Protein 3T6A (pdb70)

GO terms:
  GO:0009410 response to xenobiotic stimulus (P, TAS)
  GO:0007165 signal transduction (P, TAS)
  GO:0005515 protein binding (F, IPI)
  GO:0001784 phosphotyrosine residue binding (F, IMP)
  GO:0043410 positive regulation of MAPK cascade (P, IMP)
  GO:0043547 positive regulation of GTPase activity (P, IMP)
  GO:0086100 endothelin receptor signaling pathway (P, IMP)
  GO:0007173 epidermal growth factor receptor signaling pathway (P, IMP)
  GO:0008284 positive regulation of cell population proliferation (P, IMP)
  GO:0008286 insulin receptor signaling pathway (P, IMP)
  GO:0019900 kinase binding (F, IPI)

CATH classification: 1.10.840.10

Sequence (1232 aa):
TVSSFRPNEFESKFLPPENKPLETALLKRAKELFTNNDPKVIAQHVLSMDCRVARILGVSEEMRRNMGVSSGLELITLPHGHQLRLDIIERHNTMAIGIAVDILGCTGTLEDRAATLSKIIQVAVELKDSMGDLYSFSALMKALEMPQITRLEKTWTALRHQYTQTAILYEKQLKPFSKLLHEGRESTCVPPNNVSVPLLMPLVTLMERQAVTFEGTDMWEKNDQSCEIMLNHLATARFMAEAADSYRMNAERILAGFQPDEEMNEICKTEEFQMRLLWGSKGAQVNQTERYEKFNQILTALSRKLEPPTVSSFRPNEFESKFLPPENKPLETALLKRAKELFFTNNDPKVIAQHVLSMDCRVARILGVSEEMRRNMGVSSGLELITLPHGHQLRLDIIERHNTMAIGIAVDILGCTGTLEDRAATLSKIIQVAVELKDSMGDLYSFSALMKALEMPQITRLEKTWTALRHQYTQQTAILYEKQLKPFSKLLHEGRESTCVPPNNVSVPLLMPLVTLMERQAVTFEGTDMWEKNDQSCEIMLNHLATARFMAEAADSYRMNAERILAGFQPDEEMNEICKTEEFQMRLLWGSKGAQVNQTERYEKFNQILTALSRKLEPPTVSSFRPNEFESKFLPPENKPLETALLKRAKELFTNNDPKVIAQHVLSMDCRVARILGVSEEMRRNMGVSSGLELITLPHGHQLRLDIIERHNTMAIGIAVDILGCTGTLEDRAATLSKIIQVAVELKDSMGDLYSFSALMKALEMPQITRLEKTWTALRHQYTQTAILYEKQLKPFSKLLHEGRESTCVPPNNVSVPLLMPLVTLMERQAVTFEGTDMWEKNDQSCEIMLNHLATARFMAEAADSYRMNAERILAGFQPDEEMNEICKTEEFQMRLLWGSKGAQVNQTERYEKFNQILTALSRKLEPPTVSSFRPNEFESKFLPPENKPLETALLKRAKELFTNNDPKVIAQHVLSMDCRVARILGVSEEMRRNMGVSSGLELITLPHGHQLRLDIIERHNTMAIGIAVDILGCTGTLEDDRAATLSKIIQVAVELKDSMGDLYSFSALMKALEMPQITRLEKTWTALRHQYTQTAILYEKQLKPFSKLLHEGRESTCVPPNNVSVPLLMPLVTLMERQAVTFEGTDMWEKNDQSCEIMLNHLATARFMAEAADSYRMNAERILAGFQPDEEMNEICKTEEFQMRLLWGSKGAQVNQTERYEKFNQILTALSRKLEPP

B-factor: mean 42.3, std 20.58, range [5.7, 197.72]

Organism: Homo sapiens (NCBI:txid9606)

Nearest PDB structures (foldseek):
  3t6a-assembly1_A  TM=1.003E+00  e=2.365E-41  Homo sapiens
  3t6g-assembly1_A  TM=9.689E-01  e=8.230E-22  Homo sapiens
  3t6g-assembly2_C  TM=9.691E-01  e=2.886E-19  Homo sapiens
  6axg-assembly4_G  TM=5.851E-01  e=3.387E-03  Homo sapiens
  3t6a-assembly1_A  TM=1.001E+00  e=2.789E-39  Homo sapiens

Radius of gyration: 35.84 Å; Cα contacts (8 Å, |Δi|>4): 1790; chains: 4; bounding box: 77×84×88 Å

Solvent-accessible surface area: 50990 Å² total; per-residue (Å²): 146,103,12,62,26,143,0,59,93,28,152,22,162,59,16,49,129,128,4,134,62,41,34,115,69,23,28,139,96,18,26,70,16,34,68,110,36,81,25,80,52,15,0,39,2,17,0,12,14,1,0,101,23,4,46,7,35,75,28,64,102,126,69,64,178,112,4,65,25,70,12,0,0,59,8,0,10,54,33,113,0,53,58,2,0,31,6,2,2,2,0,7,0,0,15,0,0,25,30,0,6,18,0,2,36,27,19,59,84,52,118,61,10,1,39,4,0,5,37,0,0,77,5,0,34,34,0,28,45,22,4,0,0,1,5,0,0,18,0,7,3,21,0,1,85,3,82,10,0,76,81,0,98,123,0,21,50,16,0,115,128,134,79,62,157,23,8,94,57,2,83,146,106,2,75,61,21,23,128,62,2,70,48,4,98,15,29,29,30,29,5,60,27,29,20,0,0,4,9,6,5,4,10,0,0,1,1,4,20,160,11,44,8,0,56,35,51,30,31,14,88,169,124,52,13,11,5,117,34,1,23,44,6,0,44,21,2,122,63,5,18,91,2,7,67,24,22,78,34,2,0,86,55,29,22,81,69,49,154,77,71,96,29,7,19,23,36,10,57,0,43,11,28,5,8,14,7,4,0,20,160,21,1,86,58,84,44,84,105,12,8,79,84,0,46,110,46,0,57,57,38,1,134,142,42,6,92,144,140,92,12,54,26,110,8,45,124,24,151,16,158,60,20,49,136,116,10,142,45,50,59,114,72,30,32,125,92,12,44,68,15,61,78,115,39,78,22,85,56,10,0,37,3,18,0,12,22,1,0,98,23,4,48,8,34,78,46,48,144,110,64,95,184,113,6,53,19,68,13,0,1,57,8,0,8,52,32,110,0,53,58,4,0,30,5,1,3,0,2,4,0,0,15,0,0,23,30,0,9,23,0,4,36,35,34,66,63,63,124,64,12,2,41,9,0,4,50,11,0,75,10,0,29,33,0,27,43,22,4,0,0,1,5,0,0,18,0,8,3,23,0,2,91,5,82,10,1,79,86,0,131,114,1,52,68,20,0,118,141,127,70,55,158,19,8,64,58,6,86,144,98,2,81,62,19,18,133,69,3,63,39,5,89,16,30,33,33,24,3,60,29,13,20,0,0,3,6,5,3,5,10,0,0,0,2,2,17,154,12,40,10,0,52,37,44,31,41,7,104,155,102,37,8,13,3,121,23,1,23,40,6,0,42,19,1,125,62,4,16,102,7,10,77,20,22,74,36,12,0,78,83,26,21,88,89,39,155,57,74,96,29,1,12,20,9,5,52,0,43,12,29,7,4,13,6,6,2,3,131,22,2,110,55,89,48,84,101,11,8,82,92,0,49,114,44,0,57,59,55,1,131,168,58,9,95,133,120,77,10,57,23,107,3,52,121,31,147,25,167,65,4,58,105,163,2,127,59,50,50,115,70,22,31,136,93,11,37,57,16,60,81,113,39,76,25,91,56,10,0,38,3,17,0,13,16,2,0,100,26,5,56,5,32,74,21,65,97,109,71,84,156,110,28,62,32,74,7,0,0,62,19,0,8,68,25,147,0,57,62,4,0,24,8,2,2,0,0,5,0,0,15,0,0,23,34,0,7,18,0,3,40,27,26,64,76,62,95,68,10,0,39,9,1,6,55,14,0,74,12,0,29,34,0,28,49,18,4,0,0,0,7,0,0,18,1,7,3,20,0,2,93,4,82,8,1,75,84,1,101,126,1,21,48,11,0,111,135,86,70,66,125,19,11,64,51,8,93,136,99,4,76,63,20,22,133,64,3,58,42,4,83,15,31,28,34,25,4,56,29,12,20,0,0,4,7,5,3,4,9,0,0,2,2,5,15,125,10,47,9,0,52,33,53,25,28,9,95,172,102,37,10,13,4,136,28,2,18,44,7,0,40,19,2,136,56,4,17,90,5,10,70,22,20,68,32,1,0,79,71,26,20,82,80,43,161,72,73,93,28,2,18,24,11,8,52,0,34,12,25,5,4,14,6,16,0,22,171,24,2,93,53,87,32,83,102,9,7,82,116,1,40,110,44,0,54,61,40,1,123,150,45,8,92,131,133,82,5,55,19,107,3,56,123,24,160,18,157,43,11,46,129,102,2,119,63,46,49,109,61,13,28,137,116,15,37,88,16,55,86,120,38,75,22,85,50,11,0,36,2,17,0,20,17,1,0,107,23,4,63,4,30,66,24,50,92,104,63,82,148,124,31,60,28,54,4,0,0,59,22,0,9,66,23,139,0,55,58,6,0,26,9,1,3,0,1,4,0,0,16,0,0,21,30,0,7,22,1,3,32,27,34,66,42,59,99,74,13,0,38,12,1,6,50,13,0,78,10,0,31,34,0,28,45,21,4,0,0,1,4,0,0,18,0,7,2,21,0,1,93,4,79,6,1,68,86,1,106,118,0,18,42,14,0,104,133,104,78,70,133,14,9,93,49,5,71,146,98,2,77,63,18,20,129,68,3,72,48,5,90,17,36,35,31,33,4,74,30,44,13,0,0,4,6,5,3,4,9,0,0,2,2,4,16,140,11,46,9,0,55,40,44,27,21,12,80,164,102,40,11,13,5,127,33,2,20,40,6,0,37,19,1,124,62,5,17,95,2,6,52,24,23,71,29,2,0,83,54,29,22,88,63,34,150,77,72,90,45,0,19,26,13,8,45,1,35,15,23,4,5,12,7,4,0,18,181,22,3,97,59,87,33,90,106,8,7,80,101,1,43,107,48,0,47,56,36,0,117,154,52,7,93,144

Secondary structure (DSSP, 8-state):
---S--GGG---TTS-SS--TT-HHHHHHHHHHHHHS-HHHHHHHHHHHHHHHTTSS---HHHHHHHSSS-HHHHTTSGGGHHHHHHHHHHHHHHHHHHHHHHHTS--SHHHHHHHHHHHHHHHHHIIIII-BHHHHHHHHHHHHSHHHHT-HHHHHHHHHHSHHHHHHIIIIIHHHHHHHHTT-GGGS--TT--SB---HHHHHHH-TT---GGG-S---GGG--HHHHHHHHHHHHHHHHTHHHHHHHHHHHTTT----HHHHHHT-HHHHHHHHHHHHHTTS-HHHHHHHHHHHHHHHHHHHS--/---S--TTT---TTS-SS--TT-HHHHHHHHHHHHHS-HHHHHHHHHHHHHHHTTSS---HHHHHHHSSS-HHHHTTSGGGHHHHHHHHHHHHHHHHHHHHHHHTS--SHHHHHHHHHHHHHHHHHIIIII-BHHHHHHHHHHHHSHHHHT-HHHHHHHHHHSHHHHHHIIIIIHHHHHHHHTT-TTSS--TT--SB---HHHHHHH-TT---GGGTT---GGG--HHHHHHHHHHHHHHHHTHHHHHHHHHHHTTT----HHHHHHTSHHHHHHHHH-TTTTTS-HHHHHHHHHHHHHHHHHHHS--/---S--TTT--BTTB-TT--TT-HHHHHHHHHHHHTS-HHHHHHHHHHHHHHHTTSS---HHHHHHHSSS-HHHHTTSGGGHHHHHHHHHHHHHHHHHHHHHHHTS--SHHHHHHHHHHHHHHHHHIIIII-BHHHHHHHHHHHT-HHHHT-HHHHHHHHHHSHHHHHHIIIIIHHHHHHHHTT-GGGS--TT--SB---HHHHHHH-TT---GGGTT---GGG--HHHHHHHHHHHHHHHHTHHHHHHHHHHHHTT----HHHHHHTSHHHHHHHHHHHHHTTS-HHHHHHHHHHHHHHHHHHHS--/---S--GGG---TTS-SS--TT-HHHHHHHHHHHHSS-HHHHHHHHHHHHHHHTTSS---HHHHHHHTSS-HHHHTTSGGGHHHHHHHHHHHHHHHHHHHHHHHTS--SHHHHHHHHHHHHHHHHHIIIII-BHHHHHHHHHHHHSHHHHT-HHHHHHHHHHSHHHHHHIIIIIHHHHHHHHTT-GGGS--TT--SB---HHHHHHH-TT---GGGTT---GGG--HHHHHHHHHHHHHHHHTHHHHHHHHHHHTTT----HHHHHHTSHHHHHHHHHHHHHTTS-HHHHHHHHHHHHHHHHHHHS--

Structure (mmCIF, N/CA/C/O backbone):
data_3T6A
#
_entry.id   3T6A
#
_cell.length_a   50.233
_cell.length_b   151.889
_cell.length_c   196.503
_cell.angle_alpha   90.00
_cell.angle_beta   90.00
_cell.angle_gamma   90.00
#
_symmetry.space_group_name_H-M   'P 21 21 21'
#
loop_
_entity.id
_entity.type
_entity.pdbx_description
1 polymer 'Breast cancer anti-estrogen resistance protein 3'
2 non-polymer (20S)-2,5,8,11,14,17-HEXAMETHYL-3,6,9,12,15,18-HEXAOXAHENICOSANE-1,20-DIOL
3 non-polymer 'UNKNOWN ATOM OR ION'
4 water water
#
loop_
_atom_site.group_PDB
_atom_site.id
_atom_site.type_symbol
_atom_site.label_atom_id
_atom_site.label_alt_id
_atom_site.label_comp_id
_atom_site.label_asym_id
_atom_site.label_entity_id
_atom_site.label_seq_id
_atom_site.pdbx_PDB_ins_code
_atom_site.Cartn_x
_atom_site.Cartn_y
_atom_site.Cartn_z
_atom_site.occupancy
_atom_site.B_iso_or_equiv
_atom_site.auth_seq_id
_atom_site.auth_comp_id
_atom_site.auth_asym_id
_atom_site.auth_atom_id
_atom_site.pdbx_PDB_model_num
ATOM 1 N N . THR A 1 11 ? 5.085 74.843 112.715 1.00 75.55 511 THR A N 1
ATOM 2 C CA . THR A 1 11 ? 4.212 74.039 113.565 1.00 88.98 511 THR A CA 1
ATOM 3 C C . THR A 1 11 ? 4.912 72.726 113.951 1.00 94.95 511 THR A C 1
ATOM 4 O O . THR A 1 11 ? 6.134 72.704 114.112 1.00 94.72 511 THR A O 1
ATOM 8 N N . VAL A 1 12 ? 4.146 71.646 114.105 1.00 97.38 512 VAL A N 1
ATOM 9 C CA . VAL A 1 12 ? 4.702 70.333 114.452 1.00 95.76 512 VAL A CA 1
ATOM 10 C C . VAL A 1 12 ? 4.399 69.333 113.329 1.00 91.14 512 VAL A C 1
ATOM 11 O O . VAL A 1 12 ? 3.982 69.737 112.247 1.00 89.98 512 VAL A O 1
ATOM 15 N N . SER A 1 13 ? 4.614 68.039 113.572 1.00 86.98 513 SER A N 1
ATOM 16 C CA . SER A 1 13 ? 4.180 67.010 112.621 1.00 81.36 513 SER A CA 1
ATOM 17 C C . SER A 1 13 ? 2.657 66.877 112.661 1.00 79.34 513 SER A C 1
ATOM 18 O O . SER A 1 13 ? 2.024 67.225 113.660 1.00 84.33 513 SER A O 1
ATOM 21 N N . SER A 1 14 ? 2.071 66.371 111.580 1.00 71.00 514 SER A N 1
ATOM 22 C CA . SER A 1 14 ? 0.651 66.043 111.581 1.00 64.49 514 SER A CA 1
ATOM 23 C C . SER A 1 14 ? 0.450 64.744 112.352 1.00 67.33 514 SER A C 1
ATOM 24 O O . SER A 1 14 ? -0.605 64.516 112.938 1.00 73.35 514 SER A O 1
ATOM 27 N N . PHE A 1 15 ? 1.482 63.902 112.359 1.00 67.32 515 PHE A N 1
ATOM 28 C CA . PHE A 1 15 ? 1.446 62.630 113.077 1.00 67.05 515 PHE A CA 1
ATOM 29 C C . PHE A 1 15 ? 1.092 62.828 114.540 1.00 73.02 515 PHE A C 1
ATOM 30 O O . PHE A 1 15 ? 1.871 63.396 115.298 1.00 79.08 515 PHE A O 1
ATOM 38 N N . ARG A 1 16 ? -0.077 62.352 114.943 1.00 75.16 516 ARG A N 1
ATOM 39 C CA . ARG A 1 16 ? -0.437 62.373 116.355 1.00 78.30 516 ARG A CA 1
ATOM 40 C C . ARG A 1 16 ? -0.630 60.944 116.862 1.00 75.50 516 ARG A C 1
ATOM 41 O O . ARG A 1 16 ? -1.721 60.378 116.778 1.00 74.69 516 ARG A O 1
ATOM 49 N N . PRO A 1 17 ? 0.462 60.349 117.359 1.00 70.09 517 PRO A N 1
ATOM 50 C CA . PRO A 1 17 ? 0.550 58.980 117.879 1.00 74.46 517 PRO A CA 1
ATOM 51 C C . PRO A 1 17 ? -0.327 58.693 119.103 1.00 81.68 517 PRO A C 1
ATOM 52 O O . PRO A 1 17 ? -0.932 57.622 119.171 1.00 83.51 517 PRO A O 1
ATOM 56 N N . ASN A 1 18 ? -0.393 59.619 120.053 1.00 84.52 518 ASN A N 1
ATOM 57 C CA . ASN A 1 18 ? -1.164 59.391 121.271 1.00 84.57 518 ASN A CA 1
ATOM 58 C C . ASN A 1 18 ? -2.640 59.136 120.986 1.00 77.14 518 ASN A C 1
ATOM 59 O O . ASN A 1 18 ? -3.380 58.694 121.862 1.00 79.82 518 ASN A O 1
ATOM 64 N N . GLU A 1 19 ? -3.062 59.412 119.758 1.00 74.75 519 GLU A N 1
ATOM 65 C CA . GLU A 1 19 ? -4.474 59.322 119.397 1.00 79.09 519 GLU A CA 1
ATOM 66 C C . GLU A 1 19 ? -4.706 58.341 118.255 1.00 79.92 519 GLU A C 1
ATOM 67 O O . GLU A 1 19 ? -5.836 58.153 117.806 1.00 81.30 519 GLU A O 1
ATOM 73 N N . PHE A 1 20 ? -3.626 57.725 117.785 1.00 79.39 520 PHE A N 1
ATOM 74 C CA . PHE A 1 20 ? -3.695 56.704 116.746 1.00 71.65 520 PHE A CA 1
ATOM 75 C C . PHE A 1 20 ? -4.257 55.403 117.314 1.00 71.66 520 PHE A C 1
ATOM 76 O O . PHE A 1 20 ? -3.813 54.941 118.364 1.00 68.22 520 PHE A O 1
ATOM 84 N N . GLU A 1 21 ? -5.239 54.824 116.627 1.00 70.80 521 GLU A N 1
ATOM 85 C CA . GLU A 1 21 ? -5.791 53.533 117.029 1.00 73.54 521 GLU A CA 1
ATOM 86 C C . GLU A 1 21 ? -5.404 52.463 116.022 1.00 74.56 521 GLU A C 1
ATOM 87 O O . GLU A 1 21 ? -5.106 52.765 114.865 1.00 79.32 521 GLU A O 1
ATOM 93 N N . SER A 1 22 ? -5.401 51.211 116.463 1.00 64.63 522 SER A N 1
ATOM 94 C CA . SER A 1 22 ? -5.115 50.103 115.567 1.00 61.55 522 SER A CA 1
ATOM 95 C C . SER A 1 22 ? -5.533 48.764 116.152 1.00 68.38 522 SER A C 1
ATOM 96 O O . SER A 1 22 ? -5.352 48.497 117.340 1.00 63.92 522 SER A O 1
ATOM 99 N N . LYS A 1 23 ? -6.103 47.931 115.292 1.00 73.59 523 LYS A N 1
ATOM 100 C CA . LYS A 1 23 ? -6.472 46.571 115.640 1.00 76.62 523 LYS A CA 1
ATOM 101 C C . LYS A 1 23 ? -5.254 45.762 116.096 1.00 75.11 523 LYS A C 1
ATOM 102 O O . LYS A 1 23 ? -5.393 44.672 116.648 1.00 79.83 523 LYS A O 1
ATOM 108 N N . PHE A 1 24 ? -4.059 46.309 115.889 1.00 72.26 524 PHE A N 1
ATOM 109 C CA . PHE A 1 24 ? -2.829 45.572 116.182 1.00 71.21 524 PHE A CA 1
ATOM 110 C C . PHE A 1 24 ? -1.985 46.192 117.294 1.00 71.02 524 PHE A C 1
ATOM 111 O O . PHE A 1 24 ? -0.808 45.862 117.452 1.00 67.64 524 PHE A O 1
ATOM 119 N N . LEU A 1 25 ? -2.596 47.078 118.072 1.00 71.06 525 LEU A N 1
ATOM 120 C CA . LEU A 1 25 ? -1.873 47.819 119.096 1.00 70.68 525 LEU A CA 1
ATOM 121 C C . LEU A 1 25 ? -2.730 47.989 120.342 1.00 76.68 525 LEU A C 1
ATOM 122 O O . LEU A 1 25 ? -3.874 48.439 120.255 1.00 81.22 525 LEU A O 1
ATOM 127 N N . PRO A 1 26 ? -2.181 47.632 121.512 1.00 72.69 526 PRO A N 1
ATOM 128 C CA . PRO A 1 26 ? -2.926 47.821 122.761 1.00 74.94 526 PRO A CA 1
ATOM 129 C C . PRO A 1 26 ? -3.195 49.302 122.995 1.00 79.60 526 PRO A C 1
ATOM 130 O O . PRO A 1 26 ? -2.351 50.131 122.663 1.00 89.76 526 PRO A O 1
ATOM 134 N N . PRO A 1 27 ? -4.368 49.634 123.552 1.00 78.89 527 PRO A N 1
ATOM 135 C CA . PRO A 1 27 ? -4.768 51.023 123.800 1.00 74.56 527 PRO A CA 1
ATOM 136 C C . PRO A 1 27 ? -3.720 51.778 124.607 1.00 72.07 527 PRO A C 1
ATOM 137 O O . PRO A 1 27 ? -3.454 52.950 124.351 1.00 54.83 527 PRO A O 1
ATOM 141 N N . GLU A 1 28 ? -3.136 51.092 125.581 1.00 91.26 528 GLU A N 1
ATOM 142 C CA . GLU A 1 28 ? -2.133 51.677 126.461 1.00 106.65 528 GLU A CA 1
ATOM 143 C C . GLU A 1 28 ? -0.873 50.821 126.442 1.00 102.00 528 GLU A C 1
ATOM 144 O O . GLU A 1 28 ? -0.731 49.880 127.224 1.00 106.52 528 GLU A O 1
ATOM 150 N N . ASN A 1 29 ? 0.036 51.143 125.534 1.00 91.87 529 ASN A N 1
ATOM 151 C CA . ASN A 1 29 ? 1.281 50.400 125.433 1.00 84.71 529 ASN A CA 1
ATOM 152 C C . ASN A 1 29 ? 2.461 51.191 125.984 1.00 78.92 529 ASN A C 1
ATOM 153 O O . ASN A 1 29 ? 2.512 52.417 125.872 1.00 72.96 529 ASN A O 1
ATOM 158 N N . LYS A 1 30 ? 3.399 50.478 126.597 1.00 77.37 530 LYS A N 1
ATOM 159 C CA . LYS A 1 30 ? 4.604 51.094 127.128 1.00 79.79 530 LYS A CA 1
ATOM 160 C C . LYS A 1 30 ? 5.692 51.123 126.055 1.00 73.61 530 LYS A C 1
ATOM 161 O O . LYS A 1 30 ? 5.575 50.458 125.023 1.00 64.71 530 LYS A O 1
ATOM 167 N N . PRO A 1 31 ? 6.743 51.923 126.274 1.00 74.18 531 PRO A N 1
ATOM 168 C CA . PRO A 1 31 ? 7.823 51.914 125.285 1.00 72.07 531 PRO A CA 1
ATOM 169 C C . PRO A 1 31 ? 8.504 50.553 125.107 1.00 67.60 531 PRO A C 1
ATOM 170 O O . PRO A 1 31 ? 8.692 49.781 126.051 1.00 64.23 531 PRO A O 1
ATOM 174 N N . LEU A 1 32 ? 8.862 50.274 123.861 1.00 61.00 532 LEU A N 1
ATOM 175 C CA . LEU A 1 32 ? 9.600 49.074 123.513 1.00 59.31 532 LEU A CA 1
ATOM 176 C C . LEU A 1 32 ? 9.040 47.831 124.199 1.00 59.33 532 LEU A C 1
ATOM 177 O O . LEU A 1 32 ? 9.788 46.928 124.581 1.00 59.94 532 LEU A O 1
ATOM 182 N N . GLU A 1 33 ? 7.720 47.784 124.341 1.00 56.52 533 GLU A N 1
ATOM 183 C CA . GLU A 1 33 ? 7.069 46.582 124.846 1.00 59.22 533 GLU A CA 1
ATOM 184 C C . GLU A 1 33 ? 7.657 45.358 124.164 1.00 60.26 533 GLU A C 1
ATOM 185 O O . GLU A 1 33 ? 7.724 45.271 122.936 1.00 53.42 533 GLU A O 1
ATOM 191 N N . THR A 1 34 ? 8.091 44.413 124.981 1.00 65.00 534 THR A N 1
ATOM 192 C CA . THR A 1 34 ? 8.832 43.267 124.493 1.00 64.86 534 THR A CA 1
ATOM 193 C C . THR A 1 34 ? 7.993 42.339 123.588 1.00 68.57 534 THR A C 1
ATOM 194 O O . THR A 1 34 ? 8.486 41.841 122.569 1.00 60.21 534 THR A O 1
ATOM 198 N N . ALA A 1 35 ? 6.729 42.126 123.947 1.00 67.54 535 ALA A N 1
ATOM 199 C CA . ALA A 1 35 ? 5.832 41.303 123.138 1.00 59.03 535 ALA A CA 1
ATOM 200 C C . ALA A 1 35 ? 5.571 41.946 121.785 1.00 58.34 535 ALA A C 1
ATOM 201 O O . ALA A 1 35 ? 5.477 41.259 120.774 1.00 57.81 535 ALA A O 1
ATOM 203 N N . LEU A 1 36 ? 5.434 43.270 121.777 1.00 61.47 536 LEU A N 1
ATOM 204 C CA . LEU A 1 36 ? 5.177 44.006 120.541 1.00 63.50 536 LEU A CA 1
ATOM 205 C C . LEU A 1 36 ? 6.389 44.097 119.617 1.00 58.19 536 LEU A C 1
ATOM 206 O O . LEU A 1 36 ? 6.234 44.042 118.402 1.00 56.18 536 LEU A O 1
ATOM 211 N N . LEU A 1 37 ? 7.587 44.242 120.181 1.00 61.60 537 LEU A N 1
ATOM 212 C CA . LEU A 1 37 ? 8.806 44.169 119.371 1.00 58.94 537 LEU A CA 1
ATOM 213 C C . LEU A 1 37 ? 8.956 42.758 118.823 1.00 54.38 537 LEU A C 1
ATOM 214 O O . LEU A 1 37 ? 9.477 42.555 117.729 1.00 46.59 537 LEU A O 1
ATOM 219 N N . LYS A 1 38 ? 8.504 41.785 119.606 1.00 57.09 538 LYS A N 1
ATOM 220 C CA . LYS A 1 38 ? 8.518 40.396 119.178 1.00 60.43 538 LYS A CA 1
ATOM 221 C C . LYS A 1 38 ? 7.669 40.255 117.915 1.00 56.84 538 LYS A C 1
ATOM 222 O O . LYS A 1 38 ? 8.154 39.795 116.883 1.00 52.00 538 LYS A O 1
ATOM 228 N N . ARG A 1 39 ? 6.408 40.673 117.995 1.00 50.83 539 ARG A N 1
ATOM 229 C CA . ARG A 1 39 ? 5.485 40.547 116.870 1.00 52.35 539 ARG A CA 1
ATOM 230 C C . ARG A 1 39 ? 6.008 41.271 115.624 1.00 56.12 539 ARG A C 1
ATOM 231 O O . ARG A 1 39 ? 5.928 40.739 114.515 1.00 62.27 539 ARG A O 1
ATOM 239 N N . ALA A 1 40 ? 6.549 42.474 115.801 1.00 48.70 540 ALA A N 1
ATOM 240 C CA . ALA A 1 40 ? 7.122 43.211 114.676 1.00 52.78 540 ALA A CA 1
ATOM 241 C C . ALA A 1 40 ? 8.220 42.408 113.983 1.00 55.62 540 ALA A C 1
ATOM 242 O O . ALA A 1 40 ? 8.120 42.113 112.793 1.00 58.75 540 ALA A O 1
ATOM 244 N N . LYS A 1 41 ? 9.269 42.065 114.726 1.00 51.39 541 LYS A N 1
ATOM 245 C CA . LYS A 1 41 ? 10.369 41.279 114.178 1.00 55.68 541 LYS A CA 1
ATOM 246 C C . LYS A 1 41 ? 9.834 40.114 113.350 1.00 58.15 541 LYS A C 1
ATOM 247 O O . LYS A 1 41 ? 10.204 39.956 112.185 1.00 59.15 541 LYS A O 1
ATOM 253 N N . GLU A 1 42 ? 8.958 39.312 113.960 1.00 58.87 542 GLU A N 1
ATOM 254 C CA . GLU A 1 42 ? 8.342 38.156 113.303 1.00 62.28 542 GLU A CA 1
ATOM 255 C C . GLU A 1 42 ? 7.774 38.484 111.924 1.00 63.00 542 GLU A C 1
ATOM 256 O O . GLU A 1 42 ? 7.934 37.708 110.981 1.00 58.74 542 GLU A O 1
ATOM 262 N N . LEU A 1 43 ? 7.092 39.622 111.818 1.00 62.79 543 LEU A N 1
ATOM 263 C CA . LEU A 1 43 ? 6.534 40.068 110.546 1.00 59.56 543 LEU A CA 1
ATOM 264 C C . LEU A 1 43 ? 7.611 40.256 109.478 1.00 52.77 543 LEU A C 1
ATOM 265 O O . LEU A 1 43 ? 7.537 39.666 108.397 1.00 51.51 543 LEU A O 1
ATOM 270 N N . PHE A 1 44 ? 8.599 41.090 109.779 1.00 40.59 544 PHE A N 1
ATOM 271 C CA . PHE A 1 44 ? 9.695 41.352 108.852 1.00 52.12 544 PHE A CA 1
ATOM 272 C C . PHE A 1 44 ? 10.543 40.081 108.598 1.00 51.75 544 PHE A C 1
ATOM 273 O O . PHE A 1 44 ? 11.006 39.812 107.480 1.00 48.01 544 PHE A O 1
ATOM 281 N N . THR A 1 45 ? 10.703 39.277 109.638 1.00 46.15 545 THR A N 1
ATOM 282 C CA . THR A 1 45 ? 11.400 38.004 109.529 1.00 46.31 545 THR A CA 1
ATOM 283 C C . THR A 1 45 ? 10.710 37.024 108.571 1.00 48.88 545 THR A C 1
ATOM 284 O O . THR A 1 45 ? 11.358 36.430 107.713 1.00 50.09 545 THR A O 1
ATOM 288 N N . ASN A 1 46 ? 9.395 36.873 108.707 1.00 42.90 546 ASN A N 1
ATOM 289 C CA . ASN A 1 46 ? 8.647 35.913 107.899 1.00 47.69 546 ASN A CA 1
ATOM 290 C C . ASN A 1 46 ? 8.170 36.419 106.550 1.00 50.21 546 ASN A C 1
ATOM 291 O O . ASN A 1 46 ? 7.476 35.696 105.836 1.00 59.01 546 ASN A O 1
ATOM 296 N N . ASN A 1 47 ? 8.499 37.655 106.198 1.00 38.18 547 ASN A N 1
ATOM 297 C CA . ASN A 1 47 ? 8.077 38.157 104.902 1.00 31.39 547 ASN A CA 1
ATOM 298 C C . ASN A 1 47 ? 9.235 38.338 103.931 1.00 29.64 547 ASN A C 1
ATOM 299 O O . ASN A 1 47 ? 10.357 38.661 104.331 1.00 32.08 547 ASN A O 1
ATOM 304 N N . ASP A 1 48 ? 8.945 38.084 102.658 1.00 22.06 548 ASP A N 1
ATOM 305 C CA . ASP A 1 48 ? 9.882 38.294 101.560 1.00 21.21 548 ASP A CA 1
ATOM 306 C C . ASP A 1 48 ? 10.255 39.790 101.433 1.00 34.55 548 ASP A C 1
ATOM 307 O O . ASP A 1 48 ? 9.379 40.667 101.555 1.00 24.30 548 ASP A O 1
ATOM 312 N N . PRO A 1 49 ? 11.549 40.083 101.178 1.00 27.80 549 PRO A N 1
ATOM 313 C CA . PRO A 1 49 ? 12.041 41.467 101.058 1.00 29.16 549 PRO A CA 1
ATOM 314 C C . PRO A 1 49 ? 11.312 42.291 99.992 1.00 24.20 549 PRO A C 1
ATOM 315 O O . PRO A 1 49 ? 11.169 43.487 100.189 1.00 23.10 549 PRO A O 1
ATOM 319 N N . LYS A 1 50 ? 10.855 41.683 98.899 1.00 17.52 550 LYS A N 1
ATOM 320 C CA . LYS A 1 50 ? 10.114 42.444 97.907 1.00 13.86 550 LYS A CA 1
ATOM 321 C C . LYS A 1 50 ? 8.763 42.857 98.473 1.00 22.96 550 LYS A C 1
ATOM 322 O O . LYS A 1 50 ? 8.325 43.992 98.263 1.00 26.03 550 LYS A O 1
ATOM 328 N N . VAL A 1 51 ? 8.123 41.943 99.206 1.00 20.84 551 VAL A N 1
ATOM 329 C CA . VAL A 1 51 ? 6.817 42.216 99.815 1.00 32.27 551 VAL A CA 1
ATOM 330 C C . VAL A 1 51 ? 6.918 43.334 100.851 1.00 30.35 551 VAL A C 1
ATOM 331 O O . VAL A 1 51 ? 6.066 44.219 100.926 1.00 35.76 551 VAL A O 1
ATOM 335 N N . ILE A 1 52 ? 7.968 43.275 101.654 1.00 26.51 552 ILE A N 1
ATOM 336 C CA . ILE A 1 52 ? 8.271 44.344 102.590 1.00 32.51 552 ILE A CA 1
ATOM 337 C C . ILE A 1 52 ? 8.444 45.682 101.846 1.00 27.79 552 ILE A C 1
ATOM 338 O O . ILE A 1 52 ? 7.850 46.686 102.224 1.00 27.85 552 ILE A O 1
ATOM 343 N N . ALA A 1 53 ? 9.223 45.674 100.766 1.00 23.00 553 ALA A N 1
ATOM 344 C CA . ALA A 1 53 ? 9.530 46.890 100.020 1.00 14.29 553 ALA A CA 1
ATOM 345 C C . ALA A 1 53 ? 8.304 47.479 99.320 1.00 21.32 553 ALA A C 1
ATOM 346 O O . ALA A 1 53 ? 8.211 48.688 99.165 1.00 24.37 553 ALA A O 1
ATOM 348 N N . GLN A 1 54 ? 7.379 46.625 98.891 1.00 29.08 554 GLN A N 1
ATOM 349 C CA . GLN A 1 54 ? 6.119 47.083 98.301 1.00 22.12 554 GLN A CA 1
ATOM 350 C C . GLN A 1 54 ? 5.250 47.819 99.322 1.00 25.32 554 GLN A C 1
ATOM 351 O O . GLN A 1 54 ? 4.600 48.812 98.984 1.00 27.92 554 GLN A O 1
ATOM 357 N N . HIS A 1 55 ? 5.231 47.334 100.564 1.00 18.30 555 HIS A N 1
ATOM 358 C CA . HIS A 1 55 ? 4.491 48.023 101.626 1.00 19.59 555 HIS A CA 1
ATOM 359 C C . HIS A 1 55 ? 5.142 49.382 101.972 1.00 25.97 555 HIS A C 1
ATOM 360 O O . HIS A 1 55 ? 4.460 50.378 102.162 1.00 27.79 555 HIS A O 1
ATOM 367 N N . VAL A 1 56 ? 6.465 49.420 102.031 1.00 29.49 556 VAL A N 1
ATOM 368 C CA . VAL A 1 56 ? 7.153 50.661 102.349 1.00 32.29 556 VAL A CA 1
ATOM 369 C C . VAL A 1 56 ? 6.903 51.702 101.255 1.00 30.20 556 VAL A C 1
ATOM 370 O O . VAL A 1 56 ? 6.454 52.819 101.526 1.00 31.30 556 VAL A O 1
ATOM 374 N N . LEU A 1 57 ? 7.165 51.321 100.013 1.00 27.44 557 LEU A N 1
ATOM 375 C CA . LEU A 1 57 ? 6.898 52.202 98.878 1.00 22.11 557 LEU A CA 1
ATOM 376 C C . LEU A 1 57 ? 5.445 52.712 98.848 1.00 20.92 557 LEU A C 1
ATOM 377 O O . LEU A 1 57 ? 5.189 53.896 98.640 1.00 27.17 557 LEU A O 1
ATOM 382 N N . SER A 1 58 ? 4.501 51.800 99.032 1.00 16.52 558 SER A N 1
ATOM 383 C CA . SER A 1 58 ? 3.077 52.133 99.016 1.00 20.53 558 SER A CA 1
ATOM 384 C C . SER A 1 58 ? 2.743 53.152 100.111 1.00 21.88 558 SER A C 1
ATOM 385 O O . SER A 1 58 ? 1.956 54.065 99.901 1.00 25.71 558 SER A O 1
ATOM 388 N N . MET A 1 59 ? 3.360 52.984 101.274 1.00 26.06 559 MET A N 1
ATOM 389 C CA . MET A 1 59 ? 3.137 53.878 102.400 1.00 31.39 559 MET A CA 1
ATOM 390 C C . MET A 1 59 ? 3.842 55.222 102.181 1.00 33.73 559 MET A C 1
ATOM 391 O O . MET A 1 59 ? 3.283 56.281 102.453 1.00 32.82 559 MET A O 1
ATOM 396 N N . ASP A 1 60 ? 5.071 55.170 101.681 1.00 28.23 560 ASP A N 1
ATOM 397 C CA . ASP A 1 60 ? 5.789 56.387 101.350 1.00 24.96 560 ASP A CA 1
ATOM 398 C C . ASP A 1 60 ? 5.000 57.203 100.327 1.00 28.68 560 ASP A C 1
ATOM 399 O O . ASP A 1 60 ? 4.991 58.435 100.383 1.00 22.70 560 ASP A O 1
ATOM 404 N N . CYS A 1 61 ? 4.333 56.531 99.392 1.00 24.64 561 CYS A N 1
ATOM 405 C CA . CYS A 1 61 ? 3.580 57.273 98.388 1.00 25.23 561 CYS A CA 1
ATOM 406 C C . CYS A 1 61 ? 2.361 57.969 98.977 1.00 36.67 561 CYS A C 1
ATOM 407 O O . CYS A 1 61 ? 1.938 59.029 98.498 1.00 33.94 561 CYS A O 1
ATOM 410 N N . ARG A 1 62 ? 1.794 57.383 100.021 1.00 33.44 562 ARG A N 1
ATOM 411 C CA . ARG A 1 62 ? 0.695 58.053 100.686 1.00 39.93 562 ARG A CA 1
ATOM 412 C C . ARG A 1 62 ? 1.216 59.263 101.460 1.00 35.01 562 ARG A C 1
ATOM 413 O O . ARG A 1 62 ? 0.650 60.359 101.354 1.00 31.96 562 ARG A O 1
ATOM 421 N N . VAL A 1 63 ? 2.306 59.078 102.207 1.00 32.60 563 VAL A N 1
ATOM 422 C CA . VAL A 1 63 ? 2.787 60.131 103.106 1.00 31.17 563 VAL A CA 1
ATOM 423 C C . VAL A 1 63 ? 3.300 61.338 102.324 1.00 34.52 563 VAL A C 1
ATOM 424 O O . VAL A 1 63 ? 3.050 62.475 102.700 1.00 41.11 563 VAL A O 1
ATOM 428 N N . ALA A 1 64 ? 3.998 61.079 101.224 1.00 26.80 564 ALA A N 1
ATOM 429 C CA . ALA A 1 64 ? 4.520 62.142 100.377 1.00 29.86 564 ALA A CA 1
ATOM 430 C C . ALA A 1 64 ? 3.463 62.653 99.398 1.00 28.54 564 ALA A C 1
ATOM 431 O O . ALA A 1 64 ? 3.724 63.572 98.631 1.00 30.61 564 ALA A O 1
ATOM 433 N N . ARG A 1 65 ? 2.268 62.065 99.449 1.00 26.02 565 ARG A N 1
ATOM 434 C CA . ARG A 1 65 ? 1.151 62.444 98.585 1.00 27.36 565 ARG A CA 1
ATOM 435 C C . ARG A 1 65 ? 1.456 62.327 97.094 1.00 31.59 565 ARG A C 1
ATOM 436 O O . ARG A 1 65 ? 1.140 63.227 96.310 1.00 32.90 565 ARG A O 1
ATOM 444 N N . ILE A 1 66 ? 2.063 61.205 96.713 1.00 34.02 566 ILE A N 1
ATOM 445 C CA . ILE A 1 66 ? 2.251 60.860 95.313 1.00 28.58 566 ILE A CA 1
ATOM 446 C C . ILE A 1 66 ? 1.064 60.029 94.840 1.00 30.28 566 ILE A C 1
ATOM 447 O O . ILE A 1 66 ? 0.610 60.169 93.713 1.00 30.53 566 ILE A O 1
ATOM 452 N N . LEU A 1 67 ? 0.555 59.170 95.716 1.00 36.34 567 LEU A N 1
ATOM 453 C CA . LEU A 1 67 ? -0.635 58.367 95.419 1.00 30.33 567 LEU A CA 1
ATOM 454 C C . LEU A 1 67 ? -1.745 58.616 96.438 1.00 35.09 567 LEU A C 1
ATOM 455 O O . LEU A 1 67 ? -1.477 59.024 97.568 1.00 36.92 567 LEU A O 1
ATOM 460 N N . GLY A 1 68 ? -2.991 58.381 96.032 1.00 43.55 568 GLY A N 1
ATOM 461 C CA . GLY A 1 68 ? -4.118 58.369 96.961 1.00 45.88 568 GLY A CA 1
ATOM 462 C C . GLY A 1 68 ? -4.643 59.730 97.374 1.00 58.13 568 GLY A C 1
ATOM 463 O O . GLY A 1 68 ? -5.357 59.859 98.371 1.00 62.37 568 GLY A O 1
ATOM 464 N N . VAL A 1 69 ? -4.289 60.750 96.599 1.00 59.07 569 VAL A N 1
ATOM 465 C CA . VAL A 1 69 ? -4.675 62.113 96.912 1.00 55.92 569 VAL A CA 1
ATOM 466 C C . VAL A 1 69 ? -6.143 62.328 96.558 1.00 56.30 569 VAL A C 1
ATOM 467 O O . VAL A 1 69 ? -6.506 62.359 95.386 1.00 56.89 569 VAL A O 1
ATOM 471 N N . SER A 1 70 ? -6.988 62.447 97.578 1.00 59.32 570 SER A N 1
ATOM 472 C CA . SER A 1 70 ? -8.404 62.745 97.366 1.00 62.06 570 SER A CA 1
ATOM 473 C C . SER A 1 70 ? -8.537 64.103 96.702 1.00 61.56 570 SER A C 1
ATOM 474 O O . SER A 1 70 ? -7.582 64.876 96.667 1.00 58.20 570 SER A O 1
ATOM 477 N N . GLU A 1 71 ? -9.720 64.406 96.180 1.00 69.19 571 GLU A N 1
ATOM 478 C CA . GLU A 1 71 ? -9.936 65.717 95.566 1.00 74.82 571 GLU A CA 1
ATOM 479 C C . GLU A 1 71 ? -9.929 66.846 96.611 1.00 64.34 571 GLU A C 1
ATOM 480 O O . GLU A 1 71 ? -9.491 67.959 96.335 1.00 44.96 571 GLU A O 1
ATOM 486 N N . GLU A 1 72 ? -10.420 66.541 97.809 1.00 70.49 572 GLU A N 1
ATOM 487 C CA . GLU A 1 72 ? -10.356 67.453 98.947 1.00 63.20 572 GLU A CA 1
ATOM 488 C C . GLU A 1 72 ? -8.896 67.797 99.250 1.00 58.47 572 GLU A C 1
ATOM 489 O O . GLU A 1 72 ? -8.545 68.958 99.417 1.00 47.83 572 GLU A O 1
ATOM 495 N N . MET A 1 73 ? -8.039 66.780 99.292 1.00 66.48 573 MET A N 1
ATOM 496 C CA . MET A 1 73 ? -6.612 66.989 99.544 1.00 65.82 573 MET A CA 1
ATOM 497 C C . MET A 1 73 ? -5.933 67.865 98.480 1.00 52.66 573 MET A C 1
ATOM 498 O O . MET A 1 73 ? -5.108 68.709 98.811 1.00 44.29 573 MET A O 1
ATOM 503 N N . ARG A 1 74 ? -6.285 67.660 97.213 1.00 50.62 574 ARG A N 1
ATOM 504 C CA . ARG A 1 74 ? -5.715 68.428 96.102 1.00 45.78 574 ARG A CA 1
ATOM 505 C C . ARG A 1 74 ? -6.148 69.891 96.084 1.00 44.10 574 ARG A C 1
ATOM 506 O O . ARG A 1 74 ? -5.327 70.786 95.875 1.00 43.35 574 ARG A O 1
ATOM 514 N N . ARG A 1 75 ? -7.440 70.136 96.273 1.00 52.72 575 ARG A N 1
ATOM 515 C CA . ARG A 1 75 ? -7.928 71.509 96.360 1.00 66.78 575 ARG A CA 1
ATOM 516 C C . ARG A 1 75 ? -7.278 72.169 97.565 1.00 65.92 575 ARG A C 1
ATOM 517 O O . ARG A 1 75 ? -7.112 73.391 97.621 1.00 65.04 575 ARG A O 1
ATOM 525 N N . ASN A 1 76 ? -6.903 71.321 98.516 1.00 64.71 576 ASN A N 1
ATOM 526 C CA . ASN A 1 76 ? -6.327 71.724 99.788 1.00 59.32 576 ASN A CA 1
ATOM 527 C C . ASN A 1 76 ? -4.852 72.068 99.635 1.00 51.58 576 ASN A C 1
ATOM 528 O O . ASN A 1 76 ? -4.336 72.931 100.341 1.00 46.74 576 ASN A O 1
ATOM 533 N N . MET A 1 77 ? -4.172 71.387 98.714 1.00 46.84 577 MET A N 1
ATOM 534 C CA . MET A 1 77 ? -2.751 71.625 98.494 1.00 39.59 577 MET A CA 1
ATOM 535 C C . MET A 1 77 ? -2.532 72.774 97.508 1.00 47.63 577 MET A C 1
ATOM 536 O O . MET A 1 77 ? -1.608 73.569 97.673 1.00 46.07 577 MET A O 1
ATOM 541 N N . GLY A 1 78 ? -3.381 72.855 96.485 1.00 50.32 578 GLY A N 1
ATOM 542 C CA . GLY A 1 78 ? -3.222 73.841 95.424 1.00 46.44 578 GLY A CA 1
ATOM 543 C C . GLY A 1 78 ? -2.464 73.240 94.249 1.00 49.89 578 GLY A C 1
ATOM 544 O O . GLY A 1 78 ? -2.296 73.869 93.194 1.00 46.39 578 GLY A O 1
ATOM 545 N N . VAL A 1 79 ? -2.011 72.002 94.445 1.00 41.65 579 VAL A N 1
ATOM 546 C CA . VAL A 1 79 ? -1.209 71.292 93.464 1.00 38.40 579 VAL A CA 1
ATOM 547 C C . VAL A 1 79 ? -1.612 69.836 93.481 1.00 44.69 579 VAL A C 1
ATOM 548 O O . VAL A 1 79 ? -2.308 69.388 94.388 1.00 55.60 579 VAL A O 1
ATOM 552 N N . SER A 1 80 ? -1.168 69.081 92.492 1.00 36.34 580 SER A N 1
ATOM 553 C CA . SER A 1 80 ? -1.594 67.696 92.412 1.00 41.66 580 SER A CA 1
ATOM 554 C C . SER A 1 80 ? -0.778 66.751 93.298 1.00 44.03 580 SER A C 1
ATOM 555 O O . SER A 1 80 ? -1.304 65.770 93.810 1.00 44.46 580 SER A O 1
ATOM 558 N N . SER A 1 81 ? 0.497 67.062 93.495 1.00 41.75 581 SER A N 1
ATOM 559 C CA . SER A 1 81 ? 1.399 66.160 94.194 1.00 34.44 581 SER A CA 1
ATOM 560 C C . SER A 1 81 ? 2.157 66.812 95.337 1.00 30.66 581 SER A C 1
ATOM 561 O O . SER A 1 81 ? 2.612 67.956 95.231 1.00 21.67 581 SER A O 1
ATOM 564 N N . GLY A 1 82 ? 2.324 66.062 96.418 1.00 20.19 582 GLY A N 1
ATOM 565 C CA . GLY A 1 82 ? 3.135 66.512 97.528 1.00 21.02 582 GLY A CA 1
ATOM 566 C C . GLY A 1 82 ? 4.565 66.877 97.149 1.00 26.51 582 GLY A C 1
ATOM 567 O O . GLY A 1 82 ? 5.197 67.668 97.845 1.00 31.78 582 GLY A O 1
ATOM 568 N N . LEU A 1 83 ? 5.072 66.302 96.057 1.00 20.11 583 LEU A N 1
ATOM 569 C CA . LEU A 1 83 ? 6.439 66.557 95.591 1.00 30.34 583 LEU A CA 1
ATOM 570 C C . LEU A 1 83 ? 6.578 67.980 95.034 1.00 39.95 583 LEU A C 1
ATOM 571 O O . LEU A 1 83 ? 7.672 68.545 94.989 1.00 36.72 583 LEU A O 1
ATOM 576 N N . GLU A 1 84 ? 5.459 68.539 94.590 1.00 44.69 584 GLU A N 1
ATOM 577 C CA . GLU A 1 84 ? 5.411 69.937 94.202 1.00 43.17 584 GLU A CA 1
ATOM 578 C C . GLU A 1 84 ? 5.290 70.774 95.467 1.00 35.23 584 GLU A C 1
ATOM 579 O O . GLU A 1 84 ? 5.996 71.772 95.643 1.00 32.15 584 GLU A O 1
ATOM 585 N N . LEU A 1 85 ? 4.432 70.319 96.374 1.00 36.27 585 LEU A N 1
ATOM 586 C CA . LEU A 1 85 ? 4.098 71.084 97.568 1.00 38.27 585 LEU A CA 1
ATOM 587 C C . LEU A 1 85 ? 5.292 71.336 98.465 1.00 35.96 585 LEU A C 1
ATOM 588 O O . LEU A 1 85 ? 5.342 72.371 99.133 1.00 28.60 585 LEU A O 1
ATOM 593 N N . ILE A 1 86 ? 6.244 70.401 98.498 1.00 27.28 586 ILE A N 1
ATOM 594 C CA . ILE A 1 86 ? 7.376 70.553 99.421 1.00 32.65 586 ILE A CA 1
ATOM 595 C C . ILE A 1 86 ? 8.414 71.598 98.986 1.00 37.55 586 ILE A C 1
ATOM 596 O O . ILE A 1 86 ? 9.290 71.971 99.771 1.00 37.72 586 ILE A O 1
ATOM 601 N N . THR A 1 87 ? 8.308 72.077 97.752 1.00 30.50 587 THR A N 1
ATOM 602 C CA . THR A 1 87 ? 9.208 73.114 97.281 1.00 27.55 587 THR A CA 1
ATOM 603 C C . THR A 1 87 ? 8.601 74.482 97.542 1.00 31.57 587 THR A C 1
ATOM 604 O O . THR A 1 87 ? 9.227 75.516 97.265 1.00 30.62 587 THR A O 1
ATOM 608 N N . LEU A 1 88 ? 7.377 74.475 98.069 1.00 27.12 588 LEU A N 1
ATOM 609 C CA . LEU A 1 88 ? 6.625 75.699 98.333 1.00 26.18 588 LEU A CA 1
ATOM 610 C C . LEU A 1 88 ? 6.502 76.005 99.832 1.00 33.18 588 LEU A C 1
ATOM 611 O O . LEU A 1 88 ? 6.538 75.111 100.664 1.00 27.83 588 LEU A O 1
ATOM 616 N N . PRO A 1 89 ? 6.351 77.289 100.176 1.00 51.34 589 PRO A N 1
ATOM 617 C CA . PRO A 1 89 ? 6.186 77.692 101.578 1.00 47.78 589 PRO A CA 1
ATOM 618 C C . PRO A 1 89 ? 5.160 76.851 102.348 1.00 36.87 589 PRO A C 1
ATOM 619 O O . PRO A 1 89 ? 5.490 76.347 103.418 1.00 35.96 589 PRO A O 1
ATOM 623 N N . HIS A 1 90 ? 3.948 76.692 101.825 1.00 28.87 590 HIS A N 1
ATOM 624 C CA . HIS A 1 90 ? 2.931 75.951 102.569 1.00 34.84 590 HIS A CA 1
ATOM 625 C C . HIS A 1 90 ? 3.123 74.430 102.595 1.00 40.97 590 HIS A C 1
ATOM 626 O O . HIS A 1 90 ? 2.198 73.690 102.954 1.00 37.77 590 HIS A O 1
ATOM 633 N N . GLY A 1 91 ? 4.312 73.967 102.219 1.00 36.65 591 GLY A N 1
ATOM 634 C CA . GLY A 1 91 ? 4.631 72.559 102.334 1.00 39.44 591 GLY A CA 1
ATOM 635 C C . GLY A 1 91 ? 5.392 72.301 103.620 1.00 38.19 591 GLY A C 1
ATOM 636 O O . GLY A 1 91 ? 5.958 71.227 103.811 1.00 37.04 591 GLY A O 1
ATOM 637 N N . HIS A 1 92 ? 5.408 73.300 104.497 1.00 30.91 592 HIS A N 1
ATOM 638 C CA . HIS A 1 92 ? 6.165 73.231 105.744 1.00 31.92 592 HIS A CA 1
ATOM 639 C C . HIS A 1 92 ? 5.768 72.016 106.578 1.00 37.21 592 HIS A C 1
ATOM 640 O O . HIS A 1 92 ? 6.623 71.283 107.053 1.00 37.70 592 HIS A O 1
ATOM 647 N N . GLN A 1 93 ? 4.468 71.809 106.759 1.00 38.77 593 GLN A N 1
ATOM 648 C CA . GLN A 1 93 ? 3.977 70.668 107.521 1.00 38.46 593 GLN A CA 1
ATOM 649 C C . GLN A 1 93 ? 4.459 69.350 106.915 1.00 39.03 593 GLN A C 1
ATOM 650 O O . GLN A 1 93 ? 4.980 68.482 107.614 1.00 34.33 593 GLN A O 1
ATOM 656 N N . LEU A 1 94 ? 4.270 69.215 105.605 1.00 38.30 594 LEU A N 1
ATOM 657 C CA . LEU A 1 94 ? 4.678 68.028 104.866 1.00 29.27 594 LEU A CA 1
ATOM 658 C C . LEU A 1 94 ? 6.155 67.757 105.101 1.00 30.09 594 LEU A C 1
ATOM 659 O O . LEU A 1 94 ? 6.540 66.658 105.502 1.00 25.83 594 LEU A O 1
ATOM 664 N N . ARG A 1 95 ? 6.975 68.776 104.860 1.00 28.69 595 ARG A N 1
ATOM 665 C CA . ARG A 1 95 ? 8.402 68.689 105.135 1.00 25.26 595 ARG A CA 1
ATOM 666 C C . ARG A 1 95 ? 8.691 68.148 106.544 1.00 32.46 595 ARG A C 1
ATOM 667 O O . ARG A 1 95 ? 9.556 67.286 106.705 1.00 27.27 595 ARG A O 1
ATOM 675 N N . LEU A 1 96 ? 7.978 68.644 107.556 1.00 26.07 596 LEU A N 1
ATOM 676 C CA . LEU A 1 96 ? 8.193 68.166 108.918 1.00 28.99 596 LEU A CA 1
ATOM 677 C C . LEU A 1 96 ? 7.777 66.717 109.048 1.00 35.79 596 LEU A C 1
ATOM 678 O O . LEU A 1 96 ? 8.442 65.950 109.736 1.00 41.53 596 LEU A O 1
ATOM 683 N N . ASP A 1 97 ? 6.667 66.348 108.407 1.00 35.05 597 ASP A N 1
ATOM 684 C CA . ASP A 1 97 ? 6.206 64.959 108.420 1.00 27.03 597 ASP A CA 1
ATOM 685 C C . ASP A 1 97 ? 7.270 64.072 107.765 1.00 31.05 597 ASP A C 1
ATOM 686 O O . ASP A 1 97 ? 7.649 63.033 108.303 1.00 31.12 597 ASP A O 1
ATOM 691 N N . ILE A 1 98 ? 7.760 64.505 106.608 1.00 26.71 598 ILE A N 1
ATOM 692 C CA . ILE A 1 98 ? 8.789 63.768 105.885 1.00 21.05 598 ILE A CA 1
ATOM 693 C C . ILE A 1 98 ? 10.013 63.507 106.752 1.00 23.00 598 ILE A C 1
ATOM 694 O O . ILE A 1 98 ? 10.546 62.395 106.761 1.00 22.21 598 ILE A O 1
ATOM 699 N N . ILE A 1 99 ? 10.420 64.518 107.513 1.00 29.61 599 ILE A N 1
ATOM 700 C CA . ILE A 1 99 ? 11.545 64.397 108.431 1.00 34.53 599 ILE A CA 1
ATOM 701 C C . ILE A 1 99 ? 11.277 63.404 109.573 1.00 31.49 599 ILE A C 1
ATOM 702 O O . ILE A 1 99 ? 12.134 62.582 109.884 1.00 28.67 599 ILE A O 1
ATOM 707 N N . GLU A 1 100 ? 10.092 63.470 110.178 1.00 20.58 600 GLU A N 1
ATOM 708 C CA . GLU A 1 100 ? 9.756 62.574 111.295 1.00 32.08 600 GLU A CA 1
ATOM 709 C C . GLU A 1 100 ? 9.715 61.081 110.898 1.00 32.30 600 GLU A C 1
ATOM 710 O O . GLU A 1 100 ? 10.223 60.221 111.612 1.00 31.83 600 GLU A O 1
ATOM 716 N N . ARG A 1 101 ? 9.117 60.784 109.754 1.00 29.98 601 ARG A N 1
ATOM 717 C CA . ARG A 1 101 ? 8.966 59.411 109.321 1.00 30.07 601 ARG A CA 1
ATOM 718 C C . ARG A 1 101 ? 10.331 58.783 109.042 1.00 31.42 601 ARG A C 1
ATOM 719 O O . ARG A 1 101 ? 10.569 57.620 109.366 1.00 25.37 601 ARG A O 1
ATOM 727 N N . HIS A 1 102 ? 11.226 59.577 108.465 1.00 24.57 602 HIS A N 1
ATOM 728 C CA . HIS A 1 102 ? 12.551 59.116 108.104 1.00 22.09 602 HIS A CA 1
ATOM 729 C C . HIS A 1 102 ? 13.354 58.765 109.363 1.00 28.02 602 HIS A C 1
ATOM 730 O O . HIS A 1 102 ? 13.886 57.656 109.481 1.00 35.00 602 HIS A O 1
ATOM 737 N N . ASN A 1 103 ? 13.427 59.702 110.304 1.00 25.32 603 ASN A N 1
ATOM 738 C CA . ASN A 1 103 ? 14.110 59.482 111.579 1.00 28.07 603 ASN A CA 1
ATOM 739 C C . ASN A 1 103 ? 13.555 58.294 112.337 1.00 27.64 603 ASN A C 1
ATOM 740 O O . ASN A 1 103 ? 14.304 57.484 112.877 1.00 24.14 603 ASN A O 1
ATOM 745 N N . THR A 1 104 ? 12.230 58.225 112.415 1.00 23.71 604 THR A N 1
ATOM 746 C CA . THR A 1 104 ? 11.578 57.156 113.155 1.00 28.96 604 THR A CA 1
ATOM 747 C C . THR A 1 104 ? 11.870 55.792 112.502 1.00 33.96 604 THR A C 1
ATOM 748 O O . THR A 1 104 ? 12.131 54.799 113.188 1.00 23.95 604 THR A O 1
ATOM 752 N N . MET A 1 105 ? 11.847 55.767 111.172 1.00 30.50 605 MET A N 1
ATOM 753 C CA . MET A 1 105 ? 12.135 54.561 110.422 1.00 25.24 605 MET A CA 1
ATOM 754 C C . MET A 1 105 ? 13.594 54.122 110.616 1.00 33.10 605 MET A C 1
ATOM 755 O O . MET A 1 105 ? 13.862 52.955 110.911 1.00 31.20 605 MET A O 1
ATOM 760 N N . ALA A 1 106 ? 14.537 55.048 110.479 1.00 28.07 606 ALA A N 1
ATOM 761 C CA . ALA A 1 106 ? 15.930 54.685 110.705 1.00 15.75 606 ALA A CA 1
ATOM 762 C C . ALA A 1 106 ? 16.128 54.151 112.120 1.00 31.56 606 ALA A C 1
ATOM 763 O O . ALA A 1 106 ? 16.819 53.146 112.331 1.00 32.56 606 ALA A O 1
ATOM 765 N N . ILE A 1 107 ? 15.521 54.816 113.097 1.00 30.07 607 ILE A N 1
ATOM 766 C CA . ILE A 1 107 ? 15.627 54.340 114.466 1.00 29.23 607 ILE A CA 1
ATOM 767 C C . ILE A 1 107 ? 15.080 52.907 114.619 1.00 35.00 607 ILE A C 1
ATOM 768 O O . ILE A 1 107 ? 15.705 52.078 115.272 1.00 34.75 607 ILE A O 1
ATOM 773 N N . GLY A 1 108 ? 13.937 52.613 114.002 1.00 26.15 608 GLY A N 1
ATOM 774 C CA . GLY A 1 108 ? 13.338 51.292 114.109 1.00 24.06 608 GLY A CA 1
ATOM 775 C C . GLY A 1 108 ? 14.202 50.177 113.530 1.00 27.72 608 GLY A C 1
ATOM 776 O O . GLY A 1 108 ? 14.317 49.095 114.107 1.00 26.94 608 GLY A O 1
ATOM 777 N N . ILE A 1 109 ? 14.815 50.447 112.385 1.00 27.05 609 ILE A N 1
ATOM 778 C CA . ILE A 1 109 ? 15.743 49.508 111.783 1.00 28.70 609 ILE A CA 1
ATOM 779 C C . ILE A 1 109 ? 16.845 49.147 112.779 1.00 25.89 609 ILE A C 1
ATOM 780 O O . ILE A 1 109 ? 17.042 47.984 113.089 1.00 34.29 609 ILE A O 1
ATOM 785 N N . ALA A 1 110 ? 17.554 50.153 113.274 1.00 25.18 610 ALA A N 1
ATOM 786 C CA . ALA A 1 110 ? 18.566 49.958 114.304 1.00 32.38 610 ALA A CA 1
ATOM 787 C C . ALA A 1 110 ? 18.051 49.129 115.489 1.00 40.49 610 ALA A C 1
ATOM 788 O O . ALA A 1 110 ? 18.751 48.256 116.006 1.00 44.10 610 ALA A O 1
ATOM 790 N N . VAL A 1 111 ? 16.834 49.409 115.933 1.00 31.48 611 VAL A N 1
ATOM 791 C CA . VAL A 1 111 ? 16.313 48.727 117.097 1.00 38.14 611 VAL A CA 1
ATOM 792 C C . VAL A 1 111 ? 16.027 47.285 116.717 1.00 44.74 611 VAL A C 1
ATOM 793 O O . VAL A 1 111 ? 15.960 46.395 117.563 1.00 33.65 611 VAL A O 1
ATOM 797 N N . ASP A 1 112 ? 15.872 47.063 115.421 1.00 46.80 612 ASP A N 1
ATOM 798 C CA . ASP A 1 112 ? 15.542 45.747 114.930 1.00 37.44 612 ASP A CA 1
ATOM 799 C C . ASP A 1 112 ? 16.778 44.853 114.927 1.00 39.82 612 ASP A C 1
ATOM 800 O O . ASP A 1 112 ? 16.691 43.640 115.136 1.00 40.43 612 ASP A O 1
ATOM 805 N N . ILE A 1 113 ? 17.932 45.455 114.690 1.00 34.52 613 ILE A N 1
ATOM 806 C CA . ILE A 1 113 ? 19.180 44.719 114.777 1.00 32.44 613 ILE A CA 1
ATOM 807 C C . ILE A 1 113 ? 19.617 44.563 116.217 1.00 33.79 613 ILE A C 1
ATOM 808 O O . ILE A 1 113 ? 20.033 43.501 116.615 1.00 37.20 613 ILE A O 1
ATOM 813 N N . LEU A 1 114 ? 19.518 45.634 116.996 1.00 40.84 614 LEU A N 1
ATOM 814 C CA . LEU A 1 114 ? 20.124 45.685 118.324 1.00 33.85 614 LEU A CA 1
ATOM 815 C C . LEU A 1 114 ? 19.223 45.189 119.451 1.00 39.42 614 LEU A C 1
ATOM 816 O O . LEU A 1 114 ? 19.686 44.966 120.562 1.00 45.44 614 LEU A O 1
ATOM 821 N N . GLY A 1 115 ? 17.936 45.033 119.182 1.00 46.38 615 GLY A N 1
ATOM 822 C CA . GLY A 1 115 ? 17.008 44.687 120.241 1.00 54.63 615 GLY A CA 1
ATOM 823 C C . GLY A 1 115 ? 16.191 43.443 119.958 1.00 68.78 615 GLY A C 1
ATOM 824 O O . GLY A 1 115 ? 15.923 42.639 120.853 1.00 67.94 615 GLY A O 1
ATOM 825 N N . CYS A 1 116 ? 15.796 43.286 118.701 1.00 81.30 616 CYS A N 1
ATOM 826 C CA . CYS A 1 116 ? 14.895 42.211 118.308 1.00 91.30 616 CYS A CA 1
ATOM 827 C C . CYS A 1 116 ? 15.657 40.939 117.949 1.00 92.39 616 CYS A C 1
ATOM 828 O O . CYS A 1 116 ? 15.129 40.056 117.266 1.00 91.68 616 CYS A O 1
ATOM 831 N N . THR A 1 117 ? 16.897 40.848 118.415 1.00 91.30 617 THR A N 1
ATOM 832 C CA . THR A 1 117 ? 17.708 39.672 118.142 1.00 88.52 617 THR A CA 1
ATOM 833 C C . THR A 1 117 ? 18.320 39.040 119.396 1.00 94.15 617 THR A C 1
ATOM 834 O O . THR A 1 117 ? 18.544 39.710 120.413 1.00 87.08 617 THR A O 1
ATOM 838 N N . GLY A 1 118 ? 18.574 37.736 119.296 1.00 96.19 618 GLY A N 1
ATOM 839 C CA . GLY A 1 118 ? 19.198 36.966 120.353 1.00 91.71 618 GLY A CA 1
ATOM 840 C C . GLY A 1 118 ? 20.661 36.696 120.058 1.00 84.96 618 GLY A C 1
ATOM 841 O O . GLY A 1 118 ? 21.537 37.369 120.602 1.00 97.45 618 GLY A O 1
ATOM 842 N N . THR A 1 119 ? 20.933 35.727 119.187 1.00 63.58 619 THR A N 1
ATOM 843 C CA . THR A 1 119 ? 22.314 35.324 118.908 1.00 57.43 619 THR A CA 1
ATOM 844 C C . THR A 1 119 ? 23.030 36.186 117.856 1.00 59.56 619 THR A C 1
ATOM 845 O O . THR A 1 119 ? 22.408 36.994 117.164 1.00 63.98 619 THR A O 1
ATOM 849 N N . LEU A 1 120 ? 24.345 36.003 117.759 1.00 48.46 620 LEU A N 1
ATOM 850 C CA . LEU A 1 120 ? 25.161 36.648 116.743 1.00 43.10 620 LEU A CA 1
ATOM 851 C C . LEU A 1 120 ? 24.666 36.289 115.344 1.00 43.38 620 LEU A C 1
ATOM 852 O O . LEU A 1 120 ? 24.528 37.162 114.475 1.00 38.20 620 LEU A O 1
ATOM 857 N N . GLU A 1 121 ? 24.415 35.000 115.125 1.00 33.35 621 GLU A N 1
ATOM 858 C CA . GLU A 1 121 ? 23.921 34.523 113.835 1.00 37.82 621 GLU A CA 1
ATOM 859 C C . GLU A 1 121 ? 22.561 35.140 113.473 1.00 43.44 621 GLU A C 1
ATOM 860 O O . GLU A 1 121 ? 22.305 35.467 112.312 1.00 45.08 621 GLU A O 1
ATOM 866 N N . ASP A 1 122 ? 21.700 35.308 114.474 1.00 38.58 622 ASP A N 1
ATOM 867 C CA . ASP A 1 122 ? 20.408 35.953 114.285 1.00 46.21 622 ASP A CA 1
ATOM 868 C C . ASP A 1 122 ? 20.604 37.436 113.906 1.00 41.99 622 ASP A C 1
ATOM 869 O O . ASP A 1 122 ? 19.898 37.986 113.065 1.00 36.33 622 ASP A O 1
ATOM 874 N N . ARG A 1 123 ? 21.576 38.082 114.530 1.00 38.62 623 ARG A N 1
ATOM 875 C CA . ARG A 1 123 ? 21.843 39.474 114.241 1.00 34.73 623 ARG A CA 1
ATOM 876 C C . ARG A 1 123 ? 22.321 39.626 112.794 1.00 39.67 623 ARG A C 1
ATOM 877 O O . ARG A 1 123 ? 21.796 40.445 112.025 1.00 38.06 623 ARG A O 1
ATOM 885 N N . ALA A 1 124 ? 23.305 38.815 112.425 1.00 35.76 624 ALA A N 1
ATOM 886 C CA . ALA A 1 124 ? 23.849 38.829 111.072 1.00 32.80 624 ALA A CA 1
ATOM 887 C C . ALA A 1 124 ? 22.797 38.523 109.989 1.00 35.76 624 ALA A C 1
ATOM 888 O O . ALA A 1 124 ? 22.776 39.178 108.941 1.00 36.48 624 ALA A O 1
ATOM 890 N N . ALA A 1 125 ? 21.945 37.523 110.233 1.00 19.86 625 ALA A N 1
ATOM 891 C CA . ALA A 1 125 ? 20.840 37.212 109.318 1.00 24.89 625 ALA A CA 1
ATOM 892 C C . ALA A 1 125 ? 19.909 38.409 109.137 1.00 32.80 625 ALA A C 1
ATOM 893 O O . ALA A 1 125 ? 19.376 38.648 108.047 1.00 35.22 625 ALA A O 1
ATOM 895 N N . THR A 1 126 ? 19.697 39.129 110.232 1.00 26.29 626 THR A N 1
ATOM 896 C CA . THR A 1 126 ? 18.839 40.299 110.246 1.00 34.21 626 THR A CA 1
ATOM 897 C C . THR A 1 126 ? 19.462 41.381 109.385 1.00 33.69 626 THR A C 1
ATOM 898 O O . THR A 1 126 ? 18.783 42.055 108.615 1.00 31.80 626 THR A O 1
ATOM 902 N N . LEU A 1 127 ? 20.771 41.520 109.525 1.00 26.81 627 LEU A N 1
ATOM 903 C CA . LEU A 1 127 ? 21.533 42.525 108.811 1.00 28.04 627 LEU A CA 1
ATOM 904 C C . LEU A 1 127 ? 21.463 42.251 107.309 1.00 33.71 627 LEU A C 1
ATOM 905 O O . LEU A 1 127 ? 21.320 43.168 106.501 1.00 38.92 627 LEU A O 1
ATOM 910 N N . SER A 1 128 ? 21.547 40.981 106.938 1.00 29.12 628 SER A N 1
ATOM 911 C CA . SER A 1 128 ? 21.453 40.604 105.538 1.00 24.65 628 SER A CA 1
ATOM 912 C C . SER A 1 128 ? 20.054 40.905 105.004 1.00 28.57 628 SER A C 1
ATOM 913 O O . SER A 1 128 ? 19.902 41.459 103.920 1.00 26.82 628 SER A O 1
ATOM 916 N N . LYS A 1 129 ? 19.031 40.524 105.761 1.00 29.22 629 LYS A N 1
ATOM 917 C CA . LYS A 1 129 ? 17.652 40.768 105.358 1.00 23.51 629 LYS A CA 1
ATOM 918 C C . LYS A 1 129 ? 17.420 42.274 105.120 1.00 29.01 629 LYS A C 1
ATOM 919 O O . LYS A 1 129 ? 16.749 42.678 104.156 1.00 21.50 629 LYS A O 1
ATOM 925 N N . ILE A 1 130 ? 17.988 43.097 106.000 1.00 19.63 630 ILE A N 1
ATOM 926 C CA . ILE A 1 130 ? 17.909 44.555 105.872 1.00 17.39 630 ILE A CA 1
ATOM 927 C C . ILE A 1 130 ? 18.560 45.042 104.567 1.00 17.90 630 ILE A C 1
ATOM 928 O O . ILE A 1 130 ? 17.965 45.815 103.837 1.00 22.44 630 ILE A O 1
ATOM 933 N N . ILE A 1 131 ? 19.756 44.557 104.254 1.00 21.18 631 ILE A N 1
ATOM 934 C CA . ILE A 1 131 ? 20.378 44.891 102.974 1.00 23.67 631 ILE A CA 1
ATOM 935 C C . ILE A 1 131 ? 19.579 44.416 101.746 1.00 21.15 631 ILE A C 1
ATOM 936 O O . ILE A 1 131 ? 19.561 45.068 100.704 1.00 28.21 631 ILE A O 1
ATOM 941 N N . GLN A 1 132 ? 18.918 43.276 101.862 1.00 22.50 632 GLN A N 1
ATOM 942 C CA . GLN A 1 132 ? 18.125 42.782 100.751 1.00 24.43 632 GLN A CA 1
ATOM 943 C C . GLN A 1 132 ? 16.924 43.686 100.557 1.00 22.32 632 GLN A C 1
ATOM 944 O O . GLN A 1 132 ? 16.545 44.002 99.428 1.00 26.55 632 GLN A O 1
ATOM 950 N N . VAL A 1 133 ? 16.328 44.106 101.668 1.00 16.01 633 VAL A N 1
ATOM 951 C CA . VAL A 1 133 ? 15.230 45.042 101.599 1.00 14.07 633 VAL A CA 1
ATOM 952 C C . VAL A 1 133 ? 15.688 46.358 100.952 1.00 23.04 633 VAL A C 1
ATOM 953 O O . VAL A 1 133 ? 14.973 46.941 100.144 1.00 21.81 633 VAL A O 1
ATOM 957 N N . ALA A 1 134 ? 16.902 46.796 101.276 1.00 20.03 634 ALA A N 1
ATOM 958 C CA . ALA A 1 134 ? 17.410 48.053 100.747 1.00 16.71 634 ALA A CA 1
ATOM 959 C C . ALA A 1 134 ? 17.621 47.928 99.253 1.00 19.93 634 ALA A C 1
ATOM 960 O O . ALA A 1 134 ? 17.333 48.854 98.504 1.00 20.22 634 ALA A O 1
ATOM 962 N N . VAL A 1 135 ? 18.138 46.777 98.831 1.00 22.88 635 VAL A N 1
ATOM 963 C CA . VAL A 1 135 ? 18.310 46.484 97.416 1.00 6.15 635 VAL A CA 1
ATOM 964 C C . VAL A 1 135 ? 16.951 46.526 96.690 1.00 25.45 635 VAL A C 1
ATOM 965 O O . VAL A 1 135 ? 16.858 47.057 95.577 1.00 23.47 635 VAL A O 1
ATOM 969 N N . GLU A 1 136 ? 15.900 45.982 97.317 1.00 25.43 636 GLU A N 1
ATOM 970 C CA . GLU A 1 136 ? 14.572 45.991 96.696 1.00 25.22 636 GLU A CA 1
ATOM 971 C C . GLU A 1 136 ? 14.037 47.427 96.571 1.00 22.23 636 GLU A C 1
ATOM 972 O O . GLU A 1 136 ? 13.521 47.830 95.518 1.00 20.40 636 GLU A O 1
ATOM 978 N N . LEU A 1 137 ? 14.187 48.200 97.637 1.00 17.36 637 LEU A N 1
ATOM 979 C CA . LEU A 1 137 ? 13.798 49.605 97.617 1.00 19.65 637 LEU A CA 1
ATOM 980 C C . LEU A 1 137 ? 14.484 50.364 96.477 1.00 20.17 637 LEU A C 1
ATOM 981 O O . LEU A 1 137 ? 13.834 51.122 95.740 1.00 18.74 637 LEU A O 1
ATOM 986 N N . LYS A 1 138 ? 15.788 50.154 96.320 1.00 21.45 638 LYS A N 1
ATOM 987 C CA . LYS A 1 138 ? 16.555 50.843 95.278 1.00 18.16 638 LYS A CA 1
ATOM 988 C C . LYS A 1 138 ? 16.187 50.360 93.859 1.00 25.52 638 LYS A C 1
ATOM 989 O O . LYS A 1 138 ? 15.622 51.118 93.059 1.00 17.73 638 LYS A O 1
ATOM 995 N N . ASP A 1 139 ? 16.464 49.090 93.565 1.00 25.57 639 ASP A N 1
ATOM 996 C CA . ASP A 1 139 ? 16.337 48.562 92.199 1.00 16.72 639 ASP A CA 1
ATOM 997 C C . ASP A 1 139 ? 14.930 48.128 91.754 1.00 22.24 639 ASP A C 1
ATOM 998 O O . ASP A 1 139 ? 14.681 47.950 90.554 1.00 23.53 639 ASP A O 1
ATOM 1003 N N . SER A 1 140 ? 13.999 47.961 92.690 1.00 15.67 640 SER A N 1
ATOM 1004 C CA . SER A 1 140 ? 12.677 47.493 92.273 1.00 24.25 640 SER A CA 1
ATOM 1005 C C . SER A 1 140 ? 11.559 48.498 92.493 1.00 15.99 640 SER A C 1
ATOM 1006 O O . SER A 1 140 ? 10.698 48.673 91.632 1.00 16.07 640 SER A O 1
ATOM 1009 N N . MET A 1 141 ? 11.567 49.118 93.668 1.00 13.86 641 MET A N 1
ATOM 1010 C CA . MET A 1 141 ? 10.597 50.141 94.042 1.00 22.03 641 MET A CA 1
ATOM 1011 C C . MET A 1 141 ? 11.028 51.540 93.581 1.00 20.83 641 MET A C 1
ATOM 1012 O O . MET A 1 141 ? 10.185 52.410 93.389 1.00 19.29 641 MET A O 1
ATOM 1017 N N . GLY A 1 142 ? 12.336 51.754 93.412 1.00 19.48 642 GLY A N 1
ATOM 1018 C CA . GLY A 1 142 ? 12.853 53.089 93.172 1.00 19.21 642 GLY A CA 1
ATOM 1019 C C . GLY A 1 142 ? 12.394 54.044 94.261 1.00 20.50 642 GLY A C 1
ATOM 1020 O O . GLY A 1 142 ? 12.025 55.173 93.976 1.00 29.49 642 GLY A O 1
ATOM 1021 N N . ASP A 1 143 ? 12.383 53.568 95.504 1.00 20.22 643 ASP A N 1
ATOM 1022 C CA . ASP A 1 143 ? 12.098 54.410 96.668 1.00 21.77 643 ASP A CA 1
ATOM 1023 C C . ASP A 1 143 ? 13.424 54.850 97.259 1.00 20.32 643 ASP A C 1
ATOM 1024 O O . ASP A 1 143 ? 13.962 54.182 98.151 1.00 28.42 643 ASP A O 1
ATOM 1029 N N . LEU A 1 144 ? 13.973 55.950 96.752 1.00 20.62 644 LEU A N 1
ATOM 1030 C CA . LEU A 1 144 ? 15.257 56.447 97.264 1.00 22.72 644 LEU A CA 1
ATOM 1031 C C . LEU A 1 144 ? 15.120 56.937 98.719 1.00 25.44 644 LEU A C 1
ATOM 1032 O O . LEU A 1 144 ? 16.049 56.816 99.520 1.00 24.76 644 LEU A O 1
ATOM 1037 N N . TYR A 1 145 ? 13.943 57.445 99.072 1.00 21.53 645 TYR A N 1
ATOM 1038 C CA . TYR A 1 145 ? 13.701 57.941 100.430 1.00 21.42 645 TYR A CA 1
ATOM 1039 C C . TYR A 1 145 ? 13.889 56.876 101.537 1.00 24.34 645 TYR A C 1
ATOM 1040 O O . TYR A 1 145 ? 14.753 57.031 102.410 1.00 24.10 645 TYR A O 1
ATOM 1049 N N . SER A 1 146 ? 13.113 55.792 101.501 1.00 19.42 646 SER A N 1
ATOM 1050 C CA . SER A 1 146 ? 13.278 54.755 102.525 1.00 24.49 646 SER A CA 1
ATOM 1051 C C . SER A 1 146 ? 14.551 53.918 102.328 1.00 23.57 646 SER A C 1
ATOM 1052 O O . SER A 1 146 ? 15.150 53.455 103.302 1.00 18.60 646 SER A O 1
ATOM 1055 N N . PHE A 1 147 ? 14.972 53.736 101.083 1.00 17.22 647 PHE A N 1
ATOM 1056 C CA . PHE A 1 147 ? 16.316 53.219 100.850 1.00 25.91 647 PHE A CA 1
ATOM 1057 C C . PHE A 1 147 ? 17.343 53.957 101.719 1.00 26.27 647 PHE A C 1
ATOM 1058 O O . PHE A 1 147 ? 18.165 53.329 102.379 1.00 25.99 647 PHE A O 1
ATOM 1066 N N . SER A 1 148 ? 17.287 55.287 101.731 1.00 21.05 648 SER A N 1
ATOM 1067 C CA . SER A 1 148 ? 18.241 56.067 102.522 1.00 27.22 648 SER A CA 1
ATOM 1068 C C . SER A 1 148 ? 18.077 55.884 104.050 1.00 29.05 648 SER A C 1
ATOM 1069 O O . SER A 1 148 ? 19.064 55.907 104.789 1.00 25.49 648 SER A O 1
ATOM 1072 N N . ALA A 1 149 ? 16.847 55.712 104.524 1.00 26.18 649 ALA A N 1
ATOM 1073 C CA . ALA A 1 149 ? 16.630 55.502 105.957 1.00 30.49 649 ALA A CA 1
ATOM 1074 C C . ALA A 1 149 ? 17.287 54.203 106.437 1.00 34.50 649 ALA A C 1
ATOM 1075 O O . ALA A 1 149 ? 17.896 54.174 107.516 1.00 32.12 649 ALA A O 1
ATOM 1077 N N . LEU A 1 150 ? 17.171 53.137 105.639 1.00 19.67 650 LEU A N 1
ATOM 1078 C CA . LEU A 1 150 ? 17.884 51.883 105.942 1.00 22.77 650 LEU A CA 1
ATOM 1079 C C . LEU A 1 150 ? 19.397 52.064 105.901 1.00 26.85 650 LEU A C 1
ATOM 1080 O O . LEU A 1 150 ? 20.093 51.582 106.778 1.00 24.22 650 LEU A O 1
ATOM 1085 N N . MET A 1 151 ? 19.904 52.751 104.879 1.00 25.35 651 MET A N 1
ATOM 1086 C CA . MET A 1 151 ? 21.340 52.999 104.791 1.00 27.64 651 MET A CA 1
ATOM 1087 C C . MET A 1 151 ? 21.839 53.805 105.988 1.00 29.66 651 MET A C 1
ATOM 1088 O O . MET A 1 151 ? 22.920 53.552 106.496 1.00 34.44 651 MET A O 1
ATOM 1093 N N . LYS A 1 152 ? 21.049 54.765 106.450 1.00 31.24 652 LYS A N 1
ATOM 1094 C CA . LYS A 1 152 ? 21.429 55.532 107.633 1.00 21.52 652 LYS A CA 1
ATOM 1095 C C . LYS A 1 152 ? 21.522 54.658 108.895 1.00 27.02 652 LYS A C 1
ATOM 1096 O O . LYS A 1 152 ? 22.441 54.816 109.700 1.00 19.50 652 LYS A O 1
ATOM 1102 N N . ALA A 1 153 ? 20.564 53.750 109.075 1.00 23.13 653 ALA A N 1
ATOM 1103 C CA . ALA A 1 153 ? 20.646 52.790 110.173 1.00 29.20 653 ALA A CA 1
ATOM 1104 C C . ALA A 1 153 ? 21.967 51.991 110.121 1.00 31.85 653 ALA A C 1
ATOM 1105 O O . ALA A 1 153 ? 22.669 51.840 111.132 1.00 30.25 653 ALA A O 1
ATOM 1107 N N . LEU A 1 154 ? 22.309 51.499 108.935 1.00 22.15 654 LEU A N 1
ATOM 1108 C CA . LEU A 1 154 ? 23.467 50.629 108.781 1.00 31.68 654 LEU A CA 1
ATOM 1109 C C . LEU A 1 154 ? 24.788 51.369 109.063 1.00 32.58 654 LEU A C 1
ATOM 1110 O O . LEU A 1 154 ? 25.785 50.747 109.432 1.00 39.84 654 LEU A O 1
ATOM 1115 N N . GLU A 1 155 ? 24.780 52.692 108.914 1.00 28.53 655 GLU A N 1
ATOM 1116 C CA . GLU A 1 155 ? 25.961 53.518 109.165 1.00 31.22 655 GLU A CA 1
ATOM 1117 C C . GLU A 1 155 ? 26.004 54.120 110.574 1.00 31.91 655 GLU A C 1
ATOM 1118 O O . GLU A 1 155 ? 26.976 54.782 110.929 1.00 36.07 655 GLU A O 1
ATOM 1124 N N . MET A 1 156 ? 24.954 53.933 111.367 1.00 28.19 656 MET A N 1
ATOM 1125 C CA . MET A 1 156 ? 24.989 54.425 112.739 1.00 27.99 656 MET A CA 1
ATOM 1126 C C . MET A 1 156 ? 26.200 53.850 113.475 1.00 29.10 656 MET A C 1
ATOM 1127 O O . MET A 1 156 ? 26.494 52.660 113.369 1.00 24.66 656 MET A O 1
ATOM 1132 N N . PRO A 1 157 ? 26.901 54.700 114.233 1.00 33.30 657 PRO A N 1
ATOM 1133 C CA . PRO A 1 157 ? 28.059 54.280 115.028 1.00 40.89 657 PRO A CA 1
ATOM 1134 C C . PRO A 1 157 ? 27.778 53.072 115.923 1.00 34.74 657 PRO A C 1
ATOM 1135 O O . PRO A 1 157 ? 28.702 52.296 116.170 1.00 33.14 657 PRO A O 1
ATOM 1139 N N . GLN A 1 158 ? 26.538 52.915 116.386 1.00 26.60 658 GLN A N 1
ATOM 1140 C CA . GLN A 1 158 ? 26.169 51.779 117.237 1.00 30.94 658 GLN A CA 1
ATOM 1141 C C . GLN A 1 158 ? 25.983 50.455 116.473 1.00 42.43 658 GLN A C 1
ATOM 1142 O O . GLN A 1 158 ? 25.879 49.394 117.091 1.00 35.69 658 GLN A O 1
ATOM 1148 N N . ILE A 1 159 ? 25.894 50.527 115.145 1.00 42.80 659 ILE A N 1
ATOM 1149 C CA . ILE A 1 159 ? 25.729 49.338 114.310 1.00 40.19 659 ILE A CA 1
ATOM 1150 C C . ILE A 1 159 ? 27.076 49.043 113.678 1.00 36.50 659 ILE A C 1
ATOM 1151 O O . ILE A 1 159 ? 27.534 47.896 113.630 1.00 36.48 659 ILE A O 1
ATOM 1156 N N . THR A 1 160 ? 27.714 50.114 113.226 1.00 31.43 660 THR A N 1
ATOM 1157 C CA . THR A 1 160 ? 29.021 50.059 112.598 1.00 35.87 660 THR A CA 1
ATOM 1158 C C . THR A 1 160 ? 30.095 49.343 113.440 1.00 41.17 660 THR A C 1
ATOM 1159 O O . THR A 1 160 ? 30.975 48.657 112.901 1.00 33.06 660 THR A O 1
ATOM 1163 N N . ARG A 1 161 ? 30.022 49.495 114.760 1.00 38.04 661 ARG A N 1
ATOM 1164 C CA . ARG A 1 161 ? 31.039 48.921 115.627 1.00 40.90 661 ARG A CA 1
ATOM 1165 C C . ARG A 1 161 ? 30.711 47.505 116.082 1.00 43.62 661 ARG A C 1
ATOM 1166 O O . ARG A 1 161 ? 31.370 46.979 116.973 1.00 46.70 661 ARG A O 1
ATOM 1174 N N . LEU A 1 162 ? 29.685 46.890 115.507 1.00 45.08 662 LEU A N 1
ATOM 1175 C CA . LEU A 1 162 ? 29.392 45.500 115.836 1.00 36.39 662 LEU A CA 1
ATOM 1176 C C . LEU A 1 162 ? 30.297 44.597 115.005 1.00 42.45 662 LEU A C 1
ATOM 1177 O O . LEU A 1 162 ? 29.852 43.959 114.041 1.00 45.10 662 LEU A O 1
ATOM 1182 N N . GLU A 1 163 ? 31.568 44.539 115.394 1.00 39.68 663 GLU A N 1
ATOM 1183 C CA . GLU A 1 163 ? 32.589 43.899 114.579 1.00 42.40 663 GLU A CA 1
ATOM 1184 C C . GLU A 1 163 ? 32.311 42.421 114.333 1.00 33.92 663 GLU A C 1
ATOM 1185 O O . GLU A 1 163 ? 32.484 41.934 113.219 1.00 41.05 663 GLU A O 1
ATOM 1191 N N . LYS A 1 164 ? 31.870 41.712 115.363 1.00 32.32 664 LYS A N 1
ATOM 1192 C CA . LYS A 1 164 ? 31.650 40.278 115.226 1.00 43.06 664 LYS A CA 1
ATOM 1193 C C . LYS A 1 164 ? 30.516 40.012 114.250 1.00 38.85 664 LYS A C 1
ATOM 1194 O O . LYS A 1 164 ? 30.511 39.005 113.531 1.00 42.29 664 LYS A O 1
ATOM 1200 N N . THR A 1 165 ? 29.569 40.941 114.212 1.00 34.86 665 THR A N 1
ATOM 1201 C CA . THR A 1 165 ? 28.367 40.774 113.403 1.00 34.15 665 THR A CA 1
ATOM 1202 C C . THR A 1 165 ? 28.648 41.044 111.927 1.00 28.15 665 THR A C 1
ATOM 1203 O O . THR A 1 165 ? 28.071 40.416 111.056 1.00 32.67 665 THR A O 1
ATOM 1207 N N . TRP A 1 166 ? 29.534 41.987 111.645 1.00 23.16 666 TRP A N 1
ATOM 1208 C CA . TRP A 1 166 ? 29.817 42.323 110.263 1.00 28.14 666 TRP A CA 1
ATOM 1209 C C . TRP A 1 166 ? 30.706 41.234 109.712 1.00 35.31 666 TRP A C 1
ATOM 1210 O O . TRP A 1 166 ? 30.624 40.866 108.534 1.00 33.95 666 TRP A O 1
ATOM 1221 N N . THR A 1 167 ? 31.546 40.699 110.587 1.00 33.06 667 THR A N 1
ATOM 1222 C CA . THR A 1 167 ? 32.393 39.583 110.226 1.00 29.48 667 THR A CA 1
ATOM 1223 C C . THR A 1 167 ? 31.549 38.345 109.849 1.00 23.24 667 THR A C 1
ATOM 1224 O O . THR A 1 167 ? 31.803 37.711 108.835 1.00 19.65 667 THR A O 1
ATOM 1228 N N . ALA A 1 168 ? 30.527 38.034 110.638 1.00 19.73 668 ALA A N 1
ATOM 1229 C CA . ALA A 1 168 ? 29.612 36.948 110.276 1.00 28.29 668 ALA A CA 1
ATOM 1230 C C . ALA A 1 168 ? 28.898 37.242 108.944 1.00 34.55 668 ALA A C 1
ATOM 1231 O O . ALA A 1 168 ? 28.719 36.351 108.105 1.00 22.06 668 ALA A O 1
ATOM 1233 N N . LEU A 1 169 ? 28.499 38.492 108.734 1.00 32.16 669 LEU A N 1
ATOM 1234 C CA . LEU A 1 169 ? 27.938 38.840 107.433 1.00 33.78 669 LEU A CA 1
ATOM 1235 C C . LEU A 1 169 ? 28.943 38.588 106.293 1.00 32.50 669 LEU A C 1
ATOM 1236 O O . LEU A 1 169 ? 28.573 38.021 105.270 1.00 29.63 669 LEU A O 1
ATOM 1241 N N . ARG A 1 170 ? 30.201 39.006 106.465 1.00 28.57 670 ARG A N 1
ATOM 1242 C CA . ARG A 1 170 ? 31.230 38.773 105.440 1.00 27.92 670 ARG A CA 1
ATOM 1243 C C . ARG A 1 170 ? 31.450 37.292 105.135 1.00 34.16 670 ARG A C 1
ATOM 1244 O O . ARG A 1 170 ? 31.718 36.917 103.989 1.00 28.99 670 ARG A O 1
ATOM 1252 N N . HIS A 1 171 ? 31.340 36.455 106.165 1.00 32.36 671 HIS A N 1
ATOM 1253 C CA . HIS A 1 171 ? 31.628 35.027 106.020 1.00 34.25 671 HIS A CA 1
ATOM 1254 C C . HIS A 1 171 ? 30.458 34.166 105.538 1.00 26.27 671 HIS A C 1
ATOM 1255 O O . HIS A 1 171 ? 30.663 33.214 104.788 1.00 25.07 671 HIS A O 1
ATOM 1262 N N . GLN A 1 172 ? 29.243 34.496 105.966 1.00 16.54 672 GLN A N 1
ATOM 1263 C CA . GLN A 1 172 ? 28.060 33.710 105.587 1.00 28.31 672 GLN A CA 1
ATOM 1264 C C . GLN A 1 172 ? 27.251 34.341 104.441 1.00 29.02 672 GLN A C 1
ATOM 1265 O O . GLN A 1 172 ? 26.817 33.656 103.519 1.00 33.66 672 GLN A O 1
ATOM 1271 N N . TYR A 1 173 ? 27.056 35.651 104.501 1.00 21.08 673 TYR A N 1
ATOM 1272 C CA . TYR A 1 173 ? 26.304 36.348 103.467 1.00 24.85 673 TYR A CA 1
ATOM 1273 C C . TYR A 1 173 ? 27.191 37.212 102.578 1.00 24.32 673 TYR A C 1
ATOM 1274 O O . TYR A 1 173 ? 26.856 38.354 102.263 1.00 20.74 673 TYR A O 1
ATOM 1283 N N . THR A 1 174 ? 28.304 36.628 102.154 1.00 22.86 674 THR A N 1
ATOM 1284 C CA . THR A 1 174 ? 29.341 37.310 101.387 1.00 24.02 674 THR A CA 1
ATOM 1285 C C . THR A 1 174 ? 28.890 38.182 100.203 1.00 26.02 674 THR A C 1
ATOM 1286 O O . THR A 1 174 ? 29.360 39.303 100.040 1.00 30.61 674 THR A O 1
ATOM 1290 N N . GLN A 1 175 ? 28.007 37.659 99.365 1.00 18.88 675 GLN A N 1
ATOM 1291 C CA . GLN A 1 175 ? 27.596 38.383 98.181 1.00 22.80 675 GLN A CA 1
ATOM 1292 C C . GLN A 1 175 ? 26.803 39.639 98.562 1.00 26.32 675 GLN A C 1
ATOM 1293 O O . GLN A 1 175 ? 27.061 40.737 98.058 1.00 21.14 675 GLN A O 1
ATOM 1299 N N . THR A 1 176 ? 25.840 39.461 99.455 1.00 13.12 676 THR A N 1
ATOM 1300 C CA . THR A 1 176 ? 25.135 40.566 100.041 1.00 17.78 676 THR A CA 1
ATOM 1301 C C . THR A 1 176 ? 26.096 41.586 100.696 1.00 27.50 676 THR A C 1
ATOM 1302 O O . THR A 1 176 ? 25.940 42.797 100.519 1.00 28.64 676 THR A O 1
ATOM 1306 N N . ALA A 1 177 ? 27.104 41.104 101.418 1.00 22.74 677 ALA A N 1
ATOM 1307 C CA . ALA A 1 177 ? 28.028 42.007 102.116 1.00 25.18 677 ALA A CA 1
ATOM 1308 C C . ALA A 1 177 ? 28.855 42.848 101.139 1.00 28.18 677 ALA A C 1
ATOM 1309 O O . ALA A 1 177 ? 29.091 44.036 101.365 1.00 22.58 677 ALA A O 1
ATOM 1311 N N . ILE A 1 178 ? 29.272 42.231 100.040 1.00 27.56 678 ILE A N 1
ATOM 1312 C CA . ILE A 1 178 ? 30.020 42.946 99.016 1.00 25.98 678 ILE A CA 1
ATOM 1313 C C . ILE A 1 178 ? 29.138 43.907 98.208 1.00 17.74 678 ILE A C 1
ATOM 1314 O O . ILE A 1 178 ? 29.553 45.023 97.874 1.00 20.76 678 ILE A O 1
ATOM 1319 N N . LEU A 1 179 ? 27.921 43.473 97.908 1.00 23.10 679 LEU A N 1
ATOM 1320 C CA . LEU A 1 179 ? 26.925 44.338 97.281 1.00 27.57 679 LEU A CA 1
ATOM 1321 C C . LEU A 1 179 ? 26.719 45.631 98.100 1.00 26.26 679 LEU A C 1
ATOM 1322 O O . LEU A 1 179 ? 26.677 46.725 97.539 1.00 29.71 679 LEU A O 1
ATOM 1327 N N . TYR A 1 180 ? 26.624 45.503 99.423 1.00 24.59 680 TYR A N 1
ATOM 1328 C CA . TYR A 1 180 ? 26.462 46.663 100.303 1.00 19.53 680 TYR A CA 1
ATOM 1329 C C . TYR A 1 180 ? 27.651 47.617 100.269 1.00 29.68 680 TYR A C 1
ATOM 1330 O O . TYR A 1 180 ? 27.473 48.816 100.105 1.00 28.61 680 TYR A O 1
ATOM 1339 N N . GLU A 1 181 ? 28.857 47.081 100.439 1.00 35.63 681 GLU A N 1
ATOM 1340 C CA . GLU A 1 181 ? 30.058 47.906 100.481 1.00 39.17 681 GLU A CA 1
ATOM 1341 C C . GLU A 1 181 ? 30.413 48.510 99.122 1.00 40.75 681 GLU A C 1
ATOM 1342 O O . GLU A 1 181 ? 30.804 49.678 99.034 1.00 40.41 681 GLU A O 1
ATOM 1348 N N . LYS A 1 182 ? 30.263 47.719 98.066 1.00 29.33 682 LYS A N 1
ATOM 1349 C CA . LYS A 1 182 ? 30.813 48.090 96.774 1.00 24.27 682 LYS A CA 1
ATOM 1350 C C . LYS A 1 182 ? 29.828 48.792 95.868 1.00 30.85 682 LYS A C 1
ATOM 1351 O O . LYS A 1 182 ? 30.234 49.486 94.949 1.00 33.37 682 LYS A O 1
ATOM 1357 N N . GLN A 1 183 ? 28.536 48.613 96.116 1.00 29.82 683 GLN A N 1
ATOM 1358 C CA . GLN A 1 183 ? 27.527 49.172 95.230 1.00 30.56 683 GLN A CA 1
ATOM 1359 C C . GLN A 1 183 ? 26.625 50.170 95.944 1.00 31.08 683 GLN A C 1
ATOM 1360 O O . GLN A 1 183 ? 26.475 51.313 95.514 1.00 35.15 683 GLN A O 1
ATOM 1366 N N . LEU A 1 184 ? 26.044 49.728 97.050 1.00 25.17 684 LEU A N 1
ATOM 1367 C CA . LEU A 1 184 ? 25.110 50.532 97.826 1.00 23.11 684 LEU A CA 1
ATOM 1368 C C . LEU A 1 184 ? 25.759 51.745 98.484 1.00 26.18 684 LEU A C 1
ATOM 1369 O O . LEU A 1 184 ? 25.210 52.838 98.437 1.00 23.71 684 LEU A O 1
ATOM 1374 N N . LYS A 1 185 ? 26.910 51.562 99.121 1.00 19.06 685 LYS A N 1
ATOM 1375 C CA . LYS A 1 185 ? 27.551 52.694 99.773 1.00 29.69 685 LYS A CA 1
ATOM 1376 C C . LYS A 1 185 ? 27.904 53.804 98.773 1.00 26.09 685 LYS A C 1
ATOM 1377 O O . LYS A 1 185 ? 27.542 54.951 98.976 1.00 21.59 685 LYS A O 1
ATOM 1383 N N . PRO A 1 186 ? 28.571 53.447 97.671 1.00 22.74 686 PRO A N 1
ATOM 1384 C CA . PRO A 1 186 ? 28.929 54.443 96.654 1.00 28.35 686 PRO A CA 1
ATOM 1385 C C . PRO A 1 186 ? 27.702 55.140 96.051 1.00 25.39 686 PRO A C 1
ATOM 1386 O O . PRO A 1 186 ? 27.712 56.360 95.862 1.00 31.51 686 PRO A O 1
ATOM 1390 N N . PHE A 1 187 ? 26.657 54.379 95.755 1.00 21.78 687 PHE A N 1
ATOM 1391 C CA . PHE A 1 187 ? 25.406 54.960 95.258 1.00 31.98 687 PHE A CA 1
ATOM 1392 C C . PHE A 1 187 ? 24.779 55.936 96.272 1.00 30.23 687 PHE A C 1
ATOM 1393 O O . PHE A 1 187 ? 24.335 57.039 95.924 1.00 34.12 687 PHE A O 1
ATOM 1401 N N . SER A 1 188 ? 24.761 55.511 97.527 1.00 18.67 688 SER A N 1
ATOM 1402 C CA . SER A 1 188 ? 24.290 56.319 98.639 1.00 13.35 688 SER A CA 1
ATOM 1403 C C . SER A 1 188 ? 25.009 57.684 98.656 1.00 31.13 688 SER A C 1
ATOM 1404 O O . SER A 1 188 ? 24.409 58.727 98.932 1.00 28.67 688 SER A O 1
ATOM 1407 N N . LYS A 1 189 ? 26.295 57.660 98.330 1.00 24.82 689 LYS A N 1
ATOM 1408 C CA . LYS A 1 189 ? 27.143 58.831 98.390 1.00 27.02 689 LYS A CA 1
ATOM 1409 C C . LYS A 1 189 ? 26.770 59.775 97.255 1.00 33.72 689 LYS A C 1
ATOM 1410 O O . LYS A 1 189 ? 26.610 60.997 97.450 1.00 27.99 689 LYS A O 1
ATOM 1416 N N . LEU A 1 190 ? 26.623 59.201 96.068 1.00 24.03 690 LEU A N 1
ATOM 1417 C CA . LEU A 1 190 ? 26.113 59.956 94.947 1.00 14.50 690 LEU A CA 1
ATOM 1418 C C . LEU A 1 190 ? 24.818 60.678 95.318 1.00 21.96 690 LEU A C 1
ATOM 1419 O O . LEU A 1 190 ? 24.678 61.871 95.058 1.00 27.85 690 LEU A O 1
ATOM 1424 N N . LEU A 1 191 ? 23.863 59.961 95.911 1.00 25.24 691 LEU A N 1
ATOM 1425 C CA . LEU A 1 191 ? 22.588 60.588 96.255 1.00 19.40 691 LEU A CA 1
ATOM 1426 C C . LEU A 1 191 ? 22.826 61.803 97.140 1.00 26.93 691 LEU A C 1
ATOM 1427 O O . LEU A 1 191 ? 22.216 62.862 96.942 1.00 24.63 691 LEU A O 1
ATOM 1432 N N . HIS A 1 192 ? 23.729 61.641 98.103 1.00 23.72 692 HIS A N 1
ATOM 1433 C CA . HIS A 1 192 ? 23.999 62.674 99.088 1.00 25.60 692 HIS A CA 1
ATOM 1434 C C . HIS A 1 192 ? 24.657 63.909 98.456 1.00 29.17 692 HIS A C 1
ATOM 1435 O O . HIS A 1 192 ? 24.458 65.024 98.919 1.00 19.09 692 HIS A O 1
ATOM 1442 N N . GLU A 1 193 ? 25.425 63.710 97.393 1.00 27.78 693 GLU A N 1
ATOM 1443 C CA . GLU A 1 193 ? 26.024 64.840 96.702 1.00 29.68 693 GLU A CA 1
ATOM 1444 C C . GLU A 1 193 ? 25.028 65.463 95.731 1.00 27.32 693 GLU A C 1
ATOM 1445 O O . GLU A 1 193 ? 25.374 66.374 94.981 1.00 20.20 693 GLU A O 1
ATOM 1451 N N . GLY A 1 194 ? 23.797 64.956 95.741 1.00 26.17 694 GLY A N 1
ATOM 1452 C CA . GLY A 1 194 ? 22.727 65.536 94.945 1.00 26.24 694 GLY A CA 1
ATOM 1453 C C . GLY A 1 194 ? 22.720 65.160 93.469 1.00 34.05 694 GLY A C 1
ATOM 1454 O O . GLY A 1 194 ? 22.243 65.946 92.623 1.00 20.60 694 GLY A O 1
ATOM 1455 N N . ARG A 1 195 ? 23.206 63.953 93.162 1.00 27.52 695 ARG A N 1
ATOM 1456 C CA . ARG A 1 195 ? 23.290 63.479 91.779 1.00 26.19 695 ARG A CA 1
ATOM 1457 C C . ARG A 1 195 ? 22.214 62.449 91.418 1.00 26.83 695 ARG A C 1
ATOM 1458 O O . ARG A 1 195 ? 22.390 61.680 90.472 1.00 22.03 695 ARG A O 1
ATOM 1466 N N . GLU A 1 196 ? 21.105 62.415 92.145 1.00 22.83 696 GLU A N 1
ATOM 1467 C CA . GLU A 1 196 ? 20.136 61.339 91.915 1.00 30.65 696 GLU A CA 1
ATOM 1468 C C . GLU A 1 196 ? 19.506 61.344 90.512 1.00 33.20 696 GLU A C 1
ATOM 1469 O O . GLU A 1 196 ? 19.073 60.299 90.016 1.00 38.51 696 GLU A O 1
ATOM 1475 N N . SER A 1 197 ? 19.448 62.508 89.874 1.00 30.40 697 SER A N 1
ATOM 1476 C CA . SER A 1 197 ? 18.689 62.638 88.632 1.00 26.50 697 SER A CA 1
ATOM 1477 C C . SER A 1 197 ? 19.433 62.003 87.468 1.00 30.04 697 SER A C 1
ATOM 1478 O O . SER A 1 197 ? 18.827 61.646 86.454 1.00 26.70 697 SER A O 1
ATOM 1481 N N . THR A 1 198 ? 20.745 61.848 87.622 1.00 20.79 698 THR A N 1
ATOM 1482 C CA . THR A 1 198 ? 21.557 61.264 86.564 1.00 33.28 698 THR A CA 1
ATOM 1483 C C . THR A 1 198 ? 22.095 59.861 86.863 1.00 33.85 698 THR A C 1
ATOM 1484 O O . THR A 1 198 ? 22.844 59.298 86.066 1.00 33.86 698 THR A O 1
ATOM 1488 N N . CYS A 1 199 ? 21.742 59.292 88.003 1.00 32.15 699 CYS A N 1
ATOM 1489 C CA . CYS A 1 199 ? 22.156 57.915 88.252 1.00 39.54 699 CYS A CA 1
ATOM 1490 C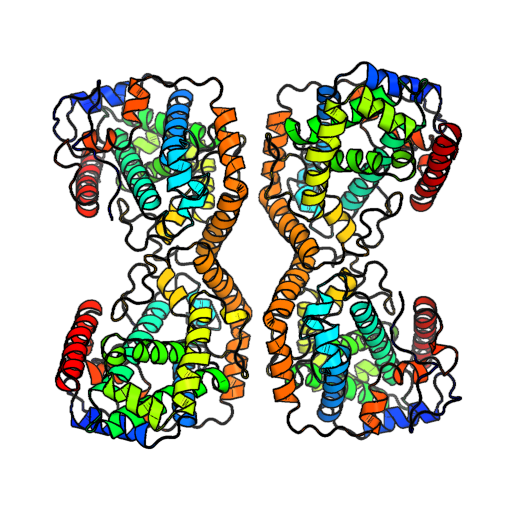 C . CYS A 1 199 ? 20.986 57.048 88.714 1.00 29.39 699 CYS A C 1
ATOM 1491 O O . CYS A 1 199 ? 20.989 56.542 89.832 1.00 41.95 699 CYS A O 1
ATOM 1494 N N . VAL A 1 200 ? 19.981 56.884 87.857 1.00 21.33 700 VAL A N 1
ATOM 1495 C CA . VAL A 1 200 ? 18.753 56.209 88.287 1.00 27.40 700 VAL A CA 1
ATOM 1496 C C . VAL A 1 200 ? 18.942 54.704 88.258 1.00 27.86 700 VAL A C 1
ATOM 1497 O O . VAL A 1 200 ? 19.662 54.182 87.405 1.00 22.06 700 VAL A O 1
ATOM 1501 N N . PRO A 1 201 ? 18.307 54.011 89.212 1.00 25.04 701 PRO A N 1
ATOM 1502 C CA . PRO A 1 201 ? 18.390 52.552 89.332 1.00 28.72 701 PRO A CA 1
ATOM 1503 C C . PRO A 1 201 ? 17.590 51.928 88.199 1.00 26.54 701 PRO A C 1
ATOM 1504 O O . PRO A 1 201 ? 16.866 52.650 87.514 1.00 19.88 701 PRO A O 1
ATOM 1508 N N . PRO A 1 202 ? 17.704 50.607 88.009 1.00 25.02 702 PRO A N 1
ATOM 1509 C CA . PRO A 1 202 ? 17.116 49.951 86.827 1.00 25.97 702 PRO A CA 1
ATOM 1510 C C . PRO A 1 202 ? 15.592 50.070 86.699 1.00 26.72 702 PRO A C 1
ATOM 1511 O O . PRO A 1 202 ? 15.071 49.863 85.600 1.00 30.86 702 PRO A O 1
ATOM 1515 N N . ASN A 1 203 ? 14.889 50.403 87.780 1.00 18.49 703 ASN A N 1
ATOM 1516 C CA . ASN A 1 203 ? 13.438 50.559 87.685 1.00 19.97 703 ASN A CA 1
ATOM 1517 C C . ASN A 1 203 ? 12.944 52.009 87.813 1.00 21.60 703 ASN A C 1
ATOM 1518 O O . ASN A 1 203 ? 11.768 52.253 88.096 1.00 21.34 703 ASN A O 1
ATOM 1523 N N . ASN A 1 204 ? 13.854 52.954 87.581 1.00 25.83 704 ASN A N 1
ATOM 1524 C CA . ASN A 1 204 ? 13.589 54.385 87.743 1.00 26.46 704 ASN A CA 1
ATOM 1525 C C . ASN A 1 204 ? 13.295 54.782 89.192 1.00 31.45 704 ASN A C 1
ATOM 1526 O O . ASN A 1 204 ? 13.474 53.983 90.117 1.00 24.17 704 ASN A O 1
ATOM 1531 N N . VAL A 1 205 ? 12.844 56.020 89.375 1.00 28.05 705 VAL A N 1
ATOM 1532 C CA . VAL A 1 205 ? 12.591 56.570 90.703 1.00 23.14 705 VAL A CA 1
ATOM 1533 C C . VAL A 1 205 ? 11.100 56.754 90.948 1.00 23.48 705 VAL A C 1
ATOM 1534 O O . VAL A 1 205 ? 10.390 57.280 90.090 1.00 27.24 705 VAL A O 1
ATOM 1538 N N . SER A 1 206 ? 10.627 56.315 92.113 1.00 16.34 706 SER A N 1
ATOM 1539 C CA . SER A 1 206 ? 9.218 56.477 92.490 1.00 19.95 706 SER A CA 1
ATOM 1540 C C . SER A 1 206 ? 9.091 57.488 93.614 1.00 27.50 706 SER A C 1
ATOM 1541 O O . SER A 1 206 ? 8.150 58.268 93.651 1.00 26.63 706 SER A O 1
ATOM 1544 N N . VAL A 1 207 ? 10.029 57.444 94.550 1.00 22.33 707 VAL A N 1
ATOM 1545 C CA . VAL A 1 207 ? 10.099 58.452 95.580 1.00 20.29 707 VAL A CA 1
ATOM 1546 C C . VAL A 1 207 ? 11.524 58.950 95.638 1.00 23.87 707 VAL A C 1
ATOM 1547 O O . VAL A 1 207 ? 12.424 58.165 95.857 1.00 22.68 707 VAL A O 1
ATOM 1551 N N . PRO A 1 208 ? 11.728 60.263 95.443 1.00 25.47 708 PRO A N 1
ATOM 1552 C CA . PRO A 1 208 ? 13.086 60.812 95.510 1.00 19.79 708 PRO A CA 1
ATOM 1553 C C . PRO A 1 208 ? 13.678 60.718 96.909 1.00 24.67 708 PRO A C 1
ATOM 1554 O O . PRO A 1 208 ? 12.963 60.378 97.847 1.00 22.63 708 PRO A O 1
ATOM 1558 N N . LEU A 1 209 ? 14.969 61.026 97.030 1.00 22.37 709 LEU A N 1
ATOM 1559 C CA . LEU A 1 209 ? 15.687 61.000 98.297 1.00 23.56 709 LEU A CA 1
ATOM 1560 C C . LEU A 1 209 ? 15.050 61.937 99.336 1.00 26.20 709 LEU A C 1
ATOM 1561 O O . LEU A 1 209 ? 14.894 61.576 100.497 1.00 22.53 709 LEU A O 1
ATOM 1566 N N . LEU A 1 210 ? 14.726 63.153 98.901 1.00 21.25 710 LEU A N 1
ATOM 1567 C CA . LEU A 1 210 ? 13.981 64.141 99.694 1.00 22.64 710 LEU A CA 1
ATOM 1568 C C . LEU A 1 210 ? 14.725 64.736 100.876 1.00 21.82 710 LEU A C 1
ATOM 1569 O O . LEU A 1 210 ? 14.716 65.948 101.081 1.00 28.86 710 LEU A O 1
ATOM 1574 N N . MET A 1 211 ? 15.369 63.881 101.648 1.00 19.42 711 MET A N 1
ATOM 1575 C CA . MET A 1 211 ? 15.822 64.251 102.982 1.00 21.31 711 MET A CA 1
ATOM 1576 C C . MET A 1 211 ? 16.791 65.459 103.049 1.00 36.46 711 MET A C 1
ATOM 1577 O O . MET A 1 211 ? 16.574 66.392 103.827 1.00 41.61 711 MET A O 1
ATOM 1582 N N . PRO A 1 212 ? 17.855 65.457 102.234 1.00 27.52 712 PRO A N 1
ATOM 1583 C CA . PRO A 1 212 ? 18.786 66.597 102.285 1.00 26.08 712 PRO A CA 1
ATOM 1584 C C . PRO A 1 212 ? 18.194 67.925 101.767 1.00 31.09 712 PRO A C 1
ATOM 1585 O O . PRO A 1 212 ? 18.629 68.980 102.224 1.00 26.95 712 PRO A O 1
ATOM 1589 N N . LEU A 1 213 ? 17.238 67.867 100.839 1.00 23.02 713 LEU A N 1
ATOM 1590 C CA . LEU A 1 213 ? 16.533 69.052 100.370 1.00 19.08 713 LEU A CA 1
ATOM 1591 C C . LEU A 1 213 ? 15.567 69.597 101.436 1.00 30.61 713 LEU A C 1
ATOM 1592 O O . LEU A 1 213 ? 15.538 70.781 101.724 1.00 33.03 713 LEU A O 1
ATOM 1597 N N . VAL A 1 214 ? 14.758 68.710 101.996 1.00 34.78 714 VAL A N 1
ATOM 1598 C CA . VAL A 1 214 ? 13.788 69.064 103.018 1.00 24.50 714 VAL A CA 1
ATOM 1599 C C . VAL A 1 214 ? 14.464 69.660 104.264 1.00 28.16 714 VAL A C 1
ATOM 1600 O O . VAL A 1 214 ? 13.872 70.474 104.985 1.00 30.11 714 VAL A O 1
ATOM 1604 N N . THR A 1 215 ? 15.716 69.266 104.485 1.00 30.93 715 THR A N 1
ATOM 1605 C CA . THR A 1 215 ? 16.481 69.638 105.670 1.00 30.11 715 THR A CA 1
ATOM 1606 C C . THR A 1 215 ? 17.159 70.992 105.493 1.00 32.14 715 THR A C 1
ATOM 1607 O O . THR A 1 215 ? 17.223 71.804 106.419 1.00 38.04 715 THR A O 1
ATOM 1611 N N . LEU A 1 216 ? 17.661 71.223 104.287 1.00 33.05 716 LEU A N 1
ATOM 1612 C CA . LEU A 1 216 ? 18.212 72.512 103.889 1.00 27.98 716 LEU A CA 1
ATOM 1613 C C . LEU A 1 216 ? 17.160 73.620 104.018 1.00 28.69 716 LEU A C 1
ATOM 1614 O O . LEU A 1 216 ? 17.459 74.735 104.456 1.00 34.38 716 LEU A O 1
ATOM 1619 N N . MET A 1 217 ? 15.932 73.296 103.621 1.00 20.82 717 MET A N 1
ATOM 1620 C CA . MET A 1 217 ? 14.782 74.186 103.744 1.00 26.35 717 MET A CA 1
ATOM 1621 C C . MET A 1 217 ? 14.322 74.411 105.194 1.00 30.09 717 MET A C 1
ATOM 1622 O O . MET A 1 217 ? 13.807 75.482 105.548 1.00 31.52 717 MET A O 1
ATOM 1627 N N . GLU A 1 218 ? 14.505 73.402 106.033 1.00 27.88 718 GLU A N 1
ATOM 1628 C CA . GLU A 1 218 ? 14.032 73.480 107.407 1.00 31.01 718 GLU A CA 1
ATOM 1629 C C . GLU A 1 218 ? 15.205 73.650 108.369 1.00 34.14 718 GLU A C 1
ATOM 1630 O O . GLU A 1 218 ? 15.717 72.676 108.923 1.00 36.89 718 GLU A O 1
ATOM 1636 N N . ARG A 1 219 ? 15.618 74.897 108.565 1.00 31.41 719 ARG A N 1
ATOM 1637 C CA . ARG A 1 219 ? 16.804 75.206 109.358 1.00 45.36 719 ARG A CA 1
ATOM 1638 C C . ARG A 1 219 ? 16.634 74.793 110.826 1.00 46.37 719 ARG A C 1
ATOM 1639 O O . ARG A 1 219 ? 17.616 74.654 111.557 1.00 40.83 719 ARG A O 1
ATOM 1647 N N . GLN A 1 220 ? 15.386 74.570 111.233 1.00 45.67 720 GLN A N 1
ATOM 1648 C CA . GLN A 1 220 ? 15.067 74.164 112.603 1.00 49.54 720 GLN A CA 1
ATOM 1649 C C . GLN A 1 220 ? 14.765 72.672 112.711 1.00 46.52 720 GLN A C 1
ATOM 1650 O O . GLN A 1 220 ? 14.229 72.214 113.720 1.00 48.50 720 GLN A O 1
ATOM 1656 N N . ALA A 1 221 ? 15.092 71.920 111.664 1.00 44.36 721 ALA A N 1
ATOM 1657 C CA . ALA A 1 221 ? 14.846 70.475 111.646 1.00 38.18 721 ALA A CA 1
ATOM 1658 C C . ALA A 1 221 ? 15.759 69.730 112.601 1.00 38.68 721 ALA A C 1
ATOM 1659 O O . ALA A 1 221 ? 16.967 69.979 112.651 1.00 37.57 721 ALA A O 1
ATOM 1661 N N . VAL A 1 222 ? 15.173 68.806 113.353 1.00 36.81 722 VAL A N 1
ATOM 1662 C CA . VAL A 1 222 ? 15.949 67.883 114.164 1.00 46.98 722 VAL A CA 1
ATOM 1663 C C . VAL A 1 222 ? 16.043 66.563 113.408 1.00 51.17 722 VAL A C 1
ATOM 1664 O O . VAL A 1 222 ? 15.055 66.115 112.819 1.00 57.48 722 VAL A O 1
ATOM 1668 N N . THR A 1 223 ? 17.229 65.957 113.397 1.00 45.12 723 THR A N 1
ATOM 1669 C CA . THR A 1 223 ? 17.384 64.595 112.876 1.00 47.95 723 THR A CA 1
ATOM 1670 C C . THR A 1 223 ? 18.027 63.696 113.927 1.00 43.51 723 THR A C 1
ATOM 1671 O O . THR A 1 223 ? 18.721 64.181 114.824 1.00 33.79 723 THR A O 1
ATOM 1675 N N . PHE A 1 224 ? 17.803 62.389 113.821 1.00 45.28 724 PHE A N 1
ATOM 1676 C CA . PHE A 1 224 ? 18.406 61.466 114.776 1.00 45.00 724 PHE A CA 1
ATOM 1677 C C . PHE A 1 224 ? 19.925 61.380 114.594 1.00 43.99 724 PHE A C 1
ATOM 1678 O O . PHE A 1 224 ? 20.412 61.150 113.489 1.00 44.77 724 PHE A O 1
ATOM 1686 N N . GLU A 1 225 ? 20.666 61.559 115.684 1.00 47.35 725 GLU A N 1
ATOM 1687 C CA . GLU A 1 225 ? 22.128 61.626 115.627 1.00 55.49 725 GLU A CA 1
ATOM 1688 C C . GLU A 1 225 ? 22.645 62.743 114.707 1.00 54.65 725 GLU A C 1
ATOM 1689 O O . GLU A 1 225 ? 23.800 62.728 114.273 1.00 53.14 725 GLU A O 1
ATOM 1695 N N . GLY A 1 226 ? 21.777 63.704 114.405 1.00 55.04 726 GLY A N 1
ATOM 1696 C CA . GLY A 1 226 ? 22.164 64.885 113.652 1.00 56.74 726 GLY A CA 1
ATOM 1697 C C . GLY A 1 226 ? 22.823 64.665 112.301 1.00 53.98 726 GLY A C 1
ATOM 1698 O O . GLY A 1 226 ? 23.823 65.310 111.998 1.00 58.67 726 GLY A O 1
ATOM 1699 N N . THR A 1 227 ? 22.266 63.772 111.485 1.00 44.35 727 THR A N 1
ATOM 1700 C CA . THR A 1 227 ? 22.715 63.610 110.102 1.00 41.21 727 THR A CA 1
ATOM 1701 C C . THR A 1 227 ? 22.055 64.660 109.206 1.00 49.59 727 THR A C 1
ATOM 1702 O O . THR A 1 227 ? 21.084 65.301 109.608 1.00 54.26 727 THR A O 1
ATOM 1706 N N . ASP A 1 228 ? 22.576 64.833 107.993 1.00 54.65 728 ASP A N 1
ATOM 1707 C CA . ASP A 1 228 ? 22.063 65.846 107.066 1.00 59.27 728 ASP A CA 1
ATOM 1708 C C . ASP A 1 228 ? 21.898 67.209 107.752 1.00 59.01 728 ASP A C 1
ATOM 1709 O O . ASP A 1 228 ? 20.923 67.930 107.519 1.00 49.21 728 ASP A O 1
ATOM 1714 N N . MET A 1 229 ? 22.859 67.551 108.605 1.00 58.95 729 MET A N 1
ATOM 1715 C CA . MET A 1 229 ? 22.835 68.827 109.311 1.00 56.89 729 MET A CA 1
ATOM 1716 C C . MET A 1 229 ? 23.713 69.867 108.598 1.00 55.06 729 MET A C 1
ATOM 1717 O O . MET A 1 229 ? 23.951 70.970 109.112 1.00 41.32 729 MET A O 1
ATOM 1722 N N . TRP A 1 230 ? 24.199 69.503 107.414 1.00 52.98 730 TRP A N 1
ATOM 1723 C CA . TRP A 1 230 ? 24.906 70.444 106.552 1.00 48.86 730 TRP A CA 1
ATOM 1724 C C . TRP A 1 230 ? 26.035 71.203 107.273 1.00 55.95 730 TRP A C 1
ATOM 1725 O O . TRP A 1 230 ? 26.084 72.434 107.255 1.00 61.06 730 TRP A O 1
ATOM 1736 N N . GLU A 1 231 ? 26.938 70.464 107.908 1.00 61.09 731 GLU A N 1
ATOM 1737 C CA . GLU A 1 231 ? 28.080 71.067 108.584 1.00 69.28 731 GLU A CA 1
ATOM 1738 C C . GLU A 1 231 ? 29.349 70.731 107.827 1.00 74.13 731 GLU A C 1
ATOM 1739 O O . GLU A 1 231 ? 29.299 70.150 106.746 1.00 74.24 731 GLU A O 1
ATOM 1745 N N . LYS A 1 232 ? 30.487 71.073 108.420 1.00 77.06 732 LYS A N 1
ATOM 1746 C CA . LYS A 1 232 ? 31.792 70.759 107.844 1.00 74.52 732 LYS A CA 1
ATOM 1747 C C . LYS A 1 232 ? 31.766 70.708 106.315 1.00 67.24 732 LYS A C 1
ATOM 1748 O O . LYS A 1 232 ? 31.361 71.673 105.662 1.00 66.67 732 LYS A O 1
ATOM 1754 N N . ASN A 1 233 ? 32.190 69.578 105.752 1.00 57.75 733 ASN A N 1
ATOM 1755 C CA . ASN A 1 233 ? 32.395 69.471 104.311 1.00 59.02 733 ASN A CA 1
ATOM 1756 C C . ASN A 1 233 ? 31.124 69.487 103.475 1.00 59.59 733 ASN A C 1
ATOM 1757 O O . ASN A 1 233 ? 31.178 69.452 102.246 1.00 60.71 733 ASN A O 1
ATOM 1762 N N . ASP A 1 234 ? 29.979 69.542 104.140 1.00 59.09 734 ASP A N 1
ATOM 1763 C CA . ASP A 1 234 ? 28.707 69.593 103.438 1.00 56.09 734 ASP A CA 1
ATOM 1764 C C . ASP A 1 234 ? 28.346 71.027 103.026 1.00 50.23 734 ASP A C 1
ATOM 1765 O O . ASP A 1 234 ? 27.647 71.227 102.040 1.00 51.28 734 ASP A O 1
ATOM 1770 N N . GLN A 1 235 ? 28.832 72.015 103.779 1.00 50.87 735 GLN A N 1
ATOM 1771 C CA . GLN A 1 235 ? 28.584 73.434 103.476 1.00 42.38 735 GLN A CA 1
ATOM 1772 C C . GLN A 1 235 ? 29.277 73.833 102.175 1.00 32.04 735 GLN A C 1
ATOM 1773 O O . GLN A 1 235 ? 30.279 74.556 102.188 1.00 31.16 735 GLN A O 1
ATOM 1779 N N . SER A 1 236 ? 28.742 73.324 101.068 1.00 29.53 736 SER A N 1
ATOM 1780 C CA . SER A 1 236 ? 29.273 73.539 99.732 1.00 37.77 736 SER A CA 1
ATOM 1781 C C . SER A 1 236 ? 28.155 74.052 98.842 1.00 42.80 736 SER A C 1
ATOM 1782 O O . SER A 1 236 ? 27.136 73.370 98.671 1.00 39.19 736 SER A O 1
ATOM 1785 N N . CYS A 1 237 ? 28.333 75.244 98.272 1.00 37.30 737 CYS A N 1
ATOM 1786 C CA . CYS A 1 237 ? 27.334 75.762 97.347 1.00 33.21 737 CYS A CA 1
ATOM 1787 C C . CYS A 1 237 ? 27.070 74.786 96.232 1.00 28.44 737 CYS A C 1
ATOM 1788 O O . CYS A 1 237 ? 25.931 74.639 95.793 1.00 29.97 737 CYS A O 1
ATOM 1791 N N . GLU A 1 238 ? 28.117 74.111 95.771 1.00 24.66 738 GLU A N 1
ATOM 1792 C CA . GLU A 1 238 ? 27.936 73.155 94.693 1.00 23.01 738 GLU A CA 1
ATOM 1793 C C . GLU A 1 238 ? 26.907 72.082 95.063 1.00 26.55 738 GLU A C 1
ATOM 1794 O O . GLU A 1 238 ? 25.921 71.885 94.342 1.00 28.38 738 GLU A O 1
ATOM 1800 N N . ILE A 1 239 ? 27.114 71.405 96.194 1.00 28.13 739 ILE A N 1
ATOM 1801 C CA . ILE A 1 239 ? 26.185 70.349 96.575 1.00 27.60 739 ILE A CA 1
ATOM 1802 C C . ILE A 1 239 ? 24.782 70.912 96.809 1.00 28.98 739 ILE A C 1
ATOM 1803 O O . ILE A 1 239 ? 23.796 70.289 96.394 1.00 30.06 739 ILE A O 1
ATOM 1808 N N . MET A 1 240 ? 24.684 72.088 97.433 1.00 23.14 740 MET A N 1
ATOM 1809 C CA . MET A 1 240 ? 23.365 72.640 97.731 1.00 27.25 740 MET A CA 1
ATOM 1810 C C . MET A 1 240 ? 22.656 72.994 96.428 1.00 27.75 740 MET A C 1
ATOM 1811 O O . MET A 1 240 ? 21.444 72.814 96.301 1.00 31.54 740 MET A O 1
ATOM 1816 N N . LEU A 1 241 ? 23.422 73.453 95.447 1.00 13.13 741 LEU A N 1
ATOM 1817 C CA . LEU A 1 241 ? 22.870 73.738 94.137 1.00 14.06 741 LEU A CA 1
ATOM 1818 C C . LEU A 1 241 ? 22.310 72.464 93.489 1.00 20.22 741 LEU A C 1
ATOM 1819 O O . LEU A 1 241 ? 21.213 72.478 92.919 1.00 27.78 741 LEU A O 1
ATOM 1824 N N . ASN A 1 242 ? 23.054 71.365 93.557 1.00 20.03 742 ASN A N 1
ATOM 1825 C CA . ASN A 1 242 ? 22.567 70.121 92.951 1.00 16.73 742 ASN A CA 1
ATOM 1826 C C . ASN A 1 242 ? 21.178 69.728 93.474 1.00 14.93 742 ASN A C 1
ATOM 1827 O O . ASN A 1 242 ? 20.278 69.464 92.693 1.00 15.56 742 ASN A O 1
ATOM 1832 N N . HIS A 1 243 ? 21.001 69.701 94.792 1.00 13.34 743 HIS A N 1
ATOM 1833 C CA . HIS A 1 243 ? 19.705 69.357 95.347 1.00 18.03 743 HIS A CA 1
ATOM 1834 C C . HIS A 1 243 ? 18.632 70.377 94.926 1.00 26.48 743 HIS A C 1
ATOM 1835 O O . HIS A 1 243 ? 17.521 69.990 94.562 1.00 23.83 743 HIS A O 1
ATOM 1842 N N . LEU A 1 244 ? 18.942 71.674 94.977 1.00 25.23 744 LEU A N 1
ATOM 1843 C CA . LEU A 1 244 ? 17.909 72.668 94.673 1.00 22.37 744 LEU A CA 1
ATOM 1844 C C . LEU A 1 244 ? 17.557 72.699 93.187 1.00 27.55 744 LEU A C 1
ATOM 1845 O O . LEU A 1 244 ? 16.402 72.901 92.826 1.00 33.74 744 LEU A O 1
ATOM 1850 N N . ALA A 1 245 ? 18.547 72.509 92.323 1.00 19.00 745 ALA A N 1
ATOM 1851 C CA . ALA A 1 245 ? 18.252 72.367 90.904 1.00 35.14 745 ALA A CA 1
ATOM 1852 C C . ALA A 1 245 ? 17.376 71.125 90.702 1.00 29.25 745 ALA A C 1
ATOM 1853 O O . ALA A 1 245 ? 16.471 71.096 89.860 1.00 27.96 745 ALA A O 1
ATOM 1855 N N . THR A 1 246 ? 17.642 70.109 91.508 1.00 16.53 746 THR A N 1
ATOM 1856 C CA . THR A 1 246 ? 16.939 68.845 91.378 1.00 23.92 746 THR A CA 1
ATOM 1857 C C . THR A 1 246 ? 15.523 68.965 91.901 1.00 25.38 746 THR A C 1
ATOM 1858 O O . THR A 1 246 ? 14.598 68.438 91.299 1.00 25.27 746 THR A O 1
ATOM 1862 N N . ALA A 1 247 ? 15.367 69.671 93.017 1.00 25.11 747 ALA A N 1
ATOM 1863 C CA . ALA A 1 247 ? 14.059 69.970 93.588 1.00 23.87 747 ALA A CA 1
ATOM 1864 C C . ALA A 1 247 ? 13.139 70.611 92.550 1.00 28.38 747 ALA A C 1
ATOM 1865 O O . ALA A 1 247 ? 11.985 70.214 92.402 1.00 37.87 747 ALA A O 1
ATOM 1867 N N . ARG A 1 248 ? 13.657 71.590 91.816 1.00 24.09 748 ARG A N 1
ATOM 1868 C CA . ARG A 1 248 ? 12.847 72.306 90.840 1.00 33.79 748 ARG A CA 1
ATOM 1869 C C . ARG A 1 248 ? 12.404 71.396 89.698 1.00 36.46 748 ARG A C 1
ATOM 1870 O O . ARG A 1 248 ? 11.263 71.465 89.226 1.00 38.62 748 ARG A O 1
ATOM 1878 N N . PHE A 1 249 ? 13.325 70.561 89.240 1.00 28.15 749 PHE A N 1
ATOM 1879 C CA . PHE A 1 249 ? 12.997 69.513 88.288 1.00 25.26 749 PHE A CA 1
ATOM 1880 C C . PHE A 1 249 ? 11.927 68.539 88.857 1.00 25.53 749 PHE A C 1
ATOM 1881 O O . PHE A 1 249 ? 10.969 68.179 88.183 1.00 23.49 749 PHE A O 1
ATOM 1889 N N . MET A 1 250 ? 12.075 68.155 90.115 1.00 25.85 750 MET A N 1
ATOM 1890 C CA . MET A 1 250 ? 11.119 67.272 90.768 1.00 26.35 750 MET A CA 1
ATOM 1891 C C . MET A 1 250 ? 9.706 67.831 90.654 1.00 36.67 750 MET A C 1
ATOM 1892 O O . MET A 1 250 ? 8.760 67.109 90.314 1.00 32.23 750 MET A O 1
ATOM 1897 N N . ALA A 1 251 ? 9.566 69.123 90.934 1.00 31.14 751 ALA A N 1
ATOM 1898 C CA . ALA A 1 251 ? 8.242 69.723 91.032 1.00 31.13 751 ALA A CA 1
ATOM 1899 C C . ALA A 1 251 ? 7.596 69.799 89.664 1.00 29.15 751 ALA A C 1
ATOM 1900 O O . ALA A 1 251 ? 6.417 69.480 89.497 1.00 36.33 751 ALA A O 1
ATOM 1902 N N . GLU A 1 252 ? 8.368 70.214 88.674 1.00 24.57 752 GLU A N 1
ATOM 1903 C CA . GLU A 1 252 ? 7.841 70.251 87.321 1.00 37.43 752 GLU A CA 1
ATOM 1904 C C . GLU A 1 252 ? 7.499 68.860 86.795 1.00 48.95 752 GLU A C 1
ATOM 1905 O O . GLU A 1 252 ? 6.555 68.699 86.019 1.00 50.66 752 GLU A O 1
ATOM 1911 N N . ALA A 1 253 ? 8.264 67.855 87.217 1.00 44.63 753 ALA A N 1
ATOM 1912 C CA . ALA A 1 253 ? 8.051 66.495 86.738 1.00 34.24 753 ALA A CA 1
ATOM 1913 C C . ALA A 1 253 ? 7.349 65.598 87.750 1.00 33.16 753 ALA A C 1
ATOM 1914 O O . ALA A 1 253 ? 7.353 64.384 87.591 1.00 35.57 753 ALA A O 1
ATOM 1916 N N . ALA A 1 254 ? 6.744 66.192 88.777 1.00 34.61 754 ALA A N 1
ATOM 1917 C CA . ALA A 1 254 ? 6.073 65.432 89.845 1.00 30.97 754 ALA A CA 1
ATOM 1918 C C . ALA A 1 254 ? 5.247 64.239 89.332 1.00 34.64 754 ALA A C 1
ATOM 1919 O O . ALA A 1 254 ? 5.193 63.176 89.958 1.00 29.57 754 ALA A O 1
ATOM 1921 N N . ASP A 1 255 ? 4.604 64.415 88.186 1.00 35.02 755 ASP A N 1
ATOM 1922 C CA . ASP A 1 255 ? 3.724 63.385 87.682 1.00 31.07 755 ASP A CA 1
ATOM 1923 C C . ASP A 1 255 ? 4.454 62.092 87.319 1.00 35.25 755 ASP A C 1
ATOM 1924 O O . ASP A 1 255 ? 3.942 61.000 87.557 1.00 30.49 755 ASP A O 1
ATOM 1929 N N . SER A 1 256 ? 5.650 62.219 86.751 1.00 33.14 756 SER A N 1
ATOM 1930 C CA . SER A 1 256 ? 6.424 61.054 86.335 1.00 30.75 756 SER A CA 1
ATOM 1931 C C . SER A 1 256 ? 6.658 60.073 87.497 1.00 27.95 756 SER A C 1
ATOM 1932 O O . SER A 1 256 ? 6.680 58.854 87.293 1.00 29.37 756 SER A O 1
ATOM 1935 N N . TYR A 1 257 ? 6.825 60.607 88.706 1.00 19.21 757 TYR A N 1
ATOM 1936 C CA . TYR A 1 257 ? 6.958 59.776 89.898 1.00 18.96 757 TYR A CA 1
ATOM 1937 C C . TYR A 1 257 ? 5.704 58.926 90.158 1.00 25.91 757 TYR A C 1
ATOM 1938 O O . TYR A 1 257 ? 5.796 57.717 90.403 1.00 19.27 757 TYR A O 1
ATOM 1947 N N . ARG A 1 258 ? 4.542 59.577 90.118 1.00 22.12 758 ARG A N 1
ATOM 1948 C CA . ARG A 1 258 ? 3.258 58.910 90.293 1.00 25.90 758 ARG A CA 1
ATOM 1949 C C . ARG A 1 258 ? 3.175 57.777 89.293 1.00 25.71 758 ARG A C 1
ATOM 1950 O O . ARG A 1 258 ? 2.711 56.683 89.603 1.00 35.31 758 ARG A O 1
ATOM 1958 N N . MET A 1 259 ? 3.617 58.091 88.080 1.00 25.50 759 MET A N 1
ATOM 1959 C CA . MET A 1 259 ? 3.594 57.215 86.929 1.00 33.69 759 MET A CA 1
ATOM 1960 C C . MET A 1 259 ? 4.357 55.936 87.258 1.00 35.83 759 MET A C 1
ATOM 1961 O O . MET A 1 259 ? 3.878 54.828 87.022 1.00 32.96 759 MET A O 1
ATOM 1966 N N . ASN A 1 260 ? 5.547 56.116 87.821 1.00 24.20 760 ASN A N 1
ATOM 1967 C CA . ASN A 1 260 ? 6.435 55.023 88.156 1.00 27.34 760 ASN A CA 1
ATOM 1968 C C . ASN A 1 260 ? 5.838 54.183 89.277 1.00 31.03 760 ASN A C 1
ATOM 1969 O O . ASN A 1 260 ? 5.822 52.943 89.201 1.00 27.98 760 ASN A O 1
ATOM 1974 N N . ALA A 1 261 ? 5.323 54.864 90.299 1.00 13.26 761 ALA A N 1
ATOM 1975 C CA . ALA A 1 261 ? 4.805 54.179 91.466 1.00 21.29 761 ALA A CA 1
ATOM 1976 C C . ALA A 1 261 ? 3.572 53.352 91.098 1.00 31.04 761 ALA A C 1
ATOM 1977 O O . ALA A 1 261 ? 3.402 52.232 91.587 1.00 27.08 761 ALA A O 1
ATOM 1979 N N . GLU A 1 262 ? 2.735 53.896 90.216 1.00 28.25 762 GLU A N 1
ATOM 1980 C CA . GLU A 1 262 ? 1.554 53.181 89.733 1.00 23.40 762 GLU A CA 1
ATOM 1981 C C . GLU A 1 262 ? 1.905 51.932 88.912 1.00 27.33 762 GLU A C 1
ATOM 1982 O O . GLU A 1 262 ? 1.241 50.908 89.023 1.00 30.91 762 GLU A O 1
ATOM 1988 N N . ARG A 1 263 ? 2.955 52.030 88.100 1.00 28.94 763 ARG A N 1
ATOM 1989 C CA . ARG A 1 263 ? 3.415 50.920 87.275 1.00 28.86 763 ARG A CA 1
ATOM 1990 C C . ARG A 1 263 ? 3.943 49.790 88.148 1.00 26.10 763 ARG A C 1
ATOM 1991 O O . ARG A 1 263 ? 3.567 48.622 87.976 1.00 26.73 763 ARG A O 1
ATOM 1999 N N . ILE A 1 264 ? 4.805 50.157 89.090 1.00 19.06 764 ILE A N 1
ATOM 2000 C CA . ILE A 1 264 ? 5.434 49.206 90.000 1.00 27.91 764 ILE A CA 1
ATOM 2001 C C . ILE A 1 264 ? 4.413 48.500 90.888 1.00 29.38 764 ILE A C 1
ATOM 2002 O O . ILE A 1 264 ? 4.517 47.293 91.144 1.00 26.96 764 ILE A O 1
ATOM 2007 N N . LEU A 1 265 ? 3.402 49.242 91.312 1.00 28.71 765 LEU A N 1
ATOM 2008 C CA . LEU A 1 265 ? 2.429 48.730 92.268 1.00 21.84 765 LEU A CA 1
ATOM 2009 C C . LEU A 1 265 ? 1.130 48.237 91.640 1.00 19.14 765 LEU A C 1
ATOM 2010 O O . LEU A 1 265 ? 0.172 47.920 92.355 1.00 17.39 765 LEU A O 1
ATOM 2015 N N . ALA A 1 266 ? 1.069 48.196 90.316 1.00 17.36 766 ALA A N 1
ATOM 2016 C CA . ALA A 1 266 ? -0.142 47.696 89.669 1.00 15.29 766 ALA A CA 1
ATOM 2017 C C . ALA A 1 266 ? -0.449 46.307 90.214 1.00 27.96 766 ALA A C 1
ATOM 2018 O O . ALA A 1 266 ? 0.428 45.433 90.245 1.00 25.00 766 ALA A O 1
ATOM 2020 N N . GLY A 1 267 ? -1.686 46.105 90.657 1.00 35.07 767 GLY A N 1
ATOM 2021 C CA . GLY A 1 267 ? -2.112 44.814 91.170 1.00 30.52 767 GLY A CA 1
ATOM 2022 C C . GLY A 1 267 ? -1.696 44.532 92.604 1.00 34.88 767 GLY A C 1
ATOM 2023 O O . GLY A 1 267 ? -2.023 43.476 93.133 1.00 37.74 767 GLY A O 1
ATOM 2024 N N . PHE A 1 268 ? -0.968 45.455 93.235 1.00 30.16 768 PHE A N 1
ATOM 2025 C CA . PHE A 1 268 ? -0.493 45.231 94.598 1.00 25.85 768 PHE A CA 1
ATOM 2026 C C . PHE A 1 268 ? -1.661 45.124 95.549 1.00 30.05 768 PHE A C 1
ATOM 2027 O O . PHE A 1 268 ? -2.584 45.932 95.500 1.00 44.61 768 PHE A O 1
ATOM 2035 N N . GLN A 1 269 ? -1.627 44.119 96.411 1.00 35.05 769 GLN A N 1
ATOM 2036 C CA . GLN A 1 269 ? -2.646 43.968 97.442 1.00 47.23 769 GLN A CA 1
ATOM 2037 C C . GLN A 1 269 ? -2.000 43.881 98.825 1.00 41.86 769 GLN A C 1
ATOM 2038 O O . GLN A 1 269 ? -1.390 42.865 99.181 1.00 38.29 769 GLN A O 1
ATOM 2044 N N . PRO A 1 270 ? -2.130 44.959 99.606 1.00 39.64 770 PRO A N 1
ATOM 2045 C CA . PRO A 1 270 ? -1.512 45.117 100.929 1.00 37.42 770 PRO A CA 1
ATOM 2046 C C . PRO A 1 270 ? -2.005 44.100 101.949 1.00 39.50 770 PRO A C 1
ATOM 2047 O O . PRO A 1 270 ? -3.171 43.694 101.935 1.00 37.07 770 PRO A O 1
ATOM 2051 N N . ASP A 1 271 ? -1.098 43.706 102.831 1.00 35.22 771 ASP A N 1
ATOM 2052 C CA . ASP A 1 271 ? -1.425 42.865 103.969 1.00 36.82 771 ASP A CA 1
ATOM 2053 C C . ASP A 1 271 ? -1.687 43.799 105.133 1.00 39.75 771 ASP A C 1
ATOM 2054 O O . ASP A 1 271 ? -0.855 44.659 105.446 1.00 31.62 771 ASP A O 1
ATOM 2059 N N . GLU A 1 272 ? -2.842 43.638 105.766 1.00 46.13 772 GLU A N 1
ATOM 2060 C CA . GLU A 1 272 ? -3.305 44.588 106.778 1.00 47.36 772 GLU A CA 1
ATOM 2061 C C . GLU A 1 272 ? -2.283 44.922 107.859 1.00 45.37 772 GLU A C 1
ATOM 2062 O O . GLU A 1 272 ? -1.923 46.079 108.062 1.00 45.73 772 GLU A O 1
ATOM 2068 N N . GLU A 1 273 ? -1.835 43.901 108.568 1.00 46.30 773 GLU A N 1
ATOM 2069 C CA . GLU A 1 273 ? -0.886 44.096 109.649 1.00 49.64 773 GLU A CA 1
ATOM 2070 C C . GLU A 1 273 ? 0.402 44.738 109.141 1.00 37.73 773 GLU A C 1
ATOM 2071 O O . GLU A 1 273 ? 0.935 45.658 109.753 1.00 45.71 773 GLU A O 1
ATOM 2077 N N . MET A 1 274 ? 0.904 44.227 108.027 1.00 22.70 774 MET A N 1
ATOM 2078 C CA . MET A 1 274 ? 2.122 44.735 107.416 1.00 31.80 774 MET A CA 1
ATOM 2079 C C . MET A 1 274 ? 1.965 46.216 107.129 1.00 36.86 774 MET A C 1
ATOM 2080 O O . MET A 1 274 ? 2.872 47.014 107.367 1.00 33.67 774 MET A O 1
ATOM 2085 N N . ASN A 1 275 ? 0.804 46.562 106.588 1.00 36.55 775 ASN A N 1
ATOM 2086 C CA . ASN A 1 275 ? 0.480 47.937 106.290 1.00 37.04 775 ASN A CA 1
ATOM 2087 C C . ASN A 1 275 ? 0.515 48.777 107.555 1.00 44.07 775 ASN A C 1
ATOM 2088 O O . ASN A 1 275 ? 1.076 49.872 107.557 1.00 45.95 775 ASN A O 1
ATOM 2093 N N . GLU A 1 276 ? -0.071 48.262 108.633 1.00 41.98 776 GLU A N 1
ATOM 2094 C CA . GLU A 1 276 ? -0.125 49.014 109.887 1.00 46.03 776 GLU A CA 1
ATOM 2095 C C . GLU A 1 276 ? 1.273 49.312 110.409 1.00 45.55 776 GLU A C 1
ATOM 2096 O O . GLU A 1 276 ? 1.555 50.437 110.828 1.00 44.77 776 GLU A O 1
ATOM 2102 N N . ILE A 1 277 ? 2.158 48.316 110.380 1.00 32.51 777 ILE A N 1
ATOM 2103 C CA . ILE A 1 277 ? 3.470 48.518 110.982 1.00 39.53 777 ILE A CA 1
ATOM 2104 C C . ILE A 1 277 ? 4.342 49.466 110.166 1.00 40.82 777 ILE A C 1
ATOM 2105 O O . ILE A 1 277 ? 5.358 49.943 110.659 1.00 43.90 777 ILE A O 1
ATOM 2110 N N . CYS A 1 278 ? 3.934 49.740 108.929 1.00 39.79 778 CYS A N 1
ATOM 2111 C CA . CYS A 1 278 ? 4.627 50.711 108.081 1.00 35.93 778 CYS A CA 1
ATOM 2112 C C . CYS A 1 278 ? 4.224 52.142 108.409 1.00 37.12 778 CYS A C 1
ATOM 2113 O O . CYS A 1 278 ? 4.858 53.089 107.949 1.00 37.94 778 CYS A O 1
ATOM 2116 N N . LYS A 1 279 ? 3.156 52.292 109.189 1.00 33.83 779 LYS A N 1
ATOM 2117 C CA . LYS A 1 279 ? 2.684 53.612 109.583 1.00 36.33 779 LYS A CA 1
ATOM 2118 C C . LYS A 1 279 ? 3.635 54.226 110.600 1.00 41.28 779 LYS A C 1
ATOM 2119 O O . LYS A 1 279 ? 4.013 53.570 111.574 1.00 36.21 779 LYS A O 1
ATOM 2125 N N . THR A 1 280 ? 4.027 55.479 110.361 1.00 39.23 780 THR A N 1
ATOM 2126 C CA . THR A 1 280 ? 4.936 56.173 111.263 1.00 36.98 780 THR A CA 1
ATOM 2127 C C . THR A 1 280 ? 4.308 56.278 112.662 1.00 37.85 780 THR A C 1
ATOM 2128 O O . THR A 1 280 ? 4.960 56.031 113.680 1.00 35.51 780 THR A O 1
ATOM 2132 N N . GLU A 1 281 ? 3.029 56.624 112.700 1.00 34.73 781 GLU A N 1
ATOM 2133 C CA A GLU A 1 281 ? 2.324 56.740 113.969 0.47 40.49 781 GLU A CA 1
ATOM 2134 C CA B GLU A 1 281 ? 2.279 56.719 113.945 0.53 40.53 781 GLU A CA 1
ATOM 2135 C C . GLU A 1 281 ? 2.493 55.454 114.784 1.00 47.35 781 GLU A C 1
ATOM 2136 O O . GLU A 1 281 ? 2.908 55.501 115.948 1.00 45.37 781 GLU A O 1
ATOM 2159 N N . PHE A 1 282 ? 2.202 54.313 114.170 1.00 47.20 782 PHE A N 1
ATOM 2160 C CA . PHE A 1 282 ? 2.341 53.021 114.818 1.00 31.85 782 PHE A CA 1
ATOM 2161 C C . PHE A 1 282 ? 3.764 52.818 115.320 1.00 36.58 782 PHE A C 1
ATOM 2162 O O . PHE A 1 282 ? 3.976 52.478 116.481 1.00 35.47 782 PHE A O 1
ATOM 2170 N N . GLN A 1 283 ? 4.738 53.021 114.436 1.00 41.20 783 GLN A N 1
ATOM 2171 C CA . GLN A 1 283 ? 6.146 52.935 114.803 1.00 29.25 783 GLN A CA 1
ATOM 2172 C C . GLN A 1 283 ? 6.494 53.839 115.998 1.00 36.85 783 GLN A C 1
ATOM 2173 O O . GLN A 1 283 ? 7.233 53.431 116.900 1.00 38.74 783 GLN A O 1
ATOM 2179 N N . MET A 1 284 ? 5.969 55.063 116.008 1.00 41.54 784 MET A N 1
ATOM 2180 C CA . MET A 1 284 ? 6.238 55.984 117.112 1.00 40.93 784 MET A CA 1
ATOM 2181 C C . MET A 1 284 ? 5.727 55.420 118.441 1.00 47.71 784 MET A C 1
ATOM 2182 O O . MET A 1 284 ? 6.385 55.539 119.471 1.00 47.38 784 MET A O 1
ATOM 2187 N N . ARG A 1 285 ? 4.547 54.810 118.410 1.00 48.01 785 ARG A N 1
ATOM 2188 C CA . ARG A 1 285 ? 3.969 54.192 119.598 1.00 51.30 785 ARG A CA 1
ATOM 2189 C C . ARG A 1 285 ? 4.840 53.050 120.109 1.00 52.43 785 ARG A C 1
ATOM 2190 O O . ARG A 1 285 ? 5.069 52.918 121.314 1.00 51.38 785 ARG A O 1
ATOM 2198 N N . LEU A 1 286 ? 5.322 52.228 119.181 1.00 51.08 786 LEU A N 1
ATOM 2199 C CA . LEU A 1 286 ? 6.211 51.118 119.505 1.00 43.14 786 LEU A CA 1
ATOM 2200 C C . LEU A 1 286 ? 7.429 51.624 120.240 1.00 43.84 786 LEU A C 1
ATOM 2201 O O . LEU A 1 286 ? 7.781 51.107 121.294 1.00 45.18 786 LEU A O 1
ATOM 2206 N N . LEU A 1 287 ? 8.066 52.647 119.678 1.00 42.46 787 LEU A N 1
ATOM 2207 C CA . LEU A 1 287 ? 9.343 53.131 120.192 1.00 49.01 787 LEU A CA 1
ATOM 2208 C C . LEU A 1 287 ? 9.265 53.896 121.527 1.00 50.43 787 LEU A C 1
ATOM 2209 O O . LEU A 1 287 ? 10.022 53.597 122.449 1.00 47.59 787 LEU A O 1
ATOM 2214 N N . TRP A 1 288 ? 8.361 54.873 121.630 1.00 49.50 788 TRP A N 1
ATOM 2215 C CA . TRP A 1 288 ? 8.312 55.762 122.797 1.00 52.51 788 TRP A CA 1
ATOM 2216 C C . TRP A 1 288 ? 7.089 55.548 123.696 1.00 60.11 788 TRP A C 1
ATOM 2217 O O . TRP A 1 288 ? 6.956 56.194 124.737 1.00 61.94 788 TRP A O 1
ATOM 2228 N N . GLY A 1 289 ? 6.201 54.648 123.288 1.00 61.74 789 GLY A N 1
ATOM 2229 C CA . GLY A 1 289 ? 5.015 54.345 124.064 1.00 60.66 789 GLY A CA 1
ATOM 2230 C C . GLY A 1 289 ? 3.859 55.291 123.799 1.00 62.78 789 GLY A C 1
ATOM 2231 O O . GLY A 1 289 ? 3.961 56.215 122.994 1.00 53.11 789 GLY A O 1
ATOM 2232 N N . SER A 1 290 ? 2.755 55.058 124.497 1.00 70.02 790 SER A N 1
ATOM 2233 C CA . SER A 1 290 ? 1.542 55.837 124.302 1.00 76.61 790 SER A CA 1
ATOM 2234 C C . SER A 1 290 ? 1.591 57.197 124.995 1.00 82.18 790 SER A C 1
ATOM 2235 O O . SER A 1 290 ? 0.738 58.048 124.760 1.00 88.90 790 SER A O 1
ATOM 2238 N N . LYS A 1 291 ? 2.584 57.406 125.852 1.00 80.46 791 LYS A N 1
ATOM 2239 C CA . LYS A 1 291 ? 2.731 58.698 126.518 1.00 77.44 791 LYS A CA 1
ATOM 2240 C C . LYS A 1 291 ? 3.923 59.481 125.981 1.00 71.63 791 LYS A C 1
ATOM 2241 O O . LYS A 1 291 ? 3.807 60.663 125.659 1.00 78.81 791 LYS A O 1
ATOM 2247 N N . GLY A 1 292 ? 5.066 58.809 125.885 1.00 63.01 792 GLY A N 1
ATOM 2248 C CA . GLY A 1 292 ? 6.303 59.442 125.473 1.00 63.60 792 GLY A CA 1
ATOM 2249 C C . GLY A 1 292 ? 6.364 59.756 123.991 1.00 60.96 792 GLY A C 1
ATOM 2250 O O . GLY A 1 292 ? 7.194 60.548 123.561 1.00 62.86 792 GLY A O 1
ATOM 2251 N N . ALA A 1 293 ? 5.477 59.142 123.214 1.00 59.08 793 ALA A N 1
ATOM 2252 C CA . ALA A 1 293 ? 5.475 59.307 121.764 1.00 54.74 793 ALA A CA 1
ATOM 2253 C C . ALA A 1 293 ? 5.260 60.755 121.350 1.00 58.45 793 ALA A C 1
ATOM 2254 O O . ALA A 1 293 ? 5.507 61.120 120.199 1.00 51.49 793 ALA A O 1
ATOM 2256 N N . GLN A 1 294 ? 4.793 61.581 122.282 1.00 73.06 794 GLN A N 1
ATOM 2257 C CA . GLN A 1 294 ? 4.553 62.986 121.962 1.00 79.57 794 GLN A CA 1
ATOM 2258 C C . GLN A 1 294 ? 5.458 63.976 122.706 1.00 73.25 794 GLN A C 1
ATOM 2259 O O . GLN A 1 294 ? 5.174 65.166 122.749 1.00 77.09 794 GLN A O 1
ATOM 2265 N N . VAL A 1 295 ? 6.559 63.474 123.262 1.00 68.22 795 VAL A N 1
ATOM 2266 C CA . VAL A 1 295 ? 7.639 64.318 123.777 1.00 63.58 795 VAL A CA 1
ATOM 2267 C C . VAL A 1 295 ? 8.368 64.986 122.611 1.00 66.51 795 VAL A C 1
ATOM 2268 O O . VAL A 1 295 ? 8.245 64.540 121.468 1.00 71.11 795 VAL A O 1
ATOM 2272 N N . ASN A 1 296 ? 9.136 66.041 122.882 1.00 62.03 796 ASN A N 1
ATOM 2273 C CA . ASN A 1 296 ? 9.829 66.741 121.796 1.00 61.88 796 ASN A CA 1
ATOM 2274 C C . ASN A 1 296 ? 10.859 65.879 121.055 1.00 56.98 796 ASN A C 1
ATOM 2275 O O . ASN A 1 296 ? 11.495 64.994 121.636 1.00 50.21 796 ASN A O 1
ATOM 2280 N N . GLN A 1 297 ? 11.008 66.151 119.762 1.00 48.55 797 GLN A N 1
ATOM 2281 C CA . GLN A 1 297 ? 11.935 65.415 118.918 1.00 44.87 797 GLN A CA 1
ATOM 2282 C C . GLN A 1 297 ? 13.305 65.236 119.549 1.00 49.33 797 GLN A C 1
ATOM 2283 O O . GLN A 1 297 ? 13.808 64.115 119.647 1.00 53.87 797 GLN A O 1
ATOM 2289 N N . THR A 1 298 ? 13.917 66.347 119.946 1.00 50.68 798 THR A N 1
ATOM 2290 C CA . THR A 1 298 ? 15.270 66.325 120.487 1.00 52.28 798 THR A CA 1
ATOM 2291 C C . THR A 1 298 ? 15.396 65.345 121.645 1.00 61.09 798 THR A C 1
ATOM 2292 O O . THR A 1 298 ? 16.348 64.557 121.717 1.00 62.87 798 THR A O 1
ATOM 2296 N N . GLU A 1 299 ? 14.421 65.386 122.540 1.00 59.67 799 GLU A N 1
ATOM 2297 C CA . GLU A 1 299 ? 14.439 64.540 123.718 1.00 60.63 799 GLU A CA 1
ATOM 2298 C C . GLU A 1 299 ? 14.196 63.080 123.324 1.00 61.42 799 GLU A C 1
ATOM 2299 O O . GLU A 1 299 ? 14.833 62.165 123.842 1.00 54.22 799 GLU A O 1
ATOM 2305 N N . ARG A 1 300 ? 13.273 62.865 122.396 1.00 60.83 800 ARG A N 1
ATOM 2306 C CA . ARG A 1 300 ? 12.974 61.515 121.950 1.00 52.10 800 ARG A CA 1
ATOM 2307 C C . ARG A 1 300 ? 14.170 60.899 121.232 1.00 53.20 800 ARG A C 1
ATOM 2308 O O . ARG A 1 300 ? 14.462 59.710 121.408 1.00 55.24 800 ARG A O 1
ATOM 2316 N N . TYR A 1 301 ? 14.864 61.702 120.427 1.00 48.11 801 TYR A N 1
ATOM 2317 C CA . TYR A 1 301 ? 16.002 61.183 119.677 1.00 52.07 801 TYR A CA 1
ATOM 2318 C C . TYR A 1 301 ? 17.196 60.942 120.592 1.00 55.44 801 TYR A C 1
ATOM 2319 O O . TYR A 1 301 ? 17.833 59.891 120.514 1.00 58.22 801 TYR A O 1
ATOM 2328 N N . GLU A 1 302 ? 17.476 61.893 121.478 1.00 53.35 802 GLU A N 1
ATOM 2329 C CA . GLU A 1 302 ? 18.546 61.716 122.452 1.00 55.44 802 GLU A CA 1
ATOM 2330 C C . GLU A 1 302 ? 18.327 60.464 123.292 1.00 56.54 802 GLU A C 1
ATOM 2331 O O . GLU A 1 302 ? 19.277 59.768 123.653 1.00 55.34 802 GLU A O 1
ATOM 2337 N N . LYS A 1 303 ? 17.070 60.171 123.596 1.00 55.15 803 LYS A N 1
ATOM 2338 C CA . LYS A 1 303 ? 16.762 58.981 124.370 1.00 52.92 803 LYS A CA 1
ATOM 2339 C C . LYS A 1 303 ? 17.288 57.728 123.674 1.00 58.48 803 LYS A C 1
ATOM 2340 O O . LYS A 1 303 ? 17.973 56.916 124.299 1.00 64.21 803 LYS A O 1
ATOM 2346 N N . PHE A 1 304 ? 16.973 57.563 122.389 1.00 45.96 804 PHE A N 1
ATOM 2347 C CA . PHE A 1 304 ? 17.396 56.352 121.691 1.00 39.26 804 PHE A CA 1
ATOM 2348 C C . PHE A 1 304 ? 18.878 56.319 121.395 1.00 32.39 804 PHE A C 1
ATOM 2349 O O . PHE A 1 304 ? 19.467 55.250 121.341 1.00 37.91 804 PHE A O 1
ATOM 2357 N N . ASN A 1 305 ? 19.491 57.482 121.226 1.00 31.29 805 ASN A N 1
ATOM 2358 C CA . ASN A 1 305 ? 20.939 57.504 121.119 1.00 35.11 805 ASN A CA 1
ATOM 2359 C C . ASN A 1 305 ? 21.562 56.819 122.343 1.00 48.74 805 ASN A C 1
ATOM 2360 O O . ASN A 1 305 ? 22.483 56.011 122.208 1.00 55.25 805 ASN A O 1
ATOM 2365 N N . GLN A 1 306 ? 21.035 57.114 123.531 1.00 53.87 806 GLN A N 1
ATOM 2366 C CA . GLN A 1 306 ? 21.489 56.452 124.759 1.00 59.03 806 GLN A CA 1
ATOM 2367 C C . GLN A 1 306 ? 21.139 54.951 124.805 1.00 55.13 806 GLN A C 1
ATOM 2368 O O . GLN A 1 306 ? 21.993 54.114 125.133 1.00 51.57 806 GLN A O 1
ATOM 2374 N N . ILE A 1 307 ? 19.889 54.623 124.472 1.00 46.04 807 ILE A N 1
ATOM 2375 C CA . ILE A 1 307 ? 19.425 53.233 124.459 1.00 45.02 807 ILE A CA 1
ATOM 2376 C C . ILE A 1 307 ? 20.194 52.362 123.470 1.00 47.28 807 ILE A C 1
ATOM 2377 O O . ILE A 1 307 ? 20.535 51.220 123.779 1.00 50.98 807 ILE A O 1
ATOM 2382 N N . LEU A 1 308 ? 20.451 52.891 122.276 1.00 47.21 808 LEU A N 1
ATOM 2383 C CA . LEU A 1 308 ? 21.161 52.127 121.251 1.00 46.06 808 LEU A CA 1
ATOM 2384 C C . LEU A 1 308 ? 22.636 51.941 121.603 1.00 48.69 808 LEU A C 1
ATOM 2385 O O . LEU A 1 308 ? 23.219 50.909 121.299 1.00 42.70 808 LEU A O 1
ATOM 2390 N N . THR A 1 309 ? 23.241 52.943 122.234 1.00 50.24 809 THR A N 1
ATOM 2391 C CA . THR A 1 309 ? 24.637 52.830 122.633 1.00 46.81 809 THR A CA 1
ATOM 2392 C C . THR A 1 309 ? 24.781 51.775 123.723 1.00 50.77 809 THR A C 1
ATOM 2393 O O . THR A 1 309 ? 25.816 51.117 123.835 1.00 48.67 809 THR A O 1
ATOM 2397 N N . ALA A 1 310 ? 23.730 51.614 124.519 1.00 50.04 810 ALA A N 1
ATOM 2398 C CA . ALA A 1 310 ? 23.753 50.683 125.634 1.00 44.59 810 ALA A CA 1
ATOM 2399 C C . ALA A 1 310 ? 23.505 49.244 125.167 1.00 51.46 810 ALA A C 1
ATOM 2400 O O . ALA A 1 310 ? 24.145 48.300 125.644 1.00 48.37 810 ALA A O 1
ATOM 2402 N N . LEU A 1 311 ? 22.575 49.079 124.233 1.00 45.79 811 LEU A N 1
ATOM 2403 C CA . LEU A 1 311 ? 22.311 47.764 123.677 1.00 39.19 811 LEU A CA 1
ATOM 2404 C C . LEU A 1 311 ? 23.500 47.299 122.861 1.00 44.43 811 LEU A C 1
ATOM 2405 O O . LEU A 1 311 ? 23.828 46.113 122.847 1.00 47.48 811 LEU A O 1
ATOM 2410 N N . SER A 1 312 ? 24.143 48.233 122.168 1.00 44.45 812 SER A N 1
ATOM 2411 C CA . SER A 1 312 ? 25.314 47.888 121.368 1.00 43.45 812 SER A CA 1
ATOM 2412 C C . SER A 1 312 ? 26.463 47.422 122.272 1.00 46.24 812 SER A C 1
ATOM 2413 O O . SER A 1 312 ? 27.211 46.501 121.916 1.00 41.54 812 SER A O 1
ATOM 2416 N N . ARG A 1 313 ? 26.580 48.063 123.438 1.00 46.45 813 ARG A N 1
ATOM 2417 C CA . ARG A 1 313 ? 27.618 47.755 124.419 1.00 47.47 813 ARG A CA 1
ATOM 2418 C C . ARG A 1 313 ? 27.336 46.429 125.112 1.00 45.97 813 ARG A C 1
ATOM 2419 O O . ARG A 1 313 ? 28.226 45.602 125.274 1.00 42.92 813 ARG A O 1
ATOM 2427 N N . LYS A 1 314 ? 26.087 46.232 125.514 1.00 49.86 814 LYS A N 1
ATOM 2428 C CA . LYS A 1 314 ? 25.654 44.960 126.067 1.00 48.16 814 LYS A CA 1
ATOM 2429 C C . LYS A 1 314 ? 25.928 43.815 125.086 1.00 50.02 814 LYS A C 1
ATOM 2430 O O . LYS A 1 314 ? 26.431 42.770 125.480 1.00 54.68 814 LYS A O 1
ATOM 2436 N N . LEU A 1 315 ? 25.621 44.022 123.807 1.00 54.56 815 LEU A N 1
ATOM 2437 C CA . LEU A 1 315 ? 25.799 42.980 122.781 1.00 53.03 815 LEU A CA 1
ATOM 2438 C C . LEU A 1 315 ? 27.251 42.690 122.387 1.00 43.11 815 LEU A C 1
ATOM 2439 O O . LEU A 1 315 ? 27.636 41.537 122.269 1.00 39.80 815 LEU A O 1
ATOM 2444 N N . GLU A 1 316 ? 28.051 43.727 122.161 1.00 49.63 816 GLU A N 1
ATOM 2445 C CA . GLU A 1 316 ? 29.466 43.523 121.844 1.00 47.38 816 GLU A CA 1
ATOM 2446 C C . GLU A 1 316 ? 30.361 44.511 122.583 1.00 57.96 816 GLU A C 1
ATOM 2447 O O . GLU A 1 316 ? 30.734 45.536 122.026 1.00 66.36 816 GLU A O 1
ATOM 2453 N N . PRO A 1 317 ? 30.708 44.203 123.846 1.00 56.93 817 PRO A N 1
ATOM 2454 C CA . PRO A 1 317 ? 31.548 45.087 124.665 1.00 53.85 817 PRO A CA 1
ATOM 2455 C C . PRO A 1 317 ? 32.955 45.194 124.091 1.00 55.47 817 PRO A C 1
ATOM 2456 O O . PRO A 1 317 ? 33.363 44.336 123.321 1.00 46.35 817 PRO A O 1
ATOM 2460 N N . PRO A 1 318 ? 33.685 46.256 124.441 1.00 62.97 818 PRO A N 1
ATOM 2461 C CA . PRO A 1 318 ? 35.078 46.386 123.991 1.00 65.09 818 PRO A CA 1
ATOM 2462 C C . PRO A 1 318 ? 36.064 45.738 124.957 1.00 62.51 818 PRO A C 1
ATOM 2463 O O . PRO A 1 318 ? 37.271 45.905 124.779 1.00 65.46 818 PRO A O 1
ATOM 2467 N N . THR B 1 11 ? 32.839 77.255 114.819 1.00 77.16 511 THR B N 1
ATOM 2468 C CA . THR B 1 11 ? 33.651 78.159 115.634 1.00 82.68 511 THR B CA 1
ATOM 2469 C C . THR B 1 11 ? 32.868 79.451 115.950 1.00 83.62 511 THR B C 1
ATOM 2470 O O . THR B 1 11 ? 31.641 79.413 116.038 1.00 82.34 511 THR B O 1
ATOM 2474 N N . VAL B 1 12 ? 33.549 80.579 116.142 1.00 87.80 512 VAL B N 1
ATOM 2475 C CA . VAL B 1 12 ? 32.848 81.863 116.326 1.00 91.23 512 VAL B CA 1
ATOM 2476 C C . VAL B 1 12 ? 33.330 82.877 115.292 1.00 83.02 512 VAL B C 1
ATOM 2477 O O . VAL B 1 12 ? 34.103 82.525 114.411 1.00 82.05 512 VAL B O 1
ATOM 2481 N N . SER B 1 13 ? 32.883 84.127 115.391 1.00 75.52 513 SER B N 1
ATOM 2482 C CA . SER B 1 13 ? 33.447 85.185 114.554 1.00 73.94 513 SER B CA 1
ATOM 2483 C C . SER B 1 13 ? 34.944 85.276 114.846 1.00 68.74 513 SER B C 1
ATOM 2484 O O . SER B 1 13 ? 35.413 84.784 115.873 1.00 64.96 513 SER B O 1
ATOM 2487 N N . SER B 1 14 ? 35.691 85.916 113.954 1.00 64.67 514 SER B N 1
ATOM 2488 C CA . SER B 1 14 ? 37.111 86.138 114.191 1.00 60.32 514 SER B CA 1
ATOM 2489 C C . SER B 1 14 ? 37.349 87.487 114.868 1.00 59.32 514 SER B C 1
ATOM 2490 O O . SER B 1 14 ? 38.480 87.826 115.207 1.00 64.49 514 SER B O 1
ATOM 2493 N N . PHE B 1 15 ? 36.279 88.254 115.063 1.00 55.62 515 PHE B N 1
ATOM 2494 C CA . PHE B 1 15 ? 36.384 89.573 115.679 1.00 49.51 515 PHE B CA 1
ATOM 2495 C C . PHE B 1 15 ? 36.735 89.459 117.149 1.00 60.15 515 PHE B C 1
ATOM 2496 O O . PHE B 1 15 ? 36.224 88.584 117.848 1.00 62.03 515 PHE B O 1
ATOM 2504 N N . ARG B 1 16 ? 37.599 90.354 117.620 1.00 57.23 516 ARG B N 1
ATOM 2505 C CA . ARG B 1 16 ? 38.025 90.332 119.015 1.00 53.77 516 ARG B CA 1
ATOM 2506 C C . ARG B 1 16 ? 37.867 91.714 119.635 1.00 59.64 516 ARG B C 1
ATOM 2507 O O . ARG B 1 16 ? 38.851 92.400 119.917 1.00 67.48 516 ARG B O 1
ATOM 2515 N N . PRO B 1 17 ? 36.613 92.124 119.850 1.00 52.84 517 PRO B N 1
ATOM 2516 C CA . PRO B 1 17 ? 36.267 93.474 120.309 1.00 51.62 517 PRO B CA 1
ATOM 2517 C C . PRO B 1 17 ? 36.825 93.797 121.694 1.00 69.47 517 PRO B C 1
ATOM 2518 O O . PRO B 1 17 ? 37.028 94.973 122.012 1.00 73.79 517 PRO B O 1
ATOM 2522 N N . ASN B 1 18 ? 37.068 92.771 122.506 1.00 76.02 518 ASN B N 1
ATOM 2523 C CA . ASN B 1 18 ? 37.630 92.968 123.840 1.00 80.21 518 ASN B CA 1
ATOM 2524 C C . ASN B 1 18 ? 39.120 93.281 123.798 1.00 85.72 518 ASN B C 1
ATOM 2525 O O . ASN B 1 18 ? 39.631 94.027 124.638 1.00 86.89 518 ASN B O 1
ATOM 2530 N N . GLU B 1 19 ? 39.806 92.706 122.813 1.00 88.66 519 GLU B N 1
ATOM 2531 C CA . GLU B 1 19 ? 41.242 92.908 122.637 1.00 86.76 519 GLU B CA 1
ATOM 2532 C C . GLU B 1 19 ? 41.506 94.073 121.690 1.00 74.53 519 GLU B C 1
ATOM 2533 O O . GLU B 1 19 ? 42.653 94.465 121.491 1.00 72.09 519 GLU B O 1
ATOM 2539 N N . PHE B 1 20 ? 40.436 94.610 121.107 1.00 68.69 520 PHE B N 1
ATOM 2540 C CA . PHE B 1 20 ? 40.527 95.700 120.130 1.00 62.61 520 PHE B CA 1
ATOM 2541 C C . PHE B 1 20 ? 40.908 97.027 120.776 1.00 62.15 520 PHE B C 1
ATOM 2542 O O . PHE B 1 20 ? 40.302 97.456 121.757 1.00 60.04 520 PHE B O 1
ATOM 2550 N N . GLU B 1 21 ? 41.922 97.674 120.221 1.00 69.02 521 GLU B N 1
ATOM 2551 C CA . GLU B 1 21 ? 42.306 99.001 120.674 1.00 78.57 521 GLU B CA 1
ATOM 2552 C C . GLU B 1 21 ? 42.221 99.965 119.502 1.00 73.39 521 GLU B C 1
ATOM 2553 O O . GLU B 1 21 ? 42.350 99.562 118.348 1.00 73.39 521 GLU B O 1
ATOM 2559 N N . SER B 1 22 ? 41.981 101.235 119.804 1.00 65.76 522 SER B N 1
ATOM 2560 C CA . SER B 1 22 ? 41.867 102.258 118.782 1.00 59.43 522 SER B CA 1
ATOM 2561 C C . SER B 1 22 ? 42.240 103.605 119.361 1.00 56.89 522 SER B C 1
ATOM 2562 O O . SER B 1 22 ? 41.904 103.911 120.503 1.00 49.92 522 SER B O 1
ATOM 2565 N N . LYS B 1 23 ? 42.930 104.414 118.567 1.00 63.82 523 LYS B N 1
ATOM 2566 C CA . LYS B 1 23 ? 43.349 105.730 119.029 1.00 72.48 523 LYS B CA 1
ATOM 2567 C C . LYS B 1 23 ? 42.141 106.611 119.366 1.00 74.38 523 LYS B C 1
ATOM 2568 O O . LYS B 1 23 ? 42.258 107.583 120.117 1.00 81.04 523 LYS B O 1
ATOM 2574 N N . PHE B 1 24 ? 40.977 106.257 118.826 1.00 67.43 524 PHE B N 1
ATOM 2575 C CA . PHE B 1 24 ? 39.746 106.980 119.131 1.00 58.70 524 PHE B CA 1
ATOM 2576 C C . PHE B 1 24 ? 38.856 106.209 120.100 1.00 60.65 524 PHE B C 1
ATOM 2577 O O . PHE B 1 24 ? 37.634 106.302 120.027 1.00 61.91 524 PHE B O 1
ATOM 2585 N N . LEU B 1 25 ? 39.469 105.458 121.008 1.00 65.22 525 LEU B N 1
ATOM 2586 C CA . LEU B 1 25 ? 38.722 104.615 121.938 1.00 70.74 525 LEU B CA 1
ATOM 2587 C C . LEU B 1 25 ? 39.435 104.502 123.291 1.00 77.22 525 LEU B C 1
ATOM 2588 O O . LEU B 1 25 ? 40.636 104.226 123.347 1.00 84.39 525 LEU B O 1
ATOM 2593 N N . PRO B 1 26 ? 38.696 104.717 124.390 1.00 72.44 526 PRO B N 1
ATOM 2594 C CA . PRO B 1 26 ? 39.301 104.619 125.724 1.00 74.22 526 PRO B CA 1
ATOM 2595 C C . PRO B 1 26 ? 39.613 103.171 126.093 1.00 79.34 526 PRO B C 1
ATOM 2596 O O . PRO B 1 26 ? 38.857 102.274 125.719 1.00 76.96 526 PRO B O 1
ATOM 2600 N N . PRO B 1 27 ? 40.719 102.951 126.821 1.00 81.85 527 PRO B N 1
ATOM 2601 C CA . PRO B 1 27 ? 41.127 101.629 127.295 1.00 82.25 527 PRO B CA 1
ATOM 2602 C C . PRO B 1 27 ? 39.941 100.694 127.535 1.00 86.89 527 PRO B C 1
ATOM 2603 O O . PRO B 1 27 ? 39.985 99.548 127.080 1.00 87.29 527 PRO B O 1
ATOM 2607 N N . GLU B 1 28 ? 38.909 101.172 128.231 1.00 86.80 528 GLU B N 1
ATOM 2608 C CA . GLU B 1 28 ? 37.726 100.357 128.512 1.00 89.48 528 GLU B CA 1
ATOM 2609 C C . GLU B 1 28 ? 36.490 101.224 128.685 1.00 86.78 528 GLU B C 1
ATOM 2610 O O . GLU B 1 28 ? 36.494 102.170 129.471 1.00 97.71 528 GLU B O 1
ATOM 2616 N N . ASN B 1 29 ? 35.433 100.897 127.951 1.00 74.59 529 ASN B N 1
ATOM 2617 C CA . ASN B 1 29 ? 34.223 101.703 127.970 1.00 63.35 529 ASN B CA 1
ATOM 2618 C C . ASN B 1 29 ? 32.998 100.875 128.325 1.00 52.28 529 ASN B C 1
ATOM 2619 O O . ASN B 1 29 ? 33.006 99.650 128.202 1.00 50.11 529 ASN B O 1
ATOM 2624 N N . LYS B 1 30 ? 31.950 101.547 128.782 1.00 52.80 530 LYS B N 1
ATOM 2625 C CA . LYS B 1 30 ? 30.688 100.888 129.080 1.00 53.65 530 LYS B CA 1
ATOM 2626 C C . LYS B 1 30 ? 29.872 100.808 127.799 1.00 47.12 530 LYS B C 1
ATOM 2627 O O . LYS B 1 30 ? 30.232 101.418 126.795 1.00 46.08 530 LYS B O 1
ATOM 2633 N N . PRO B 1 31 ? 28.759 100.065 127.828 1.00 45.82 531 PRO B N 1
ATOM 2634 C CA . PRO B 1 31 ? 27.932 100.008 126.623 1.00 43.54 531 PRO B CA 1
ATOM 2635 C C . PRO B 1 31 ? 27.256 101.350 126.389 1.00 48.13 531 PRO B C 1
ATOM 2636 O O . PRO B 1 31 ? 26.781 101.974 127.334 1.00 47.54 531 PRO B O 1
ATOM 2640 N N . LEU B 1 32 ? 27.219 101.790 125.138 1.00 55.63 532 LEU B N 1
ATOM 2641 C CA . LEU B 1 32 ? 26.448 102.969 124.769 1.00 51.71 532 LEU B CA 1
ATOM 2642 C C . LEU B 1 32 ? 26.861 104.220 125.535 1.00 51.33 532 LEU B C 1
ATOM 2643 O O . LEU B 1 32 ? 26.008 105.045 125.868 1.00 46.06 532 LEU B O 1
ATOM 2648 N N . GLU B 1 33 ? 28.154 104.362 125.824 1.00 54.01 533 GLU B N 1
ATOM 2649 C CA . GLU B 1 33 ? 28.630 105.553 126.525 1.00 55.41 533 GLU B CA 1
ATOM 2650 C C . GLU B 1 33 ? 28.191 106.802 125.770 1.00 57.86 533 GLU B C 1
ATOM 2651 O O . GLU B 1 33 ? 28.438 106.944 124.572 1.00 54.79 533 GLU B O 1
ATOM 2657 N N . THR B 1 34 ? 27.529 107.705 126.477 1.00 61.14 534 THR B N 1
ATOM 2658 C CA . THR B 1 34 ? 26.830 108.806 125.821 1.00 60.18 534 THR B CA 1
ATOM 2659 C C . THR B 1 34 ? 27.735 109.715 124.986 1.00 51.24 534 THR B C 1
ATOM 2660 O O . THR B 1 34 ? 27.335 110.192 123.918 1.00 47.11 534 THR B O 1
ATOM 2664 N N . ALA B 1 35 ? 28.953 109.946 125.460 1.00 47.81 535 ALA B N 1
ATOM 2665 C CA . ALA B 1 35 ? 29.884 110.814 124.741 1.00 46.03 535 ALA B CA 1
ATOM 2666 C C . ALA B 1 35 ? 30.466 110.107 123.517 1.00 53.91 535 ALA B C 1
ATOM 2667 O O . ALA B 1 35 ? 30.732 110.735 122.490 1.00 51.98 535 ALA B O 1
ATOM 2669 N N . LEU B 1 36 ? 30.666 108.796 123.633 1.00 58.10 536 LEU B N 1
ATOM 2670 C CA . LEU B 1 36 ? 31.109 107.993 122.501 1.00 51.52 536 LEU B CA 1
ATOM 2671 C C . LEU B 1 36 ? 30.072 108.008 121.386 1.00 51.99 536 LEU B C 1
ATOM 2672 O O . LEU B 1 36 ? 30.379 108.343 120.239 1.00 48.73 536 LEU B O 1
ATOM 2677 N N . LEU B 1 37 ? 28.842 107.634 121.729 1.00 50.26 537 LEU B N 1
ATOM 2678 C CA . LEU B 1 37 ? 27.752 107.663 120.768 1.00 46.72 537 LEU B CA 1
ATOM 2679 C C . LEU B 1 37 ? 27.630 109.049 120.163 1.00 49.26 537 LEU B C 1
ATOM 2680 O O . LEU B 1 37 ? 27.405 109.184 118.965 1.00 43.43 537 LEU B O 1
ATOM 2685 N N . LYS B 1 38 ? 27.786 110.078 120.991 1.00 53.65 538 LYS B N 1
ATOM 2686 C CA . LYS B 1 38 ? 27.660 111.446 120.511 1.00 52.11 538 LYS B CA 1
ATOM 2687 C C . LYS B 1 38 ? 28.731 111.748 119.479 1.00 45.36 538 LYS B C 1
ATOM 2688 O O . LYS B 1 38 ? 28.445 112.281 118.404 1.00 37.54 538 LYS B O 1
ATOM 2694 N N . ARG B 1 39 ? 29.968 111.405 119.814 1.00 39.83 539 ARG B N 1
ATOM 2695 C CA . ARG B 1 39 ? 31.091 111.638 118.921 1.00 44.66 539 ARG B CA 1
ATOM 2696 C C . ARG B 1 39 ? 30.923 110.962 117.543 1.00 46.18 539 ARG B C 1
ATOM 2697 O O . ARG B 1 39 ? 31.159 111.576 116.492 1.00 42.93 539 ARG B O 1
ATOM 2705 N N . ALA B 1 40 ? 30.518 109.696 117.549 1.00 41.56 540 ALA B N 1
ATOM 2706 C CA . ALA B 1 40 ? 30.292 108.969 116.302 1.00 43.66 540 ALA B CA 1
ATOM 2707 C C . ALA B 1 40 ? 29.189 109.617 115.457 1.00 48.61 540 ALA B C 1
ATOM 2708 O O . ALA B 1 40 ? 29.327 109.772 114.233 1.00 46.61 540 ALA B O 1
ATOM 2710 N N . LYS B 1 41 ? 28.097 109.981 116.125 1.00 47.63 541 LYS B N 1
ATOM 2711 C CA . LYS B 1 41 ? 26.980 110.687 115.503 1.00 51.00 541 LYS B CA 1
ATOM 2712 C C . LYS B 1 41 ? 27.467 111.939 114.779 1.00 45.94 541 LYS B C 1
ATOM 2713 O O . LYS B 1 41 ? 27.069 112.205 113.642 1.00 46.28 541 LYS B O 1
ATOM 2719 N N . GLU B 1 42 ? 28.336 112.699 115.443 1.00 46.27 542 GLU B N 1
ATOM 2720 C CA . GLU B 1 42 ? 28.921 113.896 114.850 1.00 48.39 542 GLU B CA 1
ATOM 2721 C C . GLU B 1 42 ? 29.631 113.559 113.537 1.00 49.06 542 GLU B C 1
ATOM 2722 O O . GLU B 1 42 ? 29.552 114.334 112.579 1.00 43.70 542 GLU B O 1
ATOM 2728 N N . LEU B 1 43 ? 30.326 112.414 113.501 1.00 44.71 543 LEU B N 1
ATOM 2729 C CA . LEU B 1 43 ? 31.050 111.989 112.301 1.00 47.11 543 LEU B CA 1
ATOM 2730 C C . LEU B 1 43 ? 30.102 111.767 111.129 1.00 48.12 543 LEU B C 1
ATOM 2731 O O . LEU B 1 43 ? 30.335 112.247 110.017 1.00 48.66 543 LEU B O 1
ATOM 2736 N N . PHE B 1 44 ? 29.039 111.021 111.389 1.00 50.15 544 PHE B N 1
ATOM 2737 C CA A PHE B 1 44 ? 28.066 110.760 110.343 0.52 48.79 544 PHE B CA 1
ATOM 2738 C CA B PHE B 1 44 ? 27.969 110.740 110.432 0.48 48.00 544 PHE B CA 1
ATOM 2739 C C . PHE B 1 44 ? 27.346 112.051 109.951 1.00 54.14 544 PHE B C 1
ATOM 2740 O O . PHE B 1 44 ? 27.001 112.234 108.781 1.00 55.67 544 PHE B O 1
ATOM 2755 N N . THR B 1 45 ? 27.184 112.965 110.895 1.00 54.84 545 THR B N 1
ATOM 2756 C CA . THR B 1 45 ? 26.560 114.245 110.615 1.00 53.90 545 THR B CA 1
ATOM 2757 C C . THR B 1 45 ? 27.456 115.155 109.761 1.00 49.14 545 THR B C 1
ATOM 2758 O O . THR B 1 45 ? 26.986 115.792 108.820 1.00 47.63 545 THR B O 1
ATOM 2762 N N . ASN B 1 46 ? 28.746 115.201 110.082 1.00 46.86 546 ASN B N 1
ATOM 2763 C CA . ASN B 1 46 ? 29.657 116.151 109.445 1.00 48.09 546 ASN B CA 1
ATOM 2764 C C . ASN B 1 46 ? 30.174 115.753 108.071 1.00 45.49 546 ASN B C 1
ATOM 2765 O O . ASN B 1 46 ? 30.927 116.510 107.456 1.00 52.30 546 ASN B O 1
ATOM 2770 N N . ASN B 1 47 ? 29.799 114.569 107.598 1.00 32.43 547 ASN B N 1
ATOM 2771 C CA . ASN B 1 47 ? 30.350 114.064 106.349 1.00 29.60 547 ASN B CA 1
ATOM 2772 C C . ASN B 1 47 ? 29.301 113.821 105.286 1.00 26.08 547 ASN B C 1
ATOM 2773 O O . ASN B 1 47 ? 28.165 113.479 105.598 1.00 33.23 547 ASN B O 1
ATOM 2778 N N . ASP B 1 48 ? 29.705 113.995 104.031 1.00 22.59 548 ASP B N 1
ATOM 2779 C CA . ASP B 1 48 ? 28.860 113.750 102.857 1.00 27.12 548 ASP B CA 1
ATOM 2780 C C . ASP B 1 48 ? 28.458 112.265 102.690 1.00 30.82 548 ASP B C 1
ATOM 2781 O O . ASP B 1 48 ? 29.275 111.365 102.918 1.00 29.81 548 ASP B O 1
ATOM 2786 N N . PRO B 1 49 ? 27.195 112.003 102.296 1.00 26.93 549 PRO B N 1
ATOM 2787 C CA . PRO B 1 49 ? 26.748 110.610 102.191 1.00 25.35 549 PRO B CA 1
ATOM 2788 C C . PRO B 1 49 ? 27.653 109.771 101.292 1.00 28.46 549 PRO B C 1
ATOM 2789 O O . PRO B 1 49 ? 27.940 108.620 101.623 1.00 29.19 549 PRO B O 1
ATOM 2793 N N . LYS B 1 50 ? 28.111 110.348 100.185 1.00 22.45 550 LYS B N 1
ATOM 2794 C CA . LYS B 1 50 ? 29.044 109.668 99.280 1.00 19.93 550 LYS B CA 1
ATOM 2795 C C . LYS B 1 50 ? 30.412 109.340 99.935 1.00 32.74 550 LYS B C 1
ATOM 2796 O O . LYS B 1 50 ? 30.995 108.282 99.675 1.00 21.37 550 LYS B O 1
ATOM 2802 N N . VAL B 1 51 ? 30.921 110.232 100.783 1.00 20.64 551 VAL B N 1
ATOM 2803 C CA . VAL B 1 51 ? 32.179 109.966 101.475 1.00 19.54 551 VAL B CA 1
ATOM 2804 C C . VAL B 1 51 ? 31.981 108.864 102.531 1.00 26.46 551 VAL B C 1
ATOM 2805 O O . VAL B 1 51 ? 32.828 107.977 102.677 1.00 28.89 551 VAL B O 1
ATOM 2809 N N . ILE B 1 52 ? 30.869 108.924 103.266 1.00 23.85 552 ILE B N 1
ATOM 2810 C CA . ILE B 1 52 ? 30.513 107.866 104.214 1.00 25.95 552 ILE B CA 1
ATOM 2811 C C . ILE B 1 52 ? 30.455 106.500 103.501 1.00 27.99 552 ILE B C 1
ATOM 2812 O O . ILE B 1 52 ? 30.960 105.502 104.005 1.00 25.10 552 ILE B O 1
ATOM 2817 N N . ALA B 1 53 ? 29.849 106.467 102.317 1.00 22.63 553 ALA B N 1
ATOM 2818 C CA . ALA B 1 53 ? 29.623 105.210 101.614 1.00 24.25 553 ALA B CA 1
ATOM 2819 C C . ALA B 1 53 ? 30.921 104.615 101.042 1.00 23.26 553 ALA B C 1
ATOM 2820 O O . ALA B 1 53 ? 31.097 103.402 101.025 1.00 18.12 553 ALA B O 1
ATOM 2822 N N . GLN B 1 54 ? 31.832 105.467 100.590 1.00 19.50 554 GLN B N 1
ATOM 2823 C CA . GLN B 1 54 ? 33.119 104.980 100.107 1.00 23.73 554 GLN B CA 1
ATOM 2824 C C . GLN B 1 54 ? 33.896 104.297 101.247 1.00 27.94 554 GLN B C 1
ATOM 2825 O O . GLN B 1 54 ? 34.534 103.258 101.042 1.00 29.33 554 GLN B O 1
ATOM 2831 N N . HIS B 1 55 ? 33.808 104.858 102.449 1.00 22.23 555 HIS B N 1
ATOM 2832 C CA . HIS B 1 55 ? 34.431 104.234 103.609 1.00 25.37 555 HIS B CA 1
ATOM 2833 C C . HIS B 1 55 ? 33.787 102.882 103.893 1.00 30.23 555 HIS B C 1
ATOM 2834 O O . HIS B 1 55 ? 34.484 101.907 104.149 1.00 34.22 555 HIS B O 1
ATOM 2841 N N . VAL B 1 56 ? 32.459 102.823 103.848 1.00 24.12 556 VAL B N 1
ATOM 2842 C CA . VAL B 1 56 ? 31.779 101.559 104.054 1.00 23.62 556 VAL B CA 1
ATOM 2843 C C . VAL B 1 56 ? 32.218 100.549 102.987 1.00 23.98 556 VAL B C 1
ATOM 2844 O O . VAL B 1 56 ? 32.469 99.385 103.311 1.00 28.38 556 VAL B O 1
ATOM 2848 N N . LEU B 1 57 ? 32.333 101.001 101.735 1.00 14.50 557 LEU B N 1
ATOM 2849 C CA . LEU B 1 57 ? 32.707 100.120 100.626 1.00 20.14 557 LEU B CA 1
ATOM 2850 C C . LEU B 1 57 ? 34.121 99.584 100.834 1.00 28.10 557 LEU B C 1
ATOM 2851 O O . LEU B 1 57 ? 34.401 98.394 100.661 1.00 26.13 557 LEU B O 1
ATOM 2856 N N . SER B 1 58 ? 35.004 100.494 101.225 1.00 23.66 558 SER B N 1
ATOM 2857 C CA . SER B 1 58 ? 36.399 100.180 101.454 1.00 21.82 558 SER B CA 1
ATOM 2858 C C . SER B 1 58 ? 36.545 99.116 102.542 1.00 21.52 558 SER B C 1
ATOM 2859 O O . SER B 1 58 ? 37.279 98.157 102.377 1.00 22.75 558 SER B O 1
ATOM 2862 N N . MET B 1 59 ? 35.834 99.301 103.650 1.00 26.55 559 MET B N 1
ATOM 2863 C CA . MET B 1 59 ? 35.866 98.366 104.765 1.00 24.16 559 MET B CA 1
ATOM 2864 C C . MET B 1 59 ? 35.238 97.030 104.380 1.00 23.39 559 MET B C 1
ATOM 2865 O O . MET B 1 59 ? 35.739 95.955 104.751 1.00 22.73 559 MET B O 1
ATOM 2870 N N . ASP B 1 60 ? 34.140 97.101 103.638 1.00 16.70 560 ASP B N 1
ATOM 2871 C CA . ASP B 1 60 ? 33.433 95.893 103.234 1.00 19.87 560 ASP B CA 1
ATOM 2872 C C . ASP B 1 60 ? 34.301 95.037 102.336 1.00 29.49 560 ASP B C 1
ATOM 2873 O O . ASP B 1 60 ? 34.241 93.807 102.391 1.00 26.82 560 ASP B O 1
ATOM 2878 N N . CYS B 1 61 ? 35.111 95.696 101.512 1.00 24.42 561 CYS B N 1
ATOM 2879 C CA . CYS B 1 61 ? 35.975 94.986 100.585 1.00 28.99 561 CYS B CA 1
ATOM 2880 C C . CYS B 1 61 ? 37.142 94.307 101.285 1.00 31.73 561 CYS B C 1
ATOM 2881 O O . CYS B 1 61 ? 37.620 93.278 100.843 1.00 34.32 561 CYS B O 1
ATOM 2884 N N . ARG B 1 62 ? 37.606 94.894 102.373 1.00 36.87 562 ARG B N 1
ATOM 2885 C CA . ARG B 1 62 ? 38.670 94.272 103.137 1.00 37.22 562 ARG B CA 1
ATOM 2886 C C . ARG B 1 62 ? 38.145 93.066 103.915 1.00 33.68 562 ARG B C 1
ATOM 2887 O O . ARG B 1 62 ? 38.715 91.977 103.835 1.00 33.67 562 ARG B O 1
ATOM 2895 N N . VAL B 1 63 ? 37.048 93.259 104.639 1.00 26.31 563 VAL B N 1
ATOM 2896 C CA . VAL B 1 63 ? 36.426 92.183 105.419 1.00 29.19 563 VAL B CA 1
ATOM 2897 C C . VAL B 1 63 ? 35.987 90.973 104.577 1.00 28.79 563 VAL B C 1
ATOM 2898 O O . VAL B 1 63 ? 36.214 89.827 104.968 1.00 29.91 563 VAL B O 1
ATOM 2902 N N . ALA B 1 64 ? 35.357 91.223 103.431 1.00 24.31 564 ALA B N 1
ATOM 2903 C CA . ALA B 1 64 ? 34.948 90.136 102.545 1.00 24.12 564 ALA B CA 1
ATOM 2904 C C . ALA B 1 64 ? 36.126 89.582 101.746 1.00 27.94 564 ALA B C 1
ATOM 2905 O O . ALA B 1 64 ? 35.969 88.648 100.967 1.00 23.93 564 ALA B O 1
ATOM 2907 N N . ARG B 1 65 ? 37.296 90.180 101.935 1.00 25.94 565 ARG B N 1
ATOM 2908 C CA . ARG B 1 65 ? 38.516 89.730 101.287 1.00 29.34 565 ARG B CA 1
ATOM 2909 C C . ARG B 1 65 ? 38.471 89.850 99.756 1.00 32.28 565 ARG B C 1
ATOM 2910 O O . ARG B 1 65 ? 38.951 88.971 99.029 1.00 27.37 565 ARG B O 1
ATOM 2918 N N . ILE B 1 66 ? 37.902 90.965 99.296 1.00 35.46 566 ILE B N 1
ATOM 2919 C CA . ILE B 1 66 ? 37.837 91.335 97.888 1.00 27.42 566 ILE B CA 1
ATOM 2920 C C . ILE B 1 66 ? 39.060 92.175 97.525 1.00 32.36 566 ILE B C 1
ATOM 2921 O O . ILE B 1 66 ? 39.587 92.071 96.418 1.00 36.59 566 ILE B O 1
ATOM 2926 N N . LEU B 1 67 ? 39.493 93.019 98.460 1.00 30.21 567 LEU B N 1
ATOM 2927 C CA . LEU B 1 67 ? 40.671 93.867 98.270 1.00 33.22 567 LEU B CA 1
ATOM 2928 C C . LEU B 1 67 ? 41.614 93.758 99.462 1.00 43.15 567 LEU B C 1
ATOM 2929 O O . LEU B 1 67 ? 41.185 93.461 100.581 1.00 37.84 567 LEU B O 1
ATOM 2934 N N . GLY B 1 68 ? 42.900 94.005 99.225 1.00 43.51 568 GLY B N 1
ATOM 2935 C CA . GLY B 1 68 ? 43.873 93.987 100.303 1.00 40.62 568 GLY B CA 1
ATOM 2936 C C . GLY B 1 68 ? 44.310 92.596 100.725 1.00 52.21 568 GLY B C 1
ATOM 2937 O O . GLY B 1 68 ? 44.778 92.398 101.845 1.00 56.58 568 GLY B O 1
ATOM 2938 N N . VAL B 1 69 ? 44.166 91.623 99.832 1.00 53.29 569 VAL B N 1
ATOM 2939 C CA . VAL B 1 69 ? 44.553 90.258 100.157 1.00 53.87 569 VAL B CA 1
ATOM 2940 C C . VAL B 1 69 ? 46.063 90.064 100.064 1.00 46.86 569 VAL B C 1
ATOM 2941 O O . VAL B 1 69 ? 46.658 90.185 98.987 1.00 37.61 569 VAL B O 1
ATOM 2945 N N . SER B 1 70 ? 46.680 89.763 101.202 1.00 50.29 570 SER B N 1
ATOM 2946 C CA . SER B 1 70 ? 48.114 89.478 101.235 1.00 55.47 570 SER B CA 1
ATOM 2947 C C . SER B 1 70 ? 48.434 88.198 100.463 1.00 53.83 570 SER B C 1
ATOM 2948 O O . SER B 1 70 ? 47.542 87.396 100.167 1.00 40.24 570 SER B O 1
ATOM 2951 N N . GLU B 1 71 ? 49.707 87.998 100.136 1.00 62.31 571 GLU B N 1
ATOM 2952 C CA . GLU B 1 71 ? 50.089 86.770 99.460 1.00 66.51 571 GLU B CA 1
ATOM 2953 C C . GLU B 1 71 ? 49.915 85.579 100.406 1.00 55.88 571 GLU B C 1
ATOM 2954 O O . GLU B 1 71 ? 49.507 84.488 99.983 1.00 52.48 571 GLU B O 1
ATOM 2960 N N . GLU B 1 72 ? 50.189 85.795 101.691 1.00 50.40 572 GLU B N 1
ATOM 2961 C CA . GLU B 1 72 ? 49.970 84.744 102.680 1.00 61.54 572 GLU B CA 1
ATOM 2962 C C . GLU B 1 72 ? 48.485 84.418 102.785 1.00 67.72 572 GLU B C 1
ATOM 2963 O O . GLU B 1 72 ? 48.093 83.256 102.704 1.00 68.24 572 GLU B O 1
ATOM 2969 N N . MET B 1 73 ? 47.658 85.448 102.939 1.00 66.99 573 MET B N 1
ATOM 2970 C CA . MET B 1 73 ? 46.212 85.261 102.981 1.00 59.14 573 MET B CA 1
ATOM 2971 C C . MET B 1 73 ? 45.685 84.466 101.782 1.00 45.66 573 MET B C 1
ATOM 2972 O O . MET B 1 73 ? 44.834 83.600 101.940 1.00 37.68 573 MET B O 1
ATOM 2977 N N . ARG B 1 74 ? 46.177 84.769 100.585 1.00 45.54 574 ARG B N 1
ATOM 2978 C CA . ARG B 1 74 ? 45.754 84.044 99.388 1.00 49.32 574 ARG B CA 1
ATOM 2979 C C . ARG B 1 74 ? 46.191 82.574 99.480 1.00 54.85 574 ARG B C 1
ATOM 2980 O O . ARG B 1 74 ? 45.522 81.671 98.963 1.00 45.07 574 ARG B O 1
ATOM 2988 N N . ARG B 1 75 ? 47.308 82.341 100.164 1.00 62.91 575 ARG B N 1
ATOM 2989 C CA . ARG B 1 75 ? 47.781 80.983 100.413 1.00 58.55 575 ARG B CA 1
ATOM 2990 C C . ARG B 1 75 ? 46.894 80.278 101.439 1.00 63.63 575 ARG B C 1
ATOM 2991 O O . ARG B 1 75 ? 46.451 79.154 101.224 1.00 66.56 575 ARG B O 1
ATOM 2999 N N . ASN B 1 76 ? 46.635 80.939 102.557 1.00 65.95 576 ASN B N 1
ATOM 3000 C CA . ASN B 1 76 ? 45.761 80.372 103.572 1.00 70.84 576 ASN B CA 1
ATOM 3001 C C . ASN B 1 76 ? 44.385 79.992 103.014 1.00 62.82 576 ASN B C 1
ATOM 3002 O O . ASN B 1 76 ? 43.840 78.951 103.369 1.00 56.95 576 ASN B O 1
ATOM 3007 N N . MET B 1 77 ? 43.833 80.836 102.143 1.00 57.50 577 MET B N 1
ATOM 3008 C CA . MET B 1 77 ? 42.476 80.650 101.618 1.00 49.21 577 MET B CA 1
ATOM 3009 C C . MET B 1 77 ? 42.368 79.527 100.594 1.00 44.46 577 MET B C 1
ATOM 3010 O O . MET B 1 77 ? 41.362 78.822 100.536 1.00 48.02 577 MET B O 1
ATOM 3015 N N . GLY B 1 78 ? 43.391 79.383 99.764 1.00 39.71 578 GLY B N 1
ATOM 3016 C CA . GLY B 1 78 ? 43.343 78.416 98.689 1.00 36.10 578 GLY B CA 1
ATOM 3017 C C . GLY B 1 78 ? 42.654 78.986 97.472 1.00 36.82 578 GLY B C 1
ATOM 3018 O O . GLY B 1 78 ? 42.536 78.314 96.452 1.00 36.74 578 GLY B O 1
ATOM 3019 N N . VAL B 1 79 ? 42.199 80.232 97.584 1.00 35.97 579 VAL B N 1
ATOM 3020 C CA . VAL B 1 79 ? 41.586 80.955 96.464 1.00 30.73 579 VAL B CA 1
ATOM 3021 C C . VAL B 1 79 ? 41.943 82.439 96.553 1.00 38.77 579 VAL B C 1
ATOM 3022 O O . VAL B 1 79 ? 42.346 82.924 97.618 1.00 38.18 579 VAL B O 1
ATOM 3026 N N . SER B 1 80 ? 41.791 83.162 95.445 1.00 40.74 580 SER B N 1
ATOM 3027 C CA . SER B 1 80 ? 42.157 84.575 95.411 1.00 45.11 580 SER B CA 1
ATOM 3028 C C . SER B 1 80 ? 41.145 85.465 96.125 1.00 41.79 580 SER B C 1
ATOM 3029 O O . SER B 1 80 ? 41.496 86.471 96.730 1.00 42.46 580 SER B O 1
ATOM 3032 N N . SER B 1 81 ? 39.880 85.092 96.051 1.00 37.63 581 SER B N 1
ATOM 3033 C CA . SER B 1 81 ? 38.846 85.976 96.531 1.00 25.99 581 SER B CA 1
ATOM 3034 C C . SER B 1 81 ? 38.063 85.426 97.715 1.00 32.83 581 SER B C 1
ATOM 3035 O O . SER B 1 81 ? 37.742 84.244 97.761 1.00 40.69 581 SER B O 1
ATOM 3038 N N . GLY B 1 82 ? 37.753 86.298 98.669 1.00 28.28 582 GLY B N 1
ATOM 3039 C CA . GLY B 1 82 ? 36.839 85.956 99.737 1.00 20.84 582 GLY B CA 1
ATOM 3040 C C . GLY B 1 82 ? 35.487 85.534 99.162 1.00 30.99 582 GLY B C 1
ATOM 3041 O O . GLY B 1 82 ? 34.775 84.723 99.761 1.00 30.61 582 GLY B O 1
ATOM 3042 N N . LEU B 1 83 ? 35.135 86.071 97.994 1.00 28.15 583 LEU B N 1
ATOM 3043 C CA . LEU B 1 83 ? 33.831 85.796 97.403 1.00 29.78 583 LEU B CA 1
ATOM 3044 C C . LEU B 1 83 ? 33.759 84.370 96.896 1.00 37.07 583 LEU B C 1
ATOM 3045 O O . LEU B 1 83 ? 32.677 83.774 96.846 1.00 47.80 583 LEU B O 1
ATOM 3050 N N . GLU B 1 84 ? 34.909 83.823 96.516 1.00 32.63 584 GLU B N 1
ATOM 3051 C CA . GLU B 1 84 ? 34.981 82.406 96.178 1.00 36.01 584 GLU B CA 1
ATOM 3052 C C . GLU B 1 84 ? 35.032 81.540 97.445 1.00 32.75 584 GLU B C 1
ATOM 3053 O O . GLU B 1 84 ? 34.383 80.491 97.532 1.00 38.13 584 GLU B O 1
ATOM 3059 N N . LEU B 1 85 ? 35.788 82.003 98.433 1.00 29.73 585 LEU B N 1
ATOM 3060 C CA . LEU B 1 85 ? 35.961 81.269 99.679 1.00 27.96 585 LEU B CA 1
ATOM 3061 C C . LEU B 1 85 ? 34.650 80.936 100.383 1.00 30.34 585 LEU B C 1
ATOM 3062 O O . LEU B 1 85 ? 34.468 79.817 100.858 1.00 30.26 585 LEU B O 1
ATOM 3067 N N . ILE B 1 86 ? 33.736 81.897 100.462 1.00 27.22 586 ILE B N 1
ATOM 3068 C CA . ILE B 1 86 ? 32.496 81.667 101.207 1.00 33.23 586 ILE B CA 1
ATOM 3069 C C . ILE B 1 86 ? 31.534 80.653 100.588 1.00 30.34 586 ILE B C 1
ATOM 3070 O O . ILE B 1 86 ? 30.588 80.228 101.245 1.00 35.02 586 ILE B O 1
ATOM 3075 N N . THR B 1 87 ? 31.757 80.270 99.336 1.00 28.08 587 THR B N 1
ATOM 3076 C CA . THR B 1 87 ? 30.953 79.204 98.737 1.00 32.48 587 THR B CA 1
ATOM 3077 C C . THR B 1 87 ? 31.542 77.826 99.082 1.00 37.32 587 THR B C 1
ATOM 3078 O O . THR B 1 87 ? 30.949 76.785 98.798 1.00 31.67 587 THR B O 1
ATOM 3082 N N . LEU B 1 88 ? 32.713 77.840 99.711 1.00 37.45 588 LEU B N 1
ATOM 3083 C CA . LEU B 1 88 ? 33.408 76.613 100.053 1.00 41.13 588 LEU B CA 1
ATOM 3084 C C . LEU B 1 88 ? 33.232 76.270 101.525 1.00 39.30 588 LEU B C 1
ATOM 3085 O O . LEU B 1 88 ? 32.940 77.135 102.345 1.00 38.35 588 LEU B O 1
ATOM 3090 N N . PRO B 1 89 ? 33.406 74.991 101.860 1.00 38.52 589 PRO B N 1
ATOM 3091 C CA . PRO B 1 89 ? 33.310 74.552 103.253 1.00 35.13 589 PRO B CA 1
ATOM 3092 C C . PRO B 1 89 ? 34.207 75.332 104.208 1.00 33.64 589 PRO B C 1
ATOM 3093 O O . PRO B 1 89 ? 33.752 75.673 105.295 1.00 34.37 589 PRO B O 1
ATOM 3097 N N . HIS B 1 90 ? 35.454 75.599 103.838 1.00 31.40 590 HIS B N 1
ATOM 3098 C CA . HIS B 1 90 ? 36.337 76.344 104.744 1.00 32.24 590 HIS B CA 1
ATOM 3099 C C . HIS B 1 90 ? 36.122 77.870 104.779 1.00 28.22 590 HIS B C 1
ATOM 3100 O O . HIS B 1 90 ? 36.864 78.589 105.465 1.00 24.20 590 HIS B O 1
ATOM 3107 N N . GLY B 1 91 ? 35.113 78.353 104.054 1.00 19.77 591 GLY B N 1
ATOM 3108 C CA . GLY B 1 91 ? 34.663 79.725 104.193 1.00 30.22 591 GLY B CA 1
ATOM 3109 C C . GLY B 1 91 ? 33.770 79.916 105.417 1.00 34.56 591 GLY B C 1
ATOM 3110 O O . GLY B 1 91 ? 33.191 80.987 105.628 1.00 35.13 591 GLY B O 1
ATOM 3111 N N . HIS B 1 92 ? 33.673 78.874 106.237 1.00 25.38 592 HIS B N 1
ATOM 3112 C CA . HIS B 1 92 ? 32.783 78.871 107.397 1.00 26.59 592 HIS B CA 1
ATOM 3113 C C . HIS B 1 92 ? 32.995 80.100 108.305 1.00 35.58 592 HIS B C 1
ATOM 3114 O O . HIS B 1 92 ? 32.044 80.803 108.651 1.00 47.31 592 HIS B O 1
ATOM 3121 N N . GLN B 1 93 ? 34.247 80.360 108.662 1.00 32.53 593 GLN B N 1
ATOM 3122 C CA . GLN B 1 93 ? 34.616 81.486 109.521 1.00 33.88 593 GLN B CA 1
ATOM 3123 C C . GLN B 1 93 ? 34.290 82.852 108.879 1.00 27.74 593 GLN B C 1
ATOM 3124 O O . GLN B 1 93 ? 33.738 83.731 109.536 1.00 18.12 593 GLN B O 1
ATOM 3130 N N . LEU B 1 94 ? 34.640 83.020 107.604 1.00 24.57 594 LEU B N 1
ATOM 3131 C CA . LEU B 1 94 ? 34.333 84.240 106.869 1.00 28.01 594 LEU B CA 1
ATOM 3132 C C . LEU B 1 94 ? 32.820 84.466 106.858 1.00 33.01 594 LEU B C 1
ATOM 3133 O O . LEU B 1 94 ? 32.358 85.575 107.097 1.00 32.49 594 LEU B O 1
ATOM 3138 N N . ARG B 1 95 ? 32.050 83.408 106.597 1.00 31.07 595 ARG B N 1
ATOM 3139 C CA . ARG B 1 95 ? 30.591 83.502 106.645 1.00 23.25 595 ARG B CA 1
ATOM 3140 C C . ARG B 1 95 ? 30.086 84.066 107.978 1.00 29.63 595 ARG B C 1
ATOM 3141 O O . ARG B 1 95 ? 29.250 84.974 108.004 1.00 29.26 595 ARG B O 1
ATOM 3149 N N . LEU B 1 96 ? 30.595 83.536 109.085 1.00 26.84 596 LEU B N 1
ATOM 3150 C CA . LEU B 1 96 ? 30.193 84.039 110.393 1.00 23.82 596 LEU B CA 1
ATOM 3151 C C . LEU B 1 96 ? 30.554 85.513 110.544 1.00 33.88 596 LEU B C 1
ATOM 3152 O O . LEU B 1 96 ? 29.769 86.292 111.079 1.00 43.56 596 LEU B O 1
ATOM 3157 N N . ASP B 1 97 ? 31.740 85.897 110.066 1.00 32.41 597 ASP B N 1
ATOM 3158 C CA . ASP B 1 97 ? 32.198 87.273 110.201 1.00 30.75 597 ASP B CA 1
ATOM 3159 C C . ASP B 1 97 ? 31.239 88.154 109.449 1.00 31.75 597 ASP B C 1
ATOM 3160 O O . ASP B 1 97 ? 30.762 89.151 109.971 1.00 32.78 597 ASP B O 1
ATOM 3165 N N . ILE B 1 98 ? 30.928 87.750 108.226 1.00 29.03 598 ILE B N 1
ATOM 3166 C CA . ILE B 1 98 ? 29.987 88.485 107.405 1.00 25.68 598 ILE B CA 1
ATOM 3167 C C . ILE B 1 98 ? 28.622 88.624 108.075 1.00 20.05 598 ILE B C 1
ATOM 3168 O O . ILE B 1 98 ? 27.956 89.638 107.934 1.00 28.21 598 ILE B O 1
ATOM 3173 N N . ILE B 1 99 ? 28.210 87.619 108.825 1.00 24.64 599 ILE B N 1
ATOM 3174 C CA . ILE B 1 99 ? 26.910 87.679 109.469 1.00 30.23 599 ILE B CA 1
ATOM 3175 C C . ILE B 1 99 ? 26.950 88.644 110.656 1.00 25.12 599 ILE B C 1
ATOM 3176 O O . ILE B 1 99 ? 26.058 89.475 110.836 1.00 21.51 599 ILE B O 1
ATOM 3181 N N . GLU B 1 100 ? 27.999 88.540 111.460 1.00 25.92 600 GLU B N 1
ATOM 3182 C CA . GLU B 1 100 ? 28.125 89.399 112.625 1.00 24.83 600 GLU B CA 1
ATOM 3183 C C . GLU B 1 100 ? 28.081 90.869 112.202 1.00 23.17 600 GLU B C 1
ATOM 3184 O O . GLU B 1 100 ? 27.349 91.675 112.788 1.00 21.44 600 GLU B O 1
ATOM 3190 N N . ARG B 1 101 ? 28.852 91.190 111.165 1.00 19.83 601 ARG B N 1
ATOM 3191 C CA . ARG B 1 101 ? 29.052 92.561 110.712 1.00 27.34 601 ARG B CA 1
ATOM 3192 C C . ARG B 1 101 ? 27.762 93.165 110.181 1.00 28.20 601 ARG B C 1
ATOM 3193 O O . ARG B 1 101 ? 27.449 94.325 110.447 1.00 30.06 601 ARG B O 1
ATOM 3201 N N . HIS B 1 102 ? 27.012 92.368 109.436 1.00 19.70 602 HIS B N 1
ATOM 3202 C CA . HIS B 1 102 ? 25.711 92.799 108.944 1.00 26.55 602 HIS B CA 1
ATOM 3203 C C . HIS B 1 102 ? 24.759 93.076 110.115 1.00 28.25 602 HIS B C 1
ATOM 3204 O O . HIS B 1 102 ? 24.140 94.142 110.176 1.00 25.70 602 HIS B O 1
ATOM 3211 N N . ASN B 1 103 ? 24.651 92.120 111.040 1.00 20.44 603 ASN B N 1
ATOM 3212 C CA . ASN B 1 103 ? 23.823 92.302 112.232 1.00 25.21 603 ASN B CA 1
ATOM 3213 C C . ASN B 1 103 ? 24.197 93.586 112.960 1.00 24.19 603 ASN B C 1
ATOM 3214 O O . ASN B 1 103 ? 23.355 94.440 113.194 1.00 34.64 603 ASN B O 1
ATOM 3219 N N . THR B 1 104 ? 25.468 93.694 113.332 1.00 29.54 604 THR B N 1
ATOM 3220 C CA . THR B 1 104 ? 25.972 94.811 114.133 1.00 27.40 604 THR B CA 1
ATOM 3221 C C . THR B 1 104 ? 25.743 96.148 113.445 1.00 26.31 604 THR B C 1
ATOM 3222 O O . THR B 1 104 ? 25.330 97.106 114.073 1.00 24.49 604 THR B O 1
ATOM 3226 N N . MET B 1 105 ? 25.985 96.195 112.144 1.00 31.14 605 MET B N 1
ATOM 3227 C CA . MET B 1 105 ? 25.691 97.388 111.368 1.00 25.35 605 MET B CA 1
ATOM 3228 C C . MET B 1 105 ? 24.204 97.784 111.429 1.00 29.66 605 MET B C 1
ATOM 3229 O O . MET B 1 105 ? 23.876 98.938 111.725 1.00 26.00 605 MET B O 1
ATOM 3234 N N . ALA B 1 106 ? 23.305 96.841 111.151 1.00 24.15 606 ALA B N 1
ATOM 3235 C CA . ALA B 1 106 ? 21.877 97.165 111.147 1.00 25.87 606 ALA B CA 1
ATOM 3236 C C . ALA B 1 106 ? 21.400 97.628 112.525 1.00 29.01 606 ALA B C 1
ATOM 3237 O O . ALA B 1 106 ? 20.588 98.555 112.632 1.00 34.39 606 ALA B O 1
ATOM 3239 N N . ILE B 1 107 ? 21.914 96.994 113.576 1.00 18.36 607 ILE B N 1
ATOM 3240 C CA . ILE B 1 107 ? 21.623 97.432 114.942 1.00 23.13 607 ILE B CA 1
ATOM 3241 C C . ILE B 1 107 ? 22.101 98.886 115.180 1.00 35.25 607 ILE B C 1
ATOM 3242 O O . ILE B 1 107 ? 21.374 99.708 115.750 1.00 31.82 607 ILE B O 1
ATOM 3247 N N . GLY B 1 108 ? 23.313 99.201 114.722 1.00 33.29 608 GLY B N 1
ATOM 3248 C CA . GLY B 1 108 ? 23.889 100.520 114.918 1.00 24.56 608 GLY B CA 1
ATOM 3249 C C . GLY B 1 108 ? 23.096 101.612 114.214 1.00 32.23 608 GLY B C 1
ATOM 3250 O O . GLY B 1 108 ? 22.830 102.669 114.804 1.00 23.89 608 GLY B O 1
ATOM 3251 N N . ILE B 1 109 ? 22.727 101.359 112.954 1.00 25.40 609 ILE B N 1
ATOM 3252 C CA . ILE B 1 109 ? 21.818 102.237 112.244 1.00 25.13 609 ILE B CA 1
ATOM 3253 C C . ILE B 1 109 ? 20.540 102.436 113.083 1.00 33.98 609 ILE B C 1
ATOM 3254 O O . ILE B 1 109 ? 20.125 103.562 113.328 1.00 37.51 609 ILE B O 1
ATOM 3259 N N . ALA B 1 110 ? 19.919 101.351 113.535 1.00 38.46 610 ALA B N 1
ATOM 3260 C CA . ALA B 1 110 ? 18.706 101.479 114.354 1.00 37.26 610 ALA B CA 1
ATOM 3261 C C . ALA B 1 110 ? 18.920 102.376 115.582 1.00 39.44 610 ALA B C 1
ATOM 3262 O O . ALA B 1 110 ? 18.092 103.237 115.896 1.00 38.67 610 ALA B O 1
ATOM 3264 N N . VAL B 1 111 ? 20.037 102.164 116.273 1.00 40.01 611 VAL B N 1
ATOM 3265 C CA . VAL B 1 111 ? 20.372 102.933 117.461 1.00 40.45 611 VAL B CA 1
ATOM 3266 C C . VAL B 1 111 ? 20.608 104.397 117.121 1.00 46.67 611 VAL B C 1
ATOM 3267 O O . VAL B 1 111 ? 20.340 105.291 117.929 1.00 47.52 611 VAL B O 1
ATOM 3271 N N . ASP B 1 112 ? 21.122 104.639 115.923 1.00 49.02 612 ASP B N 1
ATOM 3272 C CA . ASP B 1 112 ? 21.423 105.999 115.501 1.00 49.34 612 ASP B CA 1
ATOM 3273 C C . ASP B 1 112 ? 20.130 106.808 115.419 1.00 46.30 612 ASP B C 1
ATOM 3274 O O . ASP B 1 112 ? 20.129 108.020 115.605 1.00 47.89 612 ASP B O 1
ATOM 3279 N N . ILE B 1 113 ? 19.026 106.113 115.175 1.00 38.47 613 ILE B N 1
ATOM 3280 C CA . ILE B 1 113 ? 17.741 106.758 114.978 1.00 37.34 613 ILE B CA 1
ATOM 3281 C C . ILE B 1 113 ? 16.911 106.913 116.252 1.00 41.56 613 ILE B C 1
ATOM 3282 O O . ILE B 1 113 ? 16.316 107.961 116.485 1.00 36.42 613 ILE B O 1
ATOM 3287 N N . LEU B 1 114 ? 16.851 105.861 117.062 1.00 48.69 614 LEU B N 1
ATOM 3288 C CA . LEU B 1 114 ? 16.021 105.865 118.263 1.00 39.97 614 LEU B CA 1
ATOM 3289 C C . LEU B 1 114 ? 16.799 106.298 119.501 1.00 48.96 614 LEU B C 1
ATOM 3290 O O . LEU B 1 114 ? 16.213 106.612 120.531 1.00 56.51 614 LEU B O 1
ATOM 3295 N N . GLY B 1 115 ? 18.122 106.299 119.408 1.00 54.76 615 GLY B N 1
ATOM 3296 C CA . GLY B 1 115 ? 18.945 106.651 120.545 1.00 68.40 615 GLY B CA 1
ATOM 3297 C C . GLY B 1 115 ? 19.508 108.053 120.445 1.00 89.48 615 GLY B C 1
ATOM 3298 O O . GLY B 1 115 ? 19.097 108.949 121.182 1.00 92.76 615 GLY B O 1
ATOM 3299 N N . CYS B 1 116 ? 20.440 108.241 119.513 1.00 101.53 616 CYS B N 1
ATOM 3300 C CA . CYS B 1 116 ? 21.206 109.479 119.415 1.00 108.22 616 CYS B CA 1
ATOM 3301 C C . CYS B 1 116 ? 20.491 110.605 118.645 1.00 111.34 616 CYS B C 1
ATOM 3302 O O . CYS B 1 116 ? 21.085 111.250 117.780 1.00 116.58 616 CYS B O 1
ATOM 3305 N N . THR B 1 117 ? 19.220 110.836 118.964 1.00 104.96 617 THR B N 1
ATOM 3306 C CA . THR B 1 117 ? 18.484 111.970 118.408 1.00 93.64 617 THR B CA 1
ATOM 3307 C C . THR B 1 117 ? 17.975 112.877 119.530 1.00 83.87 617 THR B C 1
ATOM 3308 O O . THR B 1 117 ? 18.101 112.554 120.716 1.00 79.08 617 THR B O 1
ATOM 3312 N N . GLY B 1 118 ? 17.410 114.016 119.142 1.00 76.68 618 GLY B N 1
ATOM 3313 C CA . GLY B 1 118 ? 16.828 114.950 120.084 1.00 63.86 618 GLY B CA 1
ATOM 3314 C C . GLY B 1 118 ? 15.343 115.160 119.848 1.00 67.15 618 GLY B C 1
ATOM 3315 O O . GLY B 1 118 ? 14.522 114.732 120.655 1.00 78.45 618 GLY B O 1
ATOM 3316 N N . THR B 1 119 ? 15.000 115.818 118.740 1.00 61.43 619 THR B N 1
ATOM 3317 C CA . THR B 1 119 ? 13.608 116.142 118.407 1.00 53.97 619 THR B CA 1
ATOM 3318 C C . THR B 1 119 ? 13.067 115.282 117.261 1.00 50.78 619 THR B C 1
ATOM 3319 O O . THR B 1 119 ? 13.820 114.551 116.619 1.00 58.55 619 THR B O 1
ATOM 3323 N N . LEU B 1 120 ? 11.761 115.365 117.017 1.00 42.07 620 LEU B N 1
ATOM 3324 C CA . LEU B 1 120 ? 11.151 114.723 115.856 1.00 40.65 620 LEU B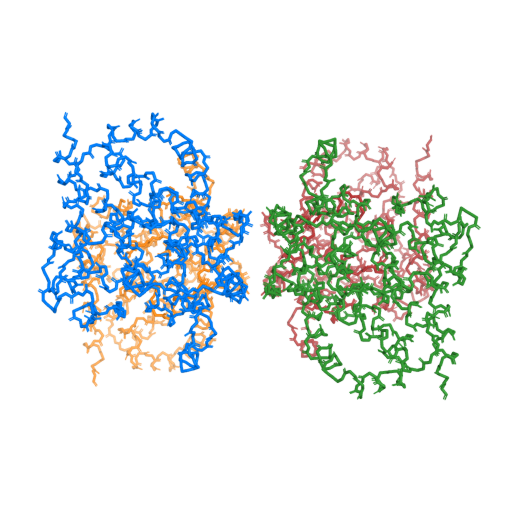 CA 1
ATOM 3325 C C . LEU B 1 120 ? 11.870 115.169 114.598 1.00 46.58 620 LEU B C 1
ATOM 3326 O O . LEU B 1 120 ? 12.031 114.401 113.650 1.00 51.63 620 LEU B O 1
ATOM 3331 N N . GLU B 1 121 ? 12.311 116.419 114.608 1.00 48.69 621 GLU B N 1
ATOM 3332 C CA . GLU B 1 121 ? 12.906 117.037 113.438 1.00 46.69 621 GLU B CA 1
ATOM 3333 C C . GLU B 1 121 ? 14.307 116.494 113.150 1.00 43.23 621 GLU B C 1
ATOM 3334 O O . GLU B 1 121 ? 14.702 116.409 111.988 1.00 39.00 621 GLU B O 1
ATOM 3340 N N . ASP B 1 122 ? 15.050 116.131 114.198 1.00 48.61 622 ASP B N 1
ATOM 3341 C CA . ASP B 1 122 ? 16.388 115.535 114.050 1.00 51.36 622 ASP B CA 1
ATOM 3342 C C . ASP B 1 122 ? 16.288 114.074 113.630 1.00 44.59 622 ASP B C 1
ATOM 3343 O O . ASP B 1 122 ? 17.144 113.539 112.921 1.00 42.29 622 ASP B O 1
ATOM 3348 N N . ARG B 1 123 ? 15.250 113.419 114.116 1.00 39.92 623 ARG B N 1
ATOM 3349 C CA . ARG B 1 123 ? 15.041 112.018 113.825 1.00 39.34 623 ARG B CA 1
ATOM 3350 C C . ARG B 1 123 ? 14.798 111.898 112.323 1.00 34.50 623 ARG B C 1
ATOM 3351 O O . ARG B 1 123 ? 15.360 111.019 111.657 1.00 21.87 623 ARG B O 1
ATOM 3359 N N . ALA B 1 124 ? 13.979 112.811 111.798 1.00 30.09 624 ALA B N 1
ATOM 3360 C CA . ALA B 1 124 ? 13.659 112.842 110.380 1.00 32.01 624 ALA B CA 1
ATOM 3361 C C . ALA B 1 124 ? 14.907 113.145 109.572 1.00 34.92 624 ALA B C 1
ATOM 3362 O O . ALA B 1 124 ? 15.155 112.508 108.549 1.00 36.29 624 ALA B O 1
ATOM 3364 N N . ALA B 1 125 ? 15.703 114.105 110.043 1.00 28.50 625 ALA B N 1
ATOM 3365 C CA . ALA B 1 125 ? 16.940 114.480 109.354 1.00 28.18 625 ALA B CA 1
ATOM 3366 C C . ALA B 1 125 ? 17.944 113.321 109.284 1.00 25.59 625 ALA B C 1
ATOM 3367 O O . ALA B 1 125 ? 18.611 113.123 108.265 1.00 28.97 625 ALA B O 1
ATOM 3369 N N . THR B 1 126 ? 18.032 112.565 110.373 1.00 32.22 626 THR B N 1
ATOM 3370 C CA . THR B 1 126 ? 18.843 111.348 110.444 1.00 30.99 626 THR B CA 1
ATOM 3371 C C . THR B 1 126 ? 18.337 110.300 109.475 1.00 27.68 626 THR B C 1
ATOM 3372 O O . THR B 1 126 ? 19.091 109.774 108.670 1.00 29.83 626 THR B O 1
ATOM 3376 N N . LEU B 1 127 ? 17.045 110.005 109.561 1.00 28.65 627 LEU B N 1
ATOM 3377 C CA . LEU B 1 127 ? 16.400 109.086 108.635 1.00 23.24 627 LEU B CA 1
ATOM 3378 C C . LEU B 1 127 ? 16.690 109.457 107.174 1.00 20.80 627 LEU B C 1
ATOM 3379 O O . LEU B 1 127 ? 16.955 108.588 106.337 1.00 18.26 627 LEU B O 1
ATOM 3384 N N . SER B 1 128 ? 16.641 110.748 106.870 1.00 22.11 628 SER B N 1
ATOM 3385 C CA . SER B 1 128 ? 16.936 111.219 105.525 1.00 23.39 628 SER B CA 1
ATOM 3386 C C . SER B 1 128 ? 18.387 110.937 105.160 1.00 28.09 628 SER B C 1
ATOM 3387 O O . SER B 1 128 ? 18.667 110.519 104.038 1.00 20.55 628 SER B O 1
ATOM 3390 N N . LYS B 1 129 ? 19.315 111.168 106.088 1.00 26.56 629 LYS B N 1
ATOM 3391 C CA . LYS B 1 129 ? 20.719 110.945 105.759 1.00 26.92 629 LYS B CA 1
ATOM 3392 C C . LYS B 1 129 ? 21.002 109.460 105.546 1.00 27.00 629 LYS B C 1
ATOM 3393 O O . LYS B 1 129 ? 21.737 109.076 104.634 1.00 24.75 629 LYS B O 1
ATOM 3399 N N . ILE B 1 130 ? 20.413 108.629 106.394 1.00 26.10 630 ILE B N 1
ATOM 3400 C CA . ILE B 1 130 ? 20.505 107.186 106.227 1.00 22.50 630 ILE B CA 1
ATOM 3401 C C . ILE B 1 130 ? 20.078 106.773 104.805 1.00 22.49 630 ILE B C 1
ATOM 3402 O O . ILE B 1 130 ? 20.808 106.068 104.121 1.00 27.47 630 ILE B O 1
ATOM 3407 N N . ILE B 1 131 ? 18.915 107.230 104.349 1.00 27.76 631 ILE B N 1
ATOM 3408 C CA . ILE B 1 131 ? 18.430 106.886 103.007 1.00 22.98 631 ILE B CA 1
ATOM 3409 C C . ILE B 1 131 ? 19.407 107.353 101.908 1.00 22.95 631 ILE B C 1
ATOM 3410 O O . ILE B 1 131 ? 19.661 106.634 100.932 1.00 20.68 631 ILE B O 1
ATOM 3415 N N . GLN B 1 132 ? 19.984 108.540 102.084 1.00 23.15 632 GLN B N 1
ATOM 3416 C CA . GLN B 1 132 ? 20.916 109.083 101.090 1.00 25.35 632 GLN B CA 1
ATOM 3417 C C . GLN B 1 132 ? 22.155 108.212 100.985 1.00 23.27 632 GLN B C 1
ATOM 3418 O O . GLN B 1 132 ? 22.662 107.975 99.887 1.00 18.83 632 GLN B O 1
ATOM 3424 N N . VAL B 1 133 ? 22.630 107.729 102.125 1.00 7.46 633 VAL B N 1
ATOM 3425 C CA . VAL B 1 133 ? 23.782 106.833 102.135 1.00 24.23 633 VAL B CA 1
ATOM 3426 C C . VAL B 1 133 ? 23.450 105.511 101.427 1.00 26.45 633 VAL B C 1
ATOM 3427 O O . VAL B 1 133 ? 24.202 105.035 100.581 1.00 24.31 633 VAL B O 1
ATOM 3431 N N . ALA B 1 134 ? 22.295 104.944 101.745 1.00 22.84 634 ALA B N 1
ATOM 3432 C CA . ALA B 1 134 ? 21.837 103.760 101.053 1.00 18.24 634 ALA B CA 1
ATOM 3433 C C . ALA B 1 134 ? 21.820 103.973 99.522 1.00 21.01 634 ALA B C 1
ATOM 3434 O O . ALA B 1 134 ? 22.318 103.140 98.760 1.00 17.99 634 ALA B O 1
ATOM 3436 N N . VAL B 1 135 ? 21.231 105.078 99.075 1.00 22.95 635 VAL B N 1
ATOM 3437 C CA . VAL B 1 135 ? 21.254 105.415 97.654 1.00 20.67 635 VAL B CA 1
ATOM 3438 C C . VAL B 1 135 ? 22.688 105.423 97.113 1.00 22.82 635 VAL B C 1
ATOM 3439 O O . VAL B 1 135 ? 22.945 104.963 96.005 1.00 23.10 635 VAL B O 1
ATOM 3443 N N . GLU B 1 136 ? 23.624 105.928 97.905 1.00 16.84 636 GLU B N 1
ATOM 3444 C CA . GLU B 1 136 ? 25.008 106.000 97.470 1.00 20.42 636 GLU B CA 1
ATOM 3445 C C . GLU B 1 136 ? 25.631 104.598 97.442 1.00 22.03 636 GLU B C 1
ATOM 3446 O O . GLU B 1 136 ? 26.389 104.261 96.525 1.00 18.74 636 GLU B O 1
ATOM 3452 N N . LEU B 1 137 ? 25.308 103.794 98.453 1.00 18.11 637 LEU B N 1
ATOM 3453 C CA . LEU B 1 137 ? 25.790 102.416 98.530 1.00 17.39 637 LEU B CA 1
ATOM 3454 C C . LEU B 1 137 ? 25.315 101.633 97.330 1.00 15.37 637 LEU B C 1
ATOM 3455 O O . LEU B 1 137 ? 26.074 100.862 96.751 1.00 20.19 637 LEU B O 1
ATOM 3460 N N . LYS B 1 138 ? 24.063 101.849 96.947 1.00 20.32 638 LYS B N 1
ATOM 3461 C CA . LYS B 1 138 ? 23.493 101.154 95.795 1.00 23.36 638 LYS B CA 1
ATOM 3462 C C . LYS B 1 138 ? 24.063 101.672 94.476 1.00 19.21 638 LYS B C 1
ATOM 3463 O O . LYS B 1 138 ? 24.733 100.946 93.745 1.00 17.29 638 LYS B O 1
ATOM 3469 N N . ASP B 1 139 ? 23.821 102.947 94.194 1.00 14.35 639 ASP B N 1
ATOM 3470 C CA . ASP B 1 139 ? 24.047 103.478 92.858 1.00 15.86 639 ASP B CA 1
ATOM 3471 C C . ASP B 1 139 ? 25.478 103.894 92.569 1.00 16.72 639 ASP B C 1
ATOM 3472 O O . ASP B 1 139 ? 25.851 104.025 91.405 1.00 16.65 639 ASP B O 1
ATOM 3477 N N . SER B 1 140 ? 26.285 104.100 93.603 1.00 12.11 640 SER B N 1
ATOM 3478 C CA . SER B 1 140 ? 27.640 104.616 93.355 1.00 25.21 640 SER B CA 1
ATOM 3479 C C . SER B 1 140 ? 28.732 103.631 93.744 1.00 23.02 640 SER B C 1
ATOM 3480 O O . SER B 1 140 ? 29.721 103.480 93.038 1.00 26.14 640 SER B O 1
ATOM 3483 N N . MET B 1 141 ? 28.548 102.986 94.886 1.00 13.85 641 MET B N 1
ATOM 3484 C CA . MET B 1 141 ? 29.497 102.015 95.379 1.00 19.36 641 MET B CA 1
ATOM 3485 C C . MET B 1 141 ? 29.207 100.610 94.828 1.00 19.92 641 MET B C 1
ATOM 3486 O O . MET B 1 141 ? 30.117 99.799 94.676 1.00 21.74 641 MET B O 1
ATOM 3491 N N . GLY B 1 142 ? 27.944 100.332 94.513 1.00 19.47 642 GLY B N 1
ATOM 3492 C CA . GLY B 1 142 ? 27.539 98.976 94.169 1.00 24.27 642 GLY B CA 1
ATOM 3493 C C . GLY B 1 142 ? 27.886 98.013 95.296 1.00 26.25 642 GLY B C 1
ATOM 3494 O O . GLY B 1 142 ? 28.423 96.937 95.057 1.00 28.88 642 GLY B O 1
ATOM 3495 N N . ASP B 1 143 ? 27.610 98.436 96.530 1.00 24.22 643 ASP B N 1
ATOM 3496 C CA . ASP B 1 143 ? 27.809 97.627 97.736 1.00 18.42 643 ASP B CA 1
ATOM 3497 C C . ASP B 1 143 ? 26.451 97.107 98.211 1.00 24.33 643 ASP B C 1
ATOM 3498 O O . ASP B 1 143 ? 25.775 97.757 99.021 1.00 26.58 643 ASP B O 1
ATOM 3503 N N . LEU B 1 144 ? 26.020 95.962 97.688 1.00 21.03 644 LEU B N 1
ATOM 3504 C CA . LEU B 1 144 ? 24.667 95.495 97.984 1.00 15.63 644 LEU B CA 1
ATOM 3505 C C . LEU B 1 144 ? 24.619 95.000 99.425 1.00 12.90 644 LEU B C 1
ATOM 3506 O O . LEU B 1 144 ? 23.609 95.131 100.122 1.00 15.00 644 LEU B O 1
ATOM 3511 N N . TYR B 1 145 ? 25.741 94.477 99.887 1.00 17.80 645 TYR B N 1
ATOM 3512 C CA . TYR B 1 145 ? 25.864 94.038 101.278 1.00 21.86 645 TYR B CA 1
ATOM 3513 C C . TYR B 1 145 ? 25.462 95.130 102.290 1.00 23.36 645 TYR B C 1
ATOM 3514 O O . TYR B 1 145 ? 24.453 94.981 102.985 1.00 24.96 645 TYR B O 1
ATOM 3523 N N . SER B 1 146 ? 26.202 96.238 102.362 1.00 25.43 646 SER B N 1
ATOM 3524 C CA . SER B 1 146 ? 25.837 97.269 103.339 1.00 21.93 646 SER B CA 1
ATOM 3525 C C . SER B 1 146 ? 24.556 98.022 102.992 1.00 17.13 646 SER B C 1
ATOM 3526 O O . SER B 1 146 ? 23.873 98.535 103.858 1.00 23.49 646 SER B O 1
ATOM 3529 N N . PHE B 1 147 ? 24.200 98.054 101.726 1.00 10.00 647 PHE B N 1
ATOM 3530 C CA . PHE B 1 147 ? 22.935 98.656 101.365 1.00 9.81 647 PHE B CA 1
ATOM 3531 C C . PHE B 1 147 ? 21.810 97.885 102.033 1.00 20.42 647 PHE B C 1
ATOM 3532 O O . PHE B 1 147 ? 20.875 98.472 102.566 1.00 29.68 647 PHE B O 1
ATOM 3540 N N . SER B 1 148 ? 21.900 96.562 102.025 1.00 18.59 648 SER B N 1
ATOM 3541 C CA . SER B 1 148 ? 20.862 95.756 102.659 1.00 13.96 648 SER B CA 1
ATOM 3542 C C . SER B 1 148 ? 20.856 95.923 104.197 1.00 15.58 648 SER B C 1
ATOM 3543 O O . SER B 1 148 ? 19.807 95.824 104.821 1.00 25.65 648 SER B O 1
ATOM 3546 N N . ALA B 1 149 ? 22.012 96.185 104.807 1.00 17.29 649 ALA B N 1
ATOM 3547 C CA . ALA B 1 149 ? 22.055 96.361 106.259 1.00 23.50 649 ALA B CA 1
ATOM 3548 C C . ALA B 1 149 ? 21.251 97.598 106.661 1.00 29.33 649 ALA B C 1
ATOM 3549 O O . ALA B 1 149 ? 20.429 97.537 107.568 1.00 26.15 649 ALA B O 1
ATOM 3551 N N . LEU B 1 150 ? 21.483 98.716 105.978 1.00 23.67 650 LEU B N 1
ATOM 3552 C CA . LEU B 1 150 ? 20.702 99.930 106.230 1.00 19.38 650 LEU B CA 1
ATOM 3553 C C . LEU B 1 150 ? 19.213 99.714 105.997 1.00 24.46 650 LEU B C 1
ATOM 3554 O O . LEU B 1 150 ? 18.404 100.099 106.828 1.00 30.84 650 LEU B O 1
ATOM 3559 N N . MET B 1 151 ? 18.853 99.110 104.864 1.00 23.57 651 MET B N 1
ATOM 3560 C CA . MET B 1 151 ? 17.454 98.784 104.575 1.00 27.90 651 MET B CA 1
ATOM 3561 C C . MET B 1 151 ? 16.802 97.944 105.685 1.00 31.29 651 MET B C 1
ATOM 3562 O O . MET B 1 151 ? 15.640 98.171 106.053 1.00 35.36 651 MET B O 1
ATOM 3567 N N . LYS B 1 152 ? 17.548 96.984 106.223 1.00 21.94 652 LYS B N 1
ATOM 3568 C CA . LYS B 1 152 ? 17.034 96.141 107.298 1.00 28.09 652 LYS B CA 1
ATOM 3569 C C . LYS B 1 152 ? 16.588 96.975 108.508 1.00 30.93 652 LYS B C 1
ATOM 3570 O O . LYS B 1 152 ? 15.439 96.896 108.952 1.00 32.01 652 LYS B O 1
ATOM 3576 N N . ALA B 1 153 ? 17.517 97.755 109.044 1.00 29.21 653 ALA B N 1
ATOM 3577 C CA . ALA B 1 153 ? 17.214 98.753 110.063 1.00 33.46 653 ALA B CA 1
ATOM 3578 C C . ALA B 1 153 ? 15.912 99.542 109.794 1.00 35.96 653 ALA B C 1
ATOM 3579 O O . ALA B 1 153 ? 15.035 99.607 110.652 1.00 35.49 653 ALA B O 1
ATOM 3581 N N . LEU B 1 154 ? 15.783 100.129 108.605 1.00 31.20 654 LEU B N 1
ATOM 3582 C CA . LEU B 1 154 ? 14.605 100.936 108.270 1.00 31.43 654 LEU B CA 1
ATOM 3583 C C . LEU B 1 154 ? 13.283 100.141 108.216 1.00 34.03 654 LEU B C 1
ATOM 3584 O O . LEU B 1 154 ? 12.191 100.740 108.220 1.00 28.13 654 LEU B O 1
ATOM 3589 N N . GLU B 1 155 ? 13.386 98.809 108.163 1.00 21.23 655 GLU B N 1
ATOM 3590 C CA . GLU B 1 155 ? 12.212 97.927 108.110 1.00 30.35 655 GLU B CA 1
ATOM 3591 C C . GLU B 1 155 ? 11.943 97.260 109.457 1.00 32.68 655 GLU B C 1
ATOM 3592 O O . GLU B 1 155 ? 10.945 96.558 109.621 1.00 32.01 655 GLU B O 1
ATOM 3598 N N . MET B 1 156 ? 12.845 97.456 110.415 1.00 34.19 656 MET B N 1
ATOM 3599 C CA . MET B 1 156 ? 12.606 97.000 111.780 1.00 35.08 656 MET B CA 1
ATOM 3600 C C . MET B 1 156 ? 11.329 97.637 112.300 1.00 38.13 656 MET B C 1
ATOM 3601 O O . MET B 1 156 ? 11.162 98.862 112.218 1.00 36.44 656 MET B O 1
ATOM 3606 N N . PRO B 1 157 ? 10.438 96.810 112.861 1.00 34.73 657 PRO B N 1
ATOM 3607 C CA . PRO B 1 157 ? 9.181 97.240 113.488 1.00 37.56 657 PRO B CA 1
ATOM 3608 C C . PRO B 1 157 ? 9.338 98.440 114.451 1.00 42.69 657 PRO B C 1
ATOM 3609 O O . PRO B 1 157 ? 8.433 99.273 114.515 1.00 38.05 657 PRO B O 1
ATOM 3613 N N . GLN B 1 158 ? 10.457 98.524 115.175 1.00 40.16 658 GLN B N 1
ATOM 3614 C CA . GLN B 1 158 ? 10.717 99.651 116.070 1.00 39.02 658 GLN B CA 1
ATOM 3615 C C . GLN B 1 158 ? 10.871 100.963 115.301 1.00 38.07 658 GLN B C 1
ATOM 3616 O O . GLN B 1 158 ? 10.678 102.045 115.853 1.00 32.31 658 GLN B O 1
ATOM 3622 N N . ILE B 1 159 ? 11.242 100.858 114.033 1.00 36.96 659 ILE B N 1
ATOM 3623 C CA . ILE B 1 159 ? 11.461 102.035 113.215 1.00 43.03 659 ILE B CA 1
ATOM 3624 C C . ILE B 1 159 ? 10.214 102.300 112.378 1.00 39.61 659 ILE B C 1
ATOM 3625 O O . ILE B 1 159 ? 9.766 103.437 112.240 1.00 35.88 659 ILE B O 1
ATOM 3630 N N . THR B 1 160 ? 9.645 101.229 111.846 1.00 35.85 660 THR B N 1
ATOM 3631 C CA . THR B 1 160 ? 8.544 101.336 110.910 1.00 41.63 660 THR B CA 1
ATOM 3632 C C . THR B 1 160 ? 7.304 101.959 111.566 1.00 50.98 660 THR B C 1
ATOM 3633 O O . THR B 1 160 ? 6.531 102.679 110.920 1.00 50.17 660 THR B O 1
ATOM 3637 N N . ARG B 1 161 ? 7.129 101.708 112.859 1.00 46.61 661 ARG B N 1
ATOM 3638 C CA . ARG B 1 161 ? 5.949 102.212 113.542 1.00 43.03 661 ARG B CA 1
ATOM 3639 C C . ARG B 1 161 ? 6.070 103.670 113.976 1.00 40.28 661 ARG B C 1
ATOM 3640 O O . ARG B 1 161 ? 5.089 104.252 114.428 1.00 50.58 661 ARG B O 1
ATOM 3648 N N . LEU B 1 162 ? 7.260 104.253 113.848 1.00 31.20 662 LEU B N 1
ATOM 3649 C CA . LEU B 1 162 ? 7.470 105.658 114.196 1.00 34.22 662 LEU B CA 1
ATOM 3650 C C . LEU B 1 162 ? 6.742 106.550 113.197 1.00 41.61 662 LEU B C 1
ATOM 3651 O O . LEU B 1 162 ? 7.368 107.268 112.418 1.00 45.45 662 LEU B O 1
ATOM 3656 N N . GLU B 1 163 ? 5.415 106.524 113.233 1.00 46.92 663 GLU B N 1
ATOM 3657 C CA . GLU B 1 163 ? 4.639 107.078 112.129 1.00 57.18 663 GLU B CA 1
ATOM 3658 C C . GLU B 1 163 ? 4.737 108.596 111.957 1.00 46.28 663 GLU B C 1
ATOM 3659 O O . GLU B 1 163 ? 4.499 109.094 110.861 1.00 46.27 663 GLU B O 1
ATOM 3665 N N . LYS B 1 164 ? 5.084 109.321 113.023 1.00 40.56 664 LYS B N 1
ATOM 3666 C CA . LYS B 1 164 ? 5.303 110.771 112.927 1.00 43.87 664 LYS B CA 1
ATOM 3667 C C . LYS B 1 164 ? 6.621 111.050 112.235 1.00 44.26 664 LYS B C 1
ATOM 3668 O O . LYS B 1 164 ? 6.719 111.962 111.407 1.00 44.25 664 LYS B O 1
ATOM 3674 N N . THR B 1 165 ? 7.638 110.266 112.588 1.00 38.18 665 THR B N 1
ATOM 3675 C CA . THR B 1 165 ? 8.963 110.438 112.007 1.00 39.05 665 THR B CA 1
ATOM 3676 C C . THR B 1 165 ? 8.925 110.188 110.495 1.00 33.59 665 THR B C 1
ATOM 3677 O O . THR B 1 165 ? 9.578 110.882 109.720 1.00 36.12 665 THR B O 1
ATOM 3681 N N . TRP B 1 166 ? 8.144 109.199 110.077 1.00 31.28 666 TRP B N 1
ATOM 3682 C CA . TRP B 1 166 ? 7.970 108.942 108.657 1.00 32.99 666 TRP B CA 1
ATOM 3683 C C . TRP B 1 166 ? 7.165 110.047 107.954 1.00 37.53 666 TRP B C 1
ATOM 3684 O O . TRP B 1 166 ? 7.380 110.318 106.774 1.00 38.68 666 TRP B O 1
ATOM 3695 N N . THR B 1 167 ? 6.237 110.673 108.675 1.00 31.84 667 THR B N 1
ATOM 3696 C CA . THR B 1 167 ? 5.418 111.732 108.096 1.00 32.86 667 THR B CA 1
ATOM 3697 C C . THR B 1 167 ? 6.251 112.982 107.968 1.00 30.72 667 THR B C 1
ATOM 3698 O O . THR B 1 167 ? 6.226 113.647 106.935 1.00 29.36 667 THR B O 1
ATOM 3702 N N . ALA B 1 168 ? 6.989 113.296 109.027 1.00 24.24 668 ALA B N 1
ATOM 3703 C CA . ALA B 1 168 ? 7.934 114.391 108.978 1.00 21.66 668 ALA B CA 1
ATOM 3704 C C . ALA B 1 168 ? 8.914 114.196 107.815 1.00 31.37 668 ALA B C 1
ATOM 3705 O O . ALA B 1 168 ? 9.275 115.164 107.152 1.00 36.12 668 ALA B O 1
ATOM 3707 N N . LEU B 1 169 ? 9.332 112.955 107.552 1.00 32.59 669 LEU B N 1
ATOM 3708 C CA . LEU B 1 169 ? 10.266 112.700 106.448 1.00 26.05 669 LEU B CA 1
ATOM 3709 C C . LEU B 1 169 ? 9.633 113.058 105.110 1.00 24.57 669 LEU B C 1
ATOM 3710 O O . LEU B 1 169 ? 10.239 113.760 104.305 1.00 23.34 669 LEU B O 1
ATOM 3715 N N . ARG B 1 170 ? 8.407 112.588 104.893 1.00 23.44 670 ARG B N 1
ATOM 3716 C CA . ARG B 1 170 ? 7.611 112.964 103.721 1.00 36.34 670 ARG B CA 1
ATOM 3717 C C . ARG B 1 170 ? 7.484 114.482 103.564 1.00 35.79 670 ARG B C 1
ATOM 3718 O O . ARG B 1 170 ? 7.549 115.020 102.451 1.00 38.13 670 ARG B O 1
ATOM 3726 N N . HIS B 1 171 ? 7.290 115.165 104.687 1.00 25.48 671 HIS B N 1
ATOM 3727 C CA . HIS B 1 171 ? 7.056 116.593 104.674 1.00 31.71 671 HIS B CA 1
ATOM 3728 C C . HIS B 1 171 ? 8.308 117.414 104.368 1.00 35.19 671 HIS B C 1
ATOM 3729 O O . HIS B 1 171 ? 8.232 118.399 103.640 1.00 31.86 671 HIS B O 1
ATOM 3736 N N . GLN B 1 172 ? 9.453 116.999 104.908 1.00 31.46 672 GLN B N 1
ATOM 3737 C CA . GLN B 1 172 ? 10.661 117.814 104.850 1.00 32.17 672 GLN B CA 1
ATOM 3738 C C . GLN B 1 172 ? 11.694 117.272 103.852 1.00 40.77 672 GLN B C 1
ATOM 3739 O O . GLN B 1 172 ? 12.504 118.023 103.303 1.00 35.39 672 GLN B O 1
ATOM 3745 N N . TYR B 1 173 ? 11.658 115.966 103.610 1.00 33.06 673 TYR B N 1
ATOM 3746 C CA . TYR B 1 173 ? 12.588 115.362 102.668 1.00 25.37 673 TYR B CA 1
ATOM 3747 C C . TYR B 1 173 ? 11.830 114.536 101.627 1.00 29.47 673 TYR B C 1
ATOM 3748 O O . TYR B 1 173 ? 12.083 113.338 101.427 1.00 30.77 673 TYR B O 1
ATOM 3757 N N . THR B 1 174 ? 10.908 115.211 100.952 1.00 23.65 674 THR B N 1
ATOM 3758 C CA . THR B 1 174 ? 9.933 114.560 100.095 1.00 25.18 674 THR B CA 1
ATOM 3759 C C . THR B 1 174 ? 10.545 113.701 98.982 1.00 24.74 674 THR B C 1
ATOM 3760 O O . THR B 1 174 ? 10.133 112.569 98.757 1.00 27.73 674 THR B O 1
ATOM 3764 N N . GLN B 1 175 ? 11.534 114.252 98.299 1.00 26.92 675 GLN B N 1
ATOM 3765 C CA A GLN B 1 175 ? 12.152 113.548 97.187 0.54 30.63 675 GLN B CA 1
ATOM 3766 C CA B GLN B 1 175 ? 12.226 113.589 97.201 0.46 29.96 675 GLN B CA 1
ATOM 3767 C C . GLN B 1 175 ? 12.808 112.265 97.696 1.00 30.51 675 GLN B C 1
ATOM 3768 O O . GLN B 1 175 ? 12.703 111.214 97.053 1.00 21.65 675 GLN B O 1
ATOM 3779 N N . THR B 1 176 ? 13.436 112.342 98.863 1.00 32.85 676 THR B N 1
ATOM 3780 C CA . THR B 1 176 ? 14.104 111.209 99.475 1.00 30.87 676 THR B CA 1
ATOM 3781 C C . THR B 1 176 ? 13.123 110.179 100.046 1.00 35.53 676 THR B C 1
ATOM 3782 O O . THR B 1 176 ? 13.344 108.979 99.904 1.00 32.36 676 THR B O 1
ATOM 3786 N N . ALA B 1 177 ? 12.043 110.637 100.679 1.00 28.03 677 ALA B N 1
ATOM 3787 C CA . ALA B 1 177 ? 11.035 109.710 101.173 1.00 26.61 677 ALA B CA 1
ATOM 3788 C C . ALA B 1 177 ? 10.403 108.907 100.019 1.00 26.40 677 ALA B C 1
ATOM 3789 O O . ALA B 1 177 ? 10.153 107.709 100.150 1.00 24.97 677 ALA B O 1
ATOM 3791 N N . ILE B 1 178 ? 10.155 109.568 98.893 1.00 24.13 678 ILE B N 1
ATOM 3792 C CA . ILE B 1 178 ? 9.514 108.917 97.750 1.00 24.82 678 ILE B CA 1
ATOM 3793 C C . ILE B 1 178 ? 10.455 107.917 97.080 1.00 28.42 678 ILE B C 1
ATOM 3794 O O . ILE B 1 178 ? 10.070 106.792 96.762 1.00 34.15 678 ILE B O 1
ATOM 3799 N N . LEU B 1 179 ? 11.689 108.344 96.868 1.00 23.63 679 LEU B N 1
ATOM 3800 C CA . LEU B 1 179 ? 12.725 107.485 96.337 1.00 25.80 679 LEU B CA 1
ATOM 3801 C C . LEU B 1 179 ? 12.858 106.215 97.189 1.00 29.31 679 LEU B C 1
ATOM 3802 O O . LEU B 1 179 ? 13.022 105.116 96.674 1.00 32.73 679 LEU B O 1
ATOM 3807 N N . TYR B 1 180 ? 12.763 106.362 98.500 1.00 32.31 680 TYR B N 1
ATOM 3808 C CA . TYR B 1 180 ? 12.856 105.208 99.381 1.00 27.58 680 TYR B CA 1
ATOM 3809 C C . TYR B 1 180 ? 11.688 104.234 99.174 1.00 31.74 680 TYR B C 1
ATOM 3810 O O . TYR B 1 180 ? 11.879 103.007 99.126 1.00 30.57 680 TYR B O 1
ATOM 3819 N N . GLU B 1 181 ? 10.481 104.782 99.055 1.00 31.42 681 GLU B N 1
ATOM 3820 C CA . GLU B 1 181 ? 9.279 103.972 98.914 1.00 33.50 681 GLU B CA 1
ATOM 3821 C C . GLU B 1 181 ? 9.102 103.395 97.502 1.00 33.99 681 GLU B C 1
ATOM 3822 O O . GLU B 1 181 ? 8.667 102.243 97.336 1.00 27.13 681 GLU B O 1
ATOM 3828 N N . LYS B 1 182 ? 9.444 104.188 96.491 1.00 29.19 682 LYS B N 1
ATOM 3829 C CA . LYS B 1 182 ? 9.188 103.790 95.109 1.00 33.82 682 LYS B CA 1
ATOM 3830 C C . LYS B 1 182 ? 10.334 103.050 94.434 1.00 30.44 682 LYS B C 1
ATOM 3831 O O . LYS B 1 182 ? 10.094 102.288 93.515 1.00 27.66 682 LYS B O 1
ATOM 3837 N N . GLN B 1 183 ? 11.571 103.273 94.877 1.00 29.14 683 GLN B N 1
ATOM 3838 C CA . GLN B 1 183 ? 12.722 102.642 94.224 1.00 40.08 683 GLN B CA 1
ATOM 3839 C C . GLN B 1 183 ? 13.439 101.615 95.119 1.00 37.77 683 GLN B C 1
ATOM 3840 O O . GLN B 1 183 ? 13.686 100.482 94.705 1.00 36.66 683 GLN B O 1
ATOM 3846 N N . LEU B 1 184 ? 13.769 102.029 96.337 1.00 27.71 684 LEU B N 1
ATOM 3847 C CA . LEU B 1 184 ? 14.588 101.234 97.237 1.00 19.05 684 LEU B CA 1
ATOM 3848 C C . LEU B 1 184 ? 13.863 100.009 97.794 1.00 27.60 684 LEU B C 1
ATOM 3849 O O . LEU B 1 184 ? 14.394 98.897 97.754 1.00 24.69 684 LEU B O 1
ATOM 3854 N N . LYS B 1 185 ? 12.660 100.204 98.317 1.00 27.63 685 LYS B N 1
ATOM 3855 C CA . LYS B 1 185 ? 11.928 99.072 98.849 1.00 24.63 685 LYS B CA 1
ATOM 3856 C C . LYS B 1 185 ? 11.719 97.997 97.779 1.00 28.35 685 LYS B C 1
ATOM 3857 O O . LYS B 1 185 ? 12.050 96.840 98.019 1.00 18.72 685 LYS B O 1
ATOM 3863 N N . PRO B 1 186 ? 11.218 98.382 96.582 1.00 28.25 686 PRO B N 1
ATOM 3864 C CA . PRO B 1 186 ? 11.000 97.358 95.541 1.00 24.10 686 PRO B CA 1
ATOM 3865 C C . PRO B 1 186 ? 12.304 96.679 95.110 1.00 31.73 686 PRO B C 1
ATOM 3866 O O . PRO B 1 186 ? 12.329 95.475 94.880 1.00 28.99 686 PRO B O 1
ATOM 3870 N N . PHE B 1 187 ? 13.376 97.453 95.001 1.00 28.53 687 PHE B N 1
ATOM 3871 C CA . PHE B 1 187 ? 14.674 96.902 94.654 1.00 21.28 687 PHE B CA 1
ATOM 3872 C C . PHE B 1 187 ? 15.146 95.963 95.768 1.00 29.26 687 PHE B C 1
ATOM 3873 O O . PHE B 1 187 ? 15.731 94.910 95.514 1.00 26.02 687 PHE B O 1
ATOM 3881 N N . SER B 1 188 ? 14.870 96.346 97.005 1.00 27.16 688 SER B N 1
ATOM 3882 C CA . SER B 1 188 ? 15.276 95.546 98.140 1.00 23.59 688 SER B CA 1
ATOM 3883 C C . SER B 1 188 ? 14.624 94.160 98.080 1.00 29.51 688 SER B C 1
ATOM 3884 O O . SER B 1 188 ? 15.253 93.146 98.395 1.00 29.08 688 SER B O 1
ATOM 3887 N N . LYS B 1 189 ? 13.362 94.142 97.665 1.00 25.52 689 LYS B N 1
ATOM 3888 C CA . LYS B 1 189 ? 12.585 92.928 97.499 1.00 27.87 689 LYS B CA 1
ATOM 3889 C C . LYS B 1 189 ? 13.159 92.039 96.399 1.00 30.33 689 LYS B C 1
ATOM 3890 O O . LYS B 1 189 ? 13.253 90.825 96.562 1.00 33.87 689 LYS B O 1
ATOM 3896 N N . LEU B 1 190 ? 13.534 92.636 95.274 1.00 18.38 690 LEU B N 1
ATOM 3897 C CA . LEU B 1 190 ? 14.207 91.872 94.238 1.00 25.11 690 LEU B CA 1
ATOM 3898 C C . LEU B 1 190 ? 15.489 91.219 94.759 1.00 23.11 690 LEU B C 1
ATOM 3899 O O . LEU B 1 190 ? 15.781 90.068 94.438 1.00 22.27 690 LEU B O 1
ATOM 3904 N N . LEU B 1 191 ? 16.265 91.955 95.547 1.00 17.60 691 LEU B N 1
ATOM 3905 C CA . LEU B 1 191 ? 17.503 91.412 96.086 1.00 15.62 691 LEU B CA 1
ATOM 3906 C C . LEU B 1 191 ? 17.209 90.175 96.916 1.00 22.72 691 LEU B C 1
ATOM 3907 O O . LEU B 1 191 ? 17.891 89.157 96.807 1.00 28.14 691 LEU B O 1
ATOM 3912 N N . HIS B 1 192 ? 16.172 90.273 97.738 1.00 18.60 692 HIS B N 1
ATOM 3913 C CA . HIS B 1 192 ? 15.838 89.230 98.692 1.00 19.25 692 HIS B CA 1
ATOM 3914 C C . HIS B 1 192 ? 15.365 87.950 97.976 1.00 20.99 692 HIS B C 1
ATOM 3915 O O . HIS B 1 192 ? 15.658 86.845 98.420 1.00 18.03 692 HIS B O 1
ATOM 3922 N N . GLU B 1 193 ? 14.657 88.122 96.864 1.00 16.74 693 GLU B N 1
ATOM 3923 C CA . GLU B 1 193 ? 14.231 87.027 96.007 1.00 20.28 693 GLU B CA 1
ATOM 3924 C C . GLU B 1 193 ? 15.381 86.447 95.181 1.00 26.95 693 GLU B C 1
ATOM 3925 O O . GLU B 1 193 ? 15.174 85.571 94.330 1.00 24.06 693 GLU B O 1
ATOM 3931 N N . GLY B 1 194 ? 16.589 86.946 95.423 1.00 21.43 694 GLY B N 1
ATOM 3932 C CA . GLY B 1 194 ? 17.775 86.437 94.755 1.00 19.58 694 GLY B CA 1
ATOM 3933 C C . GLY B 1 194 ? 17.899 86.803 93.284 1.00 25.30 694 GLY B C 1
ATOM 3934 O O . GLY B 1 194 ? 18.413 86.009 92.485 1.00 23.10 694 GLY B O 1
ATOM 3935 N N . ARG B 1 195 ? 17.470 88.015 92.928 1.00 23.73 695 ARG B N 1
ATOM 3936 C CA . ARG B 1 195 ? 17.536 88.488 91.541 1.00 18.28 695 ARG B CA 1
ATOM 3937 C C . ARG B 1 195 ? 18.590 89.575 91.327 1.00 30.53 695 ARG B C 1
ATOM 3938 O O . ARG B 1 195 ? 18.500 90.331 90.352 1.00 33.08 695 ARG B O 1
ATOM 3946 N N . GLU B 1 196 ? 19.573 89.664 92.225 1.00 27.64 696 GLU B N 1
ATOM 3947 C CA . GLU B 1 196 ? 20.574 90.738 92.168 1.00 26.51 696 GLU B CA 1
ATOM 3948 C C . GLU B 1 196 ? 21.412 90.717 90.890 1.00 30.19 696 GLU B C 1
ATOM 3949 O O . GLU B 1 196 ? 22.094 91.685 90.573 1.00 34.98 696 GLU B O 1
ATOM 3955 N N . SER B 1 197 ? 21.373 89.610 90.161 1.00 24.37 697 SER B N 1
ATOM 3956 C CA . SER B 1 197 ? 22.232 89.463 88.997 1.00 19.35 697 SER B CA 1
ATOM 3957 C C . SER B 1 197 ? 21.579 90.113 87.794 1.00 25.93 697 SER B C 1
ATOM 3958 O O . SER B 1 197 ? 22.257 90.388 86.802 1.00 31.39 697 SER B O 1
ATOM 3961 N N . THR B 1 198 ? 20.270 90.368 87.889 1.00 21.90 698 THR B N 1
ATOM 3962 C CA . THR B 1 198 ? 19.518 90.910 86.757 1.00 21.33 698 THR B CA 1
ATOM 3963 C C . THR B 1 198 ? 18.934 92.297 86.991 1.00 32.37 698 THR B C 1
ATOM 3964 O O . THR B 1 198 ? 18.083 92.756 86.223 1.00 39.68 698 THR B O 1
ATOM 3968 N N . CYS B 1 199 ? 19.382 92.972 88.042 1.00 33.60 699 CYS B N 1
ATOM 3969 C CA . CYS B 1 199 ? 18.983 94.363 88.237 1.00 34.88 699 CYS B CA 1
ATOM 3970 C C . CYS B 1 199 ? 20.149 95.177 88.791 1.00 34.04 699 CYS B C 1
ATOM 3971 O O . CYS B 1 199 ? 20.040 95.792 89.854 1.00 44.89 699 CYS B O 1
ATOM 3974 N N . VAL B 1 200 ? 21.270 95.185 88.077 1.00 14.51 700 VAL B N 1
ATOM 3975 C CA . VAL B 1 200 ? 22.443 95.841 88.624 1.00 28.03 700 VAL B CA 1
ATOM 3976 C C . VAL B 1 200 ? 22.346 97.366 88.515 1.00 24.12 700 VAL B C 1
ATOM 3977 O O . VAL B 1 200 ? 21.801 97.898 87.560 1.00 21.05 700 VAL B O 1
ATOM 3981 N N . PRO B 1 201 ? 22.852 98.065 89.530 1.00 17.04 701 PRO B N 1
ATOM 3982 C CA . PRO B 1 201 ? 22.827 99.528 89.600 1.00 26.34 701 PRO B CA 1
ATOM 3983 C C . PRO B 1 201 ? 23.747 100.159 88.565 1.00 25.07 701 PRO B C 1
ATOM 3984 O O . PRO B 1 201 ? 24.638 99.490 88.056 1.00 17.76 701 PRO B O 1
ATOM 3988 N N . PRO B 1 202 ? 23.525 101.443 88.259 1.00 24.71 702 PRO B N 1
ATOM 3989 C CA . PRO B 1 202 ? 24.263 102.194 87.233 1.00 28.17 702 PRO B CA 1
ATOM 3990 C C . PRO B 1 202 ? 25.783 102.137 87.364 1.00 25.16 702 PRO B C 1
ATOM 3991 O O . PRO B 1 202 ? 26.460 102.373 86.365 1.00 31.02 702 PRO B O 1
ATOM 3995 N N . ASN B 1 203 ? 26.317 101.827 88.539 1.00 14.17 703 ASN B N 1
ATOM 3996 C CA . ASN B 1 203 ? 27.772 101.695 88.652 1.00 21.24 703 ASN B CA 1
ATOM 3997 C C . ASN B 1 203 ? 28.278 100.252 88.788 1.00 26.74 703 ASN B C 1
ATOM 3998 O O . ASN B 1 203 ? 29.427 100.022 89.194 1.00 17.58 703 ASN B O 1
ATOM 4003 N N . ASN B 1 204 ? 27.429 99.293 88.414 1.00 19.74 704 ASN B N 1
ATOM 4004 C CA . ASN B 1 204 ? 27.714 97.868 88.623 1.00 18.66 704 ASN B CA 1
ATOM 4005 C C . ASN B 1 204 ? 27.836 97.499 90.110 1.00 22.87 704 ASN B C 1
ATOM 4006 O O . ASN B 1 204 ? 27.689 98.349 91.002 1.00 16.28 704 ASN B O 1
ATOM 4011 N N . VAL B 1 205 ? 28.129 96.224 90.355 1.00 16.56 705 VAL B N 1
ATOM 4012 C CA . VAL B 1 205 ? 28.198 95.660 91.696 1.00 22.08 705 VAL B CA 1
ATOM 4013 C C . VAL B 1 205 ? 29.632 95.454 92.159 1.00 25.41 705 VAL B C 1
ATOM 4014 O O . VAL B 1 205 ? 30.412 94.788 91.481 1.00 28.18 705 VAL B O 1
ATOM 4018 N N . SER B 1 206 ? 29.965 95.993 93.329 1.00 24.55 706 SER B N 1
ATOM 4019 C CA . SER B 1 206 ? 31.301 95.819 93.908 1.00 27.42 706 SER B CA 1
ATOM 4020 C C . SER B 1 206 ? 31.315 94.762 95.019 1.00 22.91 706 SER B C 1
ATOM 4021 O O . SER B 1 206 ? 32.334 94.134 95.279 1.00 21.44 706 SER B O 1
ATOM 4024 N N . VAL B 1 207 ? 30.184 94.595 95.688 1.00 15.62 707 VAL B N 1
ATOM 4025 C CA . VAL B 1 207 ? 30.055 93.641 96.781 1.00 17.76 707 VAL B CA 1
ATOM 4026 C C . VAL B 1 207 ? 28.634 93.099 96.696 1.00 21.71 707 VAL B C 1
ATOM 4027 O O . VAL B 1 207 ? 27.684 93.848 96.850 1.00 19.04 707 VAL B O 1
ATOM 4031 N N . PRO B 1 208 ? 28.484 91.799 96.421 1.00 22.60 708 PRO B N 1
ATOM 4032 C CA . PRO B 1 208 ? 27.122 91.278 96.295 1.00 19.25 708 PRO B CA 1
ATOM 4033 C C . PRO B 1 208 ? 26.366 91.344 97.612 1.00 19.82 708 PRO B C 1
ATOM 4034 O O . PRO B 1 208 ? 26.917 91.734 98.642 1.00 24.48 708 PRO B O 1
ATOM 4038 N N . LEU B 1 209 ? 25.103 90.943 97.565 1.00 21.24 709 LEU B N 1
ATOM 4039 C CA . LEU B 1 209 ? 24.238 90.920 98.739 1.00 22.48 709 LEU B CA 1
ATOM 4040 C C . LEU B 1 209 ? 24.794 90.074 99.913 1.00 23.69 709 LEU B C 1
ATOM 4041 O O . LEU B 1 209 ? 24.776 90.534 101.060 1.00 19.09 709 LEU B O 1
ATOM 4046 N N . LEU B 1 210 ? 25.257 88.851 99.609 1.00 21.01 710 LEU B N 1
ATOM 4047 C CA . LEU B 1 210 ? 25.893 87.912 100.561 1.00 25.48 710 LEU B CA 1
ATOM 4048 C C . LEU B 1 210 ? 25.009 87.338 101.672 1.00 35.04 710 LEU B C 1
ATOM 4049 O O . LEU B 1 210 ? 25.177 86.196 102.074 1.00 46.54 710 LEU B O 1
ATOM 4054 N N . MET B 1 211 ? 24.080 88.121 102.183 1.00 28.13 711 MET B N 1
ATOM 4055 C CA . MET B 1 211 ? 23.458 87.762 103.441 1.00 23.95 711 MET B CA 1
ATOM 4056 C C . MET B 1 211 ? 22.526 86.534 103.363 1.00 24.71 711 MET B C 1
ATOM 4057 O O . MET B 1 211 ? 22.643 85.600 104.154 1.00 28.61 711 MET B O 1
ATOM 4062 N N . PRO B 1 212 ? 21.580 86.542 102.423 1.00 24.10 712 PRO B N 1
ATOM 4063 C CA . PRO B 1 212 ? 20.649 85.408 102.329 1.00 26.74 712 PRO B CA 1
ATOM 4064 C C . PRO B 1 212 ? 21.356 84.099 101.980 1.00 29.29 712 PRO B C 1
ATOM 4065 O O . PRO B 1 212 ? 20.977 83.030 102.478 1.00 25.49 712 PRO B O 1
ATOM 4069 N N . LEU B 1 213 ? 22.371 84.196 101.128 1.00 28.90 713 LEU B N 1
ATOM 4070 C CA . LEU B 1 213 ? 23.211 83.059 100.767 1.00 30.68 713 LEU B CA 1
ATOM 4071 C C . LEU B 1 213 ? 23.978 82.516 101.966 1.00 30.30 713 LEU B C 1
ATOM 4072 O O . LEU B 1 213 ? 23.945 81.322 102.251 1.00 28.24 713 LEU B O 1
ATOM 4077 N N . VAL B 1 214 ? 24.685 83.406 102.651 1.00 27.82 714 VAL B N 1
ATOM 4078 C CA . VAL B 1 214 ? 25.526 83.044 103.793 1.00 22.80 714 VAL B CA 1
ATOM 4079 C C . VAL B 1 214 ? 24.688 82.478 104.940 1.00 30.09 714 VAL B C 1
ATOM 4080 O O . VAL B 1 214 ? 25.140 81.646 105.719 1.00 31.36 714 VAL B O 1
ATOM 4084 N N . THR B 1 215 ? 23.443 82.916 105.013 1.00 28.90 715 THR B N 1
ATOM 4085 C CA . THR B 1 215 ? 22.553 82.496 106.070 1.00 36.65 715 THR B CA 1
ATOM 4086 C C . THR B 1 215 ? 21.932 81.135 105.716 1.00 41.87 715 THR B C 1
ATOM 4087 O O . THR B 1 215 ? 21.672 80.302 106.594 1.00 41.17 715 THR B O 1
ATOM 4091 N N . LEU B 1 216 ? 21.721 80.911 104.420 1.00 39.05 716 LEU B N 1
ATOM 4092 C CA . LEU B 1 216 ? 21.190 79.644 103.914 1.00 35.27 716 LEU B CA 1
ATOM 4093 C C . LEU B 1 216 ? 22.162 78.495 104.189 1.00 32.48 716 LEU B C 1
ATOM 4094 O O . LEU B 1 216 ? 21.742 77.405 104.580 1.00 33.37 716 LEU B O 1
ATOM 4099 N N . MET B 1 217 ? 23.454 78.763 103.985 1.00 27.79 717 MET B N 1
ATOM 4100 C CA . MET B 1 217 ? 24.526 77.802 104.208 1.00 24.45 717 MET B CA 1
ATOM 4101 C C . MET B 1 217 ? 24.832 77.599 105.682 1.00 33.60 717 MET B C 1
ATOM 4102 O O . MET B 1 217 ? 25.355 76.558 106.064 1.00 36.66 717 MET B O 1
ATOM 4107 N N . GLU B 1 218 ? 24.541 78.596 106.509 1.00 29.39 718 GLU B N 1
ATOM 4108 C CA . GLU B 1 218 ? 24.806 78.470 107.945 1.00 30.27 718 GLU B CA 1
ATOM 4109 C C . GLU B 1 218 ? 23.513 78.238 108.719 1.00 40.71 718 GLU B C 1
ATOM 4110 O O . GLU B 1 218 ? 22.843 79.196 109.123 1.00 35.40 718 GLU B O 1
ATOM 4116 N N . ARG B 1 219 ? 23.159 76.972 108.924 1.00 40.32 719 ARG B N 1
ATOM 4117 C CA . ARG B 1 219 ? 21.894 76.640 109.563 1.00 42.05 719 ARG B CA 1
ATOM 4118 C C . ARG B 1 219 ? 21.918 76.994 111.049 1.00 44.52 719 ARG B C 1
ATOM 4119 O O . ARG B 1 219 ? 20.880 77.002 111.710 1.00 42.32 719 ARG B O 1
ATOM 4127 N N . GLN B 1 220 ? 23.102 77.321 111.558 1.00 40.87 720 GLN B N 1
ATOM 4128 C CA . GLN B 1 220 ? 23.256 77.682 112.964 1.00 53.52 720 GLN B CA 1
ATOM 4129 C C . GLN B 1 220 ? 23.327 79.205 113.163 1.00 55.96 720 GLN B C 1
ATOM 4130 O O . GLN B 1 220 ? 23.414 79.699 114.295 1.00 50.45 720 GLN B O 1
ATOM 4136 N N . ALA B 1 221 ? 23.286 79.941 112.056 1.00 49.70 721 ALA B N 1
ATOM 4137 C CA . ALA B 1 221 ? 23.378 81.401 112.083 1.00 42.83 721 ALA B CA 1
ATOM 4138 C C . ALA B 1 221 ? 22.398 82.059 113.049 1.00 43.34 721 ALA B C 1
ATOM 4139 O O . ALA B 1 221 ? 21.216 81.714 113.080 1.00 47.88 721 ALA B O 1
ATOM 4141 N N . VAL B 1 222 ? 22.903 83.017 113.824 1.00 41.95 722 VAL B N 1
ATOM 4142 C CA . VAL B 1 222 ? 22.065 83.897 114.634 1.00 44.32 722 VAL B CA 1
ATOM 4143 C C . VAL B 1 222 ? 21.990 85.280 113.980 1.00 41.54 722 VAL B C 1
ATOM 4144 O O . VAL B 1 222 ? 23.021 85.906 113.742 1.00 44.67 722 VAL B O 1
ATOM 4148 N N . THR B 1 223 ? 20.781 85.743 113.669 1.00 41.64 723 THR B N 1
ATOM 4149 C CA . THR B 1 223 ? 20.589 87.089 113.109 1.00 44.64 723 THR B CA 1
ATOM 4150 C C . THR B 1 223 ? 19.742 87.921 114.048 1.00 41.77 723 THR B C 1
ATOM 4151 O O . THR B 1 223 ? 18.919 87.388 114.787 1.00 45.01 723 THR B O 1
ATOM 4155 N N . PHE B 1 224 ? 19.928 89.233 114.006 1.00 52.98 724 PHE B N 1
ATOM 4156 C CA . PHE B 1 224 ? 19.175 90.129 114.877 1.00 55.78 724 PHE B CA 1
ATOM 4157 C C . PHE B 1 224 ? 17.696 90.219 114.479 1.00 70.65 724 PHE B C 1
ATOM 4158 O O . PHE B 1 224 ? 17.363 90.523 113.327 1.00 70.02 724 PHE B O 1
ATOM 4166 N N . GLU B 1 225 ? 16.818 89.945 115.444 1.00 77.23 725 GLU B N 1
ATOM 4167 C CA . GLU B 1 225 ? 15.375 89.929 115.215 1.00 83.69 725 GLU B CA 1
ATOM 4168 C C . GLU B 1 225 ? 14.954 88.911 114.164 1.00 90.66 725 GLU B C 1
ATOM 4169 O O . GLU B 1 225 ? 14.053 89.171 113.368 1.00 92.82 725 GLU B O 1
ATOM 4175 N N . GLY B 1 226 ? 15.615 87.758 114.163 1.00 93.97 726 GLY B N 1
ATOM 4176 C CA . GLY B 1 226 ? 15.249 86.655 113.292 1.00 95.03 726 GLY B CA 1
ATOM 4177 C C . GLY B 1 226 ? 14.977 86.989 111.832 1.00 91.49 726 GLY B C 1
ATOM 4178 O O . GLY B 1 226 ? 14.055 86.425 111.234 1.00 94.38 726 GLY B O 1
ATOM 4179 N N . THR B 1 227 ? 15.769 87.894 111.255 1.00 79.69 727 THR B N 1
ATOM 4180 C CA . THR B 1 227 ? 15.707 88.166 109.816 1.00 70.87 727 THR B CA 1
ATOM 4181 C C . THR B 1 227 ? 16.563 87.170 109.004 1.00 76.03 727 THR B C 1
ATOM 4182 O O . THR B 1 227 ? 17.491 86.558 109.538 1.00 76.68 727 THR B O 1
ATOM 4186 N N . ASP B 1 228 ? 16.250 87.010 107.717 1.00 77.96 728 ASP B N 1
ATOM 4187 C CA . ASP B 1 228 ? 16.974 86.072 106.847 1.00 75.80 728 ASP B CA 1
ATOM 4188 C C . ASP B 1 228 ? 16.988 84.650 107.432 1.00 71.51 728 ASP B C 1
ATOM 4189 O O . ASP B 1 228 ? 17.976 83.927 107.294 1.00 61.00 728 ASP B O 1
ATOM 4194 N N . MET B 1 229 ? 15.888 84.256 108.078 1.00 71.88 729 MET B N 1
ATOM 4195 C CA . MET B 1 229 ? 15.806 82.962 108.768 1.00 73.63 729 MET B CA 1
ATOM 4196 C C . MET B 1 229 ? 15.024 81.886 107.994 1.00 72.28 729 MET B C 1
ATOM 4197 O O . MET B 1 229 ? 14.699 80.832 108.543 1.00 71.90 729 MET B O 1
ATOM 4202 N N . TRP B 1 230 ? 14.716 82.159 106.730 1.00 71.00 730 TRP B N 1
ATOM 4203 C CA . TRP B 1 230 ? 14.097 81.164 105.853 1.00 73.79 730 TRP B CA 1
ATOM 4204 C C . TRP B 1 230 ? 12.934 80.403 106.502 1.00 79.00 730 TRP B C 1
ATOM 4205 O O . TRP B 1 230 ? 12.962 79.177 106.623 1.00 85.04 730 TRP B O 1
ATOM 4216 N N . GLU B 1 231 ? 11.908 81.142 106.905 1.00 73.17 731 GLU B N 1
ATOM 4217 C CA . GLU B 1 231 ? 10.725 80.554 107.507 1.00 77.10 731 GLU B CA 1
ATOM 4218 C C . GLU B 1 231 ? 9.526 80.920 106.652 1.00 86.97 731 GLU B C 1
ATOM 4219 O O . GLU B 1 231 ? 9.647 81.720 105.730 1.00 80.93 731 GLU B O 1
ATOM 4225 N N . LYS B 1 232 ? 8.373 80.328 106.944 1.00 105.20 732 LYS B N 1
ATOM 4226 C CA . LYS B 1 232 ? 7.115 80.736 106.309 1.00 122.24 732 LYS B CA 1
ATOM 4227 C C . LYS B 1 232 ? 7.202 80.916 104.783 1.00 127.47 732 LYS B C 1
ATOM 4228 O O . LYS B 1 232 ? 7.274 79.934 104.037 1.00 130.25 732 LYS B O 1
ATOM 4234 N N . ASN B 1 233 ? 7.193 82.173 104.335 1.00 123.56 733 ASN B N 1
ATOM 4235 C CA . ASN B 1 233 ? 7.078 82.507 102.910 1.00 116.96 733 ASN B CA 1
ATOM 4236 C C . ASN B 1 233 ? 8.383 82.533 102.114 1.00 107.14 733 ASN B C 1
ATOM 4237 O O . ASN B 1 233 ? 8.365 82.752 100.901 1.00 109.71 733 ASN B O 1
ATOM 4242 N N . ASP B 1 234 ? 9.510 82.329 102.789 1.00 94.39 734 ASP B N 1
ATOM 4243 C CA . ASP B 1 234 ? 10.802 82.321 102.109 1.00 80.24 734 ASP B CA 1
ATOM 4244 C C . ASP B 1 234 ? 11.291 80.906 101.876 1.00 73.38 734 ASP B C 1
ATOM 4245 O O . ASP B 1 234 ? 12.308 80.695 101.217 1.00 74.58 734 ASP B O 1
ATOM 4250 N N . GLN B 1 235 ? 10.573 79.938 102.439 1.00 70.58 735 GLN B N 1
ATOM 4251 C CA . GLN B 1 235 ? 10.836 78.532 102.155 1.00 57.18 735 GLN B CA 1
ATOM 4252 C C . GLN B 1 235 ? 10.269 78.204 100.777 1.00 47.76 735 GLN B C 1
ATOM 4253 O O . GLN B 1 235 ? 9.280 77.465 100.667 1.00 41.08 735 GLN B O 1
ATOM 4259 N N . SER B 1 236 ? 10.870 78.809 99.744 1.00 36.64 736 SER B N 1
ATOM 4260 C CA . SER B 1 236 ? 10.671 78.397 98.354 1.00 39.58 736 SER B CA 1
ATOM 4261 C C . SER B 1 236 ? 12.024 77.980 97.757 1.00 36.66 736 SER B C 1
ATOM 4262 O O . SER B 1 236 ? 13.027 78.697 97.895 1.00 32.36 736 SER B O 1
ATOM 4265 N N . CYS B 1 237 ? 12.051 76.804 97.130 1.00 33.34 737 CYS B N 1
ATOM 4266 C CA . CYS B 1 237 ? 13.245 76.316 96.432 1.00 28.95 737 CYS B CA 1
ATOM 4267 C C . CYS B 1 237 ? 13.621 77.262 95.315 1.00 25.00 737 CYS B C 1
ATOM 4268 O O . CYS B 1 237 ? 14.793 77.388 94.953 1.00 26.18 737 CYS B O 1
ATOM 4271 N N . GLU B 1 238 ? 12.612 77.903 94.742 1.00 25.20 738 GLU B N 1
ATOM 4272 C CA . GLU B 1 238 ? 12.844 78.879 93.694 1.00 31.52 738 GLU B CA 1
ATOM 4273 C C . GLU B 1 238 ? 13.805 79.965 94.181 1.00 31.75 738 GLU B C 1
ATOM 4274 O O . GLU B 1 238 ? 14.821 80.234 93.545 1.00 32.81 738 GLU B O 1
ATOM 4280 N N . ILE B 1 239 ? 13.492 80.580 95.318 1.00 28.49 739 ILE B N 1
ATOM 4281 C CA . ILE B 1 239 ? 14.328 81.663 95.825 1.00 24.40 739 ILE B CA 1
ATOM 4282 C C . ILE B 1 239 ? 15.677 81.090 96.247 1.00 23.54 739 ILE B C 1
ATOM 4283 O O . ILE B 1 239 ? 16.737 81.633 95.915 1.00 26.10 739 ILE B O 1
ATOM 4288 N N . MET B 1 240 ? 15.630 79.969 96.951 1.00 31.18 740 MET B N 1
ATOM 4289 C CA . MET B 1 240 ? 16.847 79.274 97.357 1.00 30.64 740 MET B CA 1
ATOM 4290 C C . MET B 1 240 ? 17.755 79.002 96.166 1.00 27.58 740 MET B C 1
ATOM 4291 O O . MET B 1 240 ? 18.957 79.285 96.238 1.00 23.18 740 MET B O 1
ATOM 4296 N N . LEU B 1 241 ? 17.179 78.478 95.078 1.00 20.32 741 LEU B N 1
ATOM 4297 C CA . LEU B 1 241 ? 17.914 78.247 93.820 1.00 20.29 741 LEU B CA 1
ATOM 4298 C C . LEU B 1 241 ? 18.528 79.539 93.236 1.00 27.28 741 LEU B C 1
ATOM 4299 O O . LEU B 1 241 ? 19.709 79.563 92.879 1.00 26.62 741 LEU B O 1
ATOM 4304 N N . ASN B 1 242 ? 17.723 80.597 93.123 1.00 11.10 742 ASN B N 1
ATOM 4305 C CA . ASN B 1 242 ? 18.235 81.912 92.699 1.00 25.17 742 ASN B CA 1
ATOM 4306 C C . ASN B 1 242 ? 19.536 82.321 93.392 1.00 19.03 742 ASN B C 1
ATOM 4307 O O . ASN B 1 242 ? 20.473 82.765 92.748 1.00 25.47 742 ASN B O 1
ATOM 4312 N N . HIS B 1 243 ? 19.590 82.157 94.709 1.00 22.33 743 HIS B N 1
ATOM 4313 C CA . HIS B 1 243 ? 20.764 82.542 95.476 1.00 20.38 743 HIS B CA 1
ATOM 4314 C C . HIS B 1 243 ? 21.946 81.606 95.215 1.00 29.23 743 HIS B C 1
ATOM 4315 O O . HIS B 1 243 ? 23.077 82.053 94.989 1.00 21.53 743 HIS B O 1
ATOM 4322 N N . LEU B 1 244 ? 21.680 80.305 95.229 1.00 28.74 744 LEU B N 1
ATOM 4323 C CA . LEU B 1 244 ? 22.743 79.338 95.012 1.00 24.04 744 LEU B CA 1
ATOM 4324 C C . LEU B 1 244 ? 23.286 79.427 93.593 1.00 27.11 744 LEU B C 1
ATOM 4325 O O . LEU B 1 244 ? 24.496 79.359 93.400 1.00 28.79 744 LEU B O 1
ATOM 4330 N N . ALA B 1 245 ? 22.410 79.588 92.601 1.00 24.73 745 ALA B N 1
ATOM 4331 C CA . ALA B 1 245 ? 22.877 79.783 91.222 1.00 27.75 745 ALA B CA 1
ATOM 4332 C C . ALA B 1 245 ? 23.733 81.054 91.111 1.00 28.54 745 ALA B C 1
ATOM 4333 O O . ALA B 1 245 ? 24.737 81.083 90.406 1.00 20.59 745 ALA B O 1
ATOM 4335 N N . THR B 1 246 ? 23.336 82.100 91.825 1.00 18.36 746 THR B N 1
ATOM 4336 C CA . THR B 1 246 ? 24.079 83.338 91.793 1.00 28.45 746 THR B CA 1
ATOM 4337 C C . THR B 1 246 ? 25.444 83.167 92.453 1.00 32.40 746 THR B C 1
ATOM 4338 O O . THR B 1 246 ? 26.426 83.783 92.031 1.00 26.65 746 THR B O 1
ATOM 4342 N N . ALA B 1 247 ? 25.501 82.330 93.485 1.00 24.24 747 ALA B N 1
ATOM 4343 C CA . ALA B 1 247 ? 26.751 82.096 94.194 1.00 29.63 747 ALA B CA 1
ATOM 4344 C C . ALA B 1 247 ? 27.757 81.383 93.294 1.00 30.82 747 ALA B C 1
ATOM 4345 O O . ALA B 1 247 ? 28.955 81.671 93.322 1.00 34.88 747 ALA B O 1
ATOM 4347 N N . ARG B 1 248 ? 27.282 80.456 92.479 1.00 30.98 748 ARG B N 1
ATOM 4348 C CA . ARG B 1 248 ? 28.203 79.766 91.578 1.00 33.23 748 ARG B CA 1
ATOM 4349 C C . ARG B 1 248 ? 28.758 80.760 90.547 1.00 33.77 748 ARG B C 1
ATOM 4350 O O . ARG B 1 248 ? 29.955 80.762 90.247 1.00 37.20 748 ARG B O 1
ATOM 4358 N N . PHE B 1 249 ? 27.885 81.619 90.032 1.00 33.91 749 PHE B N 1
ATOM 4359 C CA . PHE B 1 249 ? 28.301 82.703 89.149 1.00 36.89 749 PHE B CA 1
ATOM 4360 C C . PHE B 1 249 ? 29.277 83.643 89.854 1.00 33.46 749 PHE B C 1
ATOM 4361 O O . PHE B 1 249 ? 30.349 83.961 89.326 1.00 32.43 749 PHE B O 1
ATOM 4369 N N . MET B 1 250 ? 28.895 84.073 91.054 1.00 25.00 750 MET B N 1
ATOM 4370 C CA . MET B 1 250 ? 29.732 84.928 91.890 1.00 19.23 750 MET B CA 1
ATOM 4371 C C . MET B 1 250 ? 31.145 84.380 92.054 1.00 27.02 750 MET B C 1
ATOM 4372 O O . MET B 1 250 ? 32.110 85.131 91.984 1.00 33.56 750 MET B O 1
ATOM 4377 N N . ALA B 1 251 ? 31.268 83.075 92.275 1.00 29.66 751 ALA B N 1
ATOM 4378 C CA . ALA B 1 251 ? 32.576 82.479 92.543 1.00 39.60 751 ALA B CA 1
ATOM 4379 C C . ALA B 1 251 ? 33.458 82.420 91.293 1.00 44.24 751 ALA B C 1
ATOM 4380 O O . ALA B 1 251 ? 34.668 82.627 91.368 1.00 49.10 751 ALA B O 1
ATOM 4382 N N . GLU B 1 252 ? 32.860 82.140 90.141 1.00 45.66 752 GLU B N 1
ATOM 4383 C CA . GLU B 1 252 ? 33.631 82.128 88.899 1.00 47.53 752 GLU B CA 1
ATOM 4384 C C . GLU B 1 252 ? 34.053 83.534 88.477 1.00 44.57 752 GLU B C 1
ATOM 4385 O O . GLU B 1 252 ? 35.150 83.737 87.967 1.00 46.46 752 GLU B O 1
ATOM 4391 N N . ALA B 1 253 ? 33.179 84.508 88.697 1.00 42.50 753 ALA B N 1
ATOM 4392 C CA . ALA B 1 253 ? 33.471 85.875 88.286 1.00 41.16 753 ALA B CA 1
ATOM 4393 C C . ALA B 1 253 ? 33.908 86.764 89.454 1.00 33.20 753 ALA B C 1
ATOM 4394 O O . ALA B 1 253 ? 33.584 87.939 89.492 1.00 33.29 753 ALA B O 1
ATOM 4396 N N . ALA B 1 254 ? 34.646 86.206 90.400 1.00 32.05 754 ALA B N 1
ATOM 4397 C CA . ALA B 1 254 ? 35.030 86.957 91.586 1.00 34.74 754 ALA B CA 1
ATOM 4398 C C . ALA B 1 254 ? 35.857 88.208 91.250 1.00 40.44 754 ALA B C 1
ATOM 4399 O O . ALA B 1 254 ? 35.778 89.229 91.939 1.00 40.09 754 ALA B O 1
ATOM 4401 N N . ASP B 1 255 ? 36.654 88.129 90.193 1.00 32.84 755 ASP B N 1
ATOM 4402 C CA . ASP B 1 255 ? 37.572 89.210 89.881 1.00 31.38 755 ASP B CA 1
ATOM 4403 C C . ASP B 1 255 ? 36.859 90.454 89.339 1.00 29.62 755 ASP B C 1
ATOM 4404 O O . ASP B 1 255 ? 37.347 91.579 89.487 1.00 31.85 755 ASP B O 1
ATOM 4409 N N . SER B 1 256 ? 35.714 90.258 88.700 1.00 23.68 756 SER B N 1
ATOM 4410 C CA . SER B 1 256 ? 34.978 91.391 88.163 1.00 32.79 756 SER B CA 1
ATOM 4411 C C . SER B 1 256 ? 34.541 92.304 89.299 1.00 26.90 756 SER B C 1
ATOM 4412 O O . SER B 1 256 ? 34.588 93.527 89.150 1.00 19.95 756 SER B O 1
ATOM 4415 N N . TYR B 1 257 ? 34.145 91.718 90.435 1.00 20.02 757 TYR B N 1
ATOM 4416 C CA . TYR B 1 257 ? 33.804 92.528 91.612 1.00 21.58 757 TYR B CA 1
ATOM 4417 C C . TYR B 1 257 ? 35.008 93.322 92.090 1.00 24.68 757 TYR B C 1
ATOM 4418 O O . TYR B 1 257 ? 34.891 94.490 92.437 1.00 28.94 757 TYR B O 1
ATOM 4427 N N . ARG B 1 258 ? 36.162 92.663 92.116 1.00 27.86 758 ARG B N 1
ATOM 4428 C CA . ARG B 1 258 ? 37.412 93.263 92.571 1.00 30.97 758 ARG B CA 1
ATOM 4429 C C . ARG B 1 258 ? 37.770 94.487 91.732 1.00 29.18 758 ARG B C 1
ATOM 4430 O O . ARG B 1 258 ? 38.025 95.550 92.278 1.00 30.87 758 ARG B O 1
ATOM 4438 N N . MET B 1 259 ? 37.796 94.322 90.408 1.00 16.98 759 MET B N 1
ATOM 4439 C CA . MET B 1 259 ? 38.096 95.411 89.486 1.00 23.43 759 MET B CA 1
ATOM 4440 C C . MET B 1 259 ? 37.103 96.570 89.623 1.00 32.58 759 MET B C 1
ATOM 4441 O O . MET B 1 259 ? 37.490 97.742 89.571 1.00 27.11 759 MET B O 1
ATOM 4446 N N . ASN B 1 260 ? 35.826 96.231 89.778 1.00 23.64 760 ASN B N 1
ATOM 4447 C CA . ASN B 1 260 ? 34.793 97.235 89.923 1.00 22.81 760 ASN B CA 1
ATOM 4448 C C . ASN B 1 260 ? 35.037 98.095 91.155 1.00 25.80 760 ASN B C 1
ATOM 4449 O O . ASN B 1 260 ? 34.922 99.320 91.094 1.00 30.05 760 ASN B O 1
ATOM 4454 N N . ALA B 1 261 ? 35.395 97.461 92.266 1.00 23.80 761 ALA B N 1
ATOM 4455 C CA . ALA B 1 261 ? 35.670 98.201 93.498 1.00 23.76 761 ALA B CA 1
ATOM 4456 C C . ALA B 1 261 ? 36.943 99.056 93.382 1.00 33.67 761 ALA B C 1
ATOM 4457 O O . ALA B 1 261 ? 37.007 100.167 93.931 1.00 28.82 761 ALA B O 1
ATOM 4459 N N . GLU B 1 262 ? 37.951 98.535 92.679 1.00 23.79 762 GLU B N 1
ATOM 4460 C CA . GLU B 1 262 ? 39.197 99.262 92.497 1.00 24.96 762 GLU B CA 1
ATOM 4461 C C . GLU B 1 262 ? 38.981 100.520 91.689 1.00 33.69 762 GLU B C 1
ATOM 4462 O O . GLU B 1 262 ? 39.563 101.556 91.980 1.00 40.32 762 GLU B O 1
ATOM 4468 N N . ARG B 1 263 ? 38.153 100.412 90.660 1.00 28.75 763 ARG B N 1
ATOM 4469 C CA . ARG B 1 263 ? 37.853 101.536 89.795 1.00 24.19 763 ARG B CA 1
ATOM 4470 C C . ARG B 1 263 ? 37.133 102.640 90.567 1.00 27.41 763 ARG B C 1
ATOM 4471 O O . ARG B 1 263 ? 37.450 103.808 90.444 1.00 29.91 763 ARG B O 1
ATOM 4479 N N . ILE B 1 264 ? 36.154 102.245 91.366 1.00 29.01 764 ILE B N 1
ATOM 4480 C CA . ILE B 1 264 ? 35.341 103.180 92.124 1.00 25.70 764 ILE B CA 1
ATOM 4481 C C . ILE B 1 264 ? 36.153 103.874 93.216 1.00 26.84 764 ILE B C 1
ATOM 4482 O O . ILE B 1 264 ? 35.865 105.015 93.580 1.00 26.82 764 ILE B O 1
ATOM 4487 N N . LEU B 1 265 ? 37.182 103.201 93.720 1.00 20.30 765 LEU B N 1
ATOM 4488 C CA . LEU B 1 265 ? 37.916 103.706 94.878 1.00 26.04 765 LEU B CA 1
ATOM 4489 C C . LEU B 1 265 ? 39.261 104.323 94.536 1.00 30.75 765 LEU B C 1
ATOM 4490 O O . LEU B 1 265 ? 40.012 104.667 95.444 1.00 25.04 765 LEU B O 1
ATOM 4495 N N . ALA B 1 266 ? 39.555 104.474 93.244 1.00 28.88 766 ALA B N 1
ATOM 4496 C CA . ALA B 1 266 ? 40.898 104.860 92.806 1.00 38.56 766 ALA B CA 1
ATOM 4497 C C . ALA B 1 266 ? 41.404 106.195 93.386 1.00 42.55 766 ALA B C 1
ATOM 4498 O O . ALA B 1 266 ? 42.531 106.285 93.872 1.00 43.12 766 ALA B O 1
ATOM 4500 N N . GLY B 1 267 ? 40.582 107.229 93.366 1.00 31.18 767 GLY B N 1
ATOM 4501 C CA . GLY B 1 267 ? 41.032 108.474 93.955 1.00 38.64 767 GLY B CA 1
ATOM 4502 C C . GLY B 1 267 ? 40.598 108.648 95.399 1.00 43.06 767 GLY B C 1
ATOM 4503 O O . GLY B 1 267 ? 40.412 109.774 95.862 1.00 48.87 767 GLY B O 1
ATOM 4504 N N . PHE B 1 268 ? 40.420 107.543 96.115 1.00 33.20 768 PHE B N 1
ATOM 4505 C CA . PHE B 1 268 ? 39.891 107.612 97.477 1.00 21.84 768 PHE B CA 1
ATOM 4506 C C . PHE B 1 268 ? 40.945 107.376 98.541 1.00 29.01 768 PHE B C 1
ATOM 4507 O O . PHE B 1 268 ? 41.736 106.438 98.450 1.00 30.79 768 PHE B O 1
ATOM 4515 N N . GLN B 1 269 ? 40.946 108.240 99.551 1.00 37.76 769 GLN B N 1
ATOM 4516 C CA . GLN B 1 269 ? 41.831 108.082 100.694 1.00 44.85 769 GLN B CA 1
ATOM 4517 C C . GLN B 1 269 ? 41.009 108.122 101.971 1.00 40.00 769 GLN B C 1
ATOM 4518 O O . GLN B 1 269 ? 40.366 109.119 102.281 1.00 43.25 769 GLN B O 1
ATOM 4524 N N . PRO B 1 270 ? 41.028 107.032 102.730 1.00 35.06 770 PRO B N 1
ATOM 4525 C CA . PRO B 1 270 ? 40.183 106.973 103.921 1.00 39.40 770 PRO B CA 1
ATOM 4526 C C . PRO B 1 270 ? 40.609 108.002 104.953 1.00 52.05 770 PRO B C 1
ATOM 4527 O O . PRO B 1 270 ? 41.808 108.260 105.115 1.00 62.16 770 PRO B O 1
ATOM 4531 N N . ASP B 1 271 ? 39.640 108.591 105.640 1.00 45.66 771 ASP B N 1
ATOM 4532 C CA . ASP B 1 271 ? 39.959 109.423 106.782 1.00 47.44 771 ASP B CA 1
ATOM 4533 C C . ASP B 1 271 ? 40.081 108.490 107.962 1.00 43.02 771 ASP B C 1
ATOM 4534 O O . ASP B 1 271 ? 39.279 107.569 108.113 1.00 36.28 771 ASP B O 1
ATOM 4539 N N . GLU B 1 272 ? 41.071 108.725 108.806 1.00 43.58 772 GLU B N 1
ATOM 4540 C CA . GLU B 1 272 ? 41.431 107.722 109.799 1.00 48.27 772 GLU B CA 1
ATOM 4541 C C . GLU B 1 272 ? 40.300 107.394 110.782 1.00 46.26 772 GLU B C 1
ATOM 4542 O O . GLU B 1 272 ? 39.994 106.229 111.022 1.00 42.92 772 GLU B O 1
ATOM 4548 N N . GLU B 1 273 ? 39.670 108.416 111.345 1.00 46.70 773 GLU B N 1
ATOM 4549 C CA . GLU B 1 273 ? 38.676 108.181 112.379 1.00 44.61 773 GLU B CA 1
ATOM 4550 C C . GLU B 1 273 ? 37.405 107.538 111.813 1.00 41.02 773 GLU B C 1
ATOM 4551 O O . GLU B 1 273 ? 36.797 106.670 112.448 1.00 33.58 773 GLU B O 1
ATOM 4557 N N . MET B 1 274 ? 37.014 107.969 110.619 1.00 30.04 774 MET B N 1
ATOM 4558 C CA . MET B 1 274 ? 35.818 107.462 109.978 1.00 26.15 774 MET B CA 1
ATOM 4559 C C . MET B 1 274 ? 36.031 105.996 109.618 1.00 42.94 774 MET B C 1
ATOM 4560 O O . MET B 1 274 ? 35.133 105.157 109.745 1.00 41.25 774 MET B O 1
ATOM 4565 N N . ASN B 1 275 ? 37.235 105.683 109.165 1.00 42.70 775 ASN B N 1
ATOM 4566 C CA . ASN B 1 275 ? 37.572 104.303 108.888 1.00 30.09 775 ASN B CA 1
ATOM 4567 C C . ASN B 1 275 ? 37.484 103.487 110.167 1.00 32.65 775 ASN B C 1
ATOM 4568 O O . ASN B 1 275 ? 37.081 102.334 110.138 1.00 35.27 775 ASN B O 1
ATOM 4573 N N . GLU B 1 276 ? 37.859 104.084 111.294 1.00 32.87 776 GLU B N 1
ATOM 4574 C CA . GLU B 1 276 ? 37.842 103.362 112.561 1.00 37.95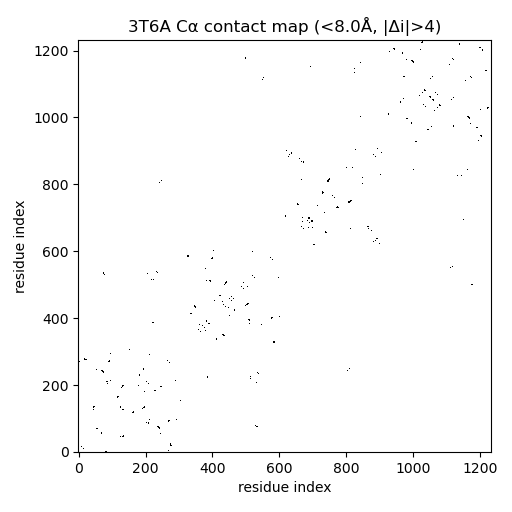 776 GLU B CA 1
ATOM 4575 C C . GLU B 1 276 ? 36.431 102.934 112.945 1.00 39.29 776 GLU B C 1
ATOM 4576 O O . GLU B 1 276 ? 36.200 101.781 113.332 1.00 44.11 776 GLU B O 1
ATOM 4582 N N . ILE B 1 277 ? 35.491 103.860 112.804 1.00 33.23 777 ILE B N 1
ATOM 4583 C CA . ILE B 1 277 ? 34.113 103.631 113.209 1.00 39.78 777 ILE B CA 1
ATOM 4584 C C . ILE B 1 277 ? 33.415 102.665 112.250 1.00 41.05 777 ILE B C 1
ATOM 4585 O O . ILE B 1 277 ? 32.385 102.081 112.582 1.00 45.22 777 ILE B O 1
ATOM 4590 N N . CYS B 1 278 ? 33.976 102.507 111.056 1.00 34.39 778 CYS B N 1
ATOM 4591 C CA . CYS B 1 278 ? 33.472 101.517 110.111 1.00 35.12 778 CYS B CA 1
ATOM 4592 C C . CYS B 1 278 ? 33.911 100.080 110.450 1.00 33.32 778 CYS B C 1
ATOM 4593 O O . CYS B 1 278 ? 33.431 99.135 109.834 1.00 29.56 778 CYS B O 1
ATOM 4596 N N . LYS B 1 279 ? 34.814 99.917 111.421 1.00 26.19 779 LYS B N 1
ATOM 4597 C CA . LYS B 1 279 ? 35.252 98.581 111.824 1.00 28.87 779 LYS B CA 1
ATOM 4598 C C . LYS B 1 279 ? 34.211 97.904 112.709 1.00 32.86 779 LYS B C 1
ATOM 4599 O O . LYS B 1 279 ? 33.689 98.513 113.645 1.00 34.80 779 LYS B O 1
ATOM 4605 N N . THR B 1 280 ? 33.917 96.640 112.412 1.00 28.36 780 THR B N 1
ATOM 4606 C CA . THR B 1 280 ? 32.901 95.901 113.153 1.00 28.04 780 THR B CA 1
ATOM 4607 C C . THR B 1 280 ? 33.232 95.797 114.648 1.00 32.48 780 THR B C 1
ATOM 4608 O O . THR B 1 280 ? 32.339 95.827 115.494 1.00 27.59 780 THR B O 1
ATOM 4612 N N . GLU B 1 281 ? 34.525 95.711 114.952 1.00 35.66 781 GLU B N 1
ATOM 4613 C CA A GLU B 1 281 ? 34.980 95.629 116.337 0.41 39.09 781 GLU B CA 1
ATOM 4614 C CA B GLU B 1 281 ? 35.025 95.652 116.326 0.59 39.18 781 GLU B CA 1
ATOM 4615 C C . GLU B 1 281 ? 34.659 96.927 117.089 1.00 41.00 781 GLU B C 1
ATOM 4616 O O . GLU B 1 281 ? 34.205 96.898 118.238 1.00 37.42 781 GLU B O 1
ATOM 4639 N N . PHE B 1 282 ? 34.870 98.060 116.437 1.00 37.96 782 PHE B N 1
ATOM 4640 C CA . PHE B 1 282 ? 34.542 99.353 117.011 1.00 39.53 782 PHE B CA 1
ATOM 4641 C C . PHE B 1 282 ? 33.043 99.409 117.371 1.00 36.05 782 PHE B C 1
ATOM 4642 O O . PHE B 1 282 ? 32.680 99.706 118.510 1.00 42.27 782 PHE B O 1
ATOM 4650 N N . GLN B 1 283 ? 32.183 99.100 116.403 1.00 27.62 783 GLN B N 1
ATOM 4651 C CA . GLN B 1 283 ? 30.732 99.079 116.621 1.00 32.02 783 GLN B CA 1
ATOM 4652 C C . GLN B 1 283 ? 30.261 98.122 117.723 1.00 40.56 783 GLN B C 1
ATOM 4653 O O . GLN B 1 283 ? 29.289 98.424 118.428 1.00 41.31 783 GLN B O 1
ATOM 4659 N N . MET B 1 284 ? 30.916 96.966 117.855 1.00 34.43 784 MET B N 1
ATOM 4660 C CA . MET B 1 284 ? 30.571 96.023 118.923 1.00 34.93 784 MET B CA 1
ATOM 4661 C C . MET B 1 284 ? 30.918 96.615 120.282 1.00 47.34 784 MET B C 1
ATOM 4662 O O . MET B 1 284 ? 30.213 96.388 121.256 1.00 56.04 784 MET B O 1
ATOM 4667 N N . ARG B 1 285 ? 32.003 97.377 120.355 1.00 53.75 785 ARG B N 1
ATOM 4668 C CA . ARG B 1 285 ? 32.400 97.955 121.635 1.00 57.34 785 ARG B CA 1
ATOM 4669 C C . ARG B 1 285 ? 31.461 99.077 122.027 1.00 54.41 785 ARG B C 1
ATOM 4670 O O . ARG B 1 285 ? 31.082 99.215 123.187 1.00 60.03 785 ARG B O 1
ATOM 4678 N N . LEU B 1 286 ? 31.074 99.860 121.031 1.00 51.64 786 LEU B N 1
ATOM 4679 C CA . LEU B 1 286 ? 30.164 100.981 121.206 1.00 43.76 786 LEU B CA 1
ATOM 4680 C C . LEU B 1 286 ? 28.807 100.508 121.707 1.00 44.35 786 LEU B C 1
ATOM 4681 O O . LEU B 1 286 ? 28.197 101.128 122.573 1.00 49.56 786 LEU B O 1
ATOM 4686 N N . LEU B 1 287 ? 28.343 99.396 121.155 1.00 35.18 787 LEU B N 1
ATOM 4687 C CA . LEU B 1 287 ? 27.002 98.912 121.429 1.00 40.65 787 LEU B CA 1
ATOM 4688 C C . LEU B 1 287 ? 26.909 98.119 122.735 1.00 49.01 787 LEU B C 1
ATOM 4689 O O . LEU B 1 287 ? 26.035 98.379 123.566 1.00 46.83 787 LEU B O 1
ATOM 4694 N N . TRP B 1 288 ? 27.815 97.159 122.907 1.00 47.67 788 TRP B N 1
ATOM 4695 C CA . TRP B 1 288 ? 27.730 96.195 124.002 1.00 50.19 788 TRP B CA 1
ATOM 4696 C C . TRP B 1 288 ? 28.745 96.423 125.131 1.00 57.40 788 TRP B C 1
ATOM 4697 O O . TRP B 1 288 ? 28.672 95.764 126.178 1.00 47.95 788 TRP B O 1
ATOM 4708 N N . GLY B 1 289 ? 29.671 97.361 124.922 1.00 63.72 789 GLY B N 1
ATOM 4709 C CA . GLY B 1 289 ? 30.710 97.650 125.899 1.00 70.10 789 GLY B CA 1
ATOM 4710 C C . GLY B 1 289 ? 31.940 96.781 125.693 1.00 77.41 789 GLY B C 1
ATOM 4711 O O . GLY B 1 289 ? 31.862 95.743 125.039 1.00 77.00 789 GLY B O 1
ATOM 4712 N N . SER B 1 290 ? 33.075 97.191 126.253 1.00 81.55 790 SER B N 1
ATOM 4713 C CA . SER B 1 290 ? 34.328 96.472 126.020 1.00 81.93 790 SER B CA 1
ATOM 4714 C C . SER B 1 290 ? 34.460 95.192 126.840 1.00 82.27 790 SER B C 1
ATOM 4715 O O . SER B 1 290 ? 35.516 94.568 126.838 1.00 83.34 790 SER B O 1
ATOM 4718 N N . LYS B 1 291 ? 33.397 94.807 127.540 1.00 83.72 791 LYS B N 1
ATOM 4719 C CA . LYS B 1 291 ? 33.381 93.533 128.260 1.00 89.56 791 LYS B CA 1
ATOM 4720 C C . LYS B 1 291 ? 32.162 92.702 127.871 1.00 84.60 791 LYS B C 1
ATOM 4721 O O . LYS B 1 291 ? 32.140 91.487 128.056 1.00 85.62 791 LYS B O 1
ATOM 4727 N N . GLY B 1 292 ? 31.146 93.366 127.333 1.00 77.27 792 GLY B N 1
ATOM 4728 C CA . GLY B 1 292 ? 29.917 92.692 126.967 1.00 70.09 792 GLY B CA 1
ATOM 4729 C C . GLY B 1 292 ? 29.823 92.395 125.485 1.00 61.34 792 GLY B C 1
ATOM 4730 O O . GLY B 1 292 ? 28.831 91.833 125.026 1.00 54.21 792 GLY B O 1
ATOM 4731 N N . ALA B 1 293 ? 30.853 92.781 124.738 1.00 59.88 793 ALA B N 1
ATOM 4732 C CA . ALA B 1 293 ? 30.874 92.556 123.298 1.00 62.24 793 ALA B CA 1
ATOM 4733 C C . ALA B 1 293 ? 31.284 91.119 123.007 1.00 71.38 793 ALA B C 1
ATOM 4734 O O . ALA B 1 293 ? 31.220 90.656 121.867 1.00 74.51 793 ALA B O 1
ATOM 4736 N N . GLN B 1 294 ? 31.698 90.415 124.053 1.00 72.66 794 GLN B N 1
ATOM 4737 C CA . GLN B 1 294 ? 32.161 89.040 123.922 1.00 74.28 794 GLN B CA 1
ATOM 4738 C C . GLN B 1 294 ? 31.066 88.023 124.275 1.00 63.23 794 GLN B C 1
ATOM 4739 O O . GLN B 1 294 ? 31.237 86.823 124.067 1.00 54.09 794 GLN B O 1
ATOM 4745 N N . VAL B 1 295 ? 29.946 88.512 124.806 1.00 59.43 795 VAL B N 1
ATOM 4746 C CA . VAL B 1 295 ? 28.799 87.668 125.130 1.00 53.02 795 VAL B CA 1
ATOM 4747 C C . VAL B 1 295 ? 28.228 87.006 123.878 1.00 56.12 795 VAL B C 1
ATOM 4748 O O . VAL B 1 295 ? 28.425 87.498 122.762 1.00 55.37 795 VAL B O 1
ATOM 4752 N N . ASN B 1 296 ? 27.515 85.896 124.059 1.00 52.49 796 ASN B N 1
ATOM 4753 C CA . ASN B 1 296 ? 26.963 85.167 122.916 1.00 50.58 796 ASN B CA 1
ATOM 4754 C C . ASN B 1 296 ? 25.965 85.996 122.094 1.00 48.22 796 ASN B C 1
ATOM 4755 O O . ASN B 1 296 ? 25.192 86.787 122.634 1.00 53.36 796 ASN B O 1
ATOM 4760 N N . GLN B 1 297 ? 25.997 85.804 120.782 1.00 45.07 797 GLN B N 1
ATOM 4761 C CA . GLN B 1 297 ? 25.131 86.525 119.863 1.00 43.85 797 GLN B CA 1
ATOM 4762 C C . GLN B 1 297 ? 23.686 86.631 120.315 1.00 48.56 797 GLN B C 1
ATOM 4763 O O . GLN B 1 297 ? 23.128 87.725 120.393 1.00 52.16 797 GLN B O 1
ATOM 4769 N N . THR B 1 298 ? 23.071 85.484 120.573 1.00 49.06 798 THR B N 1
ATOM 4770 C CA . THR B 1 298 ? 21.649 85.444 120.873 1.00 49.18 798 THR B CA 1
ATOM 4771 C C . THR B 1 298 ? 21.272 86.381 122.009 1.00 55.33 798 THR B C 1
ATOM 4772 O O . THR B 1 298 ? 20.264 87.087 121.950 1.00 49.73 798 THR B O 1
ATOM 4776 N N . GLU B 1 299 ? 22.092 86.375 123.048 1.00 56.68 799 GLU B N 1
ATOM 4777 C CA . GLU B 1 299 ? 21.868 87.241 124.180 1.00 59.06 799 GLU B CA 1
ATOM 4778 C C . GLU B 1 299 ? 22.109 88.722 123.810 1.00 56.38 799 GLU B C 1
ATOM 4779 O O . GLU B 1 299 ? 21.337 89.608 124.199 1.00 50.58 799 GLU B O 1
ATOM 4785 N N . ARG B 1 300 ? 23.169 88.991 123.057 1.00 46.79 800 ARG B N 1
ATOM 4786 C CA . ARG B 1 300 ? 23.456 90.359 122.662 1.00 41.27 800 ARG B CA 1
ATOM 4787 C C . ARG B 1 300 ? 22.318 90.920 121.828 1.00 51.45 800 ARG B C 1
ATOM 4788 O O . ARG B 1 300 ? 21.883 92.063 122.028 1.00 55.80 800 ARG B O 1
ATOM 4796 N N . TYR B 1 301 ? 21.819 90.115 120.901 1.00 46.83 801 TYR B N 1
ATOM 4797 C CA . TYR B 1 301 ? 20.765 90.599 120.027 1.00 43.86 801 TYR B CA 1
ATOM 4798 C C . TYR B 1 301 ? 19.444 90.781 120.791 1.00 46.56 801 TYR B C 1
ATOM 4799 O O . TYR B 1 301 ? 18.696 91.722 120.538 1.00 43.55 801 TYR B O 1
ATOM 4808 N N . GLU B 1 302 ? 19.171 89.913 121.755 1.00 46.74 802 GLU B N 1
ATOM 4809 C CA . GLU B 1 302 ? 17.941 90.054 122.520 1.00 53.61 802 GLU B CA 1
ATOM 4810 C C . GLU B 1 302 ? 17.976 91.330 123.352 1.00 54.17 802 GLU B C 1
ATOM 4811 O O . GLU B 1 302 ? 16.961 92.005 123.530 1.00 55.25 802 GLU B O 1
ATOM 4817 N N . LYS B 1 303 ? 19.159 91.656 123.853 1.00 52.88 803 LYS B N 1
ATOM 4818 C CA . LYS B 1 303 ? 19.355 92.852 124.654 1.00 54.54 803 LYS B CA 1
ATOM 4819 C C . LYS B 1 303 ? 18.912 94.108 123.889 1.00 56.90 803 LYS B C 1
ATOM 4820 O O . LYS B 1 303 ? 18.214 94.968 124.436 1.00 61.97 803 LYS B O 1
ATOM 4826 N N . PHE B 1 304 ? 19.304 94.215 122.625 1.00 45.93 804 PHE B N 1
ATOM 4827 C CA . PHE B 1 304 ? 18.895 95.371 121.830 1.00 47.42 804 PHE B CA 1
ATOM 4828 C C . PHE B 1 304 ? 17.463 95.305 121.321 1.00 52.17 804 PHE B C 1
ATOM 4829 O O . PHE B 1 304 ? 16.840 96.337 121.092 1.00 60.30 804 PHE B O 1
ATOM 4837 N N . ASN B 1 305 ? 16.940 94.101 121.134 1.00 48.88 805 ASN B N 1
ATOM 4838 C CA . ASN B 1 305 ? 15.526 93.977 120.848 1.00 49.29 805 ASN B CA 1
ATOM 4839 C C . ASN B 1 305 ? 14.769 94.781 121.902 1.00 48.62 805 ASN B C 1
ATOM 4840 O O . ASN B 1 305 ? 14.049 95.734 121.576 1.00 39.35 805 ASN B O 1
ATOM 4845 N N . GLN B 1 306 ? 14.969 94.410 123.166 1.00 47.47 806 GLN B N 1
ATOM 4846 C CA . GLN B 1 306 ? 14.327 95.090 124.289 1.00 50.47 806 GLN B CA 1
ATOM 4847 C C . GLN B 1 306 ? 14.645 96.587 124.321 1.00 44.02 806 GLN B C 1
ATOM 4848 O O . GLN B 1 306 ? 13.745 97.408 124.458 1.00 42.17 806 GLN B O 1
ATOM 4854 N N . ILE B 1 307 ? 15.921 96.934 124.189 1.00 41.06 807 ILE B N 1
ATOM 4855 C CA . ILE B 1 307 ? 16.335 98.330 124.202 1.00 39.10 807 ILE B CA 1
ATOM 4856 C C . ILE B 1 307 ? 15.608 99.140 123.138 1.00 46.43 807 ILE B C 1
ATOM 4857 O O . ILE B 1 307 ? 14.846 100.054 123.462 1.00 49.03 807 ILE B O 1
ATOM 4862 N N . LEU B 1 308 ? 15.850 98.799 121.873 1.00 43.94 808 LEU B N 1
ATOM 4863 C CA . LEU B 1 308 ? 15.220 99.487 120.741 1.00 42.47 808 LEU B CA 1
ATOM 4864 C C . LEU B 1 308 ? 13.701 99.600 120.880 1.00 45.32 808 LEU B C 1
ATOM 4865 O O . LEU B 1 308 ? 13.106 100.616 120.503 1.00 44.70 808 LEU B O 1
ATOM 4870 N N . THR B 1 309 ? 13.075 98.558 121.415 1.00 41.88 809 THR B N 1
ATOM 4871 C CA . THR B 1 309 ? 11.629 98.578 121.595 1.00 47.87 809 THR B CA 1
ATOM 4872 C C . THR B 1 309 ? 11.235 99.594 122.661 1.00 47.38 809 THR B C 1
ATOM 4873 O O . THR B 1 309 ? 10.243 100.313 122.509 1.00 43.95 809 THR B O 1
ATOM 4877 N N . ALA B 1 310 ? 12.036 99.676 123.718 1.00 45.28 810 ALA B N 1
ATOM 4878 C CA . ALA B 1 310 ? 11.791 100.643 124.781 1.00 46.32 810 ALA B CA 1
ATOM 4879 C C . ALA B 1 310 ? 11.977 102.064 124.270 1.00 43.72 810 ALA B C 1
ATOM 4880 O O . ALA B 1 310 ? 11.287 102.989 124.704 1.00 48.53 810 ALA B O 1
ATOM 4882 N N . LEU B 1 311 ? 12.914 102.247 123.350 1.00 39.06 811 LEU B N 1
ATOM 4883 C CA . LEU B 1 311 ? 13.137 103.583 122.823 1.00 40.71 811 LEU B CA 1
ATOM 4884 C C . LEU B 1 311 ? 11.953 103.993 121.948 1.00 44.57 811 LEU B C 1
ATOM 4885 O O . LEU B 1 311 ? 11.356 105.046 122.151 1.00 42.65 811 LEU B O 1
ATOM 4890 N N . SER B 1 312 ? 11.587 103.138 121.001 1.00 47.44 812 SER B N 1
ATOM 4891 C CA . SER B 1 312 ? 10.519 103.470 120.071 1.00 39.57 812 SER B CA 1
ATOM 4892 C C . SER B 1 312 ? 9.205 103.807 120.773 1.00 44.92 812 SER B C 1
ATOM 4893 O O . SER B 1 312 ? 8.398 104.583 120.252 1.00 40.71 812 SER B O 1
ATOM 4896 N N . ARG B 1 313 ? 8.989 103.231 121.953 1.00 48.34 813 ARG B N 1
ATOM 4897 C CA . ARG B 1 313 ? 7.734 103.457 122.671 1.00 51.55 813 ARG B CA 1
ATOM 4898 C C . ARG B 1 313 ? 7.767 104.738 123.501 1.00 52.70 813 ARG B C 1
ATOM 4899 O O . ARG B 1 313 ? 6.756 105.442 123.615 1.00 50.45 813 ARG B O 1
ATOM 4907 N N . LYS B 1 314 ? 8.937 105.038 124.060 1.00 53.92 814 LYS B N 1
ATOM 4908 C CA . LYS B 1 314 ? 9.178 106.329 124.692 1.00 51.24 814 LYS B CA 1
ATOM 4909 C C . LYS B 1 314 ? 8.915 107.415 123.668 1.00 53.82 814 LYS B C 1
ATOM 4910 O O . LYS B 1 314 ? 8.094 108.310 123.880 1.00 58.41 814 LYS B O 1
ATOM 4916 N N . LEU B 1 315 ? 9.620 107.313 122.545 1.00 50.66 815 LEU B N 1
ATOM 4917 C CA . LEU B 1 315 ? 9.640 108.358 121.530 1.00 49.56 815 LEU B CA 1
ATOM 4918 C C . LEU B 1 315 ? 8.276 108.646 120.926 1.00 45.43 815 LEU B C 1
ATOM 4919 O O . LEU B 1 315 ? 7.902 109.804 120.755 1.00 54.09 815 LEU B O 1
ATOM 4924 N N . GLU B 1 316 ? 7.552 107.586 120.588 1.00 31.83 816 GLU B N 1
ATOM 4925 C CA . GLU B 1 316 ? 6.229 107.704 119.996 1.00 35.46 816 GLU B CA 1
ATOM 4926 C C . GLU B 1 316 ? 5.325 106.608 120.555 1.00 45.14 816 GLU B C 1
ATOM 4927 O O . GLU B 1 316 ? 5.320 105.490 120.045 1.00 52.56 816 GLU B O 1
ATOM 4933 N N . PRO B 1 317 ? 4.564 106.920 121.620 1.00 51.80 817 PRO B N 1
ATOM 4934 C CA . PRO B 1 317 ? 3.722 105.931 122.309 1.00 51.83 817 PRO B CA 1
ATOM 4935 C C . PRO B 1 317 ? 2.516 105.500 121.484 1.00 48.68 817 PRO B C 1
ATOM 4936 O O . PRO B 1 317 ? 2.093 106.215 120.580 1.00 51.83 817 PRO B O 1
ATOM 4940 N N . PRO B 1 318 ? 1.964 104.324 121.793 1.00 51.34 818 PRO B N 1
ATOM 4941 C CA . PRO B 1 318 ? 0.748 103.820 121.138 1.00 61.86 818 PRO B CA 1
ATOM 4942 C C . PRO B 1 318 ? -0.492 104.664 121.481 1.00 70.60 818 PRO B C 1
ATOM 4943 O O . PRO B 1 318 ? -1.454 104.734 120.709 1.00 69.33 818 PRO B O 1
ATOM 4947 N N . THR C 1 11 ? 27.918 65.416 55.633 1.00 109.77 511 THR C N 1
ATOM 4948 C CA . THR C 1 11 ? 28.029 64.345 54.643 1.00 115.63 511 THR C CA 1
ATOM 4949 C C . THR C 1 11 ? 26.647 63.837 54.200 1.00 115.18 511 THR C C 1
ATOM 4950 O O . THR C 1 11 ? 25.704 64.621 54.052 1.00 119.25 511 THR C O 1
ATOM 4954 N N . VAL C 1 12 ? 26.538 62.531 53.967 1.00 103.92 512 VAL C N 1
ATOM 4955 C CA . VAL C 1 12 ? 25.244 61.900 53.722 1.00 85.25 512 VAL C CA 1
ATOM 4956 C C . VAL C 1 12 ? 25.074 60.793 54.767 1.00 71.61 512 VAL C C 1
ATOM 4957 O O . VAL C 1 12 ? 25.856 60.711 55.713 1.00 64.96 512 VAL C O 1
ATOM 4961 N N . SER C 1 13 ? 24.054 59.955 54.620 1.00 75.50 513 SER C N 1
ATOM 4962 C CA . SER C 1 13 ? 23.822 58.878 55.587 1.00 73.19 513 SER C CA 1
ATOM 4963 C C . SER C 1 13 ? 24.950 57.849 55.564 1.00 57.59 513 SER C C 1
ATOM 4964 O O . SER C 1 13 ? 25.841 57.904 54.717 1.00 48.58 513 SER C O 1
ATOM 4967 N N . SER C 1 14 ? 24.903 56.923 56.514 1.00 50.49 514 SER C N 1
ATOM 4968 C CA . SER C 1 14 ? 25.759 55.752 56.491 1.00 47.87 514 SER C CA 1
ATOM 4969 C C . SER C 1 14 ? 24.931 54.577 55.952 1.00 53.58 514 SER C C 1
ATOM 4970 O O . SER C 1 14 ? 25.433 53.465 55.777 1.00 56.79 514 SER C O 1
ATOM 4973 N N . PHE C 1 15 ? 23.653 54.838 55.685 1.00 52.77 515 PHE C N 1
ATOM 4974 C CA . PHE C 1 15 ? 22.789 53.845 55.058 1.00 45.85 515 PHE C CA 1
ATOM 4975 C C . PHE C 1 15 ? 23.254 53.635 53.626 1.00 49.78 515 PHE C C 1
ATOM 4976 O O . PHE C 1 15 ? 23.717 54.573 52.970 1.00 48.55 515 PHE C O 1
ATOM 4984 N N . ARG C 1 16 ? 23.138 52.400 53.149 1.00 44.92 516 ARG C N 1
ATOM 4985 C CA . ARG C 1 16 ? 23.644 52.046 51.833 1.00 45.68 516 ARG C CA 1
ATOM 4986 C C . ARG C 1 16 ? 22.597 51.263 51.063 1.00 32.28 516 ARG C C 1
ATOM 4987 O O . ARG C 1 16 ? 22.834 50.128 50.689 1.00 28.74 516 ARG C O 1
ATOM 4995 N N . PRO C 1 17 ? 21.438 51.885 50.811 1.00 35.99 517 PRO C N 1
ATOM 4996 C CA . PRO C 1 17 ? 20.244 51.255 50.233 1.00 35.02 517 PRO C CA 1
ATOM 4997 C C . PRO C 1 17 ? 20.442 50.572 48.878 1.00 45.14 517 PRO C C 1
ATOM 4998 O O . PRO C 1 17 ? 19.736 49.605 48.588 1.00 46.17 517 PRO C O 1
ATOM 5002 N N . ASN C 1 18 ? 21.369 51.052 48.056 1.00 56.53 518 ASN C N 1
ATOM 5003 C CA . ASN C 1 18 ? 21.654 50.370 46.797 1.00 60.01 518 ASN C CA 1
ATOM 5004 C C . ASN C 1 18 ? 22.370 49.035 47.040 1.00 61.58 518 ASN C C 1
ATOM 5005 O O . ASN C 1 18 ? 22.080 48.040 46.369 1.00 55.75 518 ASN C O 1
ATOM 5010 N N . GLU C 1 19 ? 23.284 49.021 48.014 1.00 62.21 519 GLU C N 1
ATOM 5011 C CA . GLU C 1 19 ? 24.060 47.822 48.369 1.00 55.09 519 GLU C CA 1
ATOM 5012 C C . GLU C 1 19 ? 23.286 46.868 49.271 1.00 54.85 519 GLU C C 1
ATOM 5013 O O . GLU C 1 19 ? 23.628 45.692 49.393 1.00 57.98 519 GLU C O 1
ATOM 5019 N N . PHE C 1 20 ? 22.248 47.383 49.915 1.00 49.07 520 PHE C N 1
ATOM 5020 C CA . PHE C 1 20 ? 21.457 46.588 50.836 1.00 45.32 520 PHE C CA 1
ATOM 5021 C C . PHE C 1 20 ? 20.803 45.369 50.170 1.00 50.44 520 PHE C C 1
ATOM 5022 O O . PHE C 1 20 ? 20.164 45.476 49.114 1.00 45.32 520 PHE C O 1
ATOM 5030 N N . GLU C 1 21 ? 20.966 44.208 50.798 1.00 49.59 521 GLU C N 1
ATOM 5031 C CA . GLU C 1 21 ? 20.323 42.985 50.323 1.00 51.23 521 GLU C CA 1
ATOM 5032 C C . GLU C 1 21 ? 19.427 42.408 51.412 1.00 45.67 521 GLU C C 1
ATOM 5033 O O . GLU C 1 21 ? 19.616 42.684 52.599 1.00 43.35 521 GLU C O 1
ATOM 5039 N N . SER C 1 22 ? 18.441 41.616 51.013 1.00 44.55 522 SER C N 1
ATOM 5040 C CA . SER C 1 22 ? 17.527 41.016 51.980 1.00 46.78 522 SER C CA 1
ATOM 5041 C C . SER C 1 22 ? 16.666 39.944 51.336 1.00 45.89 522 SER C C 1
ATOM 5042 O O . SER C 1 22 ? 16.203 40.093 50.201 1.00 39.79 522 SER C O 1
ATOM 5045 N N . LYS C 1 23 ? 16.461 38.871 52.096 1.00 49.88 523 LYS C N 1
ATOM 5046 C CA . LYS C 1 23 ? 15.642 37.723 51.722 1.00 41.09 523 LYS C CA 1
ATOM 5047 C C . LYS C 1 23 ? 14.240 38.138 51.262 1.00 43.51 523 LYS C C 1
ATOM 5048 O O . LYS C 1 23 ? 13.613 37.452 50.450 1.00 45.21 523 LYS C O 1
ATOM 5054 N N . PHE C 1 24 ? 13.766 39.276 51.773 1.00 36.30 524 PHE C N 1
ATOM 5055 C CA . PHE C 1 24 ? 12.410 39.758 51.505 1.00 45.56 524 PHE C CA 1
ATOM 5056 C C . PHE C 1 24 ? 12.349 40.931 50.518 1.00 44.94 524 PHE C C 1
ATOM 5057 O O . PHE C 1 24 ? 11.291 41.518 50.322 1.00 40.52 524 PHE C O 1
ATOM 5065 N N . LEU C 1 25 ? 13.475 41.266 49.897 1.00 45.24 525 LEU C N 1
ATOM 5066 C CA . LEU C 1 25 ? 13.529 42.404 48.977 1.00 45.69 525 LEU C CA 1
ATOM 5067 C C . LEU C 1 25 ? 14.179 42.062 47.631 1.00 46.30 525 LEU C C 1
ATOM 5068 O O . LEU C 1 25 ? 15.389 41.826 47.561 1.00 45.45 525 LEU C O 1
ATOM 5073 N N . PRO C 1 26 ? 13.383 42.058 46.554 1.00 45.84 526 PRO C N 1
ATOM 5074 C CA . PRO C 1 26 ? 13.923 41.759 45.221 1.00 48.53 526 PRO C CA 1
ATOM 5075 C C . PRO C 1 26 ? 15.068 42.711 44.873 1.00 49.53 526 PRO C C 1
ATOM 5076 O O . PRO C 1 26 ? 14.864 43.925 44.866 1.00 55.96 526 PRO C O 1
ATOM 5080 N N . PRO C 1 27 ? 16.264 42.170 44.605 1.00 49.81 527 PRO C N 1
ATOM 5081 C CA . PRO C 1 27 ? 17.452 42.973 44.288 1.00 54.30 527 PRO C CA 1
ATOM 5082 C C . PRO C 1 27 ? 17.248 43.990 43.157 1.00 57.25 527 PRO C C 1
ATOM 5083 O O . PRO C 1 27 ? 17.837 45.064 43.209 1.00 49.80 527 PRO C O 1
ATOM 5087 N N . GLU C 1 28 ? 16.442 43.670 42.150 1.00 64.93 528 GLU C N 1
ATOM 5088 C CA . GLU C 1 28 ? 16.264 44.600 41.040 1.00 75.59 528 GLU C CA 1
ATOM 5089 C C . GLU C 1 28 ? 15.061 45.504 41.216 1.00 72.26 528 GLU C C 1
ATOM 5090 O O . GLU C 1 28 ? 14.663 46.191 40.280 1.00 74.67 528 GLU C O 1
ATOM 5096 N N . ASN C 1 29 ? 14.485 45.493 42.413 1.00 63.82 529 ASN C N 1
ATOM 5097 C CA . ASN C 1 29 ? 13.252 46.225 42.680 1.00 54.62 529 ASN C CA 1
ATOM 5098 C C . ASN C 1 29 ? 13.312 47.668 42.200 1.00 53.68 529 ASN C C 1
ATOM 5099 O O . ASN C 1 29 ? 14.364 48.316 42.254 1.00 52.42 529 ASN C O 1
ATOM 5104 N N . LYS C 1 30 ? 12.182 48.169 41.720 1.00 57.15 530 LYS C N 1
ATOM 5105 C CA . LYS C 1 30 ? 12.099 49.569 41.346 1.00 69.29 530 LYS C CA 1
ATOM 5106 C C . LYS C 1 30 ? 11.168 50.307 42.298 1.00 61.85 530 LYS C C 1
ATOM 5107 O O . LYS C 1 30 ? 10.606 49.708 43.213 1.00 68.46 530 LYS C O 1
ATOM 5113 N N . PRO C 1 31 ? 11.013 51.616 42.096 1.00 48.04 531 PRO C N 1
ATOM 5114 C CA . PRO C 1 31 ? 10.268 52.406 43.083 1.00 48.00 531 PRO C CA 1
ATOM 5115 C C . PRO C 1 31 ? 8.802 51.995 43.240 1.00 47.28 531 PRO C C 1
ATOM 5116 O O . PRO C 1 31 ? 8.095 51.785 42.255 1.00 53.57 531 PRO C O 1
ATOM 5120 N N . LEU C 1 32 ? 8.364 51.878 44.490 1.00 45.23 532 LEU C N 1
ATOM 5121 C CA . LEU C 1 32 ? 6.956 51.653 44.817 1.00 44.24 532 LEU C CA 1
ATOM 5122 C C . LEU C 1 32 ? 6.347 50.442 44.114 1.00 52.20 532 LEU C C 1
ATOM 5123 O O . LEU C 1 32 ? 5.179 50.482 43.725 1.00 53.73 532 LEU C O 1
ATOM 5128 N N . GLU C 1 33 ? 7.129 49.373 43.955 1.00 51.38 533 GLU C N 1
ATOM 5129 C CA . GLU C 1 33 ? 6.614 48.145 43.350 1.00 56.18 533 GLU C CA 1
ATOM 5130 C C . GLU C 1 33 ? 5.333 47.693 44.036 1.00 55.57 533 GLU C C 1
ATOM 5131 O O . GLU C 1 33 ? 5.311 47.412 45.230 1.00 51.31 533 GLU C O 1
ATOM 5137 N N . THR C 1 34 ? 4.266 47.629 43.255 1.00 62.18 534 THR C N 1
ATOM 5138 C CA . THR C 1 34 ? 2.927 47.369 43.770 1.00 61.83 534 THR C CA 1
ATOM 5139 C C . THR C 1 34 ? 2.807 46.148 44.700 1.00 59.70 534 THR C C 1
ATOM 5140 O O . THR C 1 34 ? 2.174 46.228 45.752 1.00 52.50 534 THR C O 1
ATOM 5144 N N . ALA C 1 35 ? 3.411 45.026 44.314 1.00 63.50 535 ALA C N 1
ATOM 5145 C CA . ALA C 1 35 ? 3.355 43.802 45.118 1.00 57.98 535 ALA C CA 1
ATOM 5146 C C . ALA C 1 35 ? 4.106 43.963 46.436 1.00 51.15 535 ALA C C 1
ATOM 5147 O O . ALA C 1 35 ? 3.654 43.490 47.482 1.00 44.54 535 ALA C O 1
ATOM 5149 N N . LEU C 1 36 ? 5.256 44.629 46.374 1.00 48.31 536 LEU C N 1
ATOM 5150 C CA . LEU C 1 36 ? 6.030 44.956 47.569 1.00 50.61 536 LEU C CA 1
ATOM 5151 C C . LEU C 1 36 ? 5.251 45.811 48.560 1.00 47.15 536 LEU C C 1
ATOM 5152 O O . LEU C 1 36 ? 5.342 45.613 49.767 1.00 48.09 536 LEU C O 1
ATOM 5157 N N . LEU C 1 37 ? 4.483 46.766 48.058 1.00 42.09 537 LEU C N 1
ATOM 5158 C CA . LEU C 1 37 ? 3.661 47.564 48.948 1.00 46.61 537 LEU C CA 1
ATOM 5159 C C . LEU C 1 37 ? 2.507 46.727 49.493 1.00 54.48 537 LEU C C 1
ATOM 5160 O O . LEU C 1 37 ? 2.188 46.791 50.677 1.00 61.01 537 LEU C O 1
ATOM 5165 N N . LYS C 1 38 ? 1.887 45.935 48.628 1.00 52.65 538 LYS C N 1
ATOM 5166 C CA . LYS C 1 38 ? 0.802 45.064 49.060 1.00 62.97 538 LYS C CA 1
ATOM 5167 C C . LYS C 1 38 ? 1.248 44.208 50.240 1.00 61.10 538 LYS C C 1
ATOM 5168 O O . LYS C 1 38 ? 0.539 44.105 51.243 1.00 59.17 538 LYS C O 1
ATOM 5174 N N . ARG C 1 39 ? 2.426 43.601 50.117 1.00 54.89 539 ARG C N 1
ATOM 5175 C CA . ARG C 1 39 ? 2.964 42.763 51.179 1.00 51.76 539 ARG C CA 1
ATOM 5176 C C . ARG C 1 39 ? 3.196 43.547 52.462 1.00 57.62 539 ARG C C 1
ATOM 5177 O O . ARG C 1 39 ? 2.790 43.120 53.542 1.00 65.75 539 ARG C O 1
ATOM 5185 N N . ALA C 1 40 ? 3.865 44.688 52.345 1.00 48.77 540 ALA C N 1
ATOM 5186 C CA . ALA C 1 40 ? 4.175 45.505 53.508 1.00 46.28 540 ALA C CA 1
ATOM 5187 C C . ALA C 1 40 ? 2.915 45.824 54.310 1.00 58.76 540 ALA C C 1
ATOM 5188 O O . ALA C 1 40 ? 2.888 45.661 55.531 1.00 66.04 540 ALA C O 1
ATOM 5190 N N . LYS C 1 41 ? 1.873 46.273 53.616 1.00 59.02 541 LYS C N 1
ATOM 5191 C CA . LYS C 1 41 ? 0.590 46.553 54.246 1.00 56.71 541 LYS C CA 1
ATOM 5192 C C . LYS C 1 41 ? 0.013 45.286 54.884 1.00 51.11 541 LYS C C 1
ATOM 5193 O O . LYS C 1 41 ? -0.410 45.314 56.033 1.00 54.75 541 LYS C O 1
ATOM 5199 N N . GLU C 1 42 ? 0.002 44.177 54.150 1.00 52.91 542 GLU C N 1
ATOM 5200 C CA . GLU C 1 42 ? -0.349 42.873 54.735 1.00 64.07 542 GLU C CA 1
ATOM 5201 C C . GLU C 1 42 ? 0.252 42.651 56.136 1.00 61.34 542 GLU C C 1
ATOM 5202 O O . GLU C 1 42 ? -0.420 42.136 57.034 1.00 51.47 542 GLU C O 1
ATOM 5208 N N . LEU C 1 43 ? 1.518 43.028 56.312 1.00 64.39 543 LEU C N 1
ATOM 5209 C CA . LEU C 1 43 ? 2.196 42.896 57.604 1.00 63.54 543 LEU C CA 1
ATOM 5210 C C . LEU C 1 43 ? 1.615 43.821 58.666 1.00 57.69 543 LEU C C 1
ATOM 5211 O O . LEU C 1 43 ? 1.367 43.413 59.798 1.00 56.29 543 LEU C O 1
ATOM 5216 N N . PHE C 1 44 ? 1.405 45.074 58.296 1.00 55.86 544 PHE C N 1
ATOM 5217 C CA . PHE C 1 44 ? 0.851 46.036 59.230 1.00 61.90 544 PHE C CA 1
ATOM 5218 C C . PHE C 1 44 ? -0.606 45.692 59.540 1.00 60.49 544 PHE C C 1
ATOM 5219 O O . PHE C 1 44 ? -1.095 45.911 60.647 1.00 58.07 544 PHE C O 1
ATOM 5227 N N . THR C 1 45 ? -1.283 45.105 58.563 1.00 61.04 545 THR C N 1
ATOM 5228 C CA . THR C 1 45 ? -2.663 44.673 58.729 1.00 48.44 545 THR C CA 1
ATOM 5229 C C . THR C 1 45 ? -2.769 43.486 59.680 1.00 47.76 545 THR C C 1
ATOM 5230 O O . THR C 1 45 ? -3.641 43.452 60.542 1.00 46.89 545 THR C O 1
ATOM 5234 N N . ASN C 1 46 ? -1.874 42.516 59.513 1.00 47.45 546 ASN C N 1
ATOM 5235 C CA . ASN C 1 46 ? -1.943 41.254 60.249 1.00 53.61 546 ASN C CA 1
ATOM 5236 C C . ASN C 1 46 ? -1.340 41.262 61.641 1.00 52.34 546 ASN C C 1
ATOM 5237 O O . ASN C 1 46 ? -1.273 40.221 62.286 1.00 51.48 546 ASN C O 1
ATOM 5242 N N . ASN C 1 47 ? -0.879 42.420 62.095 1.00 50.64 547 ASN C N 1
ATOM 5243 C CA . ASN C 1 47 ? -0.294 42.516 63.426 1.00 43.58 547 ASN C CA 1
ATOM 5244 C C . ASN C 1 47 ? -0.971 43.589 64.260 1.00 43.67 547 ASN C C 1
ATOM 5245 O O . ASN C 1 47 ? -1.512 44.558 63.727 1.00 51.63 547 ASN C O 1
ATOM 5250 N N . ASP C 1 48 ? -0.973 43.393 65.571 1.00 38.38 548 ASP C N 1
ATOM 5251 C CA . ASP C 1 48 ? -1.609 44.343 66.461 1.00 38.62 548 ASP C CA 1
ATOM 5252 C C . ASP C 1 48 ? -0.658 45.533 66.718 1.00 36.56 548 ASP C C 1
ATOM 5253 O O . ASP C 1 48 ? 0.553 45.411 66.539 1.00 37.59 548 ASP C O 1
ATOM 5258 N N . PRO C 1 49 ? -1.208 46.691 67.107 1.00 28.27 549 PRO C N 1
ATOM 5259 C CA . PRO C 1 49 ? -0.406 47.916 67.312 1.00 28.73 549 PRO C CA 1
ATOM 5260 C C . PRO C 1 49 ? 0.816 47.761 68.228 1.00 37.15 549 PRO C C 1
ATOM 5261 O O . PRO C 1 49 ? 1.856 48.352 67.936 1.00 39.64 549 PRO C O 1
ATOM 5265 N N . LYS C 1 50 ? 0.708 46.991 69.308 1.00 36.86 550 LYS C N 1
ATOM 5266 C CA . LYS C 1 50 ? 1.843 46.844 70.210 1.00 33.61 550 LYS C CA 1
ATOM 5267 C C . LYS C 1 50 ? 2.999 46.019 69.613 1.00 30.29 550 LYS C C 1
ATOM 5268 O O . LYS C 1 50 ? 4.164 46.329 69.869 1.00 30.10 550 LYS C O 1
ATOM 5274 N N . VAL C 1 51 ? 2.691 44.985 68.823 1.00 17.98 551 VAL C N 1
ATOM 5275 C CA . VAL C 1 51 ? 3.761 44.165 68.220 1.00 24.20 551 VAL C CA 1
ATOM 5276 C C . VAL C 1 51 ? 4.519 44.993 67.204 1.00 28.94 551 VAL C C 1
ATOM 5277 O O . VAL C 1 51 ? 5.728 44.842 67.039 1.00 31.68 551 VAL C O 1
ATOM 5281 N N . ILE C 1 52 ? 3.788 45.857 66.507 1.00 30.54 552 ILE C N 1
ATOM 5282 C CA . ILE C 1 52 ? 4.396 46.766 65.553 1.00 28.36 552 ILE C CA 1
ATOM 5283 C C . ILE C 1 52 ? 5.322 47.735 66.292 1.00 31.75 552 ILE C C 1
ATOM 5284 O O . ILE C 1 52 ? 6.507 47.864 65.963 1.00 30.37 552 ILE C O 1
ATOM 5289 N N . ALA C 1 53 ? 4.774 48.392 67.307 1.00 30.07 553 ALA C N 1
ATOM 5290 C CA . ALA C 1 53 ? 5.521 49.362 68.095 1.00 30.41 553 ALA C CA 1
ATOM 5291 C C . ALA C 1 53 ? 6.807 48.763 68.686 1.00 24.98 553 ALA C C 1
ATOM 5292 O O . ALA C 1 53 ? 7.855 49.425 68.729 1.00 19.57 553 ALA C O 1
ATOM 5294 N N . GLN C 1 54 ? 6.724 47.512 69.129 1.00 24.04 554 GLN C N 1
ATOM 5295 C CA . GLN C 1 54 ? 7.881 46.820 69.685 1.00 22.40 554 GLN C CA 1
ATOM 5296 C C . GLN C 1 54 ? 8.996 46.682 68.659 1.00 28.24 554 GLN C C 1
ATOM 5297 O O . GLN C 1 54 ? 10.170 46.883 68.994 1.00 17.52 554 GLN C O 1
ATOM 5303 N N . HIS C 1 55 ? 8.642 46.342 67.416 1.00 24.02 555 HIS C N 1
ATOM 5304 C CA . HIS C 1 55 ? 9.673 46.204 66.387 1.00 29.51 555 HIS C CA 1
ATOM 5305 C C . HIS C 1 55 ? 10.284 47.565 66.082 1.00 28.29 555 HIS C C 1
ATOM 5306 O O . HIS C 1 55 ? 11.487 47.691 65.882 1.00 28.63 555 HIS C O 1
ATOM 5313 N N . VAL C 1 56 ? 9.448 48.590 66.062 1.00 28.10 556 VAL C N 1
ATOM 5314 C CA . VAL C 1 56 ? 9.945 49.932 65.850 1.00 25.34 556 VAL C CA 1
ATOM 5315 C C . VAL C 1 56 ? 10.875 50.378 66.978 1.00 27.13 556 VAL C C 1
ATOM 5316 O O . VAL C 1 56 ? 11.965 50.887 66.727 1.00 28.11 556 VAL C O 1
ATOM 5320 N N . LEU C 1 57 ? 10.455 50.162 68.216 1.00 26.42 557 LEU C N 1
ATOM 5321 C CA . LEU C 1 57 ? 11.303 50.470 69.357 1.00 24.52 557 LEU C CA 1
ATOM 5322 C C . LEU C 1 57 ? 12.633 49.723 69.259 1.00 27.47 557 LEU C C 1
ATOM 5323 O O . LEU C 1 57 ? 13.714 50.302 69.414 1.00 23.85 557 LEU C O 1
ATOM 5328 N N . SER C 1 58 ? 12.551 48.430 68.988 1.00 28.55 558 SER C N 1
ATOM 5329 C CA . SER C 1 58 ? 13.756 47.619 68.877 1.00 30.60 558 SER C CA 1
ATOM 5330 C C . SER C 1 58 ? 14.726 48.152 67.820 1.00 29.41 558 SER C C 1
ATOM 5331 O O . SER C 1 58 ? 15.934 48.222 68.058 1.00 31.74 558 SER C O 1
ATOM 5334 N N . MET C 1 59 ? 14.198 48.509 66.652 1.00 18.19 559 MET C N 1
ATOM 5335 C CA . MET C 1 59 ? 15.023 49.051 65.575 1.00 21.80 559 MET C CA 1
ATOM 5336 C C . MET C 1 59 ? 15.606 50.412 65.946 1.00 24.80 559 MET C C 1
ATOM 5337 O O . MET C 1 59 ? 16.807 50.646 65.791 1.00 27.60 559 MET C O 1
ATOM 5342 N N . ASP C 1 60 ? 14.763 51.302 66.456 1.00 19.38 560 ASP C N 1
ATOM 5343 C CA . ASP C 1 60 ? 15.243 52.606 66.875 1.00 19.67 560 ASP C CA 1
ATOM 5344 C C . ASP C 1 60 ? 16.375 52.482 67.906 1.00 27.64 560 ASP C C 1
ATOM 5345 O O . ASP C 1 60 ? 17.340 53.249 67.880 1.00 29.24 560 ASP C O 1
ATOM 5350 N N . CYS C 1 61 ? 16.271 51.515 68.809 1.00 16.30 561 CYS C N 1
ATOM 5351 C CA . CYS C 1 61 ? 17.317 51.348 69.805 1.00 24.11 561 CYS C CA 1
ATOM 5352 C C . CYS C 1 61 ? 18.644 50.923 69.172 1.00 29.35 561 CYS C C 1
ATOM 5353 O O . CYS C 1 61 ? 19.710 51.283 69.664 1.00 27.85 561 CYS C O 1
ATOM 5356 N N . ARG C 1 62 ? 18.574 50.182 68.071 1.00 26.58 562 ARG C N 1
ATOM 5357 C CA . ARG C 1 62 ? 19.787 49.739 67.397 1.00 26.64 562 ARG C CA 1
ATOM 5358 C C . ARG C 1 62 ? 20.392 50.870 66.578 1.00 23.40 562 ARG C C 1
ATOM 5359 O O . ARG C 1 62 ? 21.601 51.096 66.629 1.00 21.21 562 ARG C O 1
ATOM 5367 N N . VAL C 1 63 ? 19.563 51.599 65.844 1.00 18.98 563 VAL C N 1
ATOM 5368 C CA . VAL C 1 63 ? 20.079 52.747 65.092 1.00 29.39 563 VAL C CA 1
ATOM 5369 C C . VAL C 1 63 ? 20.695 53.823 66.005 1.00 28.99 563 VAL C C 1
ATOM 5370 O O . VAL C 1 63 ? 21.768 54.338 65.719 1.00 26.20 563 VAL C O 1
ATOM 5374 N N . ALA C 1 64 ? 20.019 54.130 67.108 1.00 22.04 564 ALA C N 1
ATOM 5375 C CA . ALA C 1 64 ? 20.501 55.112 68.073 1.00 18.27 564 ALA C CA 1
ATOM 5376 C C . ALA C 1 64 ? 21.651 54.611 68.946 1.00 21.46 564 ALA C C 1
ATOM 5377 O O . ALA C 1 64 ? 22.165 55.356 69.765 1.00 22.10 564 ALA C O 1
ATOM 5379 N N . ARG C 1 65 ? 22.037 53.350 68.791 1.00 27.25 565 ARG C N 1
ATOM 5380 C CA . ARG C 1 65 ? 23.038 52.756 69.672 1.00 27.19 565 ARG C CA 1
ATOM 5381 C C . ARG C 1 65 ? 22.682 52.916 71.152 1.00 26.10 565 ARG C C 1
ATOM 5382 O O . ARG C 1 65 ? 23.492 53.374 71.965 1.00 22.12 565 ARG C O 1
ATOM 5390 N N . ILE C 1 66 ? 21.461 52.519 71.481 1.00 17.29 566 ILE C N 1
ATOM 5391 C CA . ILE C 1 66 ? 21.011 52.425 72.859 1.00 21.43 566 ILE C CA 1
ATOM 5392 C C . ILE C 1 66 ? 21.100 50.973 73.335 1.00 25.01 566 ILE C C 1
ATOM 5393 O O . ILE C 1 66 ? 21.561 50.693 74.442 1.00 31.46 566 ILE C O 1
ATOM 5398 N N . LEU C 1 67 ? 20.656 50.057 72.481 1.00 31.74 567 LEU C N 1
ATOM 5399 C CA . LEU C 1 67 ? 20.729 48.625 72.740 1.00 31.38 567 LEU C CA 1
ATOM 5400 C C . LEU C 1 67 ? 21.519 47.931 71.631 1.00 27.85 567 LEU C C 1
ATOM 5401 O O . LEU C 1 67 ? 21.571 48.408 70.499 1.00 34.85 567 LEU C O 1
ATOM 5406 N N . GLY C 1 68 ? 22.116 46.789 71.943 1.00 32.78 568 GLY C N 1
ATOM 5407 C CA . GLY C 1 68 ? 22.772 45.982 70.923 1.00 28.60 568 GLY C CA 1
ATOM 5408 C C . GLY C 1 68 ? 24.081 46.556 70.415 1.00 33.99 568 GLY C C 1
ATOM 5409 O O . GLY C 1 68 ? 24.465 46.360 69.264 1.00 39.97 568 GLY C O 1
ATOM 5410 N N . VAL C 1 69 ? 24.777 47.278 71.278 1.00 32.00 569 VAL C N 1
ATOM 5411 C CA . VAL C 1 69 ? 26.063 47.828 70.905 1.00 36.60 569 VAL C CA 1
ATOM 5412 C C . VAL C 1 69 ? 27.138 46.772 71.133 1.00 38.47 569 VAL C C 1
ATOM 5413 O O . VAL C 1 69 ? 27.341 46.315 72.264 1.00 34.99 569 VAL C O 1
ATOM 5417 N N . SER C 1 70 ? 27.821 46.370 70.065 1.00 42.09 570 SER C N 1
ATOM 5418 C CA . SER C 1 70 ? 28.893 45.386 70.208 1.00 47.39 570 SER C CA 1
ATOM 5419 C C . SER C 1 70 ? 30.048 45.965 71.033 1.00 48.62 570 SER C C 1
ATOM 5420 O O . SER C 1 70 ? 30.140 47.186 71.230 1.00 41.63 570 SER C O 1
ATOM 5423 N N . GLU C 1 71 ? 30.909 45.086 71.537 1.00 54.53 571 GLU C N 1
ATOM 5424 C CA . GLU C 1 71 ? 32.036 45.518 72.351 1.00 64.92 571 GLU C CA 1
ATOM 5425 C C . GLU C 1 71 ? 32.988 46.369 71.515 1.00 59.79 571 GLU C C 1
ATOM 5426 O O . GLU C 1 71 ? 33.532 47.373 71.984 1.00 49.17 571 GLU C O 1
ATOM 5432 N N . GLU C 1 72 ? 33.180 45.960 70.268 1.00 58.09 572 GLU C N 1
ATOM 5433 C CA . GLU C 1 72 ? 33.998 46.718 69.350 1.00 50.75 572 GLU C CA 1
ATOM 5434 C C . GLU C 1 72 ? 33.416 48.120 69.269 1.00 48.19 572 GLU C C 1
ATOM 5435 O O . GLU C 1 72 ? 34.134 49.116 69.381 1.00 51.34 572 GLU C O 1
ATOM 5441 N N . MET C 1 73 ? 32.101 48.191 69.091 1.00 48.48 573 MET C N 1
ATOM 5442 C CA . MET C 1 73 ? 31.409 49.470 68.959 1.00 42.09 573 MET C CA 1
ATOM 5443 C C . MET C 1 73 ? 31.585 50.398 70.185 1.00 37.75 573 MET C C 1
ATOM 5444 O O . MET C 1 73 ? 31.764 51.603 70.010 1.00 43.82 573 MET C O 1
ATOM 5449 N N . ARG C 1 74 ? 31.571 49.864 71.410 1.00 35.49 574 ARG C N 1
ATOM 5450 C CA . ARG C 1 74 ? 31.804 50.717 72.599 1.00 42.75 574 ARG C CA 1
ATOM 5451 C C . ARG C 1 74 ? 33.237 51.221 72.718 1.00 43.56 574 ARG C C 1
ATOM 5452 O O . ARG C 1 74 ? 33.458 52.362 73.118 1.00 44.79 574 ARG C O 1
ATOM 5460 N N . ARG C 1 75 ? 34.200 50.356 72.396 1.00 47.24 575 ARG C N 1
ATOM 5461 C CA . ARG C 1 75 ? 35.616 50.728 72.368 1.00 48.37 575 ARG C CA 1
ATOM 5462 C C . ARG C 1 75 ? 35.850 51.767 71.285 1.00 40.98 575 ARG C C 1
ATOM 5463 O O . ARG C 1 75 ? 36.580 52.736 71.478 1.00 30.05 575 ARG C O 1
ATOM 5471 N N . ASN C 1 76 ? 35.227 51.547 70.136 1.00 35.73 576 ASN C N 1
ATOM 5472 C CA . ASN C 1 76 ? 35.408 52.441 69.012 1.00 38.86 576 ASN C CA 1
ATOM 5473 C C . ASN C 1 76 ? 34.757 53.790 69.268 1.00 37.51 576 ASN C C 1
ATOM 5474 O O . ASN C 1 76 ? 35.282 54.825 68.868 1.00 40.63 576 ASN C O 1
ATOM 5479 N N . MET C 1 77 ? 33.615 53.768 69.948 1.00 34.17 577 MET C N 1
ATOM 5480 C CA . MET C 1 77 ? 32.871 54.986 70.252 1.00 36.93 577 MET C CA 1
ATOM 5481 C C . MET C 1 77 ? 33.495 55.726 71.430 1.00 32.10 577 MET C C 1
ATOM 5482 O O . MET C 1 77 ? 33.511 56.945 71.460 1.00 30.03 577 MET C O 1
ATOM 5487 N N . GLY C 1 78 ? 33.995 54.983 72.408 1.00 38.41 578 GLY C N 1
ATOM 5488 C CA . GLY C 1 78 ? 34.568 55.605 73.585 1.00 38.69 578 GLY C CA 1
ATOM 5489 C C . GLY C 1 78 ? 33.507 56.054 74.569 1.00 38.00 578 GLY C C 1
ATOM 5490 O O . GLY C 1 78 ? 33.809 56.437 75.687 1.00 44.08 578 GLY C O 1
ATOM 5491 N N . VAL C 1 79 ? 32.252 56.019 74.157 1.00 37.73 579 VAL C N 1
ATOM 5492 C CA . VAL C 1 79 ? 31.167 56.190 75.112 1.00 34.46 579 VAL C CA 1
ATOM 5493 C C . VAL C 1 79 ? 30.244 54.994 74.987 1.00 38.62 579 VAL C C 1
ATOM 5494 O O . VAL C 1 79 ? 30.341 54.244 74.018 1.00 40.51 579 VAL C O 1
ATOM 5498 N N . SER C 1 80 ? 29.360 54.805 75.961 1.00 44.71 580 SER C N 1
ATOM 5499 C CA . SER C 1 80 ? 28.532 53.597 75.995 1.00 40.73 580 SER C CA 1
ATOM 5500 C C . SER C 1 80 ? 27.228 53.689 75.210 1.00 42.81 580 SER C C 1
ATOM 5501 O O . SER C 1 80 ? 26.549 52.675 75.001 1.00 47.83 580 SER C O 1
ATOM 5504 N N . SER C 1 81 ? 26.880 54.895 74.770 1.00 37.31 581 SER C N 1
ATOM 5505 C CA . SER C 1 81 ? 25.594 55.101 74.118 1.00 29.79 581 SER C CA 1
ATOM 5506 C C . SER C 1 81 ? 25.639 56.142 73.005 1.00 30.02 581 SER C C 1
ATOM 5507 O O . SER C 1 81 ? 26.246 57.199 73.150 1.00 32.84 581 SER C O 1
ATOM 5510 N N . GLY C 1 82 ? 24.988 55.837 71.892 1.00 17.83 582 GLY C N 1
ATOM 5511 C CA . GLY C 1 82 ? 24.779 56.825 70.859 1.00 16.56 582 GLY C CA 1
ATOM 5512 C C . GLY C 1 82 ? 24.185 58.132 71.391 1.00 26.39 582 GLY C C 1
ATOM 5513 O O . GLY C 1 82 ? 24.392 59.192 70.805 1.00 21.31 582 GLY C O 1
ATOM 5514 N N . LEU C 1 83 ? 23.446 58.074 72.496 1.00 28.78 583 LEU C N 1
ATOM 5515 C CA . LEU C 1 83 ? 22.804 59.283 73.001 1.00 21.25 583 LEU C CA 1
ATOM 5516 C C . LEU C 1 83 ? 23.863 60.221 73.574 1.00 23.96 583 LEU C C 1
ATOM 5517 O O . LEU C 1 83 ? 23.695 61.435 73.578 1.00 31.03 583 LEU C O 1
ATOM 5522 N N . GLU C 1 84 ? 24.963 59.667 74.060 1.00 28.18 584 GLU C N 1
ATOM 5523 C CA . GLU C 1 84 ? 26.045 60.543 74.478 1.00 34.45 584 GLU C CA 1
ATOM 5524 C C . GLU C 1 84 ? 26.809 61.002 73.236 1.00 32.46 584 GLU C C 1
ATOM 5525 O O . GLU C 1 84 ? 27.164 62.172 73.116 1.00 41.64 584 GLU C O 1
ATOM 5531 N N . LEU C 1 85 ? 27.001 60.097 72.283 1.00 25.96 585 LEU C N 1
ATOM 5532 C CA . LEU C 1 85 ? 27.676 60.440 71.029 1.00 26.16 585 LEU C CA 1
ATOM 5533 C C . LEU C 1 85 ? 27.041 61.606 70.245 1.00 28.27 585 LEU C C 1
ATOM 5534 O O . LEU C 1 85 ? 27.763 62.429 69.673 1.00 19.94 585 LEU C O 1
ATOM 5539 N N . ILE C 1 86 ? 25.709 61.683 70.188 1.00 25.68 586 ILE C N 1
ATOM 5540 C CA . ILE C 1 86 ? 25.097 62.722 69.357 1.00 22.58 586 ILE C CA 1
ATOM 5541 C C . ILE C 1 86 ? 25.280 64.155 69.886 1.00 21.21 586 ILE C C 1
ATOM 5542 O O . ILE C 1 86 ? 25.173 65.112 69.119 1.00 17.57 586 ILE C O 1
ATOM 5547 N N . THR C 1 87 ? 25.595 64.285 71.177 1.00 19.63 587 THR C N 1
ATOM 5548 C CA . THR C 1 87 ? 25.877 65.585 71.803 1.00 19.76 587 THR C CA 1
ATOM 5549 C C . THR C 1 87 ? 27.293 66.125 71.524 1.00 25.34 587 THR C C 1
ATOM 5550 O O . THR C 1 87 ? 27.605 67.260 71.870 1.00 23.00 587 THR C O 1
ATOM 5554 N N . LEU C 1 88 ? 28.137 65.310 70.897 1.00 23.21 588 LEU C N 1
ATOM 5555 C CA . LEU C 1 88 ? 29.508 65.699 70.568 1.00 30.08 588 LEU C CA 1
ATOM 5556 C C . LEU C 1 88 ? 29.682 65.953 69.065 1.00 23.59 588 LEU C C 1
ATOM 5557 O O . LEU C 1 88 ? 28.896 65.470 68.258 1.00 28.19 588 LEU C O 1
ATOM 5562 N N . PRO C 1 89 ? 30.707 66.728 68.689 1.00 20.14 589 PRO C N 1
ATOM 5563 C CA . PRO C 1 89 ? 30.992 66.964 67.264 1.00 24.15 589 PRO C CA 1
ATOM 5564 C C . PRO C 1 89 ? 31.071 65.659 66.475 1.00 29.10 589 PRO C C 1
ATOM 5565 O O . PRO C 1 89 ? 30.488 65.547 65.389 1.00 29.91 589 PRO C O 1
ATOM 5569 N N . HIS C 1 90 ? 31.787 64.677 67.018 1.00 22.35 590 HIS C N 1
ATOM 5570 C CA . HIS C 1 90 ? 31.971 63.413 66.316 1.00 28.42 590 HIS C CA 1
ATOM 5571 C C . HIS C 1 90 ? 30.690 62.593 66.102 1.00 26.71 590 HIS C C 1
ATOM 5572 O O . HIS C 1 90 ? 30.732 61.571 65.442 1.00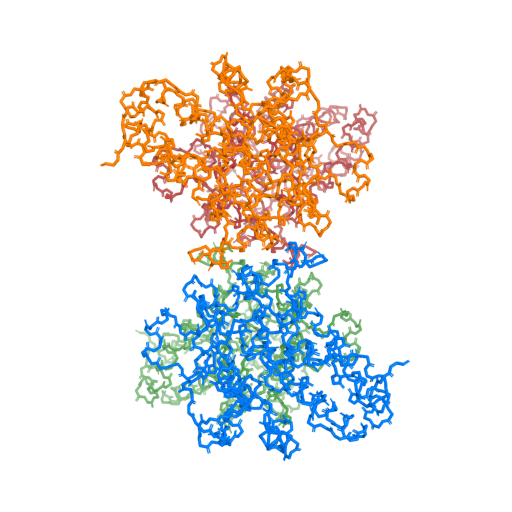 27.42 590 HIS C O 1
ATOM 5579 N N . GLY C 1 91 ? 29.558 63.056 66.632 1.00 16.86 591 GLY C N 1
ATOM 5580 C CA . GLY C 1 91 ? 28.293 62.389 66.422 1.00 18.06 591 GLY C CA 1
ATOM 5581 C C . GLY C 1 91 ? 27.609 62.866 65.161 1.00 23.01 591 GLY C C 1
ATOM 5582 O O . GLY C 1 91 ? 26.422 62.613 64.944 1.00 25.95 591 GLY C O 1
ATOM 5583 N N . HIS C 1 92 ? 28.363 63.575 64.333 1.00 27.69 592 HIS C N 1
ATOM 5584 C CA . HIS C 1 92 ? 27.840 64.138 63.090 1.00 26.73 592 HIS C CA 1
ATOM 5585 C C . HIS C 1 92 ? 27.147 63.066 62.215 1.00 28.59 592 HIS C C 1
ATOM 5586 O O . HIS C 1 92 ? 25.987 63.227 61.802 1.00 26.53 592 HIS C O 1
ATOM 5593 N N . GLN C 1 93 ? 27.858 61.968 61.963 1.00 18.97 593 GLN C N 1
ATOM 5594 C CA . GLN C 1 93 ? 27.357 60.888 61.121 1.00 30.48 593 GLN C CA 1
ATOM 5595 C C . GLN C 1 93 ? 26.025 60.342 61.674 1.00 25.92 593 GLN C C 1
ATOM 5596 O O . GLN C 1 93 ? 25.013 60.291 60.966 1.00 18.97 593 GLN C O 1
ATOM 5602 N N . LEU C 1 94 ? 26.047 59.952 62.948 1.00 18.01 594 LEU C N 1
ATOM 5603 C CA . LEU C 1 94 ? 24.872 59.461 63.652 1.00 20.40 594 LEU C CA 1
ATOM 5604 C C . LEU C 1 94 ? 23.685 60.441 63.559 1.00 20.20 594 LEU C C 1
ATOM 5605 O O . LEU C 1 94 ? 22.580 60.017 63.246 1.00 31.30 594 LEU C O 1
ATOM 5610 N N . ARG C 1 95 ? 23.909 61.732 63.820 1.00 18.30 595 ARG C N 1
ATOM 5611 C CA . ARG C 1 95 ? 22.848 62.744 63.657 1.00 18.25 595 ARG C CA 1
ATOM 5612 C C . ARG C 1 95 ? 22.231 62.718 62.238 1.00 27.14 595 ARG C C 1
ATOM 5613 O O . ARG C 1 95 ? 21.003 62.748 62.084 1.00 20.52 595 ARG C O 1
ATOM 5621 N N . LEU C 1 96 ? 23.070 62.656 61.203 1.00 21.06 596 LEU C N 1
ATOM 5622 C CA . LEU C 1 96 ? 22.532 62.568 59.850 1.00 24.50 596 LEU C CA 1
ATOM 5623 C C . LEU C 1 96 ? 21.745 61.269 59.636 1.00 28.88 596 LEU C C 1
ATOM 5624 O O . LEU C 1 96 ? 20.761 61.277 58.914 1.00 30.24 596 LEU C O 1
ATOM 5629 N N . ASP C 1 97 ? 22.161 60.163 60.260 1.00 27.68 597 ASP C N 1
ATOM 5630 C CA . ASP C 1 97 ? 21.431 58.887 60.117 1.00 23.50 597 ASP C CA 1
ATOM 5631 C C . ASP C 1 97 ? 20.055 58.984 60.754 1.00 30.21 597 ASP C C 1
ATOM 5632 O O . ASP C 1 97 ? 19.044 58.529 60.193 1.00 27.49 597 ASP C O 1
ATOM 5637 N N . ILE C 1 98 ? 20.031 59.587 61.938 1.00 25.52 598 ILE C N 1
ATOM 5638 C CA . ILE C 1 98 ? 18.804 59.794 62.680 1.00 21.32 598 ILE C CA 1
ATOM 5639 C C . ILE C 1 98 ? 17.820 60.665 61.905 1.00 22.74 598 ILE C C 1
ATOM 5640 O O . ILE C 1 98 ? 16.622 60.423 61.905 1.00 29.44 598 ILE C O 1
ATOM 5645 N N . ILE C 1 99 ? 18.348 61.669 61.231 1.00 21.63 599 ILE C N 1
ATOM 5646 C CA . ILE C 1 99 ? 17.549 62.518 60.382 1.00 23.44 599 ILE C CA 1
ATOM 5647 C C . ILE C 1 99 ? 17.001 61.737 59.169 1.00 23.75 599 ILE C C 1
ATOM 5648 O O . ILE C 1 99 ? 15.812 61.777 58.895 1.00 18.13 599 ILE C O 1
ATOM 5653 N N . GLU C 1 100 ? 17.855 61.009 58.456 1.00 18.25 600 GLU C N 1
ATOM 5654 C CA . GLU C 1 100 ? 17.397 60.239 57.294 1.00 21.13 600 GLU C CA 1
ATOM 5655 C C . GLU C 1 100 ? 16.252 59.280 57.655 1.00 27.81 600 GLU C C 1
ATOM 5656 O O . GLU C 1 100 ? 15.213 59.253 56.986 1.00 32.45 600 GLU C O 1
ATOM 5662 N N . ARG C 1 101 ? 16.462 58.498 58.714 1.00 21.43 601 ARG C N 1
ATOM 5663 C CA . ARG C 1 101 ? 15.488 57.532 59.197 1.00 23.87 601 ARG C CA 1
ATOM 5664 C C . ARG C 1 101 ? 14.149 58.158 59.547 1.00 30.41 601 ARG C C 1
ATOM 5665 O O . ARG C 1 101 ? 13.097 57.587 59.268 1.00 24.96 601 ARG C O 1
ATOM 5673 N N . HIS C 1 102 ? 14.197 59.325 60.176 1.00 30.95 602 HIS C N 1
ATOM 5674 C CA . HIS C 1 102 ? 12.980 60.012 60.584 1.00 34.37 602 HIS C CA 1
ATOM 5675 C C . HIS C 1 102 ? 12.187 60.494 59.368 1.00 31.29 602 HIS C C 1
ATOM 5676 O O . HIS C 1 102 ? 10.965 60.340 59.311 1.00 31.54 602 HIS C O 1
ATOM 5683 N N . ASN C 1 103 ? 12.883 61.066 58.392 1.00 26.76 603 ASN C N 1
ATOM 5684 C CA . ASN C 1 103 ? 12.232 61.479 57.147 1.00 22.45 603 ASN C CA 1
ATOM 5685 C C . ASN C 1 103 ? 11.661 60.290 56.400 1.00 30.46 603 ASN C C 1
ATOM 5686 O O . ASN C 1 103 ? 10.490 60.287 56.008 1.00 32.68 603 ASN C O 1
ATOM 5691 N N . THR C 1 104 ? 12.493 59.272 56.201 1.00 30.91 604 THR C N 1
ATOM 5692 C CA . THR C 1 104 ? 12.059 58.112 55.438 1.00 24.99 604 THR C CA 1
ATOM 5693 C C . THR C 1 104 ? 10.843 57.471 56.088 1.00 28.31 604 THR C C 1
ATOM 5694 O O . THR C 1 104 ? 9.888 57.128 55.401 1.00 36.09 604 THR C O 1
ATOM 5698 N N . MET C 1 105 ? 10.858 57.363 57.414 1.00 23.19 605 MET C N 1
ATOM 5699 C CA . MET C 1 105 ? 9.739 56.777 58.144 1.00 19.63 605 MET C CA 1
ATOM 5700 C C . MET C 1 105 ? 8.440 57.584 57.991 1.00 23.58 605 MET C C 1
ATOM 5701 O O . MET C 1 105 ? 7.376 57.019 57.733 1.00 23.11 605 MET C O 1
ATOM 5706 N N . ALA C 1 106 ? 8.522 58.902 58.134 1.00 26.54 606 ALA C N 1
ATOM 5707 C CA . ALA C 1 106 ? 7.342 59.738 57.933 1.00 25.95 606 ALA C CA 1
ATOM 5708 C C . ALA C 1 106 ? 6.775 59.602 56.512 1.00 27.06 606 ALA C C 1
ATOM 5709 O O . ALA C 1 106 ? 5.580 59.402 56.334 1.00 26.95 606 ALA C O 1
ATOM 5711 N N . ILE C 1 107 ? 7.632 59.677 55.503 1.00 27.69 607 ILE C N 1
ATOM 5712 C CA . ILE C 1 107 ? 7.162 59.500 54.141 1.00 22.97 607 ILE C CA 1
ATOM 5713 C C . ILE C 1 107 ? 6.456 58.164 53.998 1.00 25.88 607 ILE C C 1
ATOM 5714 O O . ILE C 1 107 ? 5.425 58.067 53.351 1.00 25.47 607 ILE C O 1
ATOM 5719 N N . GLY C 1 108 ? 7.008 57.137 54.632 1.00 39.47 608 GLY C N 1
ATOM 5720 C CA . GLY C 1 108 ? 6.469 55.789 54.539 1.00 36.43 608 GLY C CA 1
ATOM 5721 C C . GLY C 1 108 ? 5.047 55.678 55.051 1.00 36.57 608 GLY C C 1
ATOM 5722 O O . GLY C 1 108 ? 4.172 55.143 54.368 1.00 28.36 608 GLY C O 1
ATOM 5723 N N . ILE C 1 109 ? 4.826 56.180 56.263 1.00 39.42 609 ILE C N 1
ATOM 5724 C CA . ILE C 1 109 ? 3.488 56.251 56.840 1.00 32.71 609 ILE C CA 1
ATOM 5725 C C . ILE C 1 109 ? 2.515 56.960 55.882 1.00 29.97 609 ILE C C 1
ATOM 5726 O O . ILE C 1 109 ? 1.473 56.415 55.537 1.00 34.55 609 ILE C O 1
ATOM 5731 N N . ALA C 1 110 ? 2.858 58.166 55.438 1.00 28.13 610 ALA C N 1
ATOM 5732 C CA . ALA C 1 110 ? 1.987 58.917 54.532 1.00 30.22 610 ALA C CA 1
ATOM 5733 C C . ALA C 1 110 ? 1.660 58.110 53.277 1.00 42.83 610 ALA C C 1
ATOM 5734 O O . ALA C 1 110 ? 0.535 58.138 52.781 1.00 39.16 610 ALA C O 1
ATOM 5736 N N . VAL C 1 111 ? 2.659 57.400 52.757 1.00 47.85 611 VAL C N 1
ATOM 5737 C CA . VAL C 1 111 ? 2.462 56.550 51.590 1.00 39.53 611 VAL C CA 1
ATOM 5738 C C . VAL C 1 111 ? 1.510 55.406 51.907 1.00 41.95 611 VAL C C 1
ATOM 5739 O O . VAL C 1 111 ? 0.785 54.938 51.032 1.00 37.89 611 VAL C O 1
ATOM 5743 N N . ASP C 1 112 ? 1.503 54.960 53.160 1.00 41.31 612 ASP C N 1
ATOM 5744 C CA . ASP C 1 112 ? 0.595 53.895 53.551 1.00 45.01 612 ASP C CA 1
ATOM 5745 C C . ASP C 1 112 ? -0.865 54.355 53.544 1.00 44.76 612 ASP C C 1
ATOM 5746 O O . ASP C 1 112 ? -1.770 53.577 53.250 1.00 45.57 612 ASP C O 1
ATOM 5751 N N . ILE C 1 113 ? -1.095 55.618 53.875 1.00 33.68 613 ILE C N 1
ATOM 5752 C CA . ILE C 1 113 ? -2.442 56.159 53.825 1.00 35.20 613 ILE C CA 1
ATOM 5753 C C . ILE C 1 113 ? -2.830 56.518 52.392 1.00 39.36 613 ILE C C 1
ATOM 5754 O O . ILE C 1 113 ? -3.906 56.148 51.925 1.00 36.56 613 ILE C O 1
ATOM 5759 N N . LEU C 1 114 ? -1.938 57.222 51.696 1.00 41.08 614 LEU C N 1
ATOM 5760 C CA . LEU C 1 114 ? -2.215 57.743 50.356 1.00 41.99 614 LEU C CA 1
ATOM 5761 C C . LEU C 1 114 ? -2.034 56.737 49.208 1.00 49.78 614 LEU C C 1
ATOM 5762 O O . LEU C 1 114 ? -2.304 57.067 48.053 1.00 61.97 614 LEU C O 1
ATOM 5767 N N . GLY C 1 115 ? -1.575 55.527 49.515 1.00 48.45 615 GLY C N 1
ATOM 5768 C CA . GLY C 1 115 ? -1.233 54.567 48.480 1.00 45.98 615 GLY C CA 1
ATOM 5769 C C . GLY C 1 115 ? -1.768 53.164 48.692 1.00 63.40 615 GLY C C 1
ATOM 5770 O O . GLY C 1 115 ? -2.372 52.594 47.789 1.00 63.24 615 GLY C O 1
ATOM 5771 N N . CYS C 1 116 ? -1.546 52.608 49.883 1.00 90.77 616 CYS C N 1
ATOM 5772 C CA . CYS C 1 116 ? -1.889 51.207 50.186 1.00 108.64 616 CYS C CA 1
ATOM 5773 C C . CYS C 1 116 ? -3.360 50.995 50.536 1.00 112.29 616 CYS C C 1
ATOM 5774 O O . CYS C 1 116 ? -3.691 50.132 51.358 1.00 115.55 616 CYS C O 1
ATOM 5777 N N . THR C 1 117 ? -4.240 51.771 49.913 1.00 104.13 617 THR C N 1
ATOM 5778 C CA . THR C 1 117 ? -5.648 51.729 50.274 1.00 89.44 617 THR C CA 1
ATOM 5779 C C . THR C 1 117 ? -6.578 51.655 49.069 1.00 90.18 617 THR C C 1
ATOM 5780 O O . THR C 1 117 ? -6.317 52.245 48.015 1.00 86.66 617 THR C O 1
ATOM 5784 N N . GLY C 1 118 ? -7.660 50.903 49.245 1.00 87.89 618 GLY C N 1
ATOM 5785 C CA . GLY C 1 118 ? -8.687 50.770 48.237 1.00 84.14 618 GLY C CA 1
ATOM 5786 C C . GLY C 1 118 ? -9.863 51.680 48.536 1.00 80.38 618 GLY C C 1
ATOM 5787 O O . GLY C 1 118 ? -9.995 52.743 47.930 1.00 89.06 618 GLY C O 1
ATOM 5788 N N . THR C 1 119 ? -10.715 51.279 49.477 1.00 62.02 619 THR C N 1
ATOM 5789 C CA . THR C 1 119 ? -11.941 52.027 49.731 1.00 53.96 619 THR C CA 1
ATOM 5790 C C . THR C 1 119 ? -11.764 53.044 50.837 1.00 52.46 619 THR C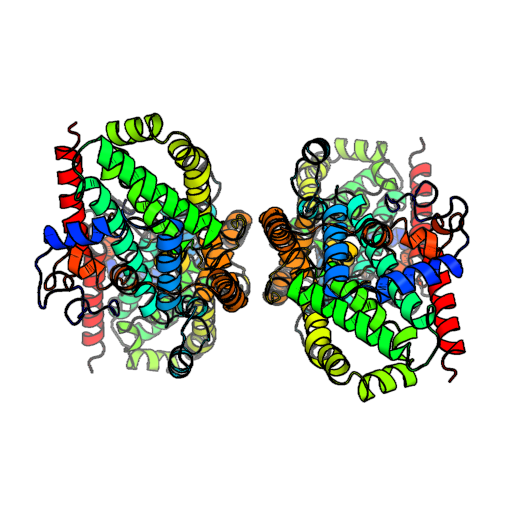 C 1
ATOM 5791 O O . THR C 1 119 ? -10.917 52.878 51.712 1.00 60.24 619 THR C O 1
ATOM 5795 N N . LEU C 1 120 ? -12.584 54.089 50.795 1.00 42.43 620 LEU C N 1
ATOM 5796 C CA . LEU C 1 120 ? -12.598 55.115 51.839 1.00 46.70 620 LEU C CA 1
ATOM 5797 C C . LEU C 1 120 ? -12.580 54.522 53.252 1.00 46.12 620 LEU C C 1
ATOM 5798 O O . LEU C 1 120 ? -11.791 54.945 54.091 1.00 47.50 620 LEU C O 1
ATOM 5803 N N . GLU C 1 121 ? -13.450 53.549 53.508 1.00 53.85 621 GLU C N 1
ATOM 5804 C CA . GLU C 1 121 ? -13.502 52.881 54.805 1.00 61.82 621 GLU C CA 1
ATOM 5805 C C . GLU C 1 121 ? -12.169 52.243 55.193 1.00 55.02 621 GLU C C 1
ATOM 5806 O O . GLU C 1 121 ? -11.722 52.389 56.329 1.00 50.27 621 GLU C O 1
ATOM 5812 N N . ASP C 1 122 ? -11.547 51.531 54.255 1.00 53.37 622 ASP C N 1
ATOM 5813 C CA . ASP C 1 122 ? -10.240 50.912 54.496 1.00 60.60 622 ASP C CA 1
ATOM 5814 C C . ASP C 1 122 ? -9.218 51.965 54.888 1.00 54.63 622 ASP C C 1
ATOM 5815 O O . ASP C 1 122 ? -8.376 51.751 55.759 1.00 54.84 622 ASP C O 1
ATOM 5820 N N . ARG C 1 123 ? -9.297 53.101 54.213 1.00 36.91 623 ARG C N 1
ATOM 5821 C CA . ARG C 1 123 ? -8.371 54.189 54.432 1.00 39.31 623 ARG C CA 1
ATOM 5822 C C . ARG C 1 123 ? -8.549 54.781 55.830 1.00 39.33 623 ARG C C 1
ATOM 5823 O O . ARG C 1 123 ? -7.571 55.077 56.518 1.00 46.15 623 ARG C O 1
ATOM 5831 N N . ALA C 1 124 ? -9.796 54.951 56.256 1.00 34.28 624 ALA C N 1
ATOM 5832 C CA . ALA C 1 124 ? -10.055 55.378 57.627 1.00 34.19 624 ALA C CA 1
ATOM 5833 C C . ALA C 1 124 ? -9.456 54.361 58.599 1.00 33.50 624 ALA C C 1
ATOM 5834 O O . ALA C 1 124 ? -8.857 54.727 59.604 1.00 38.77 624 ALA C O 1
ATOM 5836 N N . ALA C 1 125 ? -9.623 53.081 58.281 1.00 32.71 625 ALA C N 1
ATOM 5837 C CA . ALA C 1 125 ? -9.150 51.991 59.131 1.00 31.47 625 ALA C CA 1
ATOM 5838 C C . ALA C 1 125 ? -7.614 51.976 59.242 1.00 30.15 625 ALA C C 1
ATOM 5839 O O . ALA C 1 125 ? -7.069 51.690 60.308 1.00 32.72 625 ALA C O 1
ATOM 5841 N N . THR C 1 126 ? -6.931 52.276 58.137 1.00 19.71 626 THR C N 1
ATOM 5842 C CA . THR C 1 126 ? -5.482 52.416 58.123 1.00 25.72 626 THR C CA 1
ATOM 5843 C C . THR C 1 126 ? -5.055 53.603 59.002 1.00 41.51 626 THR C C 1
ATOM 5844 O O . THR C 1 126 ? -4.127 53.496 59.810 1.00 45.91 626 THR C O 1
ATOM 5848 N N . LEU C 1 127 ? -5.738 54.732 58.832 1.00 33.77 627 LEU C N 1
ATOM 5849 C CA . LEU C 1 127 ? -5.512 55.907 59.661 1.00 30.24 627 LEU C CA 1
ATOM 5850 C C . LEU C 1 127 ? -5.665 55.575 61.154 1.00 33.38 627 LEU C C 1
ATOM 5851 O O . LEU C 1 127 ? -4.838 55.956 61.994 1.00 33.47 627 LEU C O 1
ATOM 5856 N N . SER C 1 128 ? -6.716 54.838 61.484 1.00 22.17 628 SER C N 1
ATOM 5857 C CA . SER C 1 128 ? -6.923 54.417 62.863 1.00 35.24 628 SER C CA 1
ATOM 5858 C C . SER C 1 128 ? -5.760 53.543 63.379 1.00 32.59 628 SER C C 1
ATOM 5859 O O . SER C 1 128 ? -5.309 53.710 64.518 1.00 32.26 628 SER C O 1
ATOM 5862 N N . LYS C 1 129 ? -5.286 52.613 62.545 1.00 23.15 629 LYS C N 1
ATOM 5863 C CA . LYS C 1 129 ? -4.207 51.701 62.944 1.00 37.14 629 LYS C CA 1
ATOM 5864 C C . LYS C 1 129 ? -2.955 52.513 63.285 1.00 34.25 629 LYS C C 1
ATOM 5865 O O . LYS C 1 129 ? -2.310 52.305 64.318 1.00 31.97 629 LYS C O 1
ATOM 5871 N N . ILE C 1 130 ? -2.641 53.455 62.404 1.00 27.16 630 ILE C N 1
ATOM 5872 C CA . ILE C 1 130 ? -1.503 54.342 62.576 1.00 28.33 630 ILE C CA 1
ATOM 5873 C C . ILE C 1 130 ? -1.570 55.115 63.891 1.00 31.47 630 ILE C C 1
ATOM 5874 O O . ILE C 1 130 ? -0.577 55.204 64.618 1.00 25.51 630 ILE C O 1
ATOM 5879 N N . ILE C 1 131 ? -2.736 55.680 64.193 1.00 25.17 631 ILE C N 1
ATOM 5880 C CA . ILE C 1 131 ? -2.892 56.423 65.434 1.00 22.81 631 ILE C CA 1
ATOM 5881 C C . ILE C 1 131 ? -2.704 55.491 66.626 1.00 28.53 631 ILE C C 1
ATOM 5882 O O . ILE C 1 131 ? -2.055 55.843 67.619 1.00 26.39 631 ILE C O 1
ATOM 5887 N N . GLN C 1 132 ? -3.257 54.290 66.511 1.00 30.40 632 GLN C N 1
ATOM 5888 C CA . GLN C 1 132 ? -3.092 53.281 67.547 1.00 31.48 632 GLN C CA 1
ATOM 5889 C C . GLN C 1 132 ? -1.637 52.882 67.770 1.00 29.05 632 GLN C C 1
ATOM 5890 O O . GLN C 1 132 ? -1.223 52.621 68.901 1.00 28.70 632 GLN C O 1
ATOM 5896 N N . VAL C 1 133 ? -0.858 52.816 66.698 1.00 29.49 633 VAL C N 1
ATOM 5897 C CA . VAL C 1 133 ? 0.565 52.520 66.851 1.00 31.90 633 VAL C CA 1
ATOM 5898 C C . VAL C 1 133 ? 1.272 53.683 67.522 1.00 26.28 633 VAL C C 1
ATOM 5899 O O . VAL C 1 133 ? 2.171 53.481 68.328 1.00 28.65 633 VAL C O 1
ATOM 5903 N N . ALA C 1 134 ? 0.864 54.899 67.170 1.00 25.45 634 ALA C N 1
ATOM 5904 C CA . ALA C 1 134 ? 1.416 56.097 67.780 1.00 9.60 634 ALA C CA 1
ATOM 5905 C C . ALA C 1 134 ? 1.219 56.043 69.288 1.00 21.80 634 ALA C C 1
ATOM 5906 O O . ALA C 1 134 ? 2.163 56.264 70.051 1.00 21.39 634 ALA C O 1
ATOM 5908 N N . VAL C 1 135 ? 0.000 55.719 69.715 1.00 23.69 635 VAL C N 1
ATOM 5909 C CA . VAL C 1 135 ? -0.299 55.515 71.134 1.00 22.84 635 VAL C CA 1
ATOM 5910 C C . VAL C 1 135 ? 0.601 54.484 71.832 1.00 30.36 635 VAL C C 1
ATOM 5911 O O . VAL C 1 135 ? 1.065 54.719 72.950 1.00 29.10 635 VAL C O 1
ATOM 5915 N N . GLU C 1 136 ? 0.816 53.334 71.196 1.00 24.08 636 GLU C N 1
ATOM 5916 C CA . GLU C 1 136 ? 1.672 52.295 71.775 1.00 27.79 636 GLU C CA 1
ATOM 5917 C C . GLU C 1 136 ? 3.121 52.759 71.873 1.00 26.10 636 GLU C C 1
ATOM 5918 O O . GLU C 1 136 ? 3.804 52.518 72.873 1.00 27.75 636 GLU C O 1
ATOM 5924 N N . LEU C 1 137 ? 3.582 53.434 70.827 1.00 19.19 637 LEU C N 1
ATOM 5925 C CA . LEU C 1 137 ? 4.925 53.971 70.808 1.00 19.31 637 LEU C CA 1
ATOM 5926 C C . LEU C 1 137 ? 5.143 54.909 71.974 1.00 22.94 637 LEU C C 1
ATOM 5927 O O . LEU C 1 137 ? 6.224 54.926 72.574 1.00 23.84 637 LEU C O 1
ATOM 5932 N N . LYS C 1 138 ? 4.103 55.665 72.314 1.00 20.10 638 LYS C N 1
ATOM 5933 C CA . LYS C 1 138 ? 4.198 56.670 73.366 1.00 26.30 638 LYS C CA 1
ATOM 5934 C C . LYS C 1 138 ? 4.063 56.052 74.761 1.00 26.09 638 LYS C C 1
ATOM 5935 O O . LYS C 1 138 ? 4.962 56.173 75.611 1.00 14.74 638 LYS C O 1
ATOM 5941 N N . ASP C 1 139 ? 2.935 55.371 74.962 1.00 11.88 639 ASP C N 1
ATOM 5942 C CA . ASP C 1 139 ? 2.511 54.900 76.277 1.00 22.15 639 ASP C CA 1
ATOM 5943 C C . ASP C 1 139 ? 3.089 53.525 76.661 1.00 24.85 639 ASP C C 1
ATOM 5944 O O . ASP C 1 139 ? 3.154 53.201 77.846 1.00 27.75 639 ASP C O 1
ATOM 5949 N N . SER C 1 140 ? 3.516 52.723 75.680 1.00 20.73 640 SER C N 1
ATOM 5950 C CA . SER C 1 140 ? 4.062 51.390 75.997 1.00 22.82 640 SER C CA 1
ATOM 5951 C C . SER C 1 140 ? 5.559 51.276 75.737 1.00 23.07 640 SER C C 1
ATOM 5952 O O . SER C 1 140 ? 6.293 50.697 76.538 1.00 23.69 640 SER C O 1
ATOM 5955 N N . MET C 1 141 ? 6.003 51.801 74.601 1.00 21.59 641 MET C N 1
ATOM 5956 C CA . MET C 1 141 ? 7.421 51.750 74.262 1.00 24.93 641 MET C CA 1
ATOM 5957 C C . MET C 1 141 ? 8.184 52.964 74.799 1.00 24.02 641 MET C C 1
ATOM 5958 O O . MET C 1 141 ? 9.376 52.881 75.059 1.00 19.76 641 MET C O 1
ATOM 5963 N N . GLY C 1 142 ? 7.494 54.086 74.983 1.00 27.82 642 GLY C N 1
ATOM 5964 C CA . GLY C 1 142 ? 8.173 55.308 75.382 1.00 24.68 642 GLY C CA 1
ATOM 5965 C C . GLY C 1 142 ? 9.236 55.659 74.359 1.00 24.01 642 GLY C C 1
ATOM 5966 O O . GLY C 1 142 ? 10.329 56.050 74.721 1.00 25.31 642 GLY C O 1
ATOM 5967 N N . ASP C 1 143 ? 8.913 55.481 73.078 1.00 19.05 643 ASP C N 1
ATOM 5968 C CA . ASP C 1 143 ? 9.805 55.830 71.982 1.00 20.25 643 ASP C CA 1
ATOM 5969 C C . ASP C 1 143 ? 9.252 57.115 71.357 1.00 23.10 643 ASP C C 1
ATOM 5970 O O . ASP C 1 143 ? 8.357 57.064 70.527 1.00 19.14 643 ASP C O 1
ATOM 5975 N N . LEU C 1 144 ? 9.791 58.263 71.770 1.00 20.94 644 LEU C N 1
ATOM 5976 C CA . LEU C 1 144 ? 9.260 59.574 71.385 1.00 14.16 644 LEU C CA 1
ATOM 5977 C C . LEU C 1 144 ? 9.644 59.939 69.946 1.00 22.21 644 LEU C C 1
ATOM 5978 O O . LEU C 1 144 ? 8.862 60.538 69.189 1.00 16.29 644 LEU C O 1
ATOM 5983 N N . TYR C 1 145 ? 10.855 59.545 69.581 1.00 24.58 645 TYR C N 1
ATOM 5984 C CA . TYR C 1 145 ? 11.380 59.695 68.241 1.00 24.93 645 TYR C CA 1
ATOM 5985 C C . TYR C 1 145 ? 10.446 59.118 67.169 1.00 26.34 645 TYR C C 1
ATOM 5986 O O . TYR C 1 145 ? 9.933 59.854 66.330 1.00 29.38 645 TYR C O 1
ATOM 5995 N N . SER C 1 146 ? 10.198 57.814 67.185 1.00 23.03 646 SER C N 1
ATOM 5996 C CA . SER C 1 146 ? 9.340 57.260 66.135 1.00 25.26 646 SER C CA 1
ATOM 5997 C C . SER C 1 146 ? 7.889 57.704 66.308 1.00 22.49 646 SER C C 1
ATOM 5998 O O . SER C 1 146 ? 7.138 57.799 65.333 1.00 21.34 646 SER C O 1
ATOM 6001 N N . PHE C 1 147 ? 7.501 57.988 67.547 1.00 17.77 647 PHE C N 1
ATOM 6002 C CA . PHE C 1 147 ? 6.212 58.630 67.786 1.00 18.98 647 PHE C CA 1
ATOM 6003 C C . PHE C 1 147 ? 6.117 59.911 66.970 1.00 22.16 647 PHE C C 1
ATOM 6004 O O . PHE C 1 147 ? 5.132 60.128 66.273 1.00 24.21 647 PHE C O 1
ATOM 6012 N N . SER C 1 148 ? 7.147 60.752 67.039 1.00 20.28 648 SER C N 1
ATOM 6013 C CA . SER C 1 148 ? 7.078 62.039 66.365 1.00 20.76 648 SER C CA 1
ATOM 6014 C C . SER C 1 148 ? 6.993 61.831 64.857 1.00 25.16 648 SER C C 1
ATOM 6015 O O . SER C 1 148 ? 6.312 62.579 64.160 1.00 28.83 648 SER C O 1
ATOM 6018 N N . ALA C 1 149 ? 7.664 60.797 64.363 1.00 7.54 649 ALA C N 1
ATOM 6019 C CA . ALA C 1 149 ? 7.611 60.458 62.937 1.00 22.15 649 ALA C CA 1
ATOM 6020 C C . ALA C 1 149 ? 6.187 60.194 62.444 1.00 25.09 649 ALA C C 1
ATOM 6021 O O . ALA C 1 149 ? 5.821 60.640 61.351 1.00 26.88 649 ALA C O 1
ATOM 6023 N N . LEU C 1 150 ? 5.399 59.443 63.217 1.00 19.48 650 LEU C N 1
ATOM 6024 C CA . LEU C 1 150 ? 4.011 59.162 62.833 1.00 27.59 650 LEU C CA 1
ATOM 6025 C C . LEU C 1 150 ? 3.158 60.432 62.868 1.00 29.86 650 LEU C C 1
ATOM 6026 O O . LEU C 1 150 ? 2.394 60.703 61.936 1.00 22.06 650 LEU C O 1
ATOM 6031 N N . MET C 1 151 ? 3.294 61.202 63.945 1.00 20.61 651 MET C N 1
ATOM 6032 C CA . MET C 1 151 ? 2.586 62.469 64.062 1.00 23.82 651 MET C CA 1
ATOM 6033 C C . MET C 1 151 ? 2.896 63.382 62.880 1.00 26.32 651 MET C C 1
ATOM 6034 O O . MET C 1 151 ? 2.001 64.042 62.340 1.00 39.68 651 MET C O 1
ATOM 6039 N N . LYS C 1 152 ? 4.159 63.427 62.478 1.00 18.54 652 LYS C N 1
ATOM 6040 C CA . LYS C 1 152 ? 4.545 64.277 61.364 1.00 27.31 652 LYS C CA 1
ATOM 6041 C C . LYS C 1 152 ? 3.798 63.844 60.098 1.00 33.69 652 LYS C C 1
ATOM 6042 O O . LYS C 1 152 ? 3.273 64.679 59.363 1.00 37.30 652 LYS C O 1
ATOM 6048 N N . ALA C 1 153 ? 3.740 62.539 59.850 1.00 29.75 653 ALA C N 1
ATOM 6049 C CA . ALA C 1 153 ? 2.937 62.025 58.740 1.00 36.69 653 ALA C CA 1
ATOM 6050 C C . ALA C 1 153 ? 1.489 62.551 58.794 1.00 39.83 653 ALA C C 1
ATOM 6051 O O . ALA C 1 153 ? 0.981 63.120 57.820 1.00 38.97 653 ALA C O 1
ATOM 6053 N N . LEU C 1 154 ? 0.841 62.356 59.939 1.00 31.58 654 LEU C N 1
ATOM 6054 C CA . LEU C 1 154 ? -0.552 62.736 60.123 1.00 29.25 654 LEU C CA 1
ATOM 6055 C C . LEU C 1 154 ? -0.776 64.254 59.975 1.00 33.65 654 LEU C C 1
ATOM 6056 O O . LEU C 1 154 ? -1.908 64.700 59.824 1.00 34.60 654 LEU C O 1
ATOM 6061 N N . GLU C 1 155 ? 0.300 65.039 60.009 1.00 27.78 655 GLU C N 1
ATOM 6062 C CA . GLU C 1 155 ? 0.188 66.490 59.851 1.00 28.83 655 GLU C CA 1
ATOM 6063 C C . GLU C 1 155 ? 0.590 66.973 58.455 1.00 22.82 655 GLU C C 1
ATOM 6064 O O . GLU C 1 155 ? 0.557 68.163 58.194 1.00 26.78 655 GLU C O 1
ATOM 6070 N N . MET C 1 156 ? 1.006 66.076 57.569 1.00 28.38 656 MET C N 1
ATOM 6071 C CA . MET C 1 156 ? 1.346 66.494 56.211 1.00 32.59 656 MET C CA 1
ATOM 6072 C C . MET C 1 156 ? 0.112 67.059 55.527 1.00 33.66 656 MET C C 1
ATOM 6073 O O . MET C 1 156 ? -0.984 66.525 55.672 1.00 36.97 656 MET C O 1
ATOM 6078 N N . PRO C 1 157 ? 0.279 68.165 54.797 1.00 40.08 657 PRO C N 1
ATOM 6079 C CA . PRO C 1 157 ? -0.877 68.730 54.099 1.00 41.41 657 PRO C CA 1
ATOM 6080 C C . PRO C 1 157 ? -1.496 67.729 53.121 1.00 35.67 657 PRO C C 1
ATOM 6081 O O . PRO C 1 157 ? -2.699 67.773 52.894 1.00 38.04 657 PRO C O 1
ATOM 6085 N N . GLN C 1 158 ? -0.699 66.823 52.564 1.00 30.84 658 GLN C N 1
ATOM 6086 C CA . GLN C 1 158 ? -1.263 65.855 51.638 1.00 36.26 658 GLN C CA 1
ATOM 6087 C C . GLN C 1 158 ? -2.200 64.911 52.370 1.00 40.06 658 GLN C C 1
ATOM 6088 O O . GLN C 1 158 ? -3.059 64.285 51.763 1.00 42.12 658 GLN C O 1
ATOM 6094 N N . ILE C 1 159 ? -2.022 64.824 53.682 1.00 41.54 659 ILE C N 1
ATOM 6095 C CA . ILE C 1 159 ? -2.823 63.954 54.522 1.00 36.97 659 ILE C CA 1
ATOM 6096 C C . ILE C 1 159 ? -3.938 64.736 55.201 1.00 33.12 659 ILE C C 1
ATOM 6097 O O . ILE C 1 159 ? -5.085 64.296 55.282 1.00 35.86 659 ILE C O 1
ATOM 6102 N N . THR C 1 160 ? -3.582 65.908 55.691 1.00 31.62 660 THR C N 1
ATOM 6103 C CA . THR C 1 160 ? -4.477 66.690 56.517 1.00 38.08 660 THR C CA 1
ATOM 6104 C C . THR C 1 160 ? -5.697 67.142 55.713 1.00 40.13 660 THR C C 1
ATOM 6105 O O . THR C 1 160 ? -6.795 67.336 56.255 1.00 34.39 660 THR C O 1
ATOM 6109 N N . ARG C 1 161 ? -5.503 67.285 54.408 1.00 36.16 661 ARG C N 1
ATOM 6110 C CA . ARG C 1 161 ? -6.568 67.754 53.538 1.00 42.13 661 ARG C CA 1
ATOM 6111 C C . ARG C 1 161 ? -7.513 66.636 53.094 1.00 50.83 661 ARG C C 1
ATOM 6112 O O . ARG C 1 161 ? -8.465 66.892 52.362 1.00 44.70 661 ARG C O 1
ATOM 6120 N N . LEU C 1 162 ? -7.249 65.403 53.528 1.00 55.66 662 LEU C N 1
ATOM 6121 C CA . LEU C 1 162 ? -8.153 64.285 53.248 1.00 45.22 662 LEU C CA 1
ATOM 6122 C C . LEU C 1 162 ? -9.411 64.333 54.126 1.00 44.45 662 LEU C C 1
ATOM 6123 O O . LEU C 1 162 ? -9.663 63.418 54.915 1.00 34.24 662 LEU C O 1
ATOM 6128 N N . GLU C 1 163 ? -10.200 65.399 53.967 1.00 46.13 663 GLU C N 1
ATOM 6129 C CA . GLU C 1 163 ? -11.405 65.614 54.770 1.00 48.51 663 GLU C CA 1
ATOM 6130 C C . GLU C 1 163 ? -12.349 64.406 54.806 1.00 44.99 663 GLU C C 1
ATOM 6131 O O . GLU C 1 163 ? -12.793 63.998 55.871 1.00 49.61 663 GLU C O 1
ATOM 6137 N N . LYS C 1 164 ? -12.661 63.831 53.655 1.00 44.66 664 LYS C N 1
ATOM 6138 C CA . LYS C 1 164 ? -13.539 62.670 53.649 1.00 52.00 664 LYS C CA 1
ATOM 6139 C C . LYS C 1 164 ? -12.972 61.557 54.538 1.00 54.78 664 LYS C C 1
ATOM 6140 O O . LYS C 1 164 ? -13.704 60.906 55.290 1.00 49.52 664 LYS C O 1
ATOM 6146 N N . THR C 1 165 ? -11.664 61.340 54.459 1.00 51.75 665 THR C N 1
ATOM 6147 C CA . THR C 1 165 ? -11.044 60.287 55.260 1.00 46.14 665 THR C CA 1
ATOM 6148 C C . THR C 1 165 ? -11.139 60.567 56.763 1.00 40.16 665 THR C C 1
ATOM 6149 O O . THR C 1 165 ? -11.507 59.682 57.534 1.00 28.14 665 THR C O 1
ATOM 6153 N N . TRP C 1 166 ? -10.818 61.797 57.166 1.00 35.89 666 TRP C N 1
ATOM 6154 C CA . TRP C 1 166 ? -10.866 62.180 58.576 1.00 41.29 666 TRP C CA 1
ATOM 6155 C C . TRP C 1 166 ? -12.284 62.136 59.131 1.00 46.42 666 TRP C C 1
ATOM 6156 O O . TRP C 1 166 ? -12.509 61.719 60.265 1.00 51.05 666 TRP C O 1
ATOM 6167 N N . THR C 1 167 ? -13.239 62.576 58.326 1.00 46.21 667 THR C N 1
ATOM 6168 C CA . THR C 1 167 ? -14.637 62.518 58.711 1.00 46.10 667 THR C CA 1
ATOM 6169 C C . THR C 1 167 ? -15.079 61.064 58.898 1.00 43.36 667 THR C C 1
ATOM 6170 O O . THR C 1 167 ? -15.785 60.737 59.857 1.00 37.44 667 THR C O 1
ATOM 6174 N N . ALA C 1 168 ? -14.649 60.195 57.985 1.00 37.83 668 ALA C N 1
ATOM 6175 C CA . ALA C 1 168 ? -14.850 58.757 58.153 1.00 43.25 668 ALA C CA 1
ATOM 6176 C C . ALA C 1 168 ? -14.263 58.279 59.481 1.00 42.45 668 ALA C C 1
ATOM 6177 O O . ALA C 1 168 ? -14.897 57.509 60.202 1.00 42.25 668 ALA C O 1
ATOM 6179 N N . LEU C 1 169 ? -13.056 58.749 59.797 1.00 32.01 669 LEU C N 1
ATOM 6180 C CA . LEU C 1 169 ? -12.386 58.404 61.054 1.00 34.19 669 LEU C CA 1
ATOM 6181 C C . LEU C 1 169 ? -13.165 58.861 62.288 1.00 27.27 669 LEU C C 1
ATOM 6182 O O . LEU C 1 169 ? -13.320 58.103 63.238 1.00 26.16 669 LEU C O 1
ATOM 6187 N N . ARG C 1 170 ? -13.637 60.105 62.274 1.00 33.49 670 ARG C N 1
ATOM 6188 C CA . ARG C 1 170 ? -14.412 60.656 63.386 1.00 34.70 670 ARG C CA 1
ATOM 6189 C C . ARG C 1 170 ? -15.703 59.873 63.651 1.00 37.54 670 ARG C C 1
ATOM 6190 O O . ARG C 1 170 ? -16.198 59.841 64.773 1.00 39.60 670 ARG C O 1
ATOM 6198 N N . HIS C 1 171 ? -16.235 59.222 62.625 1.00 33.61 671 HIS C N 1
ATOM 6199 C CA . HIS C 1 171 ? -17.517 58.538 62.758 1.00 50.24 671 HIS C CA 1
ATOM 6200 C C . HIS C 1 171 ? -17.468 57.007 62.956 1.00 47.47 671 HIS C C 1
ATOM 6201 O O . HIS C 1 171 ? -18.410 56.432 63.503 1.00 47.07 671 HIS C O 1
ATOM 6208 N N . GLN C 1 172 ? -16.379 56.365 62.526 1.00 37.18 672 GLN C N 1
ATOM 6209 C CA . GLN C 1 172 ? -16.203 54.914 62.689 1.00 41.42 672 GLN C CA 1
ATOM 6210 C C . GLN C 1 172 ? -15.292 54.577 63.864 1.00 48.30 672 GLN C C 1
ATOM 6211 O O . GLN C 1 172 ? -15.474 53.550 64.524 1.00 46.54 672 GLN C O 1
ATOM 6217 N N . TYR C 1 173 ? -14.295 55.428 64.107 1.00 45.77 673 TYR C N 1
ATOM 6218 C CA . TYR C 1 173 ? -13.345 55.196 65.193 1.00 42.27 673 TYR C CA 1
ATOM 6219 C C . TYR C 1 173 ? -13.262 56.449 66.051 1.00 42.31 673 TYR C C 1
ATOM 6220 O O . TYR C 1 173 ? -12.193 57.039 66.221 1.00 45.05 673 TYR C O 1
ATOM 6229 N N . THR C 1 174 ? -14.407 56.844 66.594 1.00 45.01 674 THR C N 1
ATOM 6230 C CA . THR C 1 174 ? -14.516 58.076 67.374 1.00 35.06 674 THR C CA 1
ATOM 6231 C C . THR C 1 174 ? -13.519 58.171 68.531 1.00 35.39 674 THR C C 1
ATOM 6232 O O . THR C 1 174 ? -12.865 59.208 68.702 1.00 35.95 674 THR C O 1
ATOM 6236 N N . GLN C 1 175 ? -13.380 57.108 69.317 1.00 28.16 675 GLN C N 1
ATOM 6237 C CA . GLN C 1 175 ? -12.417 57.155 70.409 1.00 32.55 675 GLN C CA 1
ATOM 6238 C C . GLN C 1 175 ? -10.981 57.423 69.903 1.00 30.62 675 GLN C C 1
ATOM 6239 O O . GLN C 1 175 ? -10.251 58.231 70.460 1.00 24.49 675 GLN C O 1
ATOM 6245 N N . THR C 1 176 ? -10.577 56.760 68.833 1.00 33.64 676 THR C N 1
ATOM 6246 C CA . THR C 1 176 ? -9.233 56.973 68.336 1.00 34.67 676 THR C CA 1
ATOM 6247 C C . THR C 1 176 ? -9.064 58.414 67.849 1.00 41.96 676 THR C C 1
ATOM 6248 O O . THR C 1 176 ? -8.045 59.054 68.124 1.00 34.83 676 THR C O 1
ATOM 6252 N N . ALA C 1 177 ? -10.072 58.918 67.138 1.00 35.51 677 ALA C N 1
ATOM 6253 C CA . ALA C 1 177 ? -10.068 60.292 66.654 1.00 32.77 677 ALA C CA 1
ATOM 6254 C C . ALA C 1 177 ? -9.939 61.295 67.801 1.00 33.64 677 ALA C C 1
ATOM 6255 O O . ALA C 1 177 ? -9.145 62.239 67.724 1.00 34.63 677 ALA C O 1
ATOM 6257 N N . ILE C 1 178 ? -10.712 61.099 68.866 1.00 25.84 678 ILE C N 1
ATOM 6258 C CA . ILE C 1 178 ? -10.638 62.010 70.003 1.00 28.69 678 ILE C CA 1
ATOM 6259 C C . ILE C 1 178 ? -9.273 61.923 70.709 1.00 32.84 678 ILE C C 1
ATOM 6260 O O . ILE C 1 178 ? -8.668 62.930 71.073 1.00 28.65 678 ILE C O 1
ATOM 6265 N N . LEU C 1 179 ? -8.794 60.705 70.897 1.00 42.22 679 LEU C N 1
ATOM 6266 C CA . LEU C 1 179 ? -7.487 60.490 71.495 1.00 40.65 679 LEU C CA 1
ATOM 6267 C C . LEU C 1 179 ? -6.388 61.255 70.733 1.00 36.43 679 LEU C C 1
ATOM 6268 O O . LEU C 1 179 ? -5.588 61.979 71.339 1.00 23.54 679 LEU C O 1
ATOM 6273 N N . TYR C 1 180 ? -6.361 61.097 69.408 1.00 30.05 680 TYR C N 1
ATOM 6274 C CA . TYR C 1 180 ? -5.418 61.819 68.557 1.00 23.02 680 TYR C CA 1
ATOM 6275 C C . TYR C 1 180 ? -5.521 63.318 68.768 1.00 29.19 680 TYR C C 1
ATOM 6276 O O . TYR C 1 180 ? -4.514 63.997 68.999 1.00 29.05 680 TYR C O 1
ATOM 6285 N N . GLU C 1 181 ? -6.744 63.829 68.698 1.00 32.14 681 GLU C N 1
ATOM 6286 C CA . GLU C 1 181 ? -6.962 65.273 68.725 1.00 36.46 681 GLU C CA 1
ATOM 6287 C C . GLU C 1 181 ? -6.751 65.889 70.109 1.00 26.39 681 GLU C C 1
ATOM 6288 O O . GLU C 1 181 ? -6.230 66.997 70.229 1.00 28.38 681 GLU C O 1
ATOM 6294 N N . LYS C 1 182 ? -7.139 65.178 71.160 1.00 22.39 682 LYS C N 1
ATOM 6295 C CA . LYS C 1 182 ? -7.089 65.768 72.493 1.00 28.97 682 LYS C CA 1
ATOM 6296 C C . LYS C 1 182 ? -5.913 65.344 73.368 1.00 34.71 682 LYS C C 1
ATOM 6297 O O . LYS C 1 182 ? -5.546 66.059 74.299 1.00 43.95 682 LYS C O 1
ATOM 6303 N N . GLN C 1 183 ? -5.325 64.190 73.071 1.00 34.84 683 GLN C N 1
ATOM 6304 C CA . GLN C 1 183 ? -4.191 63.686 73.835 1.00 35.20 683 GLN C CA 1
ATOM 6305 C C . GLN C 1 183 ? -2.895 63.852 73.043 1.00 33.35 683 GLN C C 1
ATOM 6306 O O . GLN C 1 183 ? -1.947 64.527 73.470 1.00 31.17 683 GLN C O 1
ATOM 6312 N N . LEU C 1 184 ? -2.876 63.221 71.879 1.00 26.19 684 LEU C N 1
ATOM 6313 C CA . LEU C 1 184 ? -1.675 63.105 71.086 1.00 27.45 684 LEU C CA 1
ATOM 6314 C C . LEU C 1 184 ? -1.108 64.437 70.596 1.00 37.97 684 LEU C C 1
ATOM 6315 O O . LEU C 1 184 ? 0.063 64.731 70.823 1.00 32.31 684 LEU C O 1
ATOM 6320 N N . LYS C 1 185 ? -1.934 65.246 69.941 1.00 43.78 685 LYS C N 1
ATOM 6321 C CA . LYS C 1 185 ? -1.457 66.511 69.397 1.00 34.43 685 LYS C CA 1
ATOM 6322 C C . LYS C 1 185 ? -0.897 67.456 70.463 1.00 30.34 685 LYS C C 1
ATOM 6323 O O . LYS C 1 185 ? 0.203 67.989 70.311 1.00 32.16 685 LYS C O 1
ATOM 6329 N N . PRO C 1 186 ? -1.639 67.660 71.556 1.00 26.33 686 PRO C N 1
ATOM 6330 C CA . PRO C 1 186 ? -1.126 68.566 72.596 1.00 23.23 686 PRO C CA 1
ATOM 6331 C C . PRO C 1 186 ? 0.189 68.054 73.188 1.00 26.75 686 PRO C C 1
ATOM 6332 O O . PRO C 1 186 ? 1.096 68.852 73.464 1.00 24.21 686 PRO C O 1
ATOM 6336 N N . PHE C 1 187 ? 0.286 66.738 73.377 1.00 18.59 687 PHE C N 1
ATOM 6337 C CA . PHE C 1 187 ? 1.518 66.119 73.844 1.00 21.16 687 PHE C CA 1
ATOM 6338 C C . PHE C 1 187 ? 2.659 66.356 72.842 1.00 29.45 687 PHE C C 1
ATOM 6339 O O . PHE C 1 187 ? 3.764 66.730 73.233 1.00 24.82 687 PHE C O 1
ATOM 6347 N N . SER C 1 188 ? 2.371 66.168 71.553 1.00 26.36 688 SER C N 1
ATOM 6348 C CA . SER C 1 188 ? 3.332 66.435 70.488 1.00 19.73 688 SER C CA 1
ATOM 6349 C C . SER C 1 188 ? 3.852 67.880 70.526 1.00 25.79 688 SER C C 1
ATOM 6350 O O . SER C 1 188 ? 5.035 68.137 70.289 1.00 30.13 688 SER C O 1
ATOM 6353 N N . LYS C 1 189 ? 2.967 68.818 70.830 1.00 24.30 689 LYS C N 1
ATOM 6354 C CA . LYS C 1 189 ? 3.356 70.211 70.935 1.00 27.75 689 LYS C CA 1
ATOM 6355 C C . LYS C 1 189 ? 4.326 70.426 72.100 1.00 32.08 689 LYS C C 1
ATOM 6356 O O . LYS C 1 189 ? 5.375 71.055 71.926 1.00 33.45 689 LYS C O 1
ATOM 6362 N N . LEU C 1 190 ? 3.982 69.904 73.278 1.00 24.47 690 LEU C N 1
ATOM 6363 C CA . LEU C 1 190 ? 4.895 69.930 74.421 1.00 27.42 690 LEU C CA 1
ATOM 6364 C C . LEU C 1 190 ? 6.296 69.415 74.078 1.00 31.94 690 LEU C C 1
ATOM 6365 O O . LEU C 1 190 ? 7.297 70.028 74.464 1.00 32.56 690 LEU C O 1
ATOM 6370 N N . LEU C 1 191 ? 6.373 68.298 73.358 1.00 19.60 691 LEU C N 1
ATOM 6371 C CA . LEU C 1 191 ? 7.677 67.768 72.991 1.00 21.95 691 LEU C CA 1
ATOM 6372 C C . LEU C 1 191 ? 8.418 68.752 72.099 1.00 27.00 691 LEU C C 1
ATOM 6373 O O . LEU C 1 191 ? 9.629 68.917 72.216 1.00 17.81 691 LEU C O 1
ATOM 6378 N N . HIS C 1 192 ? 7.699 69.370 71.169 1.00 25.26 692 HIS C N 1
ATOM 6379 C CA . HIS C 1 192 ? 8.344 70.265 70.215 1.00 29.66 692 HIS C CA 1
ATOM 6380 C C . HIS C 1 192 ? 8.856 71.521 70.939 1.00 30.32 692 HIS C C 1
ATOM 6381 O O . HIS C 1 192 ? 9.807 72.157 70.500 1.00 34.17 692 HIS C O 1
ATOM 6388 N N . GLU C 1 193 ? 8.244 71.854 72.070 1.00 13.97 693 GLU C N 1
ATOM 6389 C CA . GLU C 1 193 ? 8.717 72.974 72.863 1.00 14.63 693 GLU C CA 1
ATOM 6390 C C . GLU C 1 193 ? 9.851 72.564 73.792 1.00 26.35 693 GLU C C 1
ATOM 6391 O O . GLU C 1 193 ? 10.274 73.358 74.638 1.00 24.80 693 GLU C O 1
ATOM 6397 N N . GLY C 1 194 ? 10.326 71.323 73.641 1.00 16.15 694 GLY C N 1
ATOM 6398 C CA . GLY C 1 194 ? 11.429 70.813 74.434 1.00 11.85 694 GLY C CA 1
ATOM 6399 C C . GLY C 1 194 ? 11.112 70.547 75.902 1.00 22.69 694 GLY C C 1
ATOM 6400 O O . GLY C 1 194 ? 11.985 70.709 76.774 1.00 17.08 694 GLY C O 1
ATOM 6401 N N . ARG C 1 195 ? 9.881 70.121 76.178 1.00 13.20 695 ARG C N 1
ATOM 6402 C CA . ARG C 1 195 ? 9.483 69.747 77.537 1.00 19.18 695 ARG C CA 1
ATOM 6403 C C . ARG C 1 195 ? 9.386 68.227 77.758 1.00 23.20 695 ARG C C 1
ATOM 6404 O O . ARG C 1 195 ? 8.699 67.788 78.684 1.00 20.73 695 ARG C O 1
ATOM 6412 N N . GLU C 1 196 ? 10.040 67.419 76.927 1.00 23.88 696 GLU C N 1
ATOM 6413 C CA . GLU C 1 196 ? 9.875 65.966 77.048 1.00 31.08 696 GLU C CA 1
ATOM 6414 C C . GLU C 1 196 ? 10.232 65.421 78.447 1.00 32.82 696 GLU C C 1
ATOM 6415 O O . GLU C 1 196 ? 9.690 64.415 78.902 1.00 31.60 696 GLU C O 1
ATOM 6421 N N . SER C 1 197 ? 11.127 66.107 79.140 1.00 27.98 697 SER C N 1
ATOM 6422 C CA . SER C 1 197 ? 11.624 65.612 80.407 1.00 27.49 697 SER C CA 1
ATOM 6423 C C . SER C 1 197 ? 10.668 65.868 81.575 1.00 27.56 697 SER C C 1
ATOM 6424 O O . SER C 1 197 ? 10.848 65.294 82.638 1.00 33.29 697 SER C O 1
ATOM 6427 N N . THR C 1 198 ? 9.661 66.719 81.394 1.00 28.29 698 THR C N 1
ATOM 6428 C CA . THR C 1 198 ? 8.680 66.952 82.470 1.00 29.11 698 THR C CA 1
ATOM 6429 C C . THR C 1 198 ? 7.265 66.498 82.114 1.00 28.10 698 THR C C 1
ATOM 6430 O O . THR C 1 198 ? 6.299 66.857 82.778 1.00 37.06 698 THR C O 1
ATOM 6434 N N . CYS C 1 199 ? 7.137 65.707 81.060 1.00 29.12 699 CYS C N 1
ATOM 6435 C CA . CYS C 1 199 ? 5.860 65.068 80.787 1.00 28.66 699 CYS C CA 1
ATOM 6436 C C . CYS C 1 199 ? 6.068 63.634 80.289 1.00 28.50 699 CYS C C 1
ATOM 6437 O O . CYS C 1 199 ? 5.717 63.282 79.152 1.00 30.65 699 CYS C O 1
ATOM 6440 N N . VAL C 1 200 ? 6.635 62.794 81.147 1.00 25.54 700 VAL C N 1
ATOM 6441 C CA . VAL C 1 200 ? 6.997 61.461 80.703 1.00 28.86 700 VAL C CA 1
ATOM 6442 C C . VAL C 1 200 ? 5.767 60.560 80.681 1.00 22.30 700 VAL C C 1
ATOM 6443 O O . VAL C 1 200 ? 4.937 60.615 81.582 1.00 21.51 700 VAL C O 1
ATOM 6447 N N . PRO C 1 201 ? 5.628 59.753 79.616 1.00 23.21 701 PRO C N 1
ATOM 6448 C CA . PRO C 1 201 ? 4.454 58.884 79.483 1.00 21.69 701 PRO C CA 1
ATOM 6449 C C . PRO C 1 201 ? 4.494 57.763 80.532 1.00 24.93 701 PRO C C 1
ATOM 6450 O O . PRO C 1 201 ? 5.477 57.648 81.259 1.00 25.31 701 PRO C O 1
ATOM 6454 N N . PRO C 1 202 ? 3.431 56.953 80.618 1.00 26.18 702 PRO C N 1
ATOM 6455 C CA . PRO C 1 202 ? 3.308 56.004 81.735 1.00 32.67 702 PRO C CA 1
ATOM 6456 C C . PRO C 1 202 ? 4.330 54.855 81.781 1.00 32.27 702 PRO C C 1
ATOM 6457 O O . PRO C 1 202 ? 4.407 54.214 82.822 1.00 31.56 702 PRO C O 1
ATOM 6461 N N . ASN C 1 203 ? 5.085 54.602 80.711 1.00 26.77 703 ASN C N 1
ATOM 6462 C CA . ASN C 1 203 ? 6.131 53.565 80.744 1.00 28.84 703 ASN C CA 1
ATOM 6463 C C . ASN C 1 203 ? 7.542 54.159 80.708 1.00 27.16 703 ASN C C 1
ATOM 6464 O O . ASN C 1 203 ? 8.505 53.458 80.394 1.00 28.38 703 ASN C O 1
ATOM 6469 N N . ASN C 1 204 ? 7.646 55.448 81.042 1.00 21.35 704 ASN C N 1
ATOM 6470 C CA . ASN C 1 204 ? 8.868 56.239 80.865 1.00 13.67 704 ASN C CA 1
ATOM 6471 C C . ASN C 1 204 ? 9.349 56.304 79.435 1.00 17.44 704 ASN C C 1
ATOM 6472 O O . ASN C 1 204 ? 8.628 55.943 78.496 1.00 14.93 704 ASN C O 1
ATOM 6477 N N . VAL C 1 205 ? 10.585 56.767 79.283 1.00 19.38 705 VAL C N 1
ATOM 6478 C CA . VAL C 1 205 ? 11.146 57.041 77.979 1.00 19.42 705 VAL C CA 1
ATOM 6479 C C . VAL C 1 205 ? 12.298 56.091 77.680 1.00 24.35 705 VAL C C 1
ATOM 6480 O O . VAL C 1 205 ? 13.167 55.884 78.519 1.00 23.78 705 VAL C O 1
ATOM 6484 N N . SER C 1 206 ? 12.277 55.508 76.483 1.00 21.03 706 SER C N 1
ATOM 6485 C CA . SER C 1 206 ? 13.333 54.616 76.018 1.00 20.79 706 SER C CA 1
ATOM 6486 C C . SER C 1 206 ? 14.148 55.290 74.909 1.00 23.09 706 SER C C 1
ATOM 6487 O O . SER C 1 206 ? 15.356 55.091 74.827 1.00 22.95 706 SER C O 1
ATOM 6490 N N . VAL C 1 207 ? 13.478 56.076 74.061 1.00 21.15 707 VAL C N 1
ATOM 6491 C CA . VAL C 1 207 ? 14.147 56.886 73.043 1.00 19.68 707 VAL C CA 1
ATOM 6492 C C . VAL C 1 207 ? 13.638 58.306 73.169 1.00 21.68 707 VAL C C 1
ATOM 6493 O O . VAL C 1 207 ? 12.440 58.539 73.087 1.00 25.73 707 VAL C O 1
ATOM 6497 N N . PRO C 1 208 ? 14.545 59.263 73.390 1.00 21.22 708 PRO C N 1
ATOM 6498 C CA . PRO C 1 208 ? 14.134 60.671 73.390 1.00 18.11 708 PRO C CA 1
ATOM 6499 C C . PRO C 1 208 ? 13.635 61.101 72.021 1.00 22.02 708 PRO C C 1
ATOM 6500 O O . PRO C 1 208 ? 13.849 60.404 71.035 1.00 21.59 708 PRO C O 1
ATOM 6504 N N . LEU C 1 209 ? 12.979 62.256 71.981 1.00 24.58 709 LEU C N 1
ATOM 6505 C CA . LEU C 1 209 ? 12.408 62.818 70.765 1.00 19.02 709 LEU C CA 1
ATOM 6506 C C . LEU C 1 209 ? 13.452 63.009 69.674 1.00 20.73 709 LEU C C 1
ATOM 6507 O O . LEU C 1 209 ? 13.206 62.686 68.502 1.00 23.84 709 LEU C O 1
ATOM 6512 N N . LEU C 1 210 ? 14.594 63.569 70.074 1.00 13.08 710 LEU C N 1
ATOM 6513 C CA . LEU C 1 210 ? 15.803 63.658 69.256 1.00 17.40 710 LEU C CA 1
ATOM 6514 C C . LEU C 1 210 ? 15.786 64.628 68.096 1.00 18.13 710 LEU C C 1
ATOM 6515 O O . LEU C 1 210 ? 16.757 65.364 67.907 1.00 22.39 710 LEU C O 1
ATOM 6520 N N . MET C 1 211 ? 14.723 64.615 67.299 1.00 18.14 711 MET C N 1
ATOM 6521 C CA . MET C 1 211 ? 14.742 65.352 66.024 1.00 28.06 711 MET C CA 1
ATOM 6522 C C . MET C 1 211 ? 15.057 66.862 66.110 1.00 31.93 711 MET C C 1
ATOM 6523 O O . MET C 1 211 ? 15.923 67.361 65.397 1.00 36.05 711 MET C O 1
ATOM 6528 N N . PRO C 1 212 ? 14.339 67.595 66.961 1.00 23.76 712 PRO C N 1
ATOM 6529 C CA . PRO C 1 212 ? 14.615 69.033 67.066 1.00 25.85 712 PRO C CA 1
ATOM 6530 C C . PRO C 1 212 ? 16.049 69.326 67.492 1.00 26.24 712 PRO C C 1
ATOM 6531 O O . PRO C 1 212 ? 16.699 70.190 66.912 1.00 26.03 712 PRO C O 1
ATOM 6535 N N . LEU C 1 213 ? 16.543 68.609 68.493 1.00 26.65 713 LEU C N 1
ATOM 6536 C CA . LEU C 1 213 ? 17.931 68.761 68.909 1.00 27.72 713 LEU C CA 1
ATOM 6537 C C . LEU C 1 213 ? 18.896 68.519 67.749 1.00 28.39 713 LEU C C 1
ATOM 6538 O O . LEU C 1 213 ? 19.808 69.316 67.486 1.00 20.07 713 LEU C O 1
ATOM 6543 N N . VAL C 1 214 ? 18.689 67.403 67.061 1.00 21.57 714 VAL C N 1
ATOM 6544 C CA . VAL C 1 214 ? 19.618 66.953 66.039 1.00 21.06 714 VAL C CA 1
ATOM 6545 C C . VAL C 1 214 ? 19.613 67.895 64.846 1.00 25.14 714 VAL C C 1
ATOM 6546 O O . VAL C 1 214 ? 20.631 68.142 64.209 1.00 27.07 714 VAL C O 1
ATOM 6550 N N . THR C 1 215 ? 18.453 68.460 64.582 1.00 25.82 715 THR C N 1
ATOM 6551 C CA . THR C 1 215 ? 18.264 69.289 63.415 1.00 31.84 715 THR C CA 1
ATOM 6552 C C . THR C 1 215 ? 18.774 70.701 63.721 1.00 33.46 715 THR C C 1
ATOM 6553 O O . THR C 1 215 ? 19.222 71.446 62.841 1.00 32.04 715 THR C O 1
ATOM 6557 N N . LEU C 1 216 ? 18.723 71.049 64.995 1.00 28.41 716 LEU C N 1
ATOM 6558 C CA . LEU C 1 216 ? 19.311 72.281 65.469 1.00 21.99 716 LEU C CA 1
ATOM 6559 C C . LEU C 1 216 ? 20.844 72.215 65.343 1.00 31.74 716 LEU C C 1
ATOM 6560 O O . LEU C 1 216 ? 21.488 73.172 64.927 1.00 31.28 716 LEU C O 1
ATOM 6565 N N . MET C 1 217 ? 21.431 71.077 65.689 1.00 36.04 717 MET C N 1
ATOM 6566 C CA . MET C 1 217 ? 22.887 70.948 65.646 1.00 27.34 717 MET C CA 1
ATOM 6567 C C . MET C 1 217 ? 23.471 70.876 64.229 1.00 27.12 717 MET C C 1
ATOM 6568 O O . MET C 1 217 ? 24.590 71.320 64.001 1.00 32.39 717 MET C O 1
ATOM 6573 N N . GLU C 1 218 ? 22.710 70.319 63.290 1.00 24.56 718 GLU C N 1
ATOM 6574 C CA . GLU C 1 218 ? 23.141 70.184 61.896 1.00 22.80 718 GLU C CA 1
ATOM 6575 C C . GLU C 1 218 ? 22.488 71.241 61.011 1.00 33.78 718 GLU C C 1
ATOM 6576 O O . GLU C 1 218 ? 21.354 71.063 60.538 1.00 33.79 718 GLU C O 1
ATOM 6582 N N . ARG C 1 219 ? 23.203 72.334 60.769 1.00 34.03 719 ARG C N 1
ATOM 6583 C CA . ARG C 1 219 ? 22.594 73.480 60.101 1.00 38.16 719 ARG C CA 1
ATOM 6584 C C . ARG C 1 219 ? 22.276 73.226 58.625 1.00 34.83 719 ARG C C 1
ATOM 6585 O O . ARG C 1 219 ? 21.426 73.896 58.051 1.00 34.29 719 ARG C O 1
ATOM 6593 N N . GLN C 1 220 ? 22.931 72.239 58.028 1.00 30.20 720 GLN C N 1
ATOM 6594 C CA . GLN C 1 220 ? 22.624 71.837 56.658 1.00 38.24 720 GLN C CA 1
ATOM 6595 C C . GLN C 1 220 ? 21.667 70.644 56.558 1.00 41.01 720 GLN C C 1
ATOM 6596 O O . GLN C 1 220 ? 21.538 70.045 55.494 1.00 37.16 720 GLN C O 1
ATOM 6602 N N . ALA C 1 221 ? 20.999 70.303 57.655 1.00 39.78 721 ALA C N 1
ATOM 6603 C CA . ALA C 1 221 ? 20.049 69.191 57.642 1.00 40.32 721 ALA C CA 1
ATOM 6604 C C . ALA C 1 221 ? 18.922 69.408 56.637 1.00 42.53 721 ALA C C 1
ATOM 6605 O O . ALA C 1 221 ? 18.305 70.471 56.596 1.00 45.29 721 ALA C O 1
ATOM 6607 N N . VAL C 1 222 ? 18.652 68.394 55.829 1.00 43.40 722 VAL C N 1
ATOM 6608 C CA . VAL C 1 222 ? 17.483 68.403 54.965 1.00 41.41 722 VAL C CA 1
ATOM 6609 C C . VAL C 1 222 ? 16.405 67.497 55.553 1.00 41.44 722 VAL C C 1
ATOM 6610 O O . VAL C 1 222 ? 16.687 66.353 55.902 1.00 43.53 722 VAL C O 1
ATOM 6614 N N . THR C 1 223 ? 15.181 68.011 55.661 1.00 33.27 723 THR C N 1
ATOM 6615 C CA . THR C 1 223 ? 14.032 67.219 56.085 1.00 35.46 723 THR C CA 1
ATOM 6616 C C . THR C 1 223 ? 12.909 67.245 55.038 1.00 39.67 723 THR C C 1
ATOM 6617 O O . THR C 1 223 ? 12.827 68.168 54.220 1.00 41.49 723 THR C O 1
ATOM 6621 N N . PHE C 1 224 ? 12.045 66.231 55.065 1.00 34.84 724 PHE C N 1
ATOM 6622 C CA . PHE C 1 224 ? 10.882 66.197 54.179 1.00 35.30 724 PHE C CA 1
ATOM 6623 C C . PHE C 1 224 ? 9.912 67.332 54.479 1.00 44.82 724 PHE C C 1
ATOM 6624 O O . PHE C 1 224 ? 9.615 67.606 55.639 1.00 43.68 724 PHE C O 1
ATOM 6632 N N . GLU C 1 225 ? 9.418 67.979 53.427 1.00 56.57 725 GLU C N 1
ATOM 6633 C CA . GLU C 1 225 ? 8.521 69.130 53.567 1.00 66.00 725 GLU C CA 1
ATOM 6634 C C . GLU C 1 225 ? 9.011 70.151 54.586 1.00 61.67 725 GLU C C 1
ATOM 6635 O O . GLU C 1 225 ? 8.222 70.927 55.122 1.00 53.22 725 GLU C O 1
ATOM 6641 N N . GLY C 1 226 ? 10.315 70.120 54.852 1.00 63.95 726 GLY C N 1
ATOM 6642 C CA . GLY C 1 226 ? 11.003 71.165 55.593 1.00 62.57 726 GLY C CA 1
ATOM 6643 C C . GLY C 1 226 ? 10.578 71.430 57.026 1.00 56.81 726 GLY C C 1
ATOM 6644 O O . GLY C 1 226 ? 10.626 72.571 57.485 1.00 53.77 726 GLY C O 1
ATOM 6645 N N . THR C 1 227 ? 10.173 70.382 57.738 1.00 53.10 727 THR C N 1
ATOM 6646 C CA . THR C 1 227 ? 9.816 70.496 59.154 1.00 47.19 727 THR C CA 1
ATOM 6647 C C . THR C 1 227 ? 11.068 70.580 60.046 1.00 44.31 727 THR C C 1
ATOM 6648 O O . THR C 1 227 ? 12.184 70.407 59.561 1.00 43.06 727 THR C O 1
ATOM 6652 N N . ASP C 1 228 ? 10.880 70.853 61.337 1.00 51.81 728 ASP C N 1
ATOM 6653 C CA . ASP C 1 228 ? 11.992 71.066 62.279 1.00 52.24 728 ASP C CA 1
ATOM 6654 C C . ASP C 1 228 ? 13.040 72.020 61.699 1.00 56.03 728 ASP C C 1
ATOM 6655 O O . ASP C 1 228 ? 14.230 71.908 62.002 1.00 50.20 728 ASP C O 1
ATOM 6660 N N . MET C 1 229 ? 12.604 72.947 60.854 1.00 57.96 729 MET C N 1
ATOM 6661 C CA . MET C 1 229 ? 13.540 73.885 60.238 1.00 61.01 729 MET C CA 1
ATOM 6662 C C . MET C 1 229 ? 13.645 75.208 61.008 1.00 63.34 729 MET C C 1
ATOM 6663 O O . MET C 1 229 ? 14.103 76.217 60.470 1.00 67.94 729 MET C O 1
ATOM 6668 N N . TRP C 1 230 ? 13.213 75.196 62.265 1.00 53.23 730 TRP C N 1
ATOM 6669 C CA . TRP C 1 230 ? 13.507 76.292 63.177 1.00 44.68 730 TRP C CA 1
ATOM 6670 C C . TRP C 1 230 ? 13.293 77.667 62.547 1.00 45.98 730 TRP C C 1
ATOM 6671 O O . TRP C 1 230 ? 14.176 78.528 62.576 1.00 51.98 730 TRP C O 1
ATOM 6682 N N . GLU C 1 231 ? 12.116 77.869 61.974 1.00 52.60 731 GLU C N 1
ATOM 6683 C CA . GLU C 1 231 ? 11.765 79.162 61.413 1.00 55.23 731 GLU C CA 1
ATOM 6684 C C . GLU C 1 231 ? 10.633 79.757 62.247 1.00 58.12 731 GLU C C 1
ATOM 6685 O O . GLU C 1 231 ? 10.129 79.105 63.166 1.00 50.39 731 GLU C O 1
ATOM 6691 N N . LYS C 1 232 ? 10.239 80.989 61.941 1.00 59.24 732 LYS C N 1
ATOM 6692 C CA . LYS C 1 232 ? 9.117 81.619 62.642 1.00 58.13 732 LYS C CA 1
ATOM 6693 C C . LYS C 1 232 ? 9.180 81.436 64.158 1.00 50.02 732 LYS C C 1
ATOM 6694 O O . LYS C 1 232 ? 10.152 81.826 64.802 1.00 47.19 732 LYS C O 1
ATOM 6700 N N . ASN C 1 233 ? 8.146 80.826 64.724 1.00 49.22 733 ASN C N 1
ATOM 6701 C CA . ASN C 1 233 ? 8.001 80.808 66.178 1.00 56.77 733 ASN C CA 1
ATOM 6702 C C . ASN C 1 233 ? 8.819 79.777 66.968 1.00 53.57 733 ASN C C 1
ATOM 6703 O O . ASN C 1 233 ? 8.795 79.778 68.199 1.00 46.36 733 ASN C O 1
ATOM 6708 N N . ASP C 1 234 ? 9.558 78.920 66.267 1.00 59.31 734 ASP C N 1
ATOM 6709 C CA . ASP C 1 234 ? 10.489 78.003 66.923 1.00 54.04 734 ASP C CA 1
ATOM 6710 C C . ASP C 1 234 ? 11.811 78.706 67.205 1.00 52.59 734 ASP C C 1
ATOM 6711 O O . ASP C 1 234 ? 12.697 78.147 67.858 1.00 52.23 734 ASP C O 1
ATOM 6716 N N . GLN C 1 235 ? 11.946 79.927 66.691 1.00 50.55 735 GLN C N 1
ATOM 6717 C CA . GLN C 1 235 ? 13.159 80.723 66.873 1.00 44.38 735 GLN C CA 1
ATOM 6718 C C . GLN C 1 235 ? 13.100 81.466 68.178 1.00 34.30 735 GLN C C 1
ATOM 6719 O O . GLN C 1 235 ? 13.073 82.705 68.178 1.00 28.88 735 GLN C O 1
ATOM 6725 N N . SER C 1 236 ? 13.063 80.721 69.280 1.00 29.76 736 SER C N 1
ATOM 6726 C CA . SER C 1 236 ? 13.076 81.317 70.612 1.00 29.85 736 SER C CA 1
ATOM 6727 C C . SER C 1 236 ? 14.202 80.701 71.471 1.00 28.84 736 SER C C 1
ATOM 6728 O O . SER C 1 236 ? 14.376 79.477 71.509 1.00 29.25 736 SER C O 1
ATOM 6731 N N . CYS C 1 237 ? 14.987 81.543 72.137 1.00 21.24 737 CYS C N 1
ATOM 6732 C CA . CYS C 1 237 ? 16.073 81.008 72.947 1.00 28.97 737 CYS C CA 1
ATOM 6733 C C . CYS C 1 237 ? 15.521 80.066 73.994 1.00 24.04 737 CYS C C 1
ATOM 6734 O O . CYS C 1 237 ? 16.104 79.013 74.253 1.00 21.35 737 CYS C O 1
ATOM 6737 N N . GLU C 1 238 ? 14.393 80.453 74.580 1.00 21.63 738 GLU C N 1
ATOM 6738 C CA . GLU C 1 238 ? 13.674 79.592 75.502 1.00 26.85 738 GLU C CA 1
ATOM 6739 C C . GLU C 1 238 ? 13.531 78.136 75.000 1.00 22.32 738 GLU C C 1
ATOM 6740 O O . GLU C 1 238 ? 13.887 77.203 75.703 1.00 24.43 738 GLU C O 1
ATOM 6746 N N . ILE C 1 239 ? 13.022 77.945 73.788 1.00 20.89 739 ILE C N 1
ATOM 6747 C CA . ILE C 1 239 ? 12.778 76.595 73.309 1.00 22.62 739 ILE C CA 1
ATOM 6748 C C . ILE C 1 239 ? 14.101 75.903 72.993 1.00 28.71 739 ILE C C 1
ATOM 6749 O O . ILE C 1 239 ? 14.296 74.730 73.312 1.00 26.44 739 ILE C O 1
ATOM 6754 N N . MET C 1 240 ? 15.020 76.633 72.381 1.00 22.06 740 MET C N 1
ATOM 6755 C CA . MET C 1 240 ? 16.304 76.053 72.064 1.00 21.15 740 MET C CA 1
ATOM 6756 C C . MET C 1 240 ? 17.022 75.585 73.333 1.00 26.53 740 MET C C 1
ATOM 6757 O O . MET C 1 240 ? 17.640 74.509 73.354 1.00 25.11 740 MET C O 1
ATOM 6762 N N . LEU C 1 241 ? 16.917 76.384 74.391 1.00 22.27 741 LEU C N 1
ATOM 6763 C CA . LEU C 1 241 ? 17.595 76.083 75.642 1.00 21.11 741 LEU C CA 1
ATOM 6764 C C . LEU C 1 241 ? 16.967 74.839 76.276 1.00 24.04 741 LEU C C 1
ATOM 6765 O O . LEU C 1 241 ? 17.657 74.035 76.886 1.00 24.14 741 LEU C O 1
ATOM 6770 N N . ASN C 1 242 ? 15.648 74.698 76.156 1.00 19.15 742 ASN C N 1
ATOM 6771 C CA . ASN C 1 242 ? 14.970 73.509 76.665 1.00 24.48 742 ASN C CA 1
ATOM 6772 C C . ASN C 1 242 ? 15.563 72.242 76.038 1.00 33.84 742 ASN C C 1
ATOM 6773 O O . ASN C 1 242 ? 15.814 71.243 76.724 1.00 24.95 742 ASN C O 1
ATOM 6778 N N . HIS C 1 243 ? 15.771 72.295 74.722 1.00 24.51 743 HIS C N 1
ATOM 6779 C CA . HIS C 1 243 ? 16.294 71.156 73.997 1.00 20.04 743 HIS C CA 1
ATOM 6780 C C . HIS C 1 243 ? 17.769 70.895 74.338 1.00 23.65 743 HIS C C 1
ATOM 6781 O O . HIS C 1 243 ? 18.160 69.743 74.533 1.00 18.97 743 HIS C O 1
ATOM 6788 N N . LEU C 1 244 ? 18.582 71.951 74.433 1.00 11.08 744 LEU C N 1
ATOM 6789 C CA . LEU C 1 244 ? 19.995 71.770 74.782 1.00 16.32 744 LEU C CA 1
ATOM 6790 C C . LEU C 1 244 ? 20.230 71.354 76.228 1.00 22.72 744 LEU C C 1
ATOM 6791 O O . LEU C 1 244 ? 21.064 70.486 76.498 1.00 29.15 744 LEU C O 1
ATOM 6796 N N . ALA C 1 245 ? 19.510 71.974 77.160 1.00 19.32 745 ALA C N 1
ATOM 6797 C CA . ALA C 1 245 ? 19.585 71.567 78.560 1.00 20.22 745 ALA C CA 1
ATOM 6798 C C . ALA C 1 245 ? 19.133 70.116 78.693 1.00 24.08 745 ALA C C 1
ATOM 6799 O O . ALA C 1 245 ? 19.697 69.343 79.475 1.00 26.37 745 ALA C O 1
ATOM 6801 N N . THR C 1 246 ? 18.140 69.735 77.895 1.00 14.57 746 THR C N 1
ATOM 6802 C CA . THR C 1 246 ? 17.708 68.348 77.882 1.00 18.18 746 THR C CA 1
ATOM 6803 C C . THR C 1 246 ? 18.806 67.427 77.312 1.00 30.80 746 THR C C 1
ATOM 6804 O O . THR C 1 246 ? 18.984 66.296 77.770 1.00 29.61 746 THR C O 1
ATOM 6808 N N . ALA C 1 247 ? 19.566 67.917 76.343 1.00 27.28 747 ALA C N 1
ATOM 6809 C CA . ALA C 1 247 ? 20.599 67.085 75.751 1.00 23.35 747 ALA C CA 1
ATOM 6810 C C . ALA C 1 247 ? 21.741 66.869 76.728 1.00 25.59 747 ALA C C 1
ATOM 6811 O O . ALA C 1 247 ? 22.352 65.804 76.759 1.00 30.43 747 ALA C O 1
ATOM 6813 N N . ARG C 1 248 ? 22.043 67.878 77.527 1.00 26.65 748 ARG C N 1
ATOM 6814 C CA . ARG C 1 248 ? 23.103 67.717 78.509 1.00 22.80 748 ARG C CA 1
ATOM 6815 C C . ARG C 1 248 ? 22.671 66.628 79.482 1.00 23.85 748 ARG C C 1
ATOM 6816 O O . ARG C 1 248 ? 23.455 65.755 79.843 1.00 28.72 748 ARG C O 1
ATOM 6824 N N . PHE C 1 249 ? 21.409 66.685 79.892 1.00 23.49 749 PHE C N 1
ATOM 6825 C CA . PHE C 1 249 ? 20.875 65.703 80.822 1.00 34.16 749 PHE C CA 1
ATOM 6826 C C . PHE C 1 249 ? 20.905 64.299 80.205 1.00 27.36 749 PHE C C 1
ATOM 6827 O O . PHE C 1 249 ? 21.406 63.352 80.812 1.00 32.53 749 PHE C O 1
ATOM 6835 N N . MET C 1 250 ? 20.366 64.187 78.994 1.00 24.00 750 MET C N 1
ATOM 6836 C CA . MET C 1 250 ? 20.332 62.937 78.241 1.00 18.35 750 MET C CA 1
ATOM 6837 C C . MET C 1 250 ? 21.699 62.252 78.214 1.00 28.42 750 MET C C 1
ATOM 6838 O O . MET C 1 250 ? 21.811 61.065 78.523 1.00 30.00 750 MET C O 1
ATOM 6843 N N . ALA C 1 251 ? 22.734 63.010 77.856 1.00 25.86 751 ALA C N 1
ATOM 6844 C CA . ALA C 1 251 ? 24.082 62.476 77.808 1.00 25.63 751 ALA C CA 1
ATOM 6845 C C . ALA C 1 251 ? 24.480 61.923 79.167 1.00 25.32 751 ALA C C 1
ATOM 6846 O O . ALA C 1 251 ? 25.030 60.830 79.250 1.00 34.56 751 ALA C O 1
ATOM 6848 N N . GLU C 1 252 ? 24.208 62.669 80.234 1.00 16.30 752 GLU C N 1
ATOM 6849 C CA . GLU C 1 252 ? 24.698 62.263 81.556 1.00 23.28 752 GLU C CA 1
ATOM 6850 C C . GLU C 1 252 ? 23.920 61.065 82.041 1.00 24.78 752 GLU C C 1
ATOM 6851 O O . GLU C 1 252 ? 24.391 60.298 82.867 1.00 31.27 752 GLU C O 1
ATOM 6857 N N . ALA C 1 253 ? 22.709 60.915 81.526 1.00 27.26 753 ALA C N 1
ATOM 6858 C CA . ALA C 1 253 ? 21.803 59.899 82.024 1.00 22.56 753 ALA C CA 1
ATOM 6859 C C . ALA C 1 253 ? 21.542 58.862 80.950 1.00 29.47 753 ALA C C 1
ATOM 6860 O O . ALA C 1 253 ? 20.494 58.226 80.943 1.00 36.61 753 ALA C O 1
ATOM 6862 N N . ALA C 1 254 ? 22.498 58.694 80.045 1.00 27.37 754 ALA C N 1
ATOM 6863 C CA . ALA C 1 254 ? 22.286 57.859 78.869 1.00 23.26 754 ALA C CA 1
ATOM 6864 C C . ALA C 1 254 ? 21.947 56.403 79.211 1.00 27.26 754 ALA C C 1
ATOM 6865 O O . ALA C 1 254 ? 21.287 55.718 78.434 1.00 27.98 754 ALA C O 1
ATOM 6867 N N . ASP C 1 255 ? 22.381 55.925 80.371 1.00 26.58 755 ASP C N 1
ATOM 6868 C CA . ASP C 1 255 ? 22.170 54.517 80.690 1.00 30.36 755 ASP C CA 1
ATOM 6869 C C . ASP C 1 255 ? 20.730 54.224 81.121 1.00 34.42 755 ASP C C 1
ATOM 6870 O O . ASP C 1 255 ? 20.243 53.091 81.001 1.00 38.82 755 ASP C O 1
ATOM 6875 N N . SER C 1 256 ? 20.051 55.255 81.608 1.00 27.28 756 SER C N 1
ATOM 6876 C CA . SER C 1 256 ? 18.680 55.102 82.064 1.00 27.99 756 SER C CA 1
ATOM 6877 C C . SER C 1 256 ? 17.740 54.826 80.895 1.00 17.92 756 SER C C 1
ATOM 6878 O O . SER C 1 256 ? 16.792 54.094 81.051 1.00 16.45 756 SER C O 1
ATOM 6881 N N . TYR C 1 257 ? 17.996 55.416 79.729 1.00 20.91 757 TYR C N 1
ATOM 6882 C CA . TYR C 1 257 ? 17.199 55.101 78.543 1.00 18.61 757 TYR C CA 1
ATOM 6883 C C . TYR C 1 257 ? 17.421 53.637 78.173 1.00 26.09 757 TYR C C 1
ATOM 6884 O O . TYR C 1 257 ? 16.476 52.887 77.871 1.00 22.21 757 TYR C O 1
ATOM 6893 N N . ARG C 1 258 ? 18.682 53.226 78.222 1.00 18.43 758 ARG C N 1
ATOM 6894 C CA . ARG C 1 258 ? 19.039 51.856 77.916 1.00 24.43 758 ARG C CA 1
ATOM 6895 C C . ARG C 1 258 ? 18.273 50.898 78.837 1.00 29.42 758 ARG C C 1
ATOM 6896 O O . ARG C 1 258 ? 17.660 49.927 78.373 1.00 22.01 758 ARG C O 1
ATOM 6904 N N . MET C 1 259 ? 18.282 51.192 80.136 1.00 25.26 759 MET C N 1
ATOM 6905 C CA . MET C 1 259 ? 17.651 50.312 81.111 1.00 30.27 759 MET C CA 1
ATOM 6906 C C . MET C 1 259 ? 16.136 50.232 80.936 1.00 31.03 759 MET C C 1
ATOM 6907 O O . MET C 1 259 ? 15.523 49.198 81.187 1.00 30.72 759 MET C O 1
ATOM 6912 N N . ASN C 1 260 ? 15.546 51.325 80.476 1.00 21.38 760 ASN C N 1
ATOM 6913 C CA . ASN C 1 260 ? 14.125 51.372 80.246 1.00 21.67 760 ASN C CA 1
ATOM 6914 C C . ASN C 1 260 ? 13.752 50.499 79.068 1.00 24.93 760 ASN C C 1
ATOM 6915 O O . ASN C 1 260 ? 12.767 49.760 79.120 1.00 23.24 760 ASN C O 1
ATOM 6920 N N . ALA C 1 261 ? 14.548 50.576 78.006 1.00 23.64 761 ALA C N 1
ATOM 6921 C CA . ALA C 1 261 ? 14.285 49.778 76.817 1.00 24.01 761 ALA C CA 1
ATOM 6922 C C . ALA C 1 261 ? 14.550 48.285 77.061 1.00 32.93 761 ALA C C 1
ATOM 6923 O O . ALA C 1 261 ? 13.850 47.426 76.526 1.00 29.69 761 ALA C O 1
ATOM 6925 N N . GLU C 1 262 ? 15.553 47.972 77.873 1.00 27.00 762 GLU C N 1
ATOM 6926 C CA . GLU C 1 262 ? 15.811 46.578 78.191 1.00 27.21 762 GLU C CA 1
ATOM 6927 C C . GLU C 1 262 ? 14.653 45.985 78.963 1.00 34.43 762 GLU C C 1
ATOM 6928 O O . GLU C 1 262 ? 14.278 44.833 78.737 1.00 38.98 762 GLU C O 1
ATOM 6934 N N . ARG C 1 263 ? 14.108 46.764 79.895 1.00 32.91 763 ARG C N 1
ATOM 6935 C CA . ARG C 1 263 ? 12.967 46.316 80.681 1.00 31.50 763 ARG C CA 1
ATOM 6936 C C . ARG C 1 263 ? 11.771 46.075 79.753 1.00 31.68 763 ARG C C 1
ATOM 6937 O O . ARG C 1 263 ? 11.122 45.021 79.803 1.00 26.74 763 ARG C O 1
ATOM 6945 N N . ILE C 1 264 ? 11.517 47.035 78.870 1.00 20.36 764 ILE C N 1
ATOM 6946 C CA . ILE C 1 264 ? 10.361 46.935 77.985 1.00 24.49 764 ILE C CA 1
ATOM 6947 C C . ILE C 1 264 ? 10.522 45.843 76.928 1.00 24.18 764 ILE C C 1
ATOM 6948 O O . ILE C 1 264 ? 9.545 45.246 76.500 1.00 36.50 764 ILE C O 1
ATOM 6953 N N . LEU C 1 265 ? 11.748 45.569 76.514 1.00 29.85 765 LEU C N 1
ATOM 6954 C CA . LEU C 1 265 ? 11.967 44.552 75.481 1.00 30.07 765 LEU C CA 1
ATOM 6955 C C . LEU C 1 265 ? 12.374 43.167 76.000 1.00 22.80 765 LEU C C 1
ATOM 6956 O O . LEU C 1 265 ? 12.702 42.290 75.210 1.00 29.32 765 LEU C O 1
ATOM 6961 N N . ALA C 1 266 ? 12.337 42.956 77.312 1.00 26.94 766 ALA C N 1
ATOM 6962 C CA . ALA C 1 266 ? 12.771 41.669 77.867 1.00 32.62 766 ALA C CA 1
ATOM 6963 C C . ALA C 1 266 ? 11.957 40.531 77.283 1.00 35.18 766 ALA C C 1
ATOM 6964 O O . ALA C 1 266 ? 10.737 40.574 77.278 1.00 35.62 766 ALA C O 1
ATOM 6966 N N . GLY C 1 267 ? 12.640 39.516 76.780 1.00 33.66 767 GLY C N 1
ATOM 6967 C CA . GLY C 1 267 ? 11.960 38.384 76.189 1.00 40.21 767 GLY C CA 1
ATOM 6968 C C . GLY C 1 267 ? 11.155 38.717 74.946 1.00 44.91 767 GLY C C 1
ATOM 6969 O O . GLY C 1 267 ? 10.228 37.984 74.596 1.00 42.88 767 GLY C O 1
ATOM 6970 N N . PHE C 1 268 ? 11.491 39.821 74.279 1.00 38.05 768 PHE C N 1
ATOM 6971 C CA . PHE C 1 268 ? 10.869 40.133 72.992 1.00 40.14 768 PHE C CA 1
ATOM 6972 C C . PHE C 1 268 ? 11.489 39.277 71.892 1.00 34.00 768 PHE C C 1
ATOM 6973 O O . PHE C 1 268 ? 12.711 39.177 71.801 1.00 33.66 768 PHE C O 1
ATOM 6981 N N . GLN C 1 269 ? 10.656 38.639 71.074 1.00 32.12 769 GLN C N 1
ATOM 6982 C CA . GLN C 1 269 ? 11.178 37.838 69.956 1.00 38.74 769 GLN C CA 1
ATOM 6983 C C . GLN C 1 269 ? 10.682 38.354 68.608 1.00 35.27 769 GLN C C 1
ATOM 6984 O O . GLN C 1 269 ? 9.575 38.036 68.178 1.00 34.68 769 GLN C O 1
ATOM 6990 N N . PRO C 1 270 ? 11.516 39.157 67.935 1.00 30.90 770 PRO C N 1
ATOM 6991 C CA . PRO C 1 270 ? 11.093 39.798 66.693 1.00 26.99 770 PRO C CA 1
ATOM 6992 C C . PRO C 1 270 ? 10.755 38.790 65.602 1.00 34.93 770 PRO C C 1
ATOM 6993 O O . PRO C 1 270 ? 11.323 37.697 65.515 1.00 36.75 770 PRO C O 1
ATOM 6997 N N . ASP C 1 271 ? 9.794 39.168 64.777 1.00 37.41 771 ASP C N 1
ATOM 6998 C CA . ASP C 1 271 ? 9.526 38.460 63.548 1.00 32.16 771 ASP C CA 1
ATOM 6999 C C . ASP C 1 271 ? 10.520 38.983 62.512 1.00 32.17 771 ASP C C 1
ATOM 7000 O O . ASP C 1 271 ? 10.703 40.196 62.354 1.00 24.22 771 ASP C O 1
ATOM 7005 N N . GLU C 1 272 ? 11.181 38.054 61.836 1.00 32.78 772 GLU C N 1
ATOM 7006 C CA . GLU C 1 272 ? 12.187 38.381 60.833 1.00 37.54 772 GLU C CA 1
ATOM 7007 C C . GLU C 1 272 ? 11.726 39.370 59.765 1.00 43.32 772 GLU C C 1
ATOM 7008 O O . GLU C 1 272 ? 12.455 40.301 59.410 1.00 32.57 772 GLU C O 1
ATOM 7014 N N . GLU C 1 273 ? 10.525 39.164 59.235 1.00 46.53 773 GLU C N 1
ATOM 7015 C CA . GLU C 1 273 ? 10.086 39.978 58.112 1.00 45.53 773 GLU C CA 1
ATOM 7016 C C . GLU C 1 273 ? 9.711 41.365 58.588 1.00 39.92 773 GLU C C 1
ATOM 7017 O O . GLU C 1 273 ? 9.974 42.359 57.913 1.00 39.28 773 GLU C O 1
ATOM 7023 N N . MET C 1 274 ? 9.083 41.412 59.756 1.00 34.42 774 MET C N 1
ATOM 7024 C CA . MET C 1 274 ? 8.610 42.657 60.335 1.00 34.34 774 MET C CA 1
ATOM 7025 C C . MET C 1 274 ? 9.833 43.496 60.662 1.00 41.64 774 MET C C 1
ATOM 7026 O O . MET C 1 274 ? 9.877 44.702 60.428 1.00 41.55 774 MET C O 1
ATOM 7031 N N . ASN C 1 275 ? 10.844 42.827 61.187 1.00 46.06 775 ASN C N 1
ATOM 7032 C CA . ASN C 1 275 ? 12.082 43.482 61.520 1.00 35.63 775 ASN C CA 1
ATOM 7033 C C . ASN C 1 275 ? 12.778 44.042 60.282 1.00 37.80 775 ASN C C 1
ATOM 7034 O O . ASN C 1 275 ? 13.266 45.170 60.318 1.00 44.87 775 ASN C O 1
ATOM 7039 N N . GLU C 1 276 ? 12.807 43.285 59.182 1.00 33.13 776 GLU C N 1
ATOM 7040 C CA . GLU C 1 276 ? 13.401 43.788 57.936 1.00 35.65 776 GLU C CA 1
ATOM 7041 C C . GLU C 1 276 ? 12.734 45.087 57.448 1.00 34.82 776 GLU C C 1
ATOM 7042 O O . GLU C 1 276 ? 13.403 46.078 57.142 1.00 33.03 776 GLU C O 1
ATOM 7048 N N . ILE C 1 277 ? 11.412 45.085 57.400 1.00 34.29 777 ILE C N 1
ATOM 7049 C CA . ILE C 1 277 ? 10.676 46.244 56.926 1.00 37.46 777 ILE C CA 1
ATOM 7050 C C . ILE C 1 277 ? 10.913 47.458 57.817 1.00 35.12 777 ILE C C 1
ATOM 7051 O O . ILE C 1 277 ? 10.682 48.587 57.404 1.00 35.49 777 ILE C O 1
ATOM 7056 N N . CYS C 1 278 ? 11.366 47.229 59.045 1.00 31.61 778 CYS C N 1
ATOM 7057 C CA . CYS C 1 278 ? 11.671 48.337 59.945 1.00 33.69 778 CYS C CA 1
ATOM 7058 C C . CYS C 1 278 ? 13.037 48.979 59.673 1.00 37.01 778 CYS C C 1
ATOM 7059 O O . CYS C 1 278 ? 13.354 50.032 60.226 1.00 43.25 778 CYS C O 1
ATOM 7062 N N . LYS C 1 279 ? 13.850 48.341 58.840 1.00 30.18 779 LYS C N 1
ATOM 7063 C CA . LYS C 1 279 ? 15.156 48.892 58.511 1.00 30.96 779 LYS C CA 1
ATOM 7064 C C . LYS C 1 279 ? 15.017 50.042 57.517 1.00 37.00 779 LYS C C 1
ATOM 7065 O O . LYS C 1 279 ? 14.298 49.932 56.508 1.00 31.46 779 LYS C O 1
ATOM 7071 N N . THR C 1 280 ? 15.686 51.151 57.819 1.00 27.59 780 THR C N 1
ATOM 7072 C CA . THR C 1 280 ? 15.654 52.322 56.951 1.00 30.91 780 THR C CA 1
ATOM 7073 C C . THR C 1 280 ? 16.097 51.971 55.529 1.00 32.57 780 THR C C 1
ATOM 7074 O O . THR C 1 280 ? 15.571 52.508 54.553 1.00 33.24 780 THR C O 1
ATOM 7078 N N . GLU C 1 281 ? 17.042 51.040 55.418 1.00 31.31 781 GLU C N 1
ATOM 7079 C CA A GLU C 1 281 ? 17.563 50.598 54.125 0.33 34.11 781 GLU C CA 1
ATOM 7080 C CA B GLU C 1 281 ? 17.548 50.648 54.107 0.67 33.24 781 GLU C CA 1
ATOM 7081 C C . GLU C 1 281 ? 16.434 49.979 53.314 1.00 32.38 781 GLU C C 1
ATOM 7082 O O . GLU C 1 281 ? 16.291 50.213 52.123 1.00 33.36 781 GLU C O 1
ATOM 7105 N N . PHE C 1 282 ? 15.642 49.160 53.987 1.00 36.34 782 PHE C N 1
ATOM 7106 C CA . PHE C 1 282 ? 14.506 48.507 53.360 1.00 34.70 782 PHE C CA 1
ATOM 7107 C C . PHE C 1 282 ? 13.473 49.562 52.950 1.00 34.57 782 PHE C C 1
ATOM 7108 O O . PHE C 1 282 ? 12.960 49.546 51.828 1.00 37.61 782 PHE C O 1
ATOM 7116 N N . GLN C 1 283 ? 13.189 50.492 53.855 1.00 23.59 783 GLN C N 1
ATOM 7117 C CA . GLN C 1 283 ? 12.244 51.570 53.563 1.00 29.95 783 GLN C CA 1
ATOM 7118 C C . GLN C 1 283 ? 12.664 52.450 52.375 1.00 32.99 783 GLN C C 1
ATOM 7119 O O . GLN C 1 283 ? 11.833 52.820 51.552 1.00 35.29 783 GLN C O 1
ATOM 7125 N N . MET C 1 284 ? 13.949 52.767 52.271 1.00 31.77 784 MET C N 1
ATOM 7126 C CA . MET C 1 284 ? 14.431 53.578 51.154 1.00 28.91 784 MET C CA 1
ATOM 7127 C C . MET C 1 284 ? 14.303 52.866 49.813 1.00 32.59 784 MET C C 1
ATOM 7128 O O . MET C 1 284 ? 14.065 53.488 48.783 1.00 32.37 784 MET C O 1
ATOM 7133 N N . ARG C 1 285 ? 14.476 51.553 49.827 1.00 38.22 785 ARG C N 1
ATOM 7134 C CA . ARG C 1 285 ? 14.386 50.771 48.604 1.00 33.33 785 ARG C CA 1
ATOM 7135 C C . ARG C 1 285 ? 12.936 50.628 48.145 1.00 31.75 785 ARG C C 1
ATOM 7136 O O . ARG C 1 285 ? 12.631 50.721 46.950 1.00 36.16 785 ARG C O 1
ATOM 7144 N N . LEU C 1 286 ? 12.043 50.417 49.103 1.00 30.77 786 LEU C N 1
ATOM 7145 C CA . LEU C 1 286 ? 10.615 50.410 48.820 1.00 38.95 786 LEU C CA 1
ATOM 7146 C C . LEU C 1 286 ? 10.210 51.718 48.174 1.00 42.03 786 LEU C C 1
ATOM 7147 O O . LEU C 1 286 ? 9.469 51.736 47.193 1.00 48.00 786 LEU C O 1
ATOM 7152 N N . LEU C 1 287 ? 10.693 52.818 48.733 1.00 34.69 787 LEU C N 1
ATOM 7153 C CA . LEU C 1 287 ? 10.217 54.123 48.318 1.00 34.70 787 LEU C CA 1
ATOM 7154 C C . LEU C 1 287 ? 10.854 54.622 47.026 1.00 35.04 787 LEU C C 1
ATOM 7155 O O . LEU C 1 287 ? 10.160 55.125 46.146 1.00 39.17 787 LEU C O 1
ATOM 7160 N N . TRP C 1 288 ? 12.166 54.477 46.901 1.00 39.45 788 TRP C N 1
ATOM 7161 C CA . TRP C 1 288 ? 12.872 55.084 45.772 1.00 37.36 788 TRP C CA 1
ATOM 7162 C C . TRP C 1 288 ? 13.491 54.079 44.791 1.00 39.66 788 TRP C C 1
ATOM 7163 O O . TRP C 1 288 ? 14.111 54.475 43.804 1.00 36.96 788 TRP C O 1
ATOM 7174 N N . GLY C 1 289 ? 13.318 52.787 45.054 1.00 40.22 789 GLY C N 1
ATOM 7175 C CA . GLY C 1 289 ? 13.819 51.764 44.151 1.00 46.85 789 GLY C CA 1
ATOM 7176 C C . GLY C 1 289 ? 15.321 51.562 44.223 1.00 46.59 789 GLY C C 1
ATOM 7177 O O . GLY C 1 289 ? 16.045 52.387 44.776 1.00 48.64 789 GLY C O 1
ATOM 7178 N N . SER C 1 290 ? 15.791 50.462 43.646 1.00 49.60 790 SER C N 1
ATOM 7179 C CA . SER C 1 290 ? 17.182 50.040 43.798 1.00 58.40 790 SER C CA 1
ATOM 7180 C C . SER C 1 290 ? 18.200 50.966 43.151 1.00 58.44 790 SER C C 1
ATOM 7181 O O . SER C 1 290 ? 19.399 50.777 43.321 1.00 70.24 790 SER C O 1
ATOM 7184 N N . LYS C 1 291 ? 17.744 51.957 42.401 1.00 53.05 791 LYS C N 1
ATOM 7185 C CA . LYS C 1 291 ? 18.684 52.840 41.720 1.00 59.25 791 LYS C CA 1
ATOM 7186 C C . LYS C 1 291 ? 18.592 54.269 42.242 1.00 61.12 791 LYS C C 1
ATOM 7187 O O . LYS C 1 291 ? 19.611 54.907 42.522 1.00 61.51 791 LYS C O 1
ATOM 7193 N N . GLY C 1 292 ? 17.361 54.752 42.393 1.00 57.92 792 GLY C N 1
ATOM 7194 C CA . GLY C 1 292 ? 17.108 56.118 42.823 1.00 55.39 792 GLY C CA 1
ATOM 7195 C C . GLY C 1 292 ? 17.233 56.348 44.319 1.00 52.95 792 GLY C C 1
ATOM 7196 O O . GLY C 1 292 ? 17.205 57.490 44.784 1.00 48.74 792 GLY C O 1
ATOM 7197 N N . ALA C 1 293 ? 17.380 55.264 45.076 1.00 48.26 793 ALA C N 1
ATOM 7198 C CA . ALA C 1 293 ? 17.520 55.366 46.522 1.00 45.20 793 ALA C CA 1
ATOM 7199 C C . ALA C 1 293 ? 18.814 56.074 46.932 1.00 59.85 793 ALA C C 1
ATOM 7200 O O . ALA C 1 293 ? 18.962 56.471 48.093 1.00 54.88 793 ALA C O 1
ATOM 7202 N N . GLN C 1 294 ? 19.750 56.230 45.993 1.00 66.05 794 GLN C N 1
ATOM 7203 C CA . GLN C 1 294 ? 21.018 56.886 46.309 1.00 67.12 794 GLN C CA 1
ATOM 7204 C C . GLN C 1 294 ? 21.133 58.314 45.759 1.00 62.76 794 GLN C C 1
ATOM 7205 O O . GLN C 1 294 ? 22.193 58.933 45.830 1.00 60.04 794 GLN C O 1
ATOM 7211 N N . VAL C 1 295 ? 20.026 58.832 45.231 1.00 60.68 795 VAL C N 1
ATOM 7212 C CA . VAL C 1 295 ? 19.940 60.219 44.783 1.00 56.79 795 VAL C CA 1
ATOM 7213 C C . VAL C 1 295 ? 19.935 61.145 45.993 1.00 56.23 795 VAL C C 1
ATOM 7214 O O . VAL C 1 295 ? 19.440 60.778 47.060 1.00 60.86 795 VAL C O 1
ATOM 7218 N N . ASN C 1 296 ? 20.463 62.351 45.833 1.00 47.10 796 ASN C N 1
ATOM 7219 C CA . ASN C 1 296 ? 20.540 63.274 46.963 1.00 44.38 796 ASN C CA 1
ATOM 7220 C C . ASN C 1 296 ? 19.185 63.452 47.663 1.00 42.96 796 ASN C C 1
ATOM 7221 O O . ASN C 1 296 ? 18.132 63.351 47.028 1.00 40.72 796 ASN C O 1
ATOM 7226 N N . GLN C 1 297 ? 19.223 63.715 48.971 1.00 41.20 797 GLN C N 1
ATOM 7227 C CA . GLN C 1 297 ? 18.009 63.820 49.781 1.00 37.75 797 GLN C CA 1
ATOM 7228 C C . GLN C 1 297 ? 17.003 64.829 49.244 1.00 40.64 797 GLN C C 1
ATOM 7229 O O . GLN C 1 297 ? 15.800 64.564 49.229 1.00 43.83 797 GLN C O 1
ATOM 7235 N N . THR C 1 298 ? 17.488 66.001 48.845 1.00 41.56 798 THR C N 1
ATOM 7236 C CA . THR C 1 298 ? 16.590 67.108 48.518 1.00 50.78 798 THR C CA 1
ATOM 7237 C C . THR C 1 298 ? 15.697 66.724 47.358 1.00 46.00 798 THR C C 1
ATOM 7238 O O . THR C 1 298 ? 14.490 66.970 47.378 1.00 46.93 798 THR C O 1
ATOM 7242 N N . GLU C 1 299 ? 16.314 66.104 46.357 1.00 43.19 799 GLU C N 1
ATOM 7243 C CA . GLU C 1 299 ? 15.618 65.646 45.161 1.00 45.41 799 GLU C CA 1
ATOM 7244 C C . GLU C 1 299 ? 14.742 64.432 45.453 1.00 38.20 799 GLU C C 1
ATOM 7245 O O . GLU C 1 299 ? 13.716 64.234 44.813 1.00 40.98 799 GLU C O 1
ATOM 7251 N N . ARG C 1 300 ? 15.163 63.613 46.412 1.00 34.18 800 ARG C N 1
ATOM 7252 C CA . ARG C 1 300 ? 14.397 62.440 46.790 1.00 33.90 800 ARG C CA 1
ATOM 7253 C C . ARG C 1 300 ? 13.123 62.847 47.515 1.00 30.95 800 ARG C C 1
ATOM 7254 O O . ARG C 1 300 ? 12.078 62.219 47.342 1.00 35.80 800 ARG C O 1
ATOM 7262 N N . TYR C 1 301 ? 13.215 63.894 48.330 1.00 29.08 801 TYR C N 1
ATOM 7263 C CA . TYR C 1 301 ? 12.079 64.322 49.142 1.00 34.69 801 TYR C CA 1
ATOM 7264 C C . TYR C 1 301 ? 11.091 65.133 48.329 1.00 35.17 801 TYR C C 1
ATOM 7265 O O . TYR C 1 301 ? 9.876 64.961 48.470 1.00 30.93 801 TYR C O 1
ATOM 7274 N N . GLU C 1 302 ? 11.619 66.001 47.470 1.00 38.75 802 GLU C N 1
ATOM 7275 C CA . GLU C 1 302 ? 10.787 66.768 46.555 1.00 45.69 802 GLU C CA 1
ATOM 7276 C C . GLU C 1 302 ? 9.989 65.818 45.662 1.00 49.40 802 GLU C C 1
ATOM 7277 O O . GLU C 1 302 ? 8.805 66.043 45.397 1.00 48.98 802 GLU C O 1
ATOM 7283 N N . LYS C 1 303 ? 10.640 64.750 45.214 1.00 49.95 803 LYS C N 1
ATOM 7284 C CA . LYS C 1 303 ? 9.977 63.723 44.419 1.00 55.33 803 LYS C CA 1
ATOM 7285 C C . LYS C 1 303 ? 8.725 63.200 45.129 1.00 47.35 803 LYS C C 1
ATOM 7286 O O . LYS C 1 303 ? 7.681 63.014 44.512 1.00 51.46 803 LYS C O 1
ATOM 7292 N N . PHE C 1 304 ? 8.827 62.965 46.431 1.00 38.48 804 PHE C N 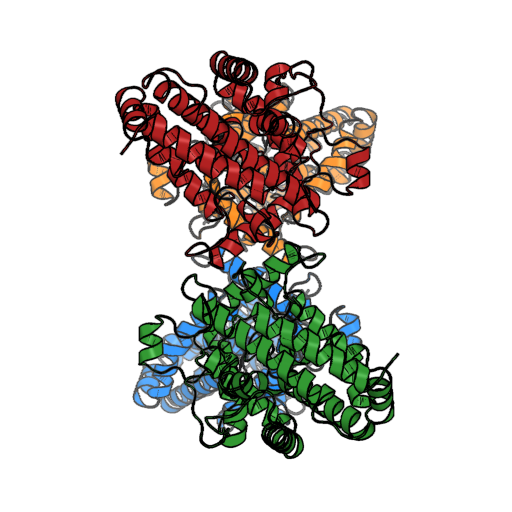1
ATOM 7293 C CA . PHE C 1 304 ? 7.698 62.406 47.161 1.00 39.17 804 PHE C CA 1
ATOM 7294 C C . PHE C 1 304 ? 6.714 63.459 47.613 1.00 34.29 804 PHE C C 1
ATOM 7295 O O . PHE C 1 304 ? 5.545 63.164 47.852 1.00 37.65 804 PHE C O 1
ATOM 7303 N N . ASN C 1 305 ? 7.190 64.692 47.729 1.00 36.15 805 ASN C N 1
ATOM 7304 C CA . ASN C 1 305 ? 6.295 65.809 47.985 1.00 41.68 805 ASN C CA 1
ATOM 7305 C C . ASN C 1 305 ? 5.292 65.846 46.840 1.00 41.57 805 ASN C C 1
ATOM 7306 O O . ASN C 1 305 ? 4.080 65.960 47.059 1.00 43.04 805 ASN C O 1
ATOM 7311 N N . GLN C 1 306 ? 5.819 65.711 45.621 1.00 35.61 806 GLN C N 1
ATOM 7312 C CA . GLN C 1 306 ? 5.014 65.696 44.400 1.00 44.33 806 GLN C CA 1
ATOM 7313 C C . GLN C 1 306 ? 4.213 64.410 44.241 1.00 46.09 806 GLN C C 1
ATOM 7314 O O . GLN C 1 306 ? 3.028 64.439 43.901 1.00 47.80 806 G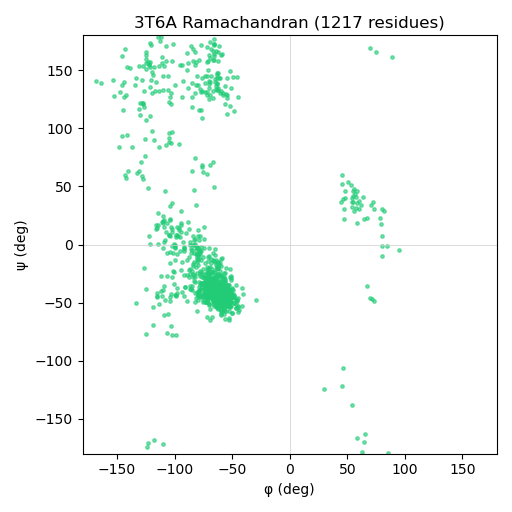LN C O 1
ATOM 7320 N N . ILE C 1 307 ? 4.839 63.273 44.500 1.00 42.72 807 ILE C N 1
ATOM 7321 C CA . ILE C 1 307 ? 4.073 62.041 44.428 1.00 42.70 807 ILE C CA 1
ATOM 7322 C C . ILE C 1 307 ? 2.876 62.068 45.380 1.00 38.28 807 ILE C C 1
ATOM 7323 O O . ILE C 1 307 ? 1.761 61.819 44.964 1.00 41.44 807 ILE C O 1
ATOM 7328 N N . LEU C 1 308 ? 3.108 62.401 46.646 1.00 40.92 808 LEU C N 1
ATOM 7329 C CA . LEU C 1 308 ? 2.031 62.421 47.641 1.00 47.14 808 LEU C CA 1
ATOM 7330 C C . LEU C 1 308 ? 0.943 63.444 47.326 1.00 46.92 808 LEU C C 1
ATOM 7331 O O . LEU C 1 308 ? -0.235 63.197 47.570 1.00 42.75 808 LEU C O 1
ATOM 7336 N N . THR C 1 309 ? 1.339 64.605 46.817 1.00 47.40 809 THR C N 1
ATOM 7337 C CA . THR C 1 309 ? 0.365 65.612 46.435 1.00 50.16 809 THR C CA 1
ATOM 7338 C C . THR C 1 309 ? -0.561 65.065 45.356 1.00 50.51 809 THR C C 1
ATOM 7339 O O . THR C 1 309 ? -1.785 65.218 45.423 1.00 45.86 809 THR C O 1
ATOM 7343 N N . ALA C 1 310 ? 0.033 64.424 44.357 1.00 51.93 810 ALA C N 1
ATOM 7344 C CA . ALA C 1 310 ? -0.736 63.877 43.247 1.00 53.49 810 ALA C CA 1
ATOM 7345 C C . ALA C 1 310 ? -1.707 62.816 43.743 1.00 46.42 810 ALA C C 1
ATOM 7346 O O . ALA C 1 310 ? -2.878 62.805 43.369 1.00 50.51 810 ALA C O 1
ATOM 7348 N N . LEU C 1 311 ? -1.204 61.928 44.592 1.00 46.69 811 LEU C N 1
ATOM 7349 C CA . LEU C 1 311 ? -2.013 60.873 45.194 1.00 48.35 811 LEU C CA 1
ATOM 7350 C C . LEU C 1 311 ? -3.170 61.425 46.013 1.00 44.68 811 LEU C C 1
ATOM 7351 O O . LEU C 1 311 ? -4.269 60.877 46.000 1.00 44.32 811 LEU C O 1
ATOM 7356 N N . SER C 1 312 ? -2.908 62.495 46.751 1.00 49.59 812 SER C N 1
ATOM 7357 C CA . SER C 1 312 ? -3.922 63.073 47.614 1.00 50.02 812 SER C CA 1
ATOM 7358 C C . SER C 1 312 ? -5.050 63.644 46.752 1.00 51.42 812 SER C C 1
ATOM 7359 O O . SER C 1 312 ? -6.231 63.488 47.065 1.00 45.81 812 SER C O 1
ATOM 7362 N N . ARG C 1 313 ? -4.670 64.276 45.647 1.00 51.01 813 ARG C N 1
ATOM 7363 C CA . ARG C 1 313 ? -5.633 64.910 44.762 1.00 56.49 813 ARG C CA 1
ATOM 7364 C C . ARG C 1 313 ? -6.412 63.899 43.933 1.00 57.83 813 ARG C C 1
ATOM 7365 O O . ARG C 1 313 ? -7.555 64.157 43.563 1.00 57.74 813 ARG C O 1
ATOM 7373 N N . LYS C 1 314 ? -5.803 62.754 43.639 1.00 57.41 814 LYS C N 1
ATOM 7374 C CA . LYS C 1 314 ? -6.539 61.674 42.982 1.00 64.44 814 LYS C CA 1
ATOM 7375 C C . LYS C 1 314 ? -7.573 61.083 43.940 1.00 56.96 814 LYS C C 1
ATOM 7376 O O . LYS C 1 314 ? -8.763 61.026 43.626 1.00 55.22 814 LYS C O 1
ATOM 7382 N N . LEU C 1 315 ? -7.102 60.648 45.107 1.00 47.81 815 LEU C N 1
ATOM 7383 C CA . LEU C 1 315 ? -7.959 60.127 46.168 1.00 41.78 815 LEU C CA 1
ATOM 7384 C C . LEU C 1 315 ? -9.165 60.999 46.509 1.00 46.04 815 LEU C C 1
ATOM 7385 O O . LEU C 1 315 ? -10.256 60.486 46.702 1.00 42.84 815 LEU C O 1
ATOM 7390 N N . GLU C 1 316 ? -8.953 62.310 46.628 1.00 56.04 816 GLU C N 1
ATOM 7391 C CA . GLU C 1 316 ? -10.020 63.234 47.010 1.00 58.96 816 GLU C CA 1
ATOM 7392 C C . GLU C 1 316 ? -9.817 64.591 46.374 1.00 61.34 816 GLU C C 1
ATOM 7393 O O . GLU C 1 316 ? -9.273 65.494 47.002 1.00 62.04 816 GLU C O 1
ATOM 7399 N N . PRO C 1 317 ? -10.269 64.747 45.124 1.00 62.45 817 PRO C N 1
ATOM 7400 C CA . PRO C 1 317 ? -10.043 66.022 44.442 1.00 60.03 817 PRO C CA 1
ATOM 7401 C C . PRO C 1 317 ? -10.826 67.150 45.100 1.00 56.41 817 PRO C C 1
ATOM 7402 O O . PRO C 1 317 ? -11.707 66.908 45.931 1.00 57.98 817 PRO C O 1
ATOM 7406 N N . PRO C 1 318 ? -10.485 68.386 44.742 1.00 59.85 818 PRO C N 1
ATOM 7407 C CA . PRO C 1 318 ? -11.168 69.592 45.217 1.00 67.00 818 PRO C CA 1
ATOM 7408 C C . PRO C 1 318 ? -12.233 70.071 44.231 1.00 67.02 818 PRO C C 1
ATOM 7409 O O . PRO C 1 318 ? -12.936 71.034 44.539 1.00 73.08 818 PRO C O 1
ATOM 7413 N N . THR D 1 11 ? 13.758 87.279 55.663 1.00 118.92 511 THR D N 1
ATOM 7414 C CA . THR D 1 11 ? 13.828 88.627 55.097 1.00 124.78 511 THR D CA 1
ATOM 7415 C C . THR D 1 11 ? 15.272 89.017 54.758 1.00 125.46 511 THR D C 1
ATOM 7416 O O . THR D 1 11 ? 16.160 88.165 54.729 1.00 130.67 511 THR D O 1
ATOM 7420 N N . VAL D 1 12 ? 15.498 90.301 54.491 1.00 116.40 512 VAL D N 1
ATOM 7421 C CA . VAL D 1 12 ? 16.848 90.830 54.292 1.00 99.40 512 VAL D CA 1
ATOM 7422 C C . VAL D 1 12 ? 17.134 91.805 55.441 1.00 78.00 512 VAL D C 1
ATOM 7423 O O . VAL D 1 12 ? 16.276 92.005 56.304 1.00 70.33 512 VAL D O 1
ATOM 7427 N N . SER D 1 13 ? 18.327 92.392 55.484 1.00 66.25 513 SER D N 1
ATOM 7428 C CA . SER D 1 13 ? 18.587 93.409 56.500 1.00 57.22 513 SER D CA 1
ATOM 7429 C C . SER D 1 13 ? 17.574 94.544 56.344 1.00 53.66 513 SER D C 1
ATOM 7430 O O . SER D 1 13 ? 16.894 94.638 55.322 1.00 52.23 513 SER D O 1
ATOM 7433 N N . SER D 1 14 ? 17.450 95.376 57.372 1.00 54.40 514 SER D N 1
ATOM 7434 C CA . SER D 1 14 ? 16.566 96.535 57.326 1.00 52.04 514 SER D CA 1
ATOM 7435 C C . SER D 1 14 ? 17.344 97.764 56.845 1.00 49.64 514 SER D C 1
ATOM 7436 O O . SER D 1 14 ? 16.802 98.866 56.763 1.00 52.59 514 SER D O 1
ATOM 7439 N N . PHE D 1 15 ? 18.620 97.565 56.526 1.00 44.03 515 PHE D N 1
ATOM 7440 C CA . PHE D 1 15 ? 19.457 98.645 56.031 1.00 42.93 515 PHE D CA 1
ATOM 7441 C C . PHE D 1 15 ? 19.056 98.949 54.597 1.00 56.08 515 PHE D C 1
ATOM 7442 O O . PHE D 1 15 ? 18.789 98.033 53.825 1.00 61.60 515 PHE D O 1
ATOM 7450 N N . ARG D 1 16 ? 19.006 100.232 54.246 1.00 57.48 516 ARG D N 1
ATOM 7451 C CA . ARG D 1 16 ? 18.633 100.642 52.895 1.00 61.49 516 ARG D CA 1
ATOM 7452 C C . ARG D 1 16 ? 19.708 101.551 52.281 1.00 60.01 516 ARG D C 1
ATOM 7453 O O . ARG D 1 16 ? 19.529 102.765 52.208 1.00 62.04 516 ARG D O 1
ATOM 7461 N N . PRO D 1 17 ? 20.829 100.962 51.837 1.00 54.93 517 PRO D N 1
ATOM 7462 C CA . PRO D 1 17 ? 21.972 101.720 51.312 1.00 59.27 517 PRO D CA 1
ATOM 7463 C C . PRO D 1 17 ? 21.655 102.587 50.092 1.00 66.50 517 PRO D C 1
ATOM 7464 O O . PRO D 1 17 ? 22.143 103.717 50.015 1.00 64.82 517 PRO D O 1
ATOM 7468 N N . ASN D 1 18 ? 20.864 102.076 49.154 1.00 68.94 518 ASN D N 1
ATOM 7469 C CA . ASN D 1 18 ? 20.553 102.840 47.950 1.00 76.40 518 ASN D CA 1
ATOM 7470 C C . ASN D 1 18 ? 19.768 104.111 48.251 1.00 73.28 518 ASN D C 1
ATOM 7471 O O . ASN D 1 18 ? 19.765 105.048 47.457 1.00 72.66 518 ASN D O 1
ATOM 7476 N N . GLU D 1 19 ? 19.117 104.137 49.409 1.00 75.44 519 GLU D N 1
ATOM 7477 C CA . GLU D 1 19 ? 18.306 105.278 49.826 1.00 73.43 519 GLU D CA 1
ATOM 7478 C C . GLU D 1 19 ? 18.985 106.061 50.944 1.00 66.25 519 GLU D C 1
ATOM 7479 O O . GLU D 1 19 ? 18.362 106.925 51.566 1.00 65.97 519 GLU D O 1
ATOM 7485 N N . PHE D 1 20 ? 20.254 105.750 51.205 1.00 55.22 520 PHE D N 1
ATOM 7486 C CA . PHE D 1 20 ? 21.001 106.394 52.290 1.00 54.59 520 PHE D CA 1
ATOM 7487 C C . PHE D 1 20 ? 21.694 107.678 51.808 1.00 53.48 520 PHE D C 1
ATOM 7488 O O . PHE D 1 20 ? 22.296 107.710 50.731 1.00 56.19 520 PHE D O 1
ATOM 7496 N N . GLU D 1 21 ? 21.588 108.741 52.601 1.00 47.37 521 GLU D N 1
ATOM 7497 C CA . GLU D 1 21 ? 22.227 110.018 52.258 1.00 48.37 521 GLU D CA 1
ATOM 7498 C C . GLU D 1 21 ? 23.222 110.476 53.325 1.00 48.91 521 GLU D C 1
ATOM 7499 O O . GLU D 1 21 ? 22.980 110.324 54.522 1.00 55.03 521 GLU D O 1
ATOM 7505 N N . SER D 1 22 ? 24.341 111.045 52.896 1.00 43.94 522 SER D N 1
ATOM 7506 C CA . SER D 1 22 ? 25.335 111.508 53.853 1.00 46.80 522 SER D CA 1
ATOM 7507 C C . SER D 1 22 ? 26.019 112.785 53.376 1.00 52.55 522 SER D C 1
ATOM 7508 O O . SER D 1 22 ? 26.319 112.946 52.195 1.00 53.93 522 SER D O 1
ATOM 7511 N N . LYS D 1 23 ? 26.244 113.705 54.302 1.00 57.90 523 LYS D N 1
ATOM 7512 C CA . LYS D 1 23 ? 26.990 114.905 53.977 1.00 61.65 523 LYS D CA 1
ATOM 7513 C C . LYS D 1 23 ? 28.366 114.502 53.428 1.00 63.13 523 LYS D C 1
ATOM 7514 O O . LYS D 1 23 ? 28.971 115.235 52.641 1.00 62.01 523 LYS D O 1
ATOM 7520 N N . PHE D 1 24 ? 28.820 113.305 53.811 1.00 60.66 524 PHE D N 1
ATOM 7521 C CA . PHE D 1 24 ? 30.169 112.803 53.487 1.00 53.53 524 PHE D CA 1
ATOM 7522 C C . PHE D 1 24 ? 30.227 111.836 52.299 1.00 53.04 524 PHE D C 1
ATOM 7523 O O . PHE D 1 24 ? 31.302 111.364 51.919 1.00 45.68 524 PHE D O 1
ATOM 7531 N N . LEU D 1 25 ? 29.069 111.560 51.711 1.00 59.26 525 LEU D N 1
ATOM 7532 C CA . LEU D 1 25 ? 28.969 110.605 50.618 1.00 64.94 525 LEU D CA 1
ATOM 7533 C C . LEU D 1 25 ? 28.396 111.251 49.357 1.00 69.87 525 LEU D C 1
ATOM 7534 O O . LEU D 1 25 ? 27.423 112.005 49.412 1.00 75.67 525 LEU D O 1
ATOM 7539 N N . PRO D 1 26 ? 29.012 110.966 48.211 1.00 65.21 526 PRO D N 1
ATOM 7540 C CA . PRO D 1 26 ? 28.441 111.367 46.927 1.00 63.44 526 PRO D CA 1
ATOM 7541 C C . PRO D 1 26 ? 27.150 110.601 46.673 1.00 67.33 526 PRO D C 1
ATOM 7542 O O . PRO D 1 26 ? 27.111 109.378 46.838 1.00 71.64 526 PRO D O 1
ATOM 7546 N N . PRO D 1 27 ? 26.098 111.320 46.279 1.00 60.56 527 PRO D N 1
ATOM 7547 C CA . PRO D 1 27 ? 24.790 110.784 45.899 1.00 59.80 527 PRO D CA 1
ATOM 7548 C C . PRO D 1 27 ? 24.891 109.625 44.911 1.00 67.01 527 PRO D C 1
ATOM 7549 O O . PRO D 1 27 ? 24.253 108.602 45.122 1.00 73.53 527 PRO D O 1
ATOM 7553 N N . GLU D 1 28 ? 25.645 109.788 43.831 1.00 74.78 528 GLU D N 1
ATOM 7554 C CA . GLU D 1 28 ? 25.969 108.644 42.987 1.00 84.43 528 GLU D CA 1
ATOM 7555 C C . GLU D 1 28 ? 27.288 108.129 43.508 1.00 72.27 528 GLU D C 1
ATOM 7556 O O . GLU D 1 28 ? 28.167 108.910 43.871 1.00 75.58 528 GLU D O 1
ATOM 7562 N N . ASN D 1 29 ? 27.441 106.820 43.547 1.00 59.18 529 ASN D N 1
ATOM 7563 C CA . ASN D 1 29 ? 28.574 106.257 44.249 1.00 58.40 529 ASN D CA 1
ATOM 7564 C C . ASN D 1 29 ? 29.064 105.028 43.520 1.00 55.63 529 ASN D C 1
ATOM 7565 O O . ASN D 1 29 ? 28.278 104.134 43.227 1.00 61.37 529 ASN D O 1
ATOM 7570 N N . LYS D 1 30 ? 30.351 104.979 43.205 1.00 50.65 530 LYS D N 1
ATOM 7571 C CA . LYS D 1 30 ? 30.896 103.774 42.592 1.00 53.58 530 LYS D CA 1
ATOM 7572 C C . LYS D 1 30 ? 31.496 102.894 43.675 1.00 48.08 530 LYS D C 1
ATOM 7573 O O . LYS D 1 30 ? 31.878 103.392 44.732 1.00 46.60 530 LYS D O 1
ATOM 7579 N N . PRO D 1 31 ? 31.563 101.576 43.428 1.00 51.21 531 PRO D N 1
ATOM 7580 C CA . PRO D 1 31 ? 32.190 100.688 44.415 1.00 48.07 531 PRO D CA 1
ATOM 7581 C C . PRO D 1 31 ? 33.664 101.006 44.605 1.00 53.16 531 PRO D C 1
ATOM 7582 O O . PRO D 1 31 ? 34.396 101.186 43.624 1.00 53.99 531 PRO D O 1
ATOM 7586 N N . LEU D 1 32 ? 34.083 101.093 45.863 1.00 48.79 532 LEU D N 1
ATOM 7587 C CA . LEU D 1 32 ? 35.488 101.262 46.191 1.00 42.97 532 LEU D CA 1
ATOM 7588 C C . LEU D 1 32 ? 36.071 102.521 45.543 1.00 44.99 532 LEU D C 1
ATOM 7589 O O . LEU D 1 32 ? 37.248 102.568 45.203 1.00 39.67 532 LEU D O 1
ATOM 7594 N N . GLU D 1 33 ? 35.244 103.545 45.375 1.00 50.72 533 GLU D N 1
ATOM 7595 C CA . GLU D 1 33 ? 35.735 104.795 44.813 1.00 52.84 533 GLU D CA 1
ATOM 7596 C C . GLU D 1 33 ? 37.008 105.192 45.536 1.00 55.74 533 GLU D C 1
ATOM 7597 O O . GLU D 1 33 ? 37.018 105.465 46.741 1.00 51.94 533 GLU D O 1
ATOM 7603 N N . THR D 1 34 ? 38.086 105.196 44.772 1.00 56.22 534 THR D N 1
ATOM 7604 C CA . THR D 1 34 ? 39.408 105.474 45.282 1.00 54.25 534 THR D CA 1
ATOM 7605 C C . THR D 1 34 ? 39.440 106.696 46.213 1.00 49.70 534 THR D C 1
ATOM 7606 O O . THR D 1 34 ? 39.998 106.634 47.306 1.00 41.54 534 THR D O 1
ATOM 7610 N N . ALA D 1 35 ? 38.832 107.798 45.784 1.00 50.52 535 ALA D N 1
ATOM 7611 C CA . ALA D 1 35 ? 38.790 109.007 46.597 1.00 40.18 535 ALA D CA 1
ATOM 7612 C C . ALA D 1 35 ? 38.104 108.774 47.941 1.00 39.47 535 ALA D C 1
ATOM 7613 O O . ALA D 1 35 ? 38.626 109.160 48.981 1.00 43.28 535 ALA D O 1
ATOM 7615 N N . LEU D 1 36 ? 36.939 108.136 47.925 1.00 42.19 536 LEU D N 1
ATOM 7616 C CA . LEU D 1 36 ? 36.225 107.840 49.168 1.00 38.56 536 LEU D CA 1
ATOM 7617 C C . LEU D 1 36 ? 37.050 106.998 50.133 1.00 45.30 536 LEU D C 1
ATOM 7618 O O . LEU D 1 36 ? 37.063 107.262 51.334 1.00 49.23 536 LEU D O 1
ATOM 7623 N N . LEU D 1 37 ? 37.737 105.987 49.608 1.00 44.51 537 LEU D N 1
ATOM 7624 C CA . LEU D 1 37 ? 38.637 105.176 50.426 1.00 41.44 537 LEU D CA 1
ATOM 7625 C C . LEU D 1 37 ? 39.806 105.998 51.002 1.00 42.94 537 LEU D C 1
ATOM 7626 O O . LEU D 1 37 ? 40.165 105.843 52.173 1.00 36.87 537 LEU D O 1
ATOM 7631 N N . LYS D 1 38 ? 40.404 106.861 50.182 1.00 40.49 538 LYS D N 1
ATOM 7632 C CA . LYS D 1 38 ? 41.475 107.727 50.660 1.00 44.71 538 LYS D CA 1
ATOM 7633 C C . LYS D 1 38 ? 40.979 108.531 51.865 1.00 47.80 538 LYS D C 1
ATOM 7634 O O . LYS D 1 38 ? 41.671 108.643 52.885 1.00 43.95 538 LYS D O 1
ATOM 7640 N N . ARG D 1 39 ? 39.768 109.070 51.740 1.00 46.48 539 ARG D N 1
ATOM 7641 C CA . ARG D 1 39 ? 39.153 109.861 52.799 1.00 45.84 539 ARG D CA 1
ATOM 7642 C C . ARG D 1 39 ? 38.904 109.047 54.069 1.00 45.53 539 ARG D C 1
ATOM 7643 O O . ARG D 1 39 ? 39.121 109.533 55.178 1.00 45.53 539 ARG D O 1
ATOM 7651 N N . ALA D 1 40 ? 38.434 107.815 53.913 1.00 41.55 540 ALA D N 1
ATOM 7652 C CA . ALA D 1 40 ? 38.168 106.978 55.080 1.00 39.70 540 ALA D CA 1
ATOM 7653 C C . ALA D 1 40 ? 39.476 106.568 55.772 1.00 46.71 540 ALA D C 1
ATOM 7654 O O . ALA D 1 40 ? 39.569 106.550 57.005 1.00 48.46 540 ALA D O 1
ATOM 7656 N N . LYS D 1 41 ? 40.484 106.244 54.970 1.00 42.34 541 LYS D N 1
ATOM 7657 C CA . LYS D 1 41 ? 41.791 105.878 55.491 1.00 46.99 541 LYS D CA 1
ATOM 7658 C C . LYS D 1 41 ? 42.404 107.027 56.299 1.00 45.15 541 LYS D C 1
ATOM 7659 O O . LYS D 1 41 ? 42.917 106.823 57.400 1.00 35.82 541 LYS D O 1
ATOM 7665 N N . GLU D 1 42 ? 42.347 108.237 55.756 1.00 35.23 542 GLU D N 1
ATOM 7666 C CA . GLU D 1 42 ? 42.848 109.401 56.479 1.00 45.24 542 GLU D CA 1
ATOM 7667 C C . GLU D 1 42 ? 42.105 109.678 57.796 1.00 37.77 542 GLU D C 1
ATOM 7668 O O . GLU D 1 42 ? 42.705 110.128 58.775 1.00 31.89 542 GLU D O 1
ATOM 7674 N N . LEU D 1 43 ? 40.808 109.395 57.816 1.00 39.52 543 LEU D N 1
ATOM 7675 C CA . LEU D 1 43 ? 40.012 109.503 59.033 1.00 42.22 543 LEU D CA 1
ATOM 7676 C C . LEU D 1 43 ? 40.570 108.585 60.128 1.00 44.37 543 LEU D C 1
ATOM 7677 O O . LEU D 1 43 ? 40.767 109.009 61.267 1.00 47.62 543 LEU D O 1
ATOM 7682 N N . PHE D 1 44 ? 40.838 107.332 59.771 1.00 41.99 544 PHE D N 1
ATOM 7683 C CA . PHE D 1 44 ? 41.352 106.354 60.731 1.00 44.62 544 PHE D CA 1
ATOM 7684 C C . PHE D 1 44 ? 42.792 106.656 61.114 1.00 39.22 544 PHE D C 1
ATOM 7685 O O . PHE D 1 44 ? 43.228 106.356 62.225 1.00 38.44 544 PHE D O 1
ATOM 7693 N N . THR D 1 45 ? 43.523 107.275 60.196 1.00 41.23 545 THR D N 1
ATOM 7694 C CA . THR D 1 45 ? 44.904 107.660 60.459 1.00 45.76 545 THR D CA 1
ATOM 7695 C C . THR D 1 45 ? 44.984 108.823 61.454 1.00 46.14 545 THR D C 1
ATOM 7696 O O . THR D 1 45 ? 45.815 108.821 62.360 1.00 39.67 545 THR D O 1
ATOM 7700 N N . ASN D 1 46 ? 44.104 109.805 61.292 1.00 46.50 546 ASN D N 1
ATOM 7701 C CA . ASN D 1 46 ? 44.152 111.010 62.109 1.00 47.39 546 ASN D CA 1
ATOM 7702 C C . ASN D 1 46 ? 43.570 110.827 63.498 1.00 50.05 546 ASN D C 1
ATOM 7703 O O . ASN D 1 46 ? 43.624 111.735 64.324 1.00 50.44 546 ASN D O 1
ATOM 7708 N N . ASN D 1 47 ? 43.005 109.658 63.760 1.00 49.11 547 ASN D N 1
ATOM 7709 C CA . ASN D 1 47 ? 42.372 109.425 65.050 1.00 38.56 547 ASN D CA 1
ATOM 7710 C C . ASN D 1 47 ? 43.011 108.288 65.846 1.00 28.74 547 ASN D C 1
ATOM 7711 O O . ASN D 1 47 ? 43.470 107.305 65.275 1.00 43.63 547 ASN D O 1
ATOM 7716 N N . ASP D 1 48 ? 43.040 108.429 67.167 1.00 29.43 548 ASP D N 1
ATOM 7717 C CA . ASP D 1 48 ? 43.641 107.412 68.024 1.00 30.59 548 ASP D CA 1
ATOM 7718 C C . ASP D 1 48 ? 42.672 106.257 68.304 1.00 32.06 548 ASP D C 1
ATOM 7719 O O . ASP D 1 48 ? 41.459 106.436 68.245 1.00 33.51 548 ASP D O 1
ATOM 7724 N N . PRO D 1 49 ? 43.221 105.067 68.604 1.00 27.46 549 PRO D N 1
ATOM 7725 C CA . PRO D 1 49 ? 42.427 103.851 68.771 1.00 25.76 549 PRO D CA 1
ATOM 7726 C C . PRO D 1 49 ? 41.215 104.014 69.687 1.00 33.48 549 PRO D C 1
ATOM 7727 O O . PRO D 1 49 ? 40.143 103.527 69.333 1.00 33.66 549 PRO D O 1
ATOM 7731 N N . LYS D 1 50 ? 41.367 104.680 70.827 1.00 25.43 550 LYS D N 1
ATOM 7732 C CA . LYS D 1 50 ? 40.242 104.828 71.746 1.00 28.46 550 LYS D CA 1
ATOM 7733 C C . LYS D 1 50 ? 39.064 105.616 71.135 1.00 32.36 550 LYS D C 1
ATOM 7734 O O . LYS D 1 50 ? 37.905 105.231 71.291 1.00 32.39 550 LYS D O 1
ATOM 7740 N N . VAL D 1 51 ? 39.360 106.708 70.436 1.00 28.21 551 VAL D N 1
ATOM 7741 C CA . VAL D 1 51 ? 38.311 107.495 69.789 1.00 32.33 551 VAL D CA 1
ATOM 7742 C C . VAL D 1 51 ? 37.567 106.692 68.721 1.00 29.40 551 VAL D C 1
ATOM 7743 O O . VAL D 1 51 ? 36.341 106.748 68.637 1.00 34.48 551 VAL D O 1
ATOM 7747 N N . ILE D 1 52 ? 38.305 105.951 67.904 1.00 25.52 552 ILE D N 1
ATOM 7748 C CA . ILE D 1 52 ? 37.674 105.025 66.971 1.00 21.19 552 ILE D CA 1
ATOM 7749 C C . ILE D 1 52 ? 36.787 104.039 67.752 1.00 15.46 552 ILE D C 1
ATOM 7750 O O . ILE D 1 52 ? 35.626 103.833 67.424 1.00 16.04 552 ILE D O 1
ATOM 7755 N N . ALA D 1 53 ? 37.318 103.465 68.820 1.00 27.11 553 ALA D N 1
ATOM 7756 C CA . ALA D 1 53 ? 36.547 102.507 69.626 1.00 25.84 553 ALA D CA 1
ATOM 7757 C C . ALA D 1 53 ? 35.281 103.102 70.287 1.00 29.24 553 ALA D C 1
ATOM 7758 O O . ALA D 1 53 ? 34.267 102.421 70.406 1.00 34.68 553 ALA D O 1
ATOM 7760 N N . GLN D 1 54 ? 35.336 104.361 70.712 1.00 24.93 554 GLN D N 1
ATOM 7761 C CA . GLN D 1 54 ? 34.154 105.012 71.275 1.00 19.22 554 GLN D CA 1
ATOM 7762 C C . GLN D 1 54 ? 33.036 105.134 70.244 1.00 23.57 554 GLN D C 1
ATOM 7763 O O . GLN D 1 54 ? 31.858 104.902 70.546 1.00 16.19 554 GLN D O 1
ATOM 7769 N N . HIS D 1 55 ? 33.413 105.510 69.026 1.00 20.30 555 HIS D N 1
ATOM 7770 C CA . HIS D 1 55 ? 32.451 105.632 67.944 1.00 16.53 555 HIS D CA 1
ATOM 7771 C C . HIS D 1 55 ? 31.834 104.283 67.560 1.00 23.77 555 HIS D C 1
ATOM 7772 O O . HIS D 1 55 ? 30.624 104.194 67.354 1.00 27.95 555 HIS D O 1
ATOM 7779 N N . VAL D 1 56 ? 32.657 103.237 67.491 1.00 18.14 556 VAL D N 1
ATOM 7780 C CA . VAL D 1 56 ? 32.152 101.898 67.186 1.00 19.13 556 VAL D CA 1
ATOM 7781 C C . VAL D 1 56 ? 31.207 101.406 68.290 1.00 16.87 556 VAL D C 1
ATOM 7782 O O . VAL D 1 56 ? 30.117 100.927 68.005 1.00 16.78 556 VAL D O 1
ATOM 7786 N N . LEU D 1 57 ? 31.601 101.576 69.546 1.00 11.87 557 LEU D N 1
ATOM 7787 C CA . LEU D 1 57 ? 30.703 101.276 70.659 1.00 16.60 557 LEU D CA 1
ATOM 7788 C C . LEU D 1 57 ? 29.357 102.009 70.552 1.00 21.65 557 LEU D C 1
ATOM 7789 O O . LEU D 1 57 ? 28.295 101.419 70.739 1.00 32.43 557 LEU D O 1
ATOM 7794 N N . SER D 1 58 ? 29.397 103.294 70.240 1.00 19.30 558 SER D N 1
ATOM 7795 C CA . SER D 1 58 ? 28.161 104.059 70.185 1.00 25.60 558 SER D CA 1
ATOM 7796 C C . SER D 1 58 ? 27.230 103.579 69.060 1.00 24.47 558 SER D C 1
ATOM 7797 O O . SER D 1 58 ? 26.019 103.445 69.262 1.00 21.41 558 SER D O 1
ATOM 7800 N N . MET D 1 59 ? 27.782 103.335 67.875 1.00 14.07 559 MET D N 1
ATOM 7801 C CA . MET D 1 59 ? 26.960 102.842 66.781 1.00 17.19 559 MET D CA 1
ATOM 7802 C C . MET D 1 59 ? 26.391 101.444 67.098 1.00 24.02 559 MET D C 1
ATOM 7803 O O . MET D 1 59 ? 25.220 101.184 66.854 1.00 23.34 559 MET D O 1
ATOM 7808 N N . ASP D 1 60 ? 27.213 100.558 67.656 1.00 18.84 560 ASP D N 1
ATOM 7809 C CA . ASP D 1 60 ? 26.731 99.241 68.045 1.00 20.65 560 ASP D CA 1
ATOM 7810 C C . ASP D 1 60 ? 25.565 99.335 69.002 1.00 21.17 560 ASP D C 1
ATOM 7811 O O . ASP D 1 60 ? 24.564 98.622 68.837 1.00 21.59 560 ASP D O 1
ATOM 7816 N N . CYS D 1 61 ? 25.680 100.197 70.007 1.00 13.29 561 CYS D N 1
ATOM 7817 C CA . CYS D 1 61 ? 24.590 100.316 70.980 1.00 25.00 561 CYS D CA 1
ATOM 7818 C C . CYS D 1 61 ? 23.300 100.818 70.340 1.00 30.01 561 CYS D C 1
ATOM 7819 O O . CYS D 1 61 ? 22.209 100.492 70.797 1.00 33.93 561 CYS D O 1
ATOM 7822 N N . ARG D 1 62 ? 23.421 101.601 69.276 1.00 19.73 562 ARG D N 1
ATOM 7823 C CA . ARG D 1 62 ? 22.229 102.090 68.597 1.00 26.81 562 ARG D CA 1
ATOM 7824 C C . ARG D 1 62 ? 21.592 101.023 67.709 1.00 19.82 562 ARG D C 1
ATOM 7825 O O . ARG D 1 62 ? 20.366 100.873 67.702 1.00 18.21 562 ARG D O 1
ATOM 7833 N N . VAL D 1 63 ? 22.414 100.292 66.961 1.00 21.99 563 VAL D N 1
ATOM 7834 C CA . VAL D 1 63 ? 21.907 99.213 66.106 1.00 25.15 563 VAL D CA 1
ATOM 7835 C C . VAL D 1 63 ? 21.258 98.093 66.952 1.00 24.40 563 VAL D C 1
ATOM 7836 O O . VAL D 1 63 ? 20.190 97.588 66.615 1.00 21.49 563 VAL D O 1
ATOM 7840 N N . ALA D 1 64 ? 21.908 97.737 68.058 1.00 18.38 564 ALA D N 1
ATOM 7841 C CA . ALA D 1 64 ? 21.445 96.684 68.947 1.00 17.64 564 ALA D CA 1
ATOM 7842 C C . ALA D 1 64 ? 20.333 97.167 69.892 1.00 25.23 564 ALA D C 1
ATOM 7843 O O . ALA D 1 64 ? 19.784 96.396 70.681 1.00 22.88 564 ALA D O 1
ATOM 7845 N N . ARG D 1 65 ? 20.010 98.454 69.800 1.00 26.90 565 ARG D N 1
ATOM 7846 C CA . ARG D 1 65 ? 19.004 99.088 70.655 1.00 18.75 565 ARG D CA 1
ATOM 7847 C C . ARG D 1 65 ? 19.308 98.915 72.145 1.00 19.64 565 ARG D C 1
ATOM 7848 O O . ARG D 1 65 ? 18.446 98.544 72.939 1.00 34.42 565 ARG D O 1
ATOM 7856 N N . ILE D 1 66 ? 20.547 99.196 72.506 1.00 18.39 566 ILE D N 1
ATOM 7857 C CA . ILE D 1 66 ? 20.972 99.218 73.888 1.00 22.49 566 ILE D CA 1
ATOM 7858 C C . ILE D 1 66 ? 20.832 100.661 74.356 1.00 23.24 566 ILE D C 1
ATOM 7859 O O . ILE D 1 66 ? 20.365 100.931 75.465 1.00 20.85 566 ILE D O 1
ATOM 7864 N N . LEU D 1 67 ? 21.219 101.585 73.481 1.00 27.67 567 LEU D N 1
ATOM 7865 C CA . LEU D 1 67 ? 21.118 103.021 73.746 1.00 33.44 567 LEU D CA 1
ATOM 7866 C C . LEU D 1 67 ? 20.323 103.723 72.649 1.00 32.89 567 LEU D C 1
ATOM 7867 O O . LEU D 1 67 ? 20.140 103.181 71.550 1.00 27.95 567 LEU D O 1
ATOM 7872 N N . GLY D 1 68 ? 19.860 104.936 72.940 1.00 37.89 568 GLY D N 1
ATOM 7873 C CA . GLY D 1 68 ? 19.218 105.762 71.927 1.00 40.62 568 GLY D CA 1
ATOM 7874 C C . GLY D 1 68 ? 17.890 105.190 71.465 1.00 41.46 568 GLY D C 1
ATOM 7875 O O . GLY D 1 68 ? 17.416 105.477 70.357 1.00 32.52 568 GLY D O 1
ATOM 7876 N N . VAL D 1 69 ? 17.304 104.358 72.320 1.00 35.86 569 VAL D N 1
ATOM 7877 C CA . VAL D 1 69 ? 15.977 103.829 72.089 1.00 41.97 569 VAL D CA 1
ATOM 7878 C C . VAL D 1 69 ? 14.950 104.921 72.422 1.00 48.12 569 VAL D C 1
ATOM 7879 O O . VAL D 1 69 ? 14.847 105.363 73.572 1.00 46.55 569 VAL D O 1
ATOM 7883 N N . SER D 1 70 ? 14.209 105.363 71.406 1.00 49.18 570 SER D N 1
ATOM 7884 C CA . SER D 1 70 ? 13.152 106.362 71.585 1.00 53.45 570 SER D CA 1
ATOM 7885 C C . SER D 1 70 ? 11.980 105.784 72.376 1.00 54.85 570 SER D C 1
ATOM 7886 O O . SER D 1 70 ? 11.895 104.571 72.584 1.00 53.19 570 SER D O 1
ATOM 7889 N N . GLU D 1 71 ? 11.071 106.645 72.819 1.00 58.37 571 GLU D N 1
ATOM 7890 C CA . GLU D 1 71 ? 9.907 106.162 73.558 1.00 62.81 571 GLU D CA 1
ATOM 7891 C C . GLU D 1 71 ? 8.920 105.461 72.628 1.00 57.87 571 GLU D C 1
ATOM 7892 O O . GLU D 1 71 ? 8.316 104.456 73.001 1.00 56.27 571 GLU D O 1
ATOM 7898 N N . GLU D 1 72 ? 8.761 105.989 71.416 1.00 61.60 572 GLU D N 1
ATOM 7899 C CA . GLU D 1 72 ? 7.998 105.288 70.389 1.00 60.48 572 GLU D CA 1
ATOM 7900 C C . GLU D 1 72 ? 8.540 103.870 70.278 1.00 51.91 572 GLU D C 1
ATOM 7901 O O . GLU D 1 72 ? 7.788 102.896 70.366 1.00 45.64 572 GLU D O 1
ATOM 7907 N N . MET D 1 73 ? 9.856 103.765 70.095 1.00 45.67 573 MET D N 1
ATOM 7908 C CA . MET D 1 73 ? 10.489 102.474 69.877 1.00 37.92 573 MET D CA 1
ATOM 7909 C C . MET D 1 73 ? 10.230 101.534 71.056 1.00 41.81 573 MET D C 1
ATOM 7910 O O . MET D 1 73 ? 9.919 100.356 70.860 1.00 41.79 573 MET D O 1
ATOM 7915 N N . ARG D 1 74 ? 10.326 102.049 72.278 1.00 43.56 574 ARG D N 1
ATOM 7916 C CA . ARG D 1 74 ? 10.132 101.188 73.439 1.00 48.27 574 ARG D CA 1
ATOM 7917 C C . ARG D 1 74 ? 8.709 100.651 73.511 1.00 49.25 574 ARG D C 1
ATOM 7918 O O . ARG D 1 74 ? 8.508 99.460 73.766 1.00 43.46 574 ARG D O 1
ATOM 7926 N N . ARG D 1 75 ? 7.729 101.528 73.283 1.00 53.25 575 ARG D N 1
ATOM 7927 C CA . ARG D 1 75 ? 6.318 101.126 73.286 1.00 58.84 575 ARG D CA 1
ATOM 7928 C C . ARG D 1 75 ? 6.052 100.054 72.226 1.00 56.27 575 ARG D C 1
ATOM 7929 O O . ARG D 1 75 ? 5.451 99.016 72.504 1.00 56.46 575 ARG D O 1
ATOM 7937 N N . ASN D 1 76 ? 6.507 100.314 71.008 1.00 49.13 576 ASN D N 1
ATOM 7938 C CA . ASN D 1 76 ? 6.328 99.374 69.917 1.00 43.67 576 ASN D CA 1
ATOM 7939 C C . ASN D 1 76 ? 7.141 98.102 70.091 1.00 48.84 576 ASN D C 1
ATOM 7940 O O . ASN D 1 76 ? 6.827 97.072 69.499 1.00 56.01 576 ASN D O 1
ATOM 7945 N N . MET D 1 77 ? 8.213 98.171 70.868 1.00 47.48 577 MET D N 1
ATOM 7946 C CA . MET D 1 77 ? 8.966 96.959 71.136 1.00 48.03 577 MET D CA 1
ATOM 7947 C C . MET D 1 77 ? 8.252 96.216 72.247 1.00 51.42 577 MET D C 1
ATOM 7948 O O . MET D 1 77 ? 8.015 95.017 72.136 1.00 50.41 577 MET D O 1
ATOM 7953 N N . GLY D 1 78 ? 7.877 96.945 73.298 1.00 49.36 578 GLY D N 1
ATOM 7954 C CA . GLY D 1 78 ? 7.345 96.332 74.502 1.00 51.07 578 GLY D CA 1
ATOM 7955 C C . GLY D 1 78 ? 8.449 95.774 75.392 1.00 48.07 578 GLY D C 1
ATOM 7956 O O . GLY D 1 78 ? 8.189 95.082 76.381 1.00 40.49 578 GLY D O 1
ATOM 7957 N N . VAL D 1 79 ? 9.693 96.066 75.023 1.00 42.17 579 VAL D N 1
ATOM 7958 C CA . VAL D 1 79 ? 10.849 95.774 75.867 1.00 34.16 579 VAL D CA 1
ATOM 7959 C C . VAL D 1 79 ? 11.830 96.929 75.739 1.00 36.37 579 VAL D C 1
ATOM 7960 O O . VAL D 1 79 ? 11.848 97.629 74.720 1.00 38.10 579 VAL D O 1
ATOM 7964 N N . SER D 1 80 ? 12.630 97.143 76.777 1.00 34.81 580 SER D N 1
ATOM 7965 C CA . SER D 1 80 ? 13.540 98.281 76.809 1.00 39.30 580 SER D CA 1
ATOM 7966 C C . SER D 1 80 ? 14.818 98.034 75.986 1.00 38.11 580 SER D C 1
ATOM 7967 O O . SER D 1 80 ? 15.535 98.964 75.625 1.00 45.06 580 SER D O 1
ATOM 7970 N N . SER D 1 81 ? 15.110 96.780 75.683 1.00 29.22 581 SER D N 1
ATOM 7971 C CA . SER D 1 81 ? 16.369 96.491 75.027 1.00 26.24 581 SER D CA 1
ATOM 7972 C C . SER D 1 81 ? 16.197 95.538 73.856 1.00 22.39 581 SER D C 1
ATOM 7973 O O . SER D 1 81 ? 15.463 94.576 73.949 1.00 22.20 581 SER D O 1
ATOM 7976 N N . GLY D 1 82 ? 16.869 95.830 72.750 1.00 23.53 582 GLY D N 1
ATOM 7977 C CA . GLY D 1 82 ? 17.005 94.881 71.661 1.00 20.90 582 GLY D CA 1
ATOM 7978 C C . GLY D 1 82 ? 17.639 93.556 72.090 1.00 22.08 582 GLY D C 1
ATOM 7979 O O . GLY D 1 82 ? 17.343 92.500 71.515 1.00 22.10 582 GLY D O 1
ATOM 7980 N N . LEU D 1 83 ? 18.519 93.603 73.088 1.00 22.19 583 LEU D N 1
ATOM 7981 C CA . LEU D 1 83 ? 19.156 92.391 73.574 1.00 24.57 583 LEU D CA 1
ATOM 7982 C C . LEU D 1 83 ? 18.080 91.438 74.072 1.00 25.22 583 LEU D C 1
ATOM 7983 O O . LEU D 1 83 ? 18.247 90.220 74.037 1.00 27.07 583 LEU D O 1
ATOM 7988 N N . GLU D 1 84 ? 16.953 91.982 74.505 1.00 22.27 584 GLU D N 1
ATOM 7989 C CA . GLU D 1 84 ? 15.875 91.104 74.920 1.00 26.16 584 GLU D CA 1
ATOM 7990 C C . GLU D 1 84 ? 15.056 90.622 73.723 1.00 30.08 584 GLU D C 1
ATOM 7991 O O . GLU D 1 84 ? 14.690 89.450 73.637 1.00 41.30 584 GLU D O 1
ATOM 7997 N N . LEU D 1 85 ? 14.785 91.523 72.793 1.00 20.07 585 LEU D N 1
ATOM 7998 C CA . LEU D 1 85 ? 14.073 91.172 71.573 1.00 18.90 585 LEU D CA 1
ATOM 7999 C C . LEU D 1 85 ? 14.779 90.086 70.738 1.00 26.09 585 LEU D C 1
ATOM 8000 O O . LEU D 1 85 ? 14.126 89.225 70.166 1.00 21.01 585 LEU D O 1
ATOM 8005 N N . ILE D 1 86 ? 16.107 90.120 70.654 1.00 22.54 586 ILE D N 1
ATOM 8006 C CA . ILE D 1 86 ? 16.795 89.107 69.863 1.00 22.17 586 ILE D CA 1
ATOM 8007 C C . ILE D 1 86 ? 16.644 87.634 70.355 1.00 21.98 586 ILE D C 1
ATOM 8008 O O . ILE D 1 86 ? 16.852 86.702 69.584 1.00 22.87 586 ILE D O 1
ATOM 8013 N N . THR D 1 87 ? 16.249 87.429 71.609 1.00 19.31 587 THR D N 1
ATOM 8014 C CA . THR D 1 87 ? 16.020 86.079 72.134 1.00 18.92 587 THR D CA 1
ATOM 8015 C C . THR D 1 87 ? 14.600 85.555 71.878 1.00 22.84 587 THR D C 1
ATOM 8016 O O . THR D 1 87 ? 14.273 84.435 72.264 1.00 23.11 587 THR D O 1
ATOM 8020 N N . LEU D 1 88 ? 13.772 86.371 71.228 1.00 17.46 588 LEU D N 1
ATOM 8021 C CA . LEU D 1 88 ? 12.404 86.004 70.851 1.00 13.04 588 LEU D CA 1
ATOM 8022 C C . LEU D 1 88 ? 12.304 85.862 69.333 1.00 18.07 588 LEU D C 1
ATOM 8023 O O . LEU D 1 88 ? 13.160 86.363 68.604 1.00 25.06 588 LEU D O 1
ATOM 8028 N N . PRO D 1 89 ? 11.260 85.180 68.848 1.00 20.82 589 PRO D N 1
ATOM 8029 C CA . PRO D 1 89 ? 11.048 85.038 67.397 1.00 19.71 589 PRO D CA 1
ATOM 8030 C C . PRO D 1 89 ? 11.022 86.384 66.703 1.00 24.90 589 PRO D C 1
ATOM 8031 O O . PRO D 1 89 ? 11.565 86.557 65.604 1.00 22.70 589 PRO D O 1
ATOM 8035 N N . HIS D 1 90 ? 10.356 87.334 67.348 1.00 24.32 590 HIS D N 1
ATOM 8036 C CA . HIS D 1 90 ? 10.156 88.653 66.776 1.00 29.35 590 HIS D CA 1
ATOM 8037 C C . HIS D 1 90 ? 11.437 89.443 66.564 1.00 25.90 590 HIS D C 1
ATOM 8038 O O . HIS D 1 90 ? 11.425 90.446 65.869 1.00 36.20 590 HIS D O 1
ATOM 8045 N N . GLY D 1 91 ? 12.538 88.987 67.156 1.00 27.68 591 GLY D N 1
ATOM 8046 C CA . GLY D 1 91 ? 13.836 89.595 66.938 1.00 23.93 591 GLY D CA 1
ATOM 8047 C C . GLY D 1 91 ? 14.475 89.160 65.632 1.00 24.28 591 GLY D C 1
ATOM 8048 O O . GLY D 1 91 ? 15.659 89.402 65.400 1.00 27.20 591 GLY D O 1
ATOM 8049 N N . HIS D 1 92 ? 13.692 88.524 64.770 1.00 17.05 592 HIS D N 1
ATOM 8050 C CA . HIS D 1 92 ? 14.241 87.944 63.552 1.00 19.99 592 HIS D CA 1
ATOM 8051 C C . HIS D 1 92 ? 14.945 88.996 62.684 1.00 25.38 592 HIS D C 1
ATOM 8052 O O . HIS D 1 92 ? 16.080 88.796 62.243 1.00 29.67 592 HIS D O 1
ATOM 8059 N N . GLN D 1 93 ? 14.261 90.114 62.449 1.00 26.55 593 GLN D N 1
ATOM 8060 C CA . GLN D 1 93 ? 14.799 91.226 61.676 1.00 26.47 593 GLN D CA 1
ATOM 8061 C C . GLN D 1 93 ? 16.068 91.797 62.310 1.00 29.24 593 GLN D C 1
ATOM 8062 O O . GLN D 1 93 ? 17.076 92.007 61.628 1.00 26.60 593 GLN D O 1
ATOM 8068 N N . LEU D 1 94 ? 16.000 92.051 63.617 1.00 24.22 594 LEU D N 1
ATOM 8069 C CA . LEU D 1 94 ? 17.126 92.578 64.364 1.00 19.43 594 LEU D CA 1
ATOM 8070 C C . LEU D 1 94 ? 18.322 91.641 64.231 1.00 22.49 594 LEU D C 1
ATOM 8071 O O . LEU D 1 94 ? 19.446 92.084 64.002 1.00 27.36 594 LEU D O 1
ATOM 8076 N N . ARG D 1 95 ? 18.076 90.343 64.372 1.00 16.16 595 ARG D N 1
ATOM 8077 C CA . ARG D 1 95 ? 19.138 89.355 64.223 1.00 17.88 595 ARG D CA 1
ATOM 8078 C C . ARG D 1 95 ? 19.827 89.460 62.859 1.00 21.62 595 ARG D C 1
ATOM 8079 O O . ARG D 1 95 ? 21.063 89.409 62.781 1.00 19.55 595 ARG D O 1
ATOM 8087 N N . LEU D 1 96 ? 19.030 89.612 61.796 1.00 18.43 596 LEU D N 1
ATOM 8088 C CA . LEU D 1 96 ? 19.572 89.737 60.436 1.00 22.48 596 LEU D CA 1
ATOM 8089 C C . LEU D 1 96 ? 20.377 91.024 60.264 1.00 26.02 596 LEU D C 1
ATOM 8090 O O . LEU D 1 96 ? 21.417 91.009 59.617 1.00 25.89 596 LEU D O 1
ATOM 8095 N N . ASP D 1 97 ? 19.921 92.123 60.868 1.00 19.94 597 ASP D N 1
ATOM 8096 C CA . ASP D 1 97 ? 20.681 93.383 60.819 1.00 22.40 597 ASP D CA 1
ATOM 8097 C C . ASP D 1 97 ? 22.013 93.267 61.550 1.00 17.40 597 ASP D C 1
ATOM 8098 O O . ASP D 1 97 ? 23.020 93.823 61.130 1.00 14.96 597 ASP D O 1
ATOM 8103 N N . ILE D 1 98 ? 22.008 92.548 62.661 1.00 20.99 598 ILE D N 1
ATOM 8104 C CA . ILE D 1 98 ? 23.227 92.345 63.428 1.00 20.38 598 ILE D CA 1
ATOM 8105 C C . ILE D 1 98 ? 24.243 91.503 62.672 1.00 20.68 598 ILE D C 1
ATOM 8106 O O . ILE D 1 98 ? 25.454 91.707 62.780 1.00 21.03 598 ILE D O 1
ATOM 8111 N N . ILE D 1 99 ? 23.744 90.565 61.886 1.00 23.77 599 ILE D N 1
ATOM 8112 C CA . ILE D 1 99 ? 24.621 89.713 61.107 1.00 26.98 599 ILE D CA 1
ATOM 8113 C C . ILE D 1 99 ? 25.192 90.505 59.944 1.00 25.83 599 ILE D C 1
ATOM 8114 O O . ILE D 1 99 ? 26.393 90.446 59.658 1.00 19.26 599 ILE D O 1
ATOM 8119 N N . GLU D 1 100 ? 24.324 91.263 59.282 1.00 25.02 600 GLU D N 1
ATOM 8120 C CA . GLU D 1 100 ? 24.734 92.059 58.129 1.00 19.09 600 GLU D CA 1
ATOM 8121 C C . GLU D 1 100 ? 25.804 93.066 58.536 1.00 21.67 600 GLU D C 1
ATOM 8122 O O . GLU D 1 100 ? 26.768 93.284 57.799 1.00 28.30 600 GLU D O 1
ATOM 8128 N N . ARG D 1 101 ? 25.650 93.665 59.716 1.00 14.24 601 ARG D N 1
ATOM 8129 C CA . ARG D 1 101 ? 26.590 94.705 60.150 1.00 27.61 601 ARG D CA 1
ATOM 8130 C C . ARG D 1 101 ? 27.952 94.104 60.469 1.00 21.21 601 ARG D C 1
ATOM 8131 O O . ARG D 1 101 ? 28.997 94.659 60.137 1.00 21.17 601 ARG D O 1
ATOM 8139 N N . HIS D 1 102 ? 27.924 92.952 61.115 1.00 25.34 602 HIS D N 1
ATOM 8140 C CA . HIS D 1 102 ? 29.141 92.225 61.438 1.00 25.90 602 HIS D CA 1
ATOM 8141 C C . HIS D 1 102 ? 29.923 91.854 60.181 1.00 30.57 602 HIS D C 1
ATOM 8142 O O . HIS D 1 102 ? 31.103 92.180 60.061 1.00 32.26 602 HIS D O 1
ATOM 8149 N N . ASN D 1 103 ? 29.269 91.169 59.245 1.00 25.58 603 ASN D N 1
ATOM 8150 C CA . ASN D 1 103 ? 29.918 90.827 57.978 1.00 24.27 603 ASN D CA 1
ATOM 8151 C C . ASN D 1 103 ? 30.550 92.029 57.289 1.00 25.07 603 ASN D C 1
ATOM 8152 O O . ASN D 1 103 ? 31.699 91.975 56.857 1.00 30.36 603 ASN D O 1
ATOM 8157 N N . THR D 1 104 ? 29.777 93.103 57.168 1.00 19.23 604 THR D N 1
ATOM 8158 C CA . THR D 1 104 ? 30.207 94.268 56.421 1.00 19.19 604 THR D CA 1
ATOM 8159 C C . THR D 1 104 ? 31.414 94.897 57.103 1.00 25.74 604 THR D C 1
ATOM 8160 O O . THR D 1 104 ? 32.374 95.265 56.433 1.00 25.76 604 THR D O 1
ATOM 8164 N N . MET D 1 105 ? 31.380 94.989 58.431 1.00 19.42 605 MET D N 1
ATOM 8165 C CA . MET D 1 105 ? 32.489 95.588 59.168 1.00 18.05 605 MET D CA 1
ATOM 8166 C C . MET D 1 105 ? 33.763 94.755 59.001 1.00 28.13 605 MET D C 1
ATOM 8167 O O . MET D 1 105 ? 34.853 95.302 58.807 1.00 23.11 605 MET D O 1
ATOM 8172 N N . ALA D 1 106 ? 33.630 93.429 59.057 1.00 22.91 606 ALA D N 1
ATOM 8173 C CA . ALA D 1 106 ? 34.793 92.575 58.884 1.00 21.65 606 ALA D CA 1
ATOM 8174 C C . ALA D 1 106 ? 35.332 92.681 57.458 1.00 27.96 606 ALA D C 1
ATOM 8175 O O . ALA D 1 106 ? 36.540 92.637 57.253 1.00 26.56 606 ALA D O 1
ATOM 8177 N N . ILE D 1 107 ? 34.448 92.829 56.472 1.00 31.51 607 ILE D N 1
ATOM 8178 C CA . ILE D 1 107 ? 34.909 92.995 55.091 1.00 28.82 607 ILE D CA 1
ATOM 8179 C C . ILE D 1 107 ? 35.649 94.339 54.937 1.00 32.87 607 ILE D C 1
ATOM 8180 O O . ILE D 1 107 ? 36.732 94.394 54.363 1.00 32.41 607 ILE D O 1
ATOM 8185 N N . GLY D 1 108 ? 35.075 95.407 55.489 1.00 28.47 608 GLY D N 1
ATOM 8186 C CA . GLY D 1 108 ? 35.712 96.707 55.496 1.00 22.25 608 GLY D CA 1
ATOM 8187 C C . GLY D 1 108 ? 37.119 96.674 56.062 1.00 22.91 608 GLY D C 1
ATOM 8188 O O . GLY D 1 108 ? 38.046 97.158 55.424 1.00 35.82 608 GLY D O 1
ATOM 8189 N N . ILE D 1 109 ? 37.287 96.110 57.255 1.00 21.84 609 ILE D N 1
ATOM 8190 C CA . ILE D 1 109 ? 38.613 95.997 57.860 1.00 24.65 609 ILE D CA 1
ATOM 8191 C C . ILE D 1 109 ? 39.616 95.309 56.938 1.00 33.15 609 ILE D C 1
ATOM 8192 O O . ILE D 1 109 ? 40.774 95.696 56.889 1.00 38.65 609 ILE D O 1
ATOM 8197 N N . ALA D 1 110 ? 39.182 94.277 56.223 1.00 38.49 610 ALA D N 1
ATOM 8198 C CA . ALA D 1 110 ? 40.088 93.548 55.341 1.00 32.22 610 ALA D CA 1
ATOM 8199 C C . ALA D 1 110 ? 40.543 94.448 54.201 1.00 36.52 610 ALA D C 1
ATOM 8200 O O . ALA D 1 110 ? 41.720 94.467 53.843 1.00 34.99 610 ALA D O 1
ATOM 8202 N N . VAL D 1 111 ? 39.595 95.201 53.649 1.00 40.00 611 VAL D N 1
ATOM 8203 C CA . VAL D 1 111 ? 39.850 96.146 52.571 1.00 39.60 611 VAL D CA 1
ATOM 8204 C C . VAL D 1 111 ? 40.838 97.228 53.008 1.00 43.47 611 VAL D C 1
ATOM 8205 O O . VAL D 1 111 ? 41.621 97.733 52.201 1.00 45.94 611 VAL D O 1
ATOM 8209 N N . ASP D 1 112 ? 40.799 97.573 54.292 1.00 39.50 612 ASP D N 1
ATOM 8210 C CA . ASP D 1 112 ? 41.685 98.589 54.855 1.00 48.83 612 ASP D CA 1
ATOM 8211 C C . ASP D 1 112 ? 43.158 98.169 54.787 1.00 52.17 612 ASP D C 1
ATOM 8212 O O . ASP D 1 112 ? 44.047 99.006 54.641 1.00 51.78 612 ASP D O 1
ATOM 8217 N N . ILE D 1 113 ? 43.402 96.868 54.912 1.00 49.77 613 ILE D N 1
ATOM 8218 C CA . ILE D 1 113 ? 44.750 96.314 54.856 1.00 44.93 613 ILE D CA 1
ATOM 8219 C C . ILE D 1 113 ? 45.097 95.981 53.422 1.00 38.04 613 ILE D C 1
ATOM 8220 O O . ILE D 1 113 ? 46.158 96.332 52.941 1.00 42.58 613 ILE D O 1
ATOM 8225 N N . LEU D 1 114 ? 44.184 95.291 52.750 1.00 42.77 614 LEU D N 1
ATOM 8226 C CA . LEU D 1 114 ? 44.406 94.786 51.399 1.00 47.42 614 LEU D CA 1
ATOM 8227 C C . LEU D 1 114 ? 44.233 95.845 50.306 1.00 54.82 614 LEU D C 1
ATOM 8228 O O . LEU D 1 114 ? 44.550 95.604 49.136 1.00 58.46 614 LEU D O 1
ATOM 8233 N N . GLY D 1 115 ? 43.734 97.015 50.689 1.00 51.73 615 GLY D N 1
ATOM 8234 C CA . GLY D 1 115 ? 43.465 98.073 49.734 1.00 55.80 615 GLY D CA 1
ATOM 8235 C C . GLY D 1 115 ? 44.143 99.392 50.054 1.00 61.50 615 GLY D C 1
ATOM 8236 O O . GLY D 1 115 ? 45.151 99.733 49.445 1.00 67.44 615 GLY D O 1
ATOM 8237 N N . CYS D 1 116 ? 43.589 100.116 51.026 1.00 71.59 616 CYS D N 1
ATOM 8238 C CA . CYS D 1 116 ? 43.991 101.490 51.358 1.00 78.17 616 CYS D CA 1
ATOM 8239 C C . CYS D 1 116 ? 45.413 101.631 51.901 1.00 79.65 616 CYS D C 1
ATOM 8240 O O . CYS D 1 116 ? 45.630 102.291 52.918 1.00 76.49 616 CYS D O 1
ATOM 8243 N N . THR D 1 117 ? 46.379 101.034 51.211 1.00 81.87 617 THR D N 1
ATOM 8244 C CA . THR D 1 117 ? 47.749 101.014 51.698 1.00 79.22 617 THR D CA 1
ATOM 8245 C C . THR D 1 117 ? 48.776 101.247 50.592 1.00 82.41 617 THR D C 1
ATOM 8246 O O . THR D 1 117 ? 48.530 100.941 49.424 1.00 85.14 617 THR D O 1
ATOM 8250 N N . GLY D 1 118 ? 49.920 101.806 50.981 1.00 75.58 618 GLY D N 1
ATOM 8251 C CA . GLY D 1 118 ? 51.023 102.048 50.073 1.00 65.32 618 GLY D CA 1
ATOM 8252 C C . GLY D 1 118 ? 52.162 101.070 50.317 1.00 67.29 618 GLY D C 1
ATOM 8253 O O . GLY D 1 118 ? 52.348 100.108 49.569 1.00 62.17 618 GLY D O 1
ATOM 8254 N N . THR D 1 119 ? 52.920 101.303 51.383 1.00 65.89 619 THR D N 1
ATOM 8255 C CA . THR D 1 119 ? 54.128 100.529 51.650 1.00 59.40 619 THR D CA 1
ATOM 8256 C C . THR D 1 119 ? 53.877 99.259 52.462 1.00 59.72 619 THR D C 1
ATOM 8257 O O . THR D 1 119 ? 52.884 99.157 53.188 1.00 63.61 619 THR D O 1
ATOM 8261 N N . LEU D 1 120 ? 54.777 98.288 52.337 1.00 54.32 620 LEU D N 1
ATOM 8262 C CA . LEU D 1 120 ? 54.751 97.149 53.238 1.00 51.83 620 LEU D CA 1
ATOM 8263 C C . LEU D 1 120 ? 54.774 97.705 54.649 1.00 51.74 620 LEU D C 1
ATOM 8264 O O . LEU D 1 120 ? 54.060 97.222 55.521 1.00 55.65 620 LEU D O 1
ATOM 8269 N N . GLU D 1 121 ? 55.579 98.743 54.857 1.00 50.79 621 GLU D N 1
ATOM 8270 C CA . GLU D 1 121 ? 55.659 99.427 56.146 1.00 54.07 621 GLU D CA 1
ATOM 8271 C C . GLU D 1 121 ? 54.313 99.996 56.605 1.00 46.95 621 GLU D C 1
ATOM 8272 O O . GLU D 1 121 ? 53.946 99.866 57.773 1.00 38.96 621 GLU D O 1
ATOM 8278 N N . ASP D 1 122 ? 53.596 100.642 55.690 1.00 45.34 622 ASP D N 1
ATOM 8279 C CA A ASP D 1 122 ? 52.318 101.246 56.027 0.52 43.08 622 ASP D CA 1
ATOM 8280 C CA B ASP D 1 122 ? 52.305 101.249 55.998 0.48 43.54 622 ASP D CA 1
ATOM 8281 C C . ASP D 1 122 ? 51.269 100.178 56.310 1.00 44.68 622 ASP D C 1
ATOM 8282 O O . ASP D 1 122 ? 50.313 100.417 57.045 1.00 45.00 622 ASP D O 1
ATOM 8291 N N . ARG D 1 123 ? 51.463 98.998 55.735 1.00 42.83 623 ARG D N 1
ATOM 8292 C CA . ARG D 1 123 ? 50.533 97.897 55.937 1.00 38.34 623 ARG D CA 1
ATOM 8293 C C . ARG D 1 123 ? 50.696 97.326 57.340 1.00 39.50 623 ARG D C 1
ATOM 8294 O O . ARG D 1 123 ? 49.720 97.020 58.014 1.00 40.21 623 ARG D O 1
ATOM 8302 N N . ALA D 1 124 ? 51.937 97.181 57.781 1.00 42.02 624 ALA D N 1
ATOM 8303 C CA . ALA D 1 124 ? 52.198 96.777 59.155 1.00 37.01 624 ALA D CA 1
ATOM 8304 C C . ALA D 1 124 ? 51.625 97.845 60.088 1.00 34.27 624 ALA D C 1
ATOM 8305 O O . ALA D 1 124 ? 50.936 97.533 61.061 1.00 33.04 624 ALA D O 1
ATOM 8307 N N . ALA D 1 125 ? 51.910 99.110 59.780 1.00 27.81 625 ALA D N 1
ATOM 8308 C CA . ALA D 1 125 ? 51.369 100.224 60.556 1.00 31.03 625 ALA D CA 1
ATOM 8309 C C . ALA D 1 125 ? 49.850 100.093 60.719 1.00 34.47 625 ALA D C 1
ATOM 8310 O O . ALA D 1 125 ? 49.322 100.263 61.814 1.00 42.42 625 ALA D O 1
ATOM 8312 N N . THR D 1 126 ? 49.161 99.774 59.625 1.00 33.74 626 THR D N 1
ATOM 8313 C CA . THR D 1 126 ? 47.708 99.623 59.631 1.00 35.59 626 THR D CA 1
ATOM 8314 C C . THR D 1 126 ? 47.263 98.426 60.466 1.00 41.64 626 THR D C 1
ATOM 8315 O O . THR D 1 126 ? 46.352 98.530 61.288 1.00 37.15 626 THR D O 1
ATOM 8319 N N . LEU D 1 127 ? 47.911 97.288 60.239 1.00 39.36 627 LEU D N 1
ATOM 8320 C CA . LEU D 1 127 ? 47.625 96.070 60.988 1.00 30.43 627 LEU D CA 1
ATOM 8321 C C . LEU D 1 127 ? 47.767 96.353 62.480 1.00 31.07 627 LEU D C 1
ATOM 8322 O O . LEU D 1 127 ? 46.962 95.901 63.298 1.00 26.99 627 LEU D O 1
ATOM 8327 N N . SER D 1 128 ? 48.786 97.131 62.824 1.00 34.05 628 SER D N 1
ATOM 8328 C CA . SER D 1 128 ? 49.031 97.486 64.212 1.00 37.20 628 SER D CA 1
ATOM 8329 C C . SER D 1 128 ? 47.875 98.338 64.780 1.00 40.15 628 SER D C 1
ATOM 8330 O O . SER D 1 128 ? 47.444 98.132 65.923 1.00 34.88 628 SER D O 1
ATOM 8333 N N . LYS D 1 129 ? 47.345 99.274 63.991 1.00 33.32 629 LYS D N 1
ATOM 8334 C CA . LYS D 1 129 ? 46.296 100.138 64.535 1.00 28.93 629 LYS D CA 1
ATOM 8335 C C . LYS D 1 129 ? 45.015 99.352 64.744 1.00 26.49 629 LYS D C 1
ATOM 8336 O O . LYS D 1 129 ? 44.306 99.557 65.726 1.00 25.08 629 LYS D O 1
ATOM 8342 N N . ILE D 1 130 ? 44.732 98.442 63.820 1.00 24.64 630 ILE D N 1
ATOM 8343 C CA . ILE D 1 130 ? 43.605 97.533 63.969 1.00 15.63 630 ILE D CA 1
ATOM 8344 C C . ILE D 1 130 ? 43.687 96.750 65.284 1.00 24.40 630 ILE D C 1
ATOM 8345 O O . ILE D 1 130 ? 42.708 96.671 66.033 1.00 23.43 630 ILE D O 1
ATOM 8350 N N . ILE D 1 131 ? 44.854 96.195 65.585 1.00 30.88 631 ILE D N 1
ATOM 8351 C CA . ILE D 1 131 ? 45.003 95.465 66.841 1.00 26.81 631 ILE D CA 1
ATOM 8352 C C . ILE D 1 131 ? 44.809 96.403 68.041 1.00 28.47 631 ILE D C 1
ATOM 8353 O O . ILE D 1 131 ? 44.207 96.032 69.040 1.00 28.66 631 ILE D O 1
ATOM 8358 N N . GLN D 1 132 ? 45.285 97.635 67.923 1.00 34.19 632 GLN D N 1
ATOM 8359 C CA . GLN D 1 132 ? 45.120 98.605 69.000 1.00 31.44 632 GLN D CA 1
ATOM 8360 C C . GLN D 1 132 ? 43.658 98.949 69.247 1.00 29.74 632 GLN D C 1
ATOM 8361 O O . GLN D 1 132 ? 43.205 98.977 70.392 1.00 25.95 632 GLN D O 1
ATOM 8367 N N . VAL D 1 133 ? 42.934 99.233 68.170 1.00 25.94 633 VAL D N 1
ATOM 8368 C CA . VAL D 1 133 ? 41.503 99.490 68.255 1.00 25.98 633 VAL D CA 1
ATOM 8369 C C . VAL D 1 133 ? 40.744 98.312 68.885 1.00 27.16 633 VAL D C 1
ATOM 8370 O O . VAL D 1 133 ? 39.831 98.515 69.694 1.00 28.34 633 VAL D O 1
ATOM 8374 N N . ALA D 1 134 ? 41.135 97.092 68.523 1.00 28.01 634 ALA D N 1
ATOM 8375 C CA . ALA D 1 134 ? 40.527 95.886 69.081 1.00 26.01 634 ALA D CA 1
ATOM 8376 C C . ALA D 1 134 ? 40.817 95.728 70.574 1.00 30.01 634 ALA D C 1
ATOM 8377 O O . ALA D 1 134 ? 39.947 95.284 71.323 1.00 19.48 634 ALA D O 1
ATOM 8379 N N . VAL D 1 135 ? 42.033 96.073 71.007 1.00 30.06 635 VAL D N 1
ATOM 8380 C CA . VAL D 1 135 ? 42.345 96.083 72.440 1.00 23.52 635 VAL D CA 1
ATOM 8381 C C . VAL D 1 135 ? 41.419 97.071 73.150 1.00 24.69 635 VAL D C 1
ATOM 8382 O O . VAL D 1 135 ? 40.906 96.793 74.235 1.00 23.39 635 VAL D O 1
ATOM 8386 N N . GLU D 1 136 ? 41.206 98.226 72.526 1.00 27.93 636 GLU D N 1
ATOM 8387 C CA . GLU D 1 136 ? 40.306 99.244 73.070 1.00 29.36 636 GLU D CA 1
ATOM 8388 C C . GLU D 1 136 ? 38.854 98.782 73.186 1.00 22.43 636 GLU D C 1
ATOM 8389 O O . GLU D 1 136 ? 38.215 99.021 74.204 1.00 27.13 636 GLU D O 1
ATOM 8395 N N . LEU D 1 137 ? 38.344 98.125 72.147 1.00 27.33 637 LEU D N 1
ATOM 8396 C CA . LEU D 1 137 ? 36.995 97.557 72.176 1.00 22.35 637 LEU D CA 1
ATOM 8397 C C . LEU D 1 137 ? 36.809 96.580 73.332 1.00 25.75 637 LEU D C 1
ATOM 8398 O O . LEU D 1 137 ? 35.799 96.631 74.042 1.00 27.10 637 LEU D O 1
ATOM 8403 N N . LYS D 1 138 ? 37.781 95.689 73.520 1.00 19.42 638 LYS D N 1
ATOM 8404 C CA . LYS D 1 138 ? 37.734 94.712 74.605 1.00 19.59 638 LYS D CA 1
ATOM 8405 C C . LYS D 1 138 ? 37.854 95.367 75.987 1.00 21.81 638 LYS D C 1
ATOM 8406 O O . LYS D 1 138 ? 36.926 95.315 76.794 1.00 23.12 638 LYS D O 1
ATOM 8412 N N . ASP D 1 139 ? 38.988 96.020 76.225 1.00 19.19 639 ASP D N 1
ATOM 8413 C CA . ASP D 1 139 ? 39.362 96.513 77.551 1.00 23.13 639 ASP D CA 1
ATOM 8414 C C . ASP D 1 139 ? 38.780 97.880 77.970 1.00 27.85 639 ASP D C 1
ATOM 8415 O O . ASP D 1 139 ? 38.646 98.143 79.153 1.00 28.51 639 ASP D O 1
ATOM 8420 N N . SER D 1 140 ? 38.434 98.750 77.024 1.00 29.34 640 SER D N 1
ATOM 8421 C CA . SER D 1 140 ? 37.883 100.053 77.405 1.00 26.14 640 SER D CA 1
ATOM 8422 C C . SER D 1 140 ? 36.370 100.144 77.202 1.00 31.71 640 SER D C 1
ATOM 8423 O O . SER D 1 140 ? 35.645 100.583 78.094 1.00 26.26 640 SER D O 1
ATOM 8426 N N . MET D 1 141 ? 35.909 99.731 76.023 1.00 24.95 641 MET D N 1
ATOM 8427 C CA . MET D 1 141 ? 34.501 99.814 75.646 1.00 24.48 641 MET D CA 1
ATOM 8428 C C . MET D 1 141 ? 33.668 98.598 76.082 1.00 32.31 641 MET D C 1
ATOM 8429 O O . MET D 1 141 ? 32.439 98.681 76.178 1.00 32.29 641 MET D O 1
ATOM 8434 N N . GLY D 1 142 ? 34.325 97.466 76.312 1.00 34.29 642 GLY D N 1
ATOM 8435 C CA . GLY D 1 142 ? 33.612 96.225 76.573 1.00 30.77 642 GLY D CA 1
ATOM 8436 C C . GLY D 1 142 ? 32.610 95.880 75.477 1.00 24.29 642 GLY D C 1
ATOM 8437 O O . GLY D 1 142 ? 31.498 95.444 75.760 1.00 18.46 642 GLY D O 1
ATOM 8438 N N . ASP D 1 143 ? 33.013 96.083 74.225 1.00 22.88 643 ASP D N 1
ATOM 8439 C CA . ASP D 1 143 ? 32.182 95.817 73.058 1.00 17.02 643 ASP D CA 1
ATOM 8440 C C . ASP D 1 143 ? 32.676 94.534 72.386 1.00 20.71 643 ASP D C 1
ATOM 8441 O O . ASP D 1 143 ? 33.496 94.598 71.474 1.00 16.85 643 ASP D O 1
ATOM 8446 N N . LEU D 1 144 ? 32.159 93.382 72.811 1.00 16.57 644 LEU D N 1
ATOM 8447 C CA . LEU D 1 144 ? 32.668 92.105 72.321 1.00 20.76 644 LEU D CA 1
ATOM 8448 C C . LEU D 1 144 ? 32.214 91.824 70.879 1.00 18.25 644 LEU D C 1
ATOM 8449 O O . LEU D 1 144 ? 32.904 91.166 70.115 1.00 17.49 644 LEU D O 1
ATOM 8454 N N . TYR D 1 145 ? 31.071 92.367 70.496 1.00 14.75 645 TYR D N 1
ATOM 8455 C CA . TYR D 1 145 ? 30.561 92.194 69.142 1.00 14.45 645 TYR D CA 1
ATOM 8456 C C . TYR D 1 145 ? 31.538 92.737 68.084 1.00 23.89 645 TYR D C 1
ATOM 8457 O O . TYR D 1 145 ? 32.030 91.977 67.233 1.00 17.92 645 TYR D O 1
ATOM 8466 N N . SER D 1 146 ? 31.851 94.033 68.147 1.00 24.25 646 SER D N 1
ATOM 8467 C CA . SER D 1 146 ? 32.829 94.599 67.207 1.00 27.93 646 SER D CA 1
ATOM 8468 C C . SER D 1 146 ? 34.277 94.136 67.451 1.00 21.50 646 SER D C 1
ATOM 8469 O O . SER D 1 146 ? 35.061 94.079 66.519 1.00 23.97 646 SER D O 1
ATOM 8472 N N . PHE D 1 147 ? 34.621 93.792 68.689 1.00 14.29 647 PHE D N 1
ATOM 8473 C CA . PHE D 1 147 ? 35.870 93.088 68.935 1.00 21.87 647 PHE D CA 1
ATOM 8474 C C . PHE D 1 147 ? 35.980 91.829 68.067 1.00 24.87 647 PHE D C 1
ATOM 8475 O O . PHE D 1 147 ? 37.002 91.606 67.430 1.00 26.66 647 PHE D O 1
ATOM 8483 N N . SER D 1 148 ? 34.940 91.003 68.033 1.00 24.83 648 SER D N 1
ATOM 8484 C CA . SER D 1 148 ? 35.011 89.786 67.219 1.00 25.49 648 SER D CA 1
ATOM 8485 C C . SER D 1 148 ? 35.092 90.070 65.702 1.00 26.24 648 SER D C 1
ATOM 8486 O O . SER D 1 148 ? 35.737 89.331 64.964 1.00 37.59 648 SER D O 1
ATOM 8489 N N . ALA D 1 149 ? 34.446 91.142 65.250 1.00 19.84 649 ALA D N 1
ATOM 8490 C CA . ALA D 1 149 ? 34.523 91.561 63.853 1.00 22.44 649 ALA D CA 1
ATOM 8491 C C . ALA D 1 149 ? 35.963 91.865 63.411 1.00 32.68 649 ALA D C 1
ATOM 8492 O O . ALA D 1 149 ? 36.397 91.408 62.355 1.00 36.16 649 ALA D O 1
ATOM 8494 N N . LEU D 1 150 ? 36.692 92.650 64.203 1.00 23.80 650 LEU D N 1
ATOM 8495 C CA . LEU D 1 150 ? 38.094 92.929 63.901 1.00 23.57 650 LEU D CA 1
ATOM 8496 C C . LEU D 1 150 ? 38.929 91.645 63.905 1.00 31.09 650 LEU D C 1
ATOM 8497 O O . LEU D 1 150 ? 39.708 91.417 62.979 1.00 27.45 650 LEU D O 1
ATOM 8502 N N . MET D 1 151 ? 38.749 90.809 64.932 1.00 25.03 651 MET D N 1
ATOM 8503 C CA . MET D 1 151 ? 39.423 89.508 65.022 1.00 21.49 651 MET D CA 1
ATOM 8504 C C . MET D 1 151 ? 39.124 88.612 63.827 1.00 29.33 651 MET D C 1
ATOM 8505 O O . MET D 1 151 ? 39.988 87.862 63.372 1.00 38.21 651 MET D O 1
ATOM 8510 N N . LYS D 1 152 ? 37.898 88.685 63.323 1.00 31.92 652 LYS D N 1
ATOM 8511 C CA . LYS D 1 152 ? 37.512 87.894 62.165 1.00 32.45 652 LYS D CA 1
ATOM 8512 C C . LYS D 1 152 ? 38.301 88.304 60.918 1.00 33.48 652 LYS D C 1
ATOM 8513 O O . LYS D 1 152 ? 38.643 87.470 60.081 1.00 42.29 652 LYS D O 1
ATOM 8519 N N . ALA D 1 153 ? 38.592 89.593 60.805 1.00 28.34 653 ALA D N 1
ATOM 8520 C CA . ALA D 1 153 ? 39.344 90.107 59.662 1.00 28.49 653 ALA D CA 1
ATOM 8521 C C . ALA D 1 153 ? 40.828 89.719 59.697 1.00 32.68 653 ALA D C 1
ATOM 8522 O O . ALA D 1 153 ? 41.388 89.300 58.681 1.00 40.73 653 ALA D O 1
ATOM 8524 N N . LEU D 1 154 ? 41.463 89.867 60.857 1.00 23.84 654 LEU D N 1
ATOM 8525 C CA . LEU D 1 154 ? 42.830 89.390 61.040 1.00 35.36 654 LEU D CA 1
ATOM 8526 C C . LEU D 1 154 ? 42.987 87.875 60.812 1.00 41.31 654 LEU D C 1
ATOM 8527 O O . LEU D 1 154 ? 44.095 87.387 60.616 1.00 46.86 654 LEU D O 1
ATOM 8532 N N . GLU D 1 155 ? 41.884 87.135 60.855 1.00 42.36 655 GLU D N 1
ATOM 8533 C CA . GLU D 1 155 ? 41.943 85.680 60.736 1.00 49.89 655 GLU D CA 1
ATOM 8534 C C . GLU D 1 155 ? 41.597 85.246 59.328 1.00 41.55 655 GLU D C 1
ATOM 8535 O O . GLU D 1 155 ? 41.787 84.093 58.975 1.00 41.05 655 GLU D O 1
ATOM 8541 N N . MET D 1 156 ? 41.052 86.155 58.530 1.00 29.86 656 MET D N 1
ATOM 8542 C CA . MET D 1 156 ? 40.704 85.808 57.157 1.00 36.82 656 MET D CA 1
ATOM 8543 C C . MET D 1 156 ? 41.885 85.223 56.387 1.00 49.88 656 MET D C 1
ATOM 8544 O O . MET D 1 156 ? 43.031 85.651 56.561 1.00 51.89 656 MET D O 1
ATOM 8549 N N . PRO D 1 157 ? 41.605 84.244 55.519 1.00 58.49 657 PRO D N 1
ATOM 8550 C CA . PRO D 1 157 ? 42.662 83.606 54.723 1.00 60.70 657 PRO D CA 1
ATOM 8551 C C . PRO D 1 157 ? 43.428 84.612 53.859 1.00 56.56 657 PRO D C 1
ATOM 8552 O O . PRO D 1 157 ? 44.654 84.534 53.793 1.00 51.75 657 PRO D O 1
ATOM 8556 N N . GLN D 1 158 ? 42.723 85.549 53.226 1.00 50.92 658 GLN D N 1
ATOM 8557 C CA . GLN D 1 158 ? 43.380 86.555 52.396 1.00 47.65 658 GLN D CA 1
ATOM 8558 C C . GLN D 1 158 ? 44.352 87.405 53.213 1.00 41.08 658 GLN D C 1
ATOM 8559 O O . GLN D 1 158 ? 45.263 88.008 52.664 1.00 39.64 658 GLN D O 1
ATOM 8565 N N . ILE D 1 159 ? 44.144 87.459 54.525 1.00 43.94 659 ILE D N 1
ATOM 8566 C CA . ILE D 1 159 ? 44.966 88.291 55.396 1.00 38.28 659 ILE D CA 1
ATOM 8567 C C . ILE D 1 159 ? 46.083 87.528 56.102 1.00 43.83 659 ILE D C 1
ATOM 8568 O O . ILE D 1 159 ? 47.166 88.069 56.291 1.00 46.30 659 ILE D O 1
ATOM 8573 N N . THR D 1 160 ? 45.827 86.286 56.511 1.00 45.76 660 THR D N 1
ATOM 8574 C CA . THR D 1 160 ? 46.847 85.512 57.225 1.00 46.50 660 THR D CA 1
ATOM 8575 C C . THR D 1 160 ? 48.083 85.178 56.363 1.00 50.10 660 THR D C 1
ATOM 8576 O O . THR D 1 160 ? 49.203 85.039 56.876 1.00 44.36 66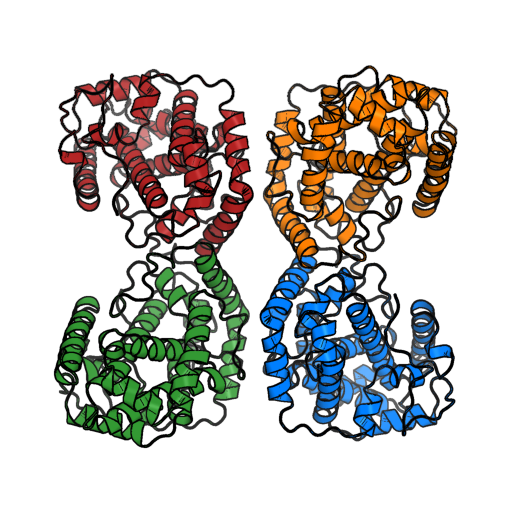0 THR D O 1
ATOM 8580 N N . ARG D 1 161 ? 47.881 85.060 55.055 1.00 51.64 661 ARG D N 1
ATOM 8581 C CA . ARG D 1 161 ? 48.986 84.737 54.157 1.00 55.38 661 ARG D CA 1
ATOM 8582 C C . ARG D 1 161 ? 49.900 85.929 53.866 1.00 59.67 661 ARG D C 1
ATOM 8583 O O . ARG D 1 161 ? 50.937 85.769 53.214 1.00 59.95 661 ARG D O 1
ATOM 8591 N N . LEU D 1 162 ? 49.530 87.114 54.353 1.00 52.85 662 LEU D N 1
ATOM 8592 C CA . LEU D 1 162 ? 50.390 88.287 54.196 1.00 53.73 662 LEU D CA 1
ATOM 8593 C C . LEU D 1 162 ? 51.628 88.203 55.102 1.00 52.02 662 LEU D C 1
ATOM 8594 O O . LEU D 1 162 ? 51.858 89.056 55.962 1.00 48.24 662 LEU D O 1
ATOM 8599 N N . GLU D 1 163 ? 52.427 87.165 54.870 1.00 55.37 663 GLU D N 1
ATOM 8600 C CA . GLU D 1 163 ? 53.582 86.844 55.701 1.00 61.96 663 GLU D CA 1
ATOM 8601 C C . GLU D 1 163 ? 54.594 87.983 55.812 1.00 63.39 663 GLU D C 1
ATOM 8602 O O . GLU D 1 163 ? 55.168 88.207 56.876 1.00 64.30 663 GLU D O 1
ATOM 8608 N N . LYS D 1 164 ? 54.831 88.696 54.719 1.00 59.56 664 LYS D N 1
ATOM 8609 C CA . LYS D 1 164 ? 55.768 89.804 54.783 1.00 67.26 664 LYS D CA 1
ATOM 8610 C C . LYS D 1 164 ? 55.195 90.925 55.656 1.00 64.73 664 LYS D C 1
ATOM 8611 O O . LYS D 1 164 ? 55.915 91.531 56.450 1.00 67.19 664 LYS D O 1
ATOM 8617 N N . THR D 1 165 ? 53.895 91.183 55.530 1.00 59.87 665 THR D N 1
ATOM 8618 C CA . THR D 1 165 ? 53.240 92.157 56.403 1.00 55.27 665 THR D CA 1
ATOM 8619 C C . THR D 1 165 ? 53.309 91.715 57.876 1.00 48.49 665 THR D C 1
ATOM 8620 O O . THR D 1 165 ? 53.807 92.454 58.728 1.00 46.04 665 THR D O 1
ATOM 8624 N N . TRP D 1 166 ? 52.830 90.506 58.168 1.00 41.64 666 TRP D N 1
ATOM 8625 C CA . TRP D 1 166 ? 52.855 89.970 59.537 1.00 46.70 666 TRP D CA 1
ATOM 8626 C C . TRP D 1 166 ? 54.252 89.932 60.139 1.00 53.47 666 TRP D C 1
ATOM 8627 O O . TRP D 1 166 ? 54.426 90.037 61.355 1.00 54.12 666 TRP D O 1
ATOM 8638 N N . THR D 1 167 ? 55.242 89.758 59.272 1.00 55.68 667 THR D N 1
ATOM 8639 C CA . THR D 1 167 ? 56.629 89.680 59.690 1.00 52.80 667 THR D CA 1
ATOM 8640 C C . THR D 1 167 ? 57.132 91.085 59.977 1.00 50.58 667 THR D C 1
ATOM 8641 O O . THR D 1 167 ? 57.861 91.305 60.943 1.00 53.05 667 THR D O 1
ATOM 8645 N N . ALA D 1 168 ? 56.719 92.035 59.141 1.00 43.91 668 ALA D N 1
ATOM 8646 C CA . ALA D 1 168 ? 56.977 93.445 59.400 1.00 43.20 668 ALA D CA 1
ATOM 8647 C C . ALA D 1 168 ? 56.393 93.874 60.750 1.00 51.69 668 ALA D C 1
ATOM 8648 O O . ALA D 1 168 ? 57.053 94.582 61.514 1.00 57.94 668 ALA D O 1
ATOM 8650 N N . LEU D 1 169 ? 55.161 93.446 61.039 1.00 44.02 669 LEU D N 1
ATOM 8651 C CA . LEU D 1 169 ? 54.512 93.754 62.319 1.00 41.33 669 LEU D CA 1
ATOM 8652 C C . LEU D 1 169 ? 55.336 93.196 63.472 1.00 42.24 669 LEU D C 1
ATOM 8653 O O . LEU D 1 169 ? 55.615 93.897 64.447 1.00 33.51 669 LEU D O 1
ATOM 8658 N N . ARG D 1 170 ? 55.715 91.925 63.358 1.00 44.75 670 ARG D N 1
ATOM 8659 C CA . ARG D 1 170 ? 56.488 91.267 64.402 1.00 46.49 670 ARG D CA 1
ATOM 8660 C C . ARG D 1 170 ? 57.737 92.077 64.710 1.00 43.62 670 ARG D C 1
ATOM 8661 O O . ARG D 1 170 ? 58.071 92.295 65.868 1.00 50.61 670 ARG D O 1
ATOM 8669 N N . HIS D 1 171 ? 58.403 92.552 63.665 1.00 37.23 671 HIS D N 1
ATOM 8670 C CA . HIS D 1 171 ? 59.689 93.230 63.815 1.00 52.09 671 HIS D CA 1
ATOM 8671 C C . HIS D 1 171 ? 59.618 94.667 64.350 1.00 55.29 671 HIS D C 1
ATOM 8672 O O . HIS D 1 171 ? 60.520 95.108 65.064 1.00 59.53 671 HIS D O 1
ATOM 8679 N N . GLN D 1 172 ? 58.552 95.390 64.009 1.00 58.30 672 GLN D N 1
ATOM 8680 C CA . GLN D 1 172 ? 58.453 96.821 64.313 1.00 58.32 672 GLN D CA 1
ATOM 8681 C C . GLN D 1 172 ? 57.386 97.172 65.354 1.00 52.57 672 GLN D C 1
ATOM 8682 O O . GLN D 1 172 ? 57.484 98.188 66.041 1.00 55.46 672 GLN D O 1
ATOM 8688 N N . TYR D 1 173 ? 56.355 96.345 65.447 1.00 43.39 673 TYR D N 1
ATOM 8689 C CA . TYR D 1 173 ? 55.306 96.545 66.439 1.00 45.33 673 TYR D CA 1
ATOM 8690 C C . TYR D 1 173 ? 55.206 95.285 67.295 1.00 43.66 673 TYR D C 1
ATOM 8691 O O . TYR D 1 173 ? 54.126 94.756 67.545 1.00 41.17 673 TYR D O 1
ATOM 8700 N N . THR D 1 174 ? 56.370 94.837 67.750 1.00 43.70 674 THR D N 1
ATOM 8701 C CA . THR D 1 174 ? 56.521 93.607 68.506 1.00 38.89 674 THR D CA 1
ATOM 8702 C C . THR D 1 174 ? 55.555 93.430 69.684 1.00 42.20 674 THR D C 1
ATOM 8703 O O . THR D 1 174 ? 55.074 92.319 69.934 1.00 48.07 674 THR D O 1
ATOM 8707 N N . GLN D 1 175 ? 55.284 94.514 70.407 1.00 40.27 675 GLN D N 1
ATOM 8708 C CA . GLN D 1 175 ? 54.392 94.477 71.558 1.00 36.54 675 GLN D CA 1
ATOM 8709 C C . GLN D 1 175 ? 52.956 94.209 71.105 1.00 43.75 675 GLN D C 1
ATOM 8710 O O . GLN D 1 175 ? 52.226 93.435 71.720 1.00 49.22 675 GLN D O 1
ATOM 8716 N N . THR D 1 176 ? 52.561 94.844 70.013 1.00 40.84 676 THR D N 1
ATOM 8717 C CA . THR D 1 176 ? 51.222 94.663 69.488 1.00 43.67 676 THR D CA 1
ATOM 8718 C C . THR D 1 176 ? 51.041 93.263 68.907 1.00 45.47 676 THR D C 1
ATOM 8719 O O . THR D 1 176 ? 49.988 92.642 69.079 1.00 42.51 676 THR D O 1
ATOM 8723 N N . ALA D 1 177 ? 52.072 92.759 68.235 1.00 42.83 677 ALA D N 1
ATOM 8724 C CA . ALA D 1 177 ? 52.006 91.424 67.634 1.00 44.75 677 ALA D CA 1
ATOM 8725 C C . ALA D 1 177 ? 51.894 90.322 68.690 1.00 50.90 677 ALA D C 1
ATOM 8726 O O . ALA D 1 177 ? 51.317 89.263 68.437 1.00 54.07 677 ALA D O 1
ATOM 8728 N N . ILE D 1 178 ? 52.438 90.570 69.876 1.00 47.44 678 ILE D N 1
ATOM 8729 C CA . ILE D 1 178 ? 52.402 89.559 70.928 1.00 49.15 678 ILE D CA 1
ATOM 8730 C C . ILE D 1 178 ? 51.100 89.650 71.705 1.00 45.39 678 ILE D C 1
ATOM 8731 O O . ILE D 1 178 ? 50.504 88.647 72.084 1.00 48.91 678 ILE D O 1
ATOM 8736 N N . LEU D 1 179 ? 50.658 90.875 71.923 1.00 48.26 679 LEU D N 1
ATOM 8737 C CA . LEU D 1 179 ? 49.378 91.126 72.552 1.00 43.80 679 LEU D CA 1
ATOM 8738 C C . LEU D 1 179 ? 48.294 90.404 71.768 1.00 36.31 679 LEU D C 1
ATOM 8739 O O . LEU D 1 179 ? 47.404 89.771 72.329 1.00 32.56 679 LEU D O 1
ATOM 8744 N N . TYR D 1 180 ? 48.381 90.497 70.454 1.00 32.30 680 TYR D N 1
ATOM 8745 C CA . TYR D 1 180 ? 47.383 89.892 69.607 1.00 25.41 680 TYR D CA 1
ATOM 8746 C C . TYR D 1 180 ? 47.441 88.377 69.735 1.00 35.93 680 TYR D C 1
ATOM 8747 O O . TYR D 1 180 ? 46.402 87.716 69.868 1.00 31.00 680 TYR D O 1
ATOM 8756 N N . GLU D 1 181 ? 48.656 87.828 69.708 1.00 39.82 681 GLU D N 1
ATOM 8757 C CA . GLU D 1 181 ? 48.843 86.378 69.762 1.00 48.54 681 GLU D CA 1
ATOM 8758 C C . GLU D 1 181 ? 48.499 85.719 71.101 1.00 48.13 681 GLU D C 1
ATOM 8759 O O . GLU D 1 181 ? 47.839 84.683 71.124 1.00 45.51 681 GLU D O 1
ATOM 8765 N N . LYS D 1 182 ? 48.936 86.319 72.206 1.00 45.87 682 LYS D N 1
ATOM 8766 C CA . LYS D 1 182 ? 48.876 85.653 73.508 1.00 46.40 682 LYS D CA 1
ATOM 8767 C C . LYS D 1 182 ? 47.759 86.142 74.435 1.00 45.98 682 LYS D C 1
ATOM 8768 O O . LYS D 1 182 ? 47.440 85.493 75.430 1.00 55.68 682 LYS D O 1
ATOM 8774 N N . GLN D 1 183 ? 47.186 87.298 74.128 1.00 45.10 683 GLN D N 1
ATOM 8775 C CA . GLN D 1 183 ? 46.129 87.865 74.954 1.00 43.55 683 GLN D CA 1
ATOM 8776 C C . GLN D 1 183 ? 44.818 87.775 74.196 1.00 39.85 683 GLN D C 1
ATOM 8777 O O . GLN D 1 183 ? 43.869 87.117 74.640 1.00 31.86 683 GLN D O 1
ATOM 8783 N N . LEU D 1 184 ? 44.804 88.443 73.044 1.00 34.30 684 LEU D N 1
ATOM 8784 C CA . LEU D 1 184 ? 43.621 88.625 72.222 1.00 30.11 684 LEU D CA 1
ATOM 8785 C C . LEU D 1 184 ? 43.112 87.318 71.626 1.00 40.78 684 LEU D C 1
ATOM 8786 O O . LEU D 1 184 ? 41.934 86.994 71.763 1.00 35.82 684 LEU D O 1
ATOM 8791 N N . LYS D 1 185 ? 43.993 86.560 70.980 1.00 43.95 685 LYS D N 1
ATOM 8792 C CA . LYS D 1 185 ? 43.576 85.312 70.337 1.00 42.35 685 LYS D CA 1
ATOM 8793 C C . LYS D 1 185 ? 42.916 84.294 71.287 1.00 38.10 685 LYS D C 1
ATOM 8794 O O . LYS D 1 185 ? 41.859 83.749 70.971 1.00 35.96 685 LYS D O 1
ATOM 8800 N N . PRO D 1 186 ? 43.550 84.007 72.437 1.00 36.54 686 PRO D N 1
ATOM 8801 C CA . PRO D 1 186 ? 42.885 83.098 73.379 1.00 32.81 686 PRO D CA 1
ATOM 8802 C C . PRO D 1 186 ? 41.578 83.640 73.959 1.00 37.60 686 PRO D C 1
ATOM 8803 O O . PRO D 1 186 ? 40.672 82.837 74.211 1.00 26.68 686 PRO D O 1
ATOM 8807 N N . PHE D 1 187 ? 41.472 84.956 74.156 1.00 37.23 687 PHE D N 1
ATOM 8808 C CA . PHE D 1 187 ? 40.216 85.563 74.616 1.00 25.21 687 PHE D CA 1
ATOM 8809 C C . PHE D 1 187 ? 39.114 85.326 73.584 1.00 26.89 687 PHE D C 1
ATOM 8810 O O . PHE D 1 187 ? 37.990 84.947 73.931 1.00 26.56 687 PHE D O 1
ATOM 8818 N N . SER D 1 188 ? 39.462 85.502 72.311 1.00 22.81 688 SER D N 1
ATOM 8819 C CA . SER D 1 188 ? 38.538 85.268 71.203 1.00 22.56 688 SER D CA 1
ATOM 8820 C C . SER D 1 188 ? 37.998 83.824 71.218 1.00 34.73 688 SER D C 1
ATOM 8821 O O . SER D 1 188 ? 36.824 83.573 70.895 1.00 35.78 688 SER D O 1
ATOM 8824 N N . LYS D 1 189 ? 38.867 82.892 71.606 1.00 27.02 689 LYS D N 1
ATOM 8825 C CA . LYS D 1 189 ? 38.545 81.472 71.693 1.00 25.71 689 LYS D CA 1
ATOM 8826 C C . LYS D 1 189 ? 37.621 81.166 72.875 1.00 34.21 689 LYS D C 1
ATOM 8827 O O . LYS D 1 189 ? 36.710 80.344 72.746 1.00 36.88 689 LYS D O 1
ATOM 8833 N N . LEU D 1 190 ? 37.853 81.824 74.016 1.00 29.99 690 LEU D N 1
ATOM 8834 C CA . LEU D 1 190 ? 36.930 81.736 75.156 1.00 33.21 690 LEU D CA 1
ATOM 8835 C C . LEU D 1 190 ? 35.537 82.284 74.823 1.00 26.88 690 LEU D C 1
ATOM 8836 O O . LEU D 1 190 ? 34.529 81.679 75.164 1.00 31.31 690 LEU D O 1
ATOM 8841 N N . LEU D 1 191 ? 35.490 83.440 74.177 1.00 13.32 691 LEU D N 1
ATOM 8842 C CA . LEU D 1 191 ? 34.218 84.003 73.752 1.00 23.33 691 LEU D CA 1
ATOM 8843 C C . LEU D 1 191 ? 33.454 83.029 72.856 1.00 22.36 691 LEU D C 1
ATOM 8844 O O . LEU D 1 191 ? 32.260 82.809 73.029 1.00 26.70 691 LEU D O 1
ATOM 8849 N N . HIS D 1 192 ? 34.166 82.438 71.910 1.00 22.24 692 HIS D N 1
ATOM 8850 C CA . HIS D 1 192 ? 33.547 81.619 70.886 1.00 24.66 692 HIS D CA 1
ATOM 8851 C C . HIS D 1 192 ? 33.049 80.310 71.515 1.00 25.20 692 HIS D C 1
ATOM 8852 O O . HIS D 1 192 ? 32.110 79.679 71.019 1.00 28.35 692 HIS D O 1
ATOM 8859 N N . GLU D 1 193 ? 33.655 79.933 72.636 1.00 18.25 693 GLU D N 1
ATOM 8860 C CA . GLU D 1 193 ? 33.228 78.754 73.366 1.00 21.96 693 GLU D CA 1
ATOM 8861 C C . GLU D 1 193 ? 32.029 79.055 74.269 1.00 32.68 693 GLU D C 1
ATOM 8862 O O . GLU D 1 193 ? 31.541 78.160 74.977 1.00 27.28 693 GLU D O 1
ATOM 8868 N N . GLY D 1 194 ? 31.561 80.307 74.241 1.00 22.94 694 GLY D N 1
ATOM 8869 C CA . GLY D 1 194 ? 30.376 80.700 74.980 1.00 16.20 694 GLY D CA 1
ATOM 8870 C C . GLY D 1 194 ? 30.654 80.990 76.440 1.00 25.86 694 GLY D C 1
ATOM 8871 O O . GLY D 1 194 ? 29.760 80.824 77.288 1.00 22.34 694 GLY D O 1
ATOM 8872 N N . ARG D 1 195 ? 31.882 81.435 76.725 1.00 24.08 695 ARG D N 1
ATOM 8873 C CA . ARG D 1 195 ? 32.324 81.767 78.084 1.00 31.83 695 ARG D CA 1
ATOM 8874 C C . ARG D 1 195 ? 32.285 83.252 78.425 1.00 35.77 695 ARG D C 1
ATOM 8875 O O . ARG D 1 195 ? 32.796 83.642 79.469 1.00 35.43 695 ARG D O 1
ATOM 8883 N N . GLU D 1 196 ? 31.712 84.084 77.562 1.00 35.70 696 GLU D N 1
ATOM 8884 C CA . GLU D 1 196 ? 31.806 85.541 77.753 1.00 36.34 696 GLU D CA 1
ATOM 8885 C C . GLU D 1 196 ? 31.306 86.032 79.116 1.00 43.73 696 GLU D C 1
ATOM 8886 O O . GLU D 1 196 ? 31.651 87.131 79.544 1.00 48.77 696 GLU D O 1
ATOM 8892 N N . SER D 1 197 ? 30.492 85.228 79.793 1.00 39.82 697 SER D N 1
ATOM 8893 C CA . SER D 1 197 ? 29.825 85.692 81.007 1.00 42.35 697 SER D CA 1
ATOM 8894 C C . SER D 1 197 ? 30.754 85.626 82.208 1.00 36.78 697 SER D C 1
ATOM 8895 O O . SER D 1 197 ? 30.494 86.228 83.255 1.00 29.42 697 SER D O 1
ATOM 8898 N N . THR D 1 198 ? 31.848 84.897 82.039 1.00 37.36 698 THR D N 1
ATOM 8899 C CA . THR D 1 198 ? 32.667 84.468 83.154 1.00 35.72 698 THR D CA 1
ATOM 8900 C C . THR D 1 198 ? 34.115 84.951 83.033 1.00 40.01 698 THR D C 1
ATOM 8901 O O . THR D 1 198 ? 34.989 84.567 83.812 1.00 46.85 698 THR D O 1
ATOM 8905 N N . CYS D 1 199 ? 34.380 85.786 82.046 1.00 38.09 699 CYS D N 1
ATOM 8906 C CA . CYS D 1 199 ? 35.730 86.286 81.887 1.00 54.91 699 CYS D CA 1
ATOM 8907 C C . CYS D 1 199 ? 35.687 87.731 81.439 1.00 50.81 699 CYS D C 1
ATOM 8908 O O . CYS D 1 199 ? 36.185 88.067 80.366 1.00 63.08 699 CYS D O 1
ATOM 8911 N N . VAL D 1 200 ? 35.086 88.594 82.248 1.00 36.22 700 VAL D N 1
ATOM 8912 C CA . VAL D 1 200 ? 34.812 89.945 81.753 1.00 38.05 700 VAL D CA 1
ATOM 8913 C C . VAL D 1 200 ? 36.068 90.810 81.660 1.00 33.11 700 VAL D C 1
ATOM 8914 O O . VAL D 1 200 ? 37.004 90.678 82.459 1.00 32.01 700 VAL D O 1
ATOM 8918 N N . PRO D 1 201 ? 36.108 91.668 80.642 1.00 26.34 701 PRO D N 1
ATOM 8919 C CA . PRO D 1 201 ? 37.250 92.549 80.452 1.00 34.97 701 PRO D CA 1
ATOM 8920 C C . PRO D 1 201 ? 37.267 93.500 81.623 1.00 35.90 701 PRO D C 1
ATOM 8921 O O . PRO D 1 201 ? 36.323 93.510 82.407 1.00 33.22 701 PRO D O 1
ATOM 8925 N N . PRO D 1 202 ? 38.324 94.304 81.733 1.00 32.03 702 PRO D N 1
ATOM 8926 C CA . PRO D 1 202 ? 38.524 95.161 82.906 1.00 31.45 702 PRO D CA 1
ATOM 8927 C C . PRO D 1 202 ? 37.511 96.316 83.038 1.00 35.36 702 PRO D C 1
ATOM 8928 O O . PRO D 1 202 ? 37.402 96.879 84.126 1.00 41.55 702 PRO D O 1
ATOM 8932 N N . ASN D 1 203 ? 36.775 96.646 81.979 1.00 28.26 703 ASN D N 1
ATOM 8933 C CA . ASN D 1 203 ? 35.714 97.656 82.079 1.00 28.45 703 ASN D CA 1
ATOM 8934 C C . ASN D 1 203 ? 34.311 97.056 81.974 1.00 31.20 703 ASN D C 1
ATOM 8935 O O . ASN D 1 203 ? 33.321 97.768 81.758 1.00 31.88 703 ASN D O 1
ATOM 8940 N N . ASN D 1 204 ? 34.244 95.734 82.134 1.00 38.10 704 ASN D N 1
ATOM 8941 C CA . ASN D 1 204 ? 33.009 94.967 81.991 1.00 27.46 704 ASN D CA 1
ATOM 8942 C C . ASN D 1 204 ? 32.429 94.976 80.565 1.00 29.24 704 ASN D C 1
ATOM 8943 O O . ASN D 1 204 ? 33.128 95.316 79.600 1.00 29.63 704 ASN D O 1
ATOM 8948 N N . VAL D 1 205 ? 31.157 94.604 80.427 1.00 27.98 705 VAL D N 1
ATOM 8949 C CA . VAL D 1 205 ? 30.569 94.385 79.096 1.00 17.13 705 VAL D CA 1
ATOM 8950 C C . VAL D 1 205 ? 29.415 95.322 78.710 1.00 16.67 705 VAL D C 1
ATOM 8951 O O . VAL D 1 205 ? 28.473 95.510 79.469 1.00 17.30 705 VAL D O 1
ATOM 8955 N N . SER D 1 206 ? 29.491 95.886 77.507 1.00 16.55 706 SER D N 1
ATOM 8956 C CA . SER D 1 206 ? 28.506 96.850 77.043 1.00 24.03 706 SER D CA 1
ATOM 8957 C C . SER D 1 206 ? 27.707 96.241 75.913 1.00 23.50 706 SER D C 1
ATOM 8958 O O . SER D 1 206 ? 26.512 96.465 75.795 1.00 29.80 706 SER D O 1
ATOM 8961 N N . VAL D 1 207 ? 28.393 95.511 75.049 1.00 24.15 707 VAL D N 1
ATOM 8962 C CA . VAL D 1 207 ? 27.743 94.817 73.953 1.00 22.73 707 VAL D CA 1
ATOM 8963 C C . VAL D 1 207 ? 28.233 93.398 73.965 1.00 28.03 707 VAL D C 1
ATOM 8964 O O . VAL D 1 207 ? 29.422 93.143 73.760 1.00 29.75 707 VAL D O 1
ATOM 8968 N N . PRO D 1 208 ? 27.316 92.462 74.201 1.00 23.28 708 PRO D N 1
ATOM 8969 C CA . PRO D 1 208 ? 27.716 91.056 74.180 1.00 13.58 708 PRO D CA 1
ATOM 8970 C C . PRO D 1 208 ? 28.248 90.645 72.810 1.00 15.16 708 PRO D C 1
ATOM 8971 O O . PRO D 1 208 ? 28.131 91.412 71.850 1.00 12.98 708 PRO D O 1
ATOM 8975 N N . LEU D 1 209 ? 28.816 89.438 72.738 1.00 14.67 709 LEU D N 1
ATOM 8976 C CA . LEU D 1 209 ? 29.383 88.863 71.516 1.00 15.71 709 LEU D CA 1
ATOM 8977 C C . LEU D 1 209 ? 28.351 88.741 70.396 1.00 25.03 709 LEU D C 1
ATOM 8978 O O . LEU D 1 209 ? 28.629 89.107 69.232 1.00 19.13 709 LEU D O 1
ATOM 8983 N N . LEU D 1 210 ? 27.181 88.192 70.757 1.00 14.83 710 LEU D N 1
ATOM 8984 C CA . LEU D 1 210 ? 25.992 88.153 69.892 1.00 17.49 710 LEU D CA 1
ATOM 8985 C C . LEU D 1 210 ? 26.053 87.168 68.726 1.00 21.35 710 LEU D C 1
ATOM 8986 O O . LEU D 1 210 ? 25.117 86.389 68.487 1.00 23.00 710 LEU D O 1
ATOM 8991 N N . MET D 1 211 ? 27.158 87.225 68.000 1.00 16.98 711 MET D N 1
ATOM 8992 C CA . MET D 1 211 ? 27.292 86.565 66.712 1.00 24.48 711 MET D CA 1
ATOM 8993 C C . MET D 1 211 ? 27.013 85.049 66.705 1.00 25.02 711 MET D C 1
ATOM 8994 O O . MET D 1 211 ? 26.225 84.582 65.884 1.00 27.28 711 MET D O 1
ATOM 8999 N N . PRO D 1 212 ? 27.663 84.274 67.599 1.00 24.17 712 PRO D N 1
ATOM 9000 C CA . PRO D 1 212 ? 27.333 82.836 67.614 1.00 24.84 712 PRO D CA 1
ATOM 9001 C C . PRO D 1 212 ? 25.873 82.534 67.972 1.00 18.41 712 PRO D C 1
ATOM 9002 O O . PRO D 1 212 ? 25.292 81.681 67.323 1.00 24.23 712 PRO D O 1
ATOM 9006 N N . LEU D 1 213 ? 25.309 83.206 68.975 1.00 20.94 713 LEU D N 1
ATOM 9007 C CA . LEU D 1 213 ? 23.887 83.086 69.305 1.00 20.18 713 LEU D CA 1
ATOM 9008 C C . LEU D 1 213 ? 22.993 83.334 68.094 1.00 22.56 713 LEU D C 1
ATOM 9009 O O . LEU D 1 213 ? 22.111 82.529 67.757 1.00 21.38 713 LEU D O 1
ATOM 9014 N N . VAL D 1 214 ? 23.223 84.475 67.459 1.00 15.63 714 VAL D N 1
ATOM 9015 C CA . VAL D 1 214 ? 22.403 84.943 66.342 1.00 15.72 714 VAL D CA 1
ATOM 9016 C C . VAL D 1 214 ? 22.420 83.999 65.114 1.00 24.02 714 VAL D C 1
ATOM 9017 O O . VAL D 1 214 ? 21.393 83.776 64.479 1.00 26.70 714 VAL D O 1
ATOM 9021 N N . THR D 1 215 ? 23.577 83.441 64.777 1.00 24.75 715 THR D N 1
ATOM 9022 C CA . THR D 1 215 ? 23.647 82.535 63.633 1.00 29.71 715 THR D CA 1
ATOM 9023 C C . THR D 1 215 ? 23.110 81.175 64.017 1.00 27.06 715 THR D C 1
ATOM 9024 O O . THR D 1 215 ? 22.654 80.414 63.161 1.00 29.57 715 THR D O 1
ATOM 9028 N N . LEU D 1 216 ? 23.184 80.860 65.307 1.00 16.07 716 LEU D N 1
ATOM 9029 C CA . LEU D 1 216 ? 22.591 79.624 65.794 1.00 16.48 716 LEU D CA 1
ATOM 9030 C C . LEU D 1 216 ? 21.076 79.666 65.591 1.00 22.24 716 LEU D C 1
ATOM 9031 O O . LEU D 1 216 ? 20.464 78.676 65.194 1.00 19.86 716 LEU D O 1
ATOM 9036 N N . MET D 1 217 ? 20.481 80.828 65.850 1.00 24.31 717 MET D N 1
ATOM 9037 C CA . MET D 1 217 ? 19.040 80.978 65.733 1.00 24.43 717 MET D CA 1
ATOM 9038 C C . MET D 1 217 ? 18.600 81.135 64.278 1.00 26.30 717 MET D C 1
ATOM 9039 O O . MET D 1 217 ? 17.463 80.851 63.948 1.00 25.39 717 MET D O 1
ATOM 9044 N N . GLU D 1 218 ? 19.507 81.572 63.410 1.00 27.85 718 GLU D N 1
ATOM 9045 C CA . GLU D 1 218 ? 19.165 81.877 62.015 1.00 26.79 718 GLU D CA 1
ATOM 9046 C C . GLU D 1 218 ? 19.827 80.928 61.012 1.00 23.89 718 GLU D C 1
ATOM 9047 O O . GLU D 1 218 ? 20.867 81.255 60.432 1.00 31.35 718 GLU D O 1
ATOM 9053 N N . ARG D 1 219 ? 19.201 79.777 60.782 1.00 31.86 719 ARG D N 1
ATOM 9054 C CA . ARG D 1 219 ? 19.776 78.713 59.949 1.00 41.02 719 ARG D CA 1
ATOM 9055 C C . ARG D 1 219 ? 19.979 79.139 58.492 1.00 46.10 719 ARG D C 1
ATOM 9056 O O . ARG D 1 219 ? 20.791 78.557 57.781 1.00 57.15 719 ARG D O 1
ATOM 9064 N N . GLN D 1 220 ? 19.265 80.177 58.063 1.00 41.68 720 GLN D N 1
ATOM 9065 C CA . GLN D 1 220 ? 19.399 80.688 56.700 1.00 41.01 720 GLN D CA 1
ATOM 9066 C C . GLN D 1 220 ? 20.372 81.862 56.610 1.00 44.66 720 GLN D C 1
ATOM 9067 O O . GLN D 1 220 ? 20.516 82.474 55.555 1.00 50.05 720 GLN D O 1
ATOM 9073 N N . ALA D 1 221 ? 21.045 82.166 57.718 1.00 44.50 721 ALA D N 1
ATOM 9074 C CA . ALA D 1 221 ? 21.986 83.292 57.773 1.00 46.46 721 ALA D CA 1
ATOM 9075 C C . ALA D 1 221 ? 23.159 83.123 56.824 1.00 47.53 721 ALA D C 1
ATOM 9076 O O . ALA D 1 221 ? 23.796 82.069 56.788 1.00 51.00 721 ALA D O 1
ATOM 9078 N N . VAL D 1 222 ? 23.463 84.176 56.077 1.00 45.42 722 VAL D N 1
ATOM 9079 C CA . VAL D 1 222 ? 24.632 84.180 55.207 1.00 41.69 722 VAL D CA 1
ATOM 9080 C C . VAL D 1 222 ? 25.745 85.010 55.841 1.00 44.86 722 VAL D C 1
ATOM 9081 O O . VAL D 1 222 ? 25.555 86.198 56.118 1.00 49.63 722 VAL D O 1
ATOM 9085 N N . THR D 1 223 ? 26.898 84.387 56.074 1.00 43.52 723 THR D N 1
ATOM 9086 C CA . THR D 1 223 ? 28.080 85.103 56.556 1.00 46.66 723 THR D CA 1
ATOM 9087 C C . THR D 1 223 ? 29.186 85.118 55.520 1.00 45.54 723 THR D C 1
ATOM 9088 O O . THR D 1 223 ? 29.278 84.220 54.686 1.00 49.48 723 THR D O 1
ATOM 9092 N N . PHE D 1 224 ? 30.038 86.133 55.590 1.00 40.91 724 PHE D N 1
ATOM 9093 C CA . PHE D 1 224 ? 31.186 86.220 54.701 1.00 50.04 724 PHE D CA 1
ATOM 9094 C C . PHE D 1 224 ? 32.189 85.100 54.999 1.00 58.09 724 PHE D C 1
ATOM 9095 O O . PHE D 1 224 ? 32.627 84.937 56.139 1.00 55.85 724 PHE D O 1
ATOM 9103 N N . GLU D 1 225 ? 32.541 84.331 53.970 1.00 62.87 725 GLU D N 1
ATOM 9104 C CA . GLU D 1 225 ? 33.464 83.201 54.117 1.00 69.24 725 GLU D CA 1
ATOM 9105 C C . GLU D 1 225 ? 32.978 82.125 55.095 1.00 70.76 725 GLU D C 1
ATOM 9106 O O . GLU D 1 225 ? 33.781 81.450 55.746 1.00 62.59 725 GLU D O 1
ATOM 9112 N N . GLY D 1 226 ? 31.657 81.980 55.189 1.00 76.40 726 GLY D N 1
ATOM 9113 C CA . GLY D 1 226 ? 31.029 80.891 55.921 1.00 74.82 726 GLY D CA 1
ATOM 9114 C C . GLY D 1 226 ? 31.462 80.709 57.365 1.00 66.73 726 GLY D C 1
ATOM 9115 O O . GLY D 1 226 ? 31.495 79.579 57.876 1.00 59.76 726 GLY D O 1
ATOM 9116 N N . THR D 1 227 ? 31.791 81.815 58.027 1.00 54.67 727 THR D N 1
ATOM 9117 C CA . THR D 1 227 ? 32.169 81.773 59.435 1.00 47.42 727 THR D CA 1
ATOM 9118 C C . THR D 1 227 ? 30.925 81.666 60.320 1.00 42.33 727 THR D C 1
ATOM 9119 O O . THR D 1 227 ? 29.827 81.979 59.876 1.00 38.56 727 THR D O 1
ATOM 9123 N N . ASP D 1 228 ? 31.089 81.199 61.555 1.00 51.16 728 ASP D N 1
ATOM 9124 C CA . ASP D 1 228 ? 29.957 81.006 62.471 1.00 56.32 728 ASP D CA 1
ATOM 9125 C C . ASP D 1 228 ? 28.891 80.104 61.856 1.00 53.11 728 ASP D C 1
ATOM 9126 O O . ASP D 1 228 ? 27.712 80.256 62.163 1.00 48.07 728 ASP D O 1
ATOM 9131 N N . MET D 1 229 ? 29.293 79.185 60.979 1.00 55.32 729 MET D N 1
ATOM 9132 C CA . MET D 1 229 ? 28.341 78.249 60.369 1.00 56.74 729 MET D CA 1
ATOM 9133 C C . MET D 1 229 ? 28.271 76.915 61.132 1.00 60.23 729 MET D C 1
ATOM 9134 O O . MET D 1 229 ? 27.770 75.908 60.625 1.00 63.08 729 MET D O 1
ATOM 9139 N N . TRP D 1 230 ? 28.777 76.922 62.360 1.00 52.59 730 TRP D N 1
ATOM 9140 C CA . TRP D 1 230 ? 28.561 75.817 63.273 1.00 44.04 730 TRP D CA 1
ATOM 9141 C C . TRP D 1 230 ? 28.825 74.440 62.652 1.00 51.64 730 TRP D C 1
ATOM 9142 O O . TRP D 1 230 ? 28.036 73.506 62.817 1.00 47.43 730 TRP D O 1
ATOM 9153 N N . GLU D 1 231 ? 29.948 74.319 61.950 1.00 70.53 731 GLU D N 1
ATOM 9154 C CA . GLU D 1 231 ? 30.392 73.032 61.417 1.00 75.26 731 GLU D CA 1
ATOM 9155 C C . GLU D 1 231 ? 31.491 72.448 62.307 1.00 67.86 731 GLU D C 1
ATOM 9156 O O . GLU D 1 231 ? 31.974 73.111 63.229 1.00 55.96 731 GLU D O 1
ATOM 9162 N N . LYS D 1 232 ? 31.881 71.207 62.032 1.00 65.52 732 LYS D N 1
ATOM 9163 C CA . LYS D 1 232 ? 33.031 70.612 62.707 1.00 64.75 732 LYS D CA 1
ATOM 9164 C C . LYS D 1 232 ? 32.916 70.672 64.227 1.00 59.81 732 LYS D C 1
ATOM 9165 O O . LYS D 1 232 ? 31.849 70.444 64.799 1.00 62.74 732 LYS D O 1
ATOM 9171 N N . ASN D 1 233 ? 34.022 71.002 64.881 1.00 56.75 733 ASN D N 1
ATOM 9172 C CA . ASN D 1 233 ? 34.081 70.980 66.341 1.00 60.53 733 ASN D CA 1
ATOM 9173 C C . ASN D 1 233 ? 33.178 71.994 67.065 1.00 62.87 733 ASN D C 1
ATOM 9174 O O . ASN D 1 233 ? 33.028 71.936 68.287 1.00 62.65 733 ASN D O 1
ATOM 9179 N N . ASP D 1 234 ? 32.570 72.913 66.321 1.00 61.66 734 ASP D N 1
ATOM 9180 C CA . ASP D 1 234 ? 31.578 73.803 66.915 1.00 59.32 734 ASP D CA 1
ATOM 9181 C C . ASP D 1 234 ? 30.285 73.046 67.236 1.00 51.47 734 ASP D C 1
ATOM 9182 O O . ASP D 1 234 ? 29.512 73.490 68.070 1.00 50.53 734 ASP D O 1
ATOM 9187 N N . GLN D 1 235 ? 30.052 71.910 66.574 1.00 50.65 735 GLN D N 1
ATOM 9188 C CA . GLN D 1 235 ? 28.810 71.153 66.774 1.00 46.80 735 GLN D CA 1
ATOM 9189 C C . GLN D 1 235 ? 28.830 70.387 68.089 1.00 41.27 735 GLN D C 1
ATOM 9190 O O . GLN D 1 235 ? 28.872 69.150 68.107 1.00 38.86 735 GLN D O 1
ATOM 9196 N N . SER D 1 236 ? 28.797 71.144 69.180 1.00 33.48 736 SER D N 1
ATOM 9197 C CA . SER D 1 236 ? 28.916 70.612 70.532 1.00 30.71 736 SER D CA 1
ATOM 9198 C C . SER D 1 236 ? 27.756 71.122 71.372 1.00 31.31 736 SER D C 1
ATOM 9199 O O . SER D 1 236 ? 27.564 72.338 71.510 1.00 29.46 736 SER D O 1
ATOM 9202 N N . CYS D 1 237 ? 26.967 70.207 71.923 1.00 19.67 737 CYS D N 1
ATOM 9203 C CA . CYS D 1 237 ? 25.861 70.636 72.764 1.00 18.67 737 CYS D CA 1
ATOM 9204 C C . CYS D 1 237 ? 26.394 71.537 73.845 1.00 24.13 737 CYS D C 1
ATOM 9205 O O . CYS D 1 237 ? 25.755 72.519 74.216 1.00 19.95 737 CYS D O 1
ATOM 9208 N N . GLU D 1 238 ? 27.578 71.206 74.348 1.00 28.88 738 GLU D N 1
ATOM 9209 C CA . GLU D 1 238 ? 28.141 71.964 75.456 1.00 28.29 738 GLU D CA 1
ATOM 9210 C C . GLU D 1 238 ? 28.304 73.439 75.076 1.00 21.38 738 GLU D C 1
ATOM 9211 O O . GLU D 1 238 ? 27.969 74.341 75.846 1.00 19.03 738 GLU D O 1
ATOM 9217 N N . ILE D 1 239 ? 28.824 73.681 73.882 1.00 17.63 739 ILE D N 1
ATOM 9218 C CA . ILE D 1 239 ? 29.077 75.040 73.463 1.00 20.18 739 ILE D CA 1
ATOM 9219 C C . ILE D 1 239 ? 27.766 75.751 73.165 1.00 17.56 739 ILE D C 1
ATOM 9220 O O . ILE D 1 239 ? 27.571 76.879 73.592 1.00 21.11 739 ILE D O 1
ATOM 9225 N N . MET D 1 240 ? 26.859 75.073 72.468 1.00 17.89 740 MET D N 1
ATOM 9226 C CA . MET D 1 240 ? 25.541 75.629 72.170 1.00 22.17 740 MET D CA 1
ATOM 9227 C C . MET D 1 240 ? 24.793 75.971 73.449 1.00 23.00 740 MET D C 1
ATOM 9228 O O . MET D 1 240 ? 24.204 77.048 73.562 1.00 19.83 740 MET D O 1
ATOM 9233 N N . LEU D 1 241 ? 24.833 75.061 74.416 1.00 9.60 741 LEU D N 1
ATOM 9234 C CA . LEU D 1 241 ? 24.217 75.313 75.711 1.00 16.93 741 LEU D CA 1
ATOM 9235 C C . LEU D 1 241 ? 24.828 76.531 76.425 1.00 19.05 741 LEU D C 1
ATOM 9236 O O . LEU D 1 241 ? 24.131 77.290 77.098 1.00 20.23 741 LEU D O 1
ATOM 9241 N N . ASN D 1 242 ? 26.132 76.728 76.283 1.00 19.92 742 ASN D N 1
ATOM 9242 C CA . ASN D 1 242 ? 26.761 77.907 76.881 1.00 23.57 742 ASN D CA 1
ATOM 9243 C C . ASN D 1 242 ? 26.167 79.212 76.354 1.00 21.73 742 ASN D C 1
ATOM 9244 O O . ASN D 1 242 ? 25.835 80.114 77.121 1.00 18.34 742 ASN D O 1
ATOM 9249 N N . HIS D 1 243 ? 26.069 79.302 75.031 1.00 17.76 743 HIS D N 1
ATOM 9250 C CA . HIS D 1 243 ? 25.556 80.482 74.361 1.00 17.68 743 HIS D CA 1
ATOM 9251 C C . HIS D 1 243 ? 24.070 80.707 74.676 1.00 24.81 743 HIS D C 1
ATOM 9252 O O . HIS D 1 243 ? 23.671 81.821 75.009 1.00 20.06 743 HIS D O 1
ATOM 9259 N N . LEU D 1 244 ? 23.263 79.650 74.602 1.00 21.94 744 LEU D N 1
ATOM 9260 C CA . LEU D 1 244 ? 21.839 79.792 74.877 1.00 19.27 744 LEU D CA 1
ATOM 9261 C C . LEU D 1 244 ? 21.541 80.100 76.334 1.00 17.02 744 LEU D C 1
ATOM 9262 O O . LEU D 1 244 ? 20.686 80.921 76.597 1.00 24.41 744 LEU D O 1
ATOM 9267 N N . ALA D 1 245 ? 22.241 79.478 77.283 1.00 13.19 745 ALA D N 1
ATOM 9268 C CA . ALA D 1 245 ? 22.083 79.882 78.691 1.00 16.29 745 ALA D CA 1
ATOM 9269 C C . ALA D 1 245 ? 22.528 81.315 78.908 1.00 26.13 745 ALA D C 1
ATOM 9270 O O . ALA D 1 245 ? 21.928 82.038 79.699 1.00 31.07 745 ALA D O 1
ATOM 9272 N N . THR D 1 246 ? 23.614 81.706 78.246 1.00 25.08 746 THR D N 1
ATOM 9273 C CA . THR D 1 246 ? 24.089 83.081 78.336 1.00 25.72 746 THR D CA 1
ATOM 9274 C C . THR D 1 246 ? 23.031 84.027 77.756 1.00 23.12 746 THR D C 1
ATOM 9275 O O . THR D 1 246 ? 22.749 85.071 78.341 1.00 17.61 746 THR D O 1
ATOM 9279 N N . ALA D 1 247 ? 22.434 83.646 76.625 1.00 19.60 747 ALA D N 1
ATOM 9280 C CA . ALA D 1 247 ? 21.343 84.419 76.040 1.00 19.53 747 ALA D CA 1
ATOM 9281 C C . ALA D 1 247 ? 20.183 84.579 77.017 1.00 22.63 747 ALA D C 1
ATOM 9282 O O . ALA D 1 247 ? 19.621 85.665 77.138 1.00 18.15 747 ALA D O 1
ATOM 9284 N N . ARG D 1 248 ? 19.810 83.511 77.714 1.00 21.63 748 ARG D N 1
ATOM 9285 C CA . ARG D 1 248 ? 18.738 83.652 78.692 1.00 23.98 748 ARG D CA 1
ATOM 9286 C C . ARG D 1 248 ? 19.105 84.750 79.689 1.00 31.06 748 ARG D C 1
ATOM 9287 O O . ARG D 1 248 ? 18.314 85.665 79.939 1.00 26.46 748 ARG D O 1
ATOM 9295 N N . PHE D 1 249 ? 20.308 84.657 80.254 1.00 28.37 749 PHE D N 1
ATOM 9296 C CA . PHE D 1 249 ? 20.797 85.659 81.207 1.00 32.64 749 PHE D CA 1
ATOM 9297 C C . PHE D 1 249 ? 20.830 87.080 80.608 1.00 25.00 749 PHE D C 1
ATOM 9298 O O . PHE D 1 249 ? 20.348 88.041 81.216 1.00 22.32 749 PHE D O 1
ATOM 9306 N N . MET D 1 250 ? 21.390 87.194 79.409 1.00 16.76 750 MET D N 1
ATOM 9307 C CA . MET D 1 250 ? 21.477 88.471 78.699 1.00 26.35 750 MET D CA 1
ATOM 9308 C C . MET D 1 250 ? 20.117 89.178 78.564 1.00 29.17 750 MET D C 1
ATOM 9309 O O . MET D 1 250 ? 20.021 90.378 78.784 1.00 35.02 750 MET D O 1
ATOM 9314 N N . ALA D 1 251 ? 19.076 88.429 78.221 1.00 24.84 751 ALA D N 1
ATOM 9315 C CA . ALA D 1 251 ? 17.723 88.970 78.139 1.00 21.84 751 ALA D CA 1
ATOM 9316 C C . ALA D 1 251 ? 17.230 89.518 79.475 1.00 26.39 751 ALA D C 1
ATOM 9317 O O . ALA D 1 251 ? 16.755 90.656 79.544 1.00 36.35 751 ALA D O 1
ATOM 9319 N N . GLU D 1 252 ? 17.328 88.707 80.525 1.00 20.40 752 GLU D N 1
ATOM 9320 C CA . GLU D 1 252 ? 16.875 89.099 81.863 1.00 27.12 752 GLU D CA 1
ATOM 9321 C C . GLU D 1 252 ? 17.687 90.245 82.463 1.00 33.19 752 GLU D C 1
ATOM 9322 O O . GLU D 1 252 ? 17.183 91.006 83.297 1.00 32.98 752 GLU D O 1
ATOM 9328 N N . ALA D 1 253 ? 18.944 90.369 82.050 1.00 28.53 753 ALA D N 1
ATOM 9329 C CA . ALA D 1 253 ? 19.795 91.444 82.555 1.00 22.76 753 ALA D CA 1
ATOM 9330 C C . ALA D 1 253 ? 20.101 92.492 81.494 1.00 24.18 753 ALA D C 1
ATOM 9331 O O . ALA D 1 253 ? 21.106 93.174 81.592 1.00 18.92 753 ALA D O 1
ATOM 9333 N N . ALA D 1 254 ? 19.239 92.615 80.487 1.00 21.75 754 ALA D N 1
ATOM 9334 C CA . ALA D 1 254 ? 19.490 93.511 79.357 1.00 25.23 754 ALA D CA 1
ATOM 9335 C C . ALA D 1 254 ? 19.868 94.945 79.764 1.00 27.05 754 ALA D C 1
ATOM 9336 O O . ALA D 1 254 ? 20.575 95.642 79.037 1.00 19.31 754 ALA D O 1
ATOM 9338 N N . ASP D 1 255 ? 19.390 95.398 80.914 1.00 17.21 755 ASP D N 1
ATOM 9339 C CA . ASP D 1 255 ? 19.570 96.792 81.249 1.00 22.00 755 ASP D CA 1
ATOM 9340 C C . ASP D 1 255 ? 20.962 97.079 81.804 1.00 28.06 755 ASP D C 1
ATOM 9341 O O . ASP D 1 255 ? 21.466 98.196 81.699 1.00 24.43 755 ASP D O 1
ATOM 9346 N N . SER D 1 256 ? 21.598 96.064 82.369 1.00 29.98 756 SER D N 1
ATOM 9347 C CA . SER D 1 256 ? 22.959 96.231 82.850 1.00 34.03 756 SER D CA 1
ATOM 9348 C C . SER D 1 256 ? 23.951 96.593 81.717 1.00 33.75 756 SER D C 1
ATOM 9349 O O . SER D 1 256 ? 24.913 97.342 81.940 1.00 25.55 756 SER D O 1
ATOM 9352 N N . TYR D 1 257 ? 23.721 96.083 80.506 1.00 27.20 757 TYR D N 1
ATOM 9353 C CA . TYR D 1 257 ? 24.585 96.461 79.376 1.00 25.35 757 TYR D CA 1
ATOM 9354 C C . TYR D 1 257 ? 24.400 97.932 79.003 1.00 23.40 757 TYR D C 1
ATOM 9355 O O . TYR D 1 257 ? 25.347 98.604 78.578 1.00 28.50 757 TYR D O 1
ATOM 9364 N N . ARG D 1 258 ? 23.171 98.415 79.158 1.00 17.22 758 ARG D N 1
ATOM 9365 C CA . ARG D 1 258 ? 22.826 99.816 78.938 1.00 17.12 758 ARG D CA 1
ATOM 9366 C C . ARG D 1 258 ? 23.499 100.710 80.021 1.00 28.78 758 ARG D C 1
ATOM 9367 O O . ARG D 1 258 ? 24.072 101.755 79.719 1.00 27.83 758 ARG D O 1
ATOM 9375 N N . MET D 1 259 ? 23.430 100.269 81.276 1.00 27.48 759 MET D N 1
ATOM 9376 C CA . MET D 1 259 ? 24.124 100.898 82.399 1.00 30.40 759 MET D CA 1
ATOM 9377 C C . MET D 1 259 ? 25.597 101.079 82.064 1.00 32.32 759 MET D C 1
ATOM 9378 O O . MET D 1 259 ? 26.145 102.164 82.176 1.00 28.43 759 MET D O 1
ATOM 9383 N N . ASN D 1 260 ? 26.227 99.983 81.655 1.00 29.03 760 ASN D N 1
ATOM 9384 C CA . ASN D 1 260 ? 27.653 99.961 81.388 1.00 34.33 760 ASN D CA 1
ATOM 9385 C C . ASN D 1 260 ? 28.042 100.922 80.279 1.00 25.01 760 ASN D C 1
ATOM 9386 O O . ASN D 1 260 ? 28.945 101.742 80.448 1.00 25.64 760 ASN D O 1
ATOM 9391 N N . ALA D 1 261 ? 27.341 100.818 79.155 1.00 16.60 761 ALA D N 1
ATOM 9392 C CA . ALA D 1 261 ? 27.629 101.648 77.998 1.00 20.14 761 ALA D CA 1
ATOM 9393 C C . ALA D 1 261 ? 27.464 103.129 78.336 1.00 31.23 761 ALA D C 1
ATOM 9394 O O . ALA D 1 261 ? 28.275 103.960 77.925 1.00 31.56 761 ALA D O 1
ATOM 9396 N N . GLU D 1 262 ? 26.404 103.456 79.073 1.00 33.70 762 GLU D N 1
ATOM 9397 C CA . GLU D 1 262 ? 26.171 104.834 79.494 1.00 30.33 762 GLU D CA 1
ATOM 9398 C C . GLU D 1 262 ? 27.294 105.329 80.395 1.00 28.75 762 GLU D C 1
ATOM 9399 O O . GLU D 1 262 ? 27.669 106.483 80.328 1.00 20.39 762 GLU D O 1
ATOM 9405 N N . ARG D 1 263 ? 27.834 104.462 81.242 1.00 29.77 763 ARG D N 1
ATOM 9406 C CA . ARG D 1 263 ? 28.929 104.885 82.100 1.00 29.47 763 ARG D CA 1
ATOM 9407 C C . ARG D 1 263 ? 30.190 105.190 81.269 1.00 25.34 763 ARG D C 1
ATOM 9408 O O . ARG D 1 263 ? 30.885 106.180 81.489 1.00 26.50 763 ARG D O 1
ATOM 9416 N N . ILE D 1 264 ? 30.447 104.346 80.283 1.00 29.24 764 ILE D N 1
ATOM 9417 C CA . ILE D 1 264 ? 31.653 104.449 79.481 1.00 24.04 764 ILE D CA 1
ATOM 9418 C C . ILE D 1 264 ? 31.601 105.631 78.515 1.00 28.81 764 ILE D C 1
ATOM 9419 O O . ILE D 1 264 ? 32.615 106.265 78.245 1.00 26.44 764 ILE D O 1
ATOM 9424 N N . LEU D 1 265 ? 30.411 105.948 78.024 1.00 34.16 765 LEU D N 1
ATOM 9425 C CA . LEU D 1 265 ? 30.261 107.017 77.040 1.00 32.29 765 LEU D CA 1
ATOM 9426 C C . LEU D 1 265 ? 29.834 108.341 77.673 1.00 29.41 765 LEU D C 1
ATOM 9427 O O . LEU D 1 265 ? 29.405 109.268 76.986 1.00 22.38 765 LEU D O 1
ATOM 9432 N N . ALA D 1 266 ? 29.959 108.427 78.987 1.00 25.49 766 ALA D N 1
ATOM 9433 C CA . ALA D 1 266 ? 29.463 109.588 79.722 1.00 27.44 766 ALA D CA 1
ATOM 9434 C C . ALA D 1 266 ? 29.793 110.971 79.091 1.00 53.78 766 ALA D C 1
ATOM 9435 O O . ALA D 1 266 ? 28.884 111.751 78.777 1.00 63.48 766 ALA D O 1
ATOM 9437 N N . GLY D 1 267 ? 31.071 111.280 78.895 1.00 39.23 767 GLY D N 1
ATOM 9438 C CA . GLY D 1 267 ? 31.433 112.573 78.332 1.00 46.27 767 GLY D CA 1
ATOM 9439 C C . GLY D 1 267 ? 31.582 112.633 76.815 1.00 48.67 767 GLY D C 1
ATOM 9440 O O . GLY D 1 267 ? 31.828 113.700 76.247 1.00 52.64 767 GLY D O 1
ATOM 9441 N N . PHE D 1 268 ? 31.412 111.487 76.162 1.00 46.06 768 PHE D N 1
ATOM 9442 C CA . PHE D 1 268 ? 31.669 111.324 74.732 1.00 40.92 768 PHE D CA 1
ATOM 9443 C C . PHE D 1 268 ? 30.902 112.305 73.846 1.00 36.47 768 PHE D C 1
ATOM 9444 O O . PHE D 1 268 ? 29.698 112.459 73.969 1.00 32.50 768 PHE D O 1
ATOM 9452 N N . GLN D 1 269 ? 31.630 112.961 72.951 1.00 38.28 769 GLN D N 1
ATOM 9453 C CA . GLN D 1 269 ? 31.045 113.840 71.952 1.00 39.38 769 GLN D CA 1
ATOM 9454 C C . GLN D 1 269 ? 31.440 113.313 70.571 1.00 40.09 769 GLN D C 1
ATOM 9455 O O . GLN D 1 269 ? 32.613 113.362 70.196 1.00 38.45 769 GLN D O 1
ATOM 9461 N N . PRO D 1 270 ? 30.466 112.787 69.814 1.00 39.94 770 PRO D N 1
ATOM 9462 C CA . PRO D 1 270 ? 30.793 112.151 68.532 1.00 36.27 770 PRO D CA 1
ATOM 9463 C C . PRO D 1 270 ? 31.257 113.141 67.486 1.00 34.35 770 PRO D C 1
ATOM 9464 O O . PRO D 1 270 ? 30.735 114.248 67.391 1.00 36.00 770 PRO D O 1
ATOM 9468 N N . ASP D 1 271 ? 32.260 112.739 66.720 1.00 37.07 771 ASP D N 1
ATOM 9469 C CA . ASP D 1 271 ? 32.680 113.504 65.559 1.00 35.26 771 ASP D CA 1
ATOM 9470 C C . ASP D 1 271 ? 31.804 113.102 64.380 1.00 34.22 771 ASP D C 1
ATOM 9471 O O . ASP D 1 271 ? 31.690 111.918 64.074 1.00 33.58 771 ASP D O 1
ATOM 9476 N N . GLU D 1 272 ? 31.190 114.074 63.716 1.00 27.47 772 GLU D N 1
ATOM 9477 C CA . GLU D 1 272 ? 30.252 113.760 62.634 1.00 37.37 772 GLU D CA 1
ATOM 9478 C C . GLU D 1 272 ? 30.768 112.706 61.643 1.00 33.50 772 GLU D C 1
ATOM 9479 O O . GLU D 1 272 ? 30.107 111.697 61.399 1.00 43.86 772 GLU D O 1
ATOM 9485 N N . GLU D 1 273 ? 31.946 112.944 61.082 1.00 31.92 773 GLU D N 1
ATOM 9486 C CA . GLU D 1 273 ? 32.495 112.087 60.029 1.00 35.19 773 GLU D CA 1
ATOM 9487 C C . GLU D 1 273 ? 32.787 110.661 60.520 1.00 26.11 773 GLU D C 1
ATOM 9488 O O . GLU D 1 273 ? 32.485 109.678 59.846 1.00 23.45 773 GLU D O 1
ATOM 9494 N N . MET D 1 274 ? 33.395 110.561 61.692 1.00 25.88 774 MET D N 1
ATOM 9495 C CA . MET D 1 274 ? 33.716 109.274 62.271 1.00 28.08 774 MET D CA 1
ATOM 9496 C C . MET D 1 274 ? 32.426 108.497 62.502 1.00 32.90 774 MET D C 1
ATOM 9497 O O . MET D 1 274 ? 32.371 107.282 62.334 1.00 30.33 774 MET D O 1
ATOM 9502 N N . ASN D 1 275 ? 31.388 109.228 62.884 1.00 26.42 775 ASN D N 1
ATOM 9503 C CA . ASN D 1 275 ? 30.114 108.645 63.219 1.00 31.03 775 ASN D CA 1
ATOM 9504 C C . ASN D 1 275 ? 29.374 108.163 61.967 1.00 34.29 775 ASN D C 1
ATOM 9505 O O . ASN D 1 275 ? 28.552 107.258 62.045 1.00 31.02 775 ASN D O 1
ATOM 9510 N N . GLU D 1 276 ? 29.674 108.763 60.818 1.00 28.07 776 GLU D N 1
ATOM 9511 C CA . GLU D 1 276 ? 29.073 108.340 59.559 1.00 22.32 776 GLU D CA 1
ATOM 9512 C C . GLU D 1 276 ? 29.688 107.061 59.059 1.00 32.21 776 GLU D C 1
ATOM 9513 O O . GLU D 1 276 ? 28.980 106.178 58.577 1.00 41.85 776 GLU D O 1
ATOM 9519 N N . ILE D 1 277 ? 31.008 106.959 59.156 1.00 30.85 777 ILE D N 1
ATOM 9520 C CA . ILE D 1 277 ? 31.694 105.802 58.594 1.00 33.55 777 ILE D CA 1
ATOM 9521 C C . ILE D 1 277 ? 31.383 104.550 59.410 1.00 29.52 777 ILE D C 1
ATOM 9522 O O . ILE D 1 277 ? 31.447 103.439 58.900 1.00 28.65 777 ILE D O 1
ATOM 9527 N N . CYS D 1 278 ? 31.049 104.755 60.679 1.00 24.73 778 CYS D N 1
ATOM 9528 C CA . CYS D 1 278 ? 30.565 103.692 61.550 1.00 29.11 778 CYS D CA 1
ATOM 9529 C C . CYS D 1 278 ? 29.168 103.176 61.199 1.00 34.26 778 CYS D C 1
ATOM 9530 O O . CYS D 1 278 ? 28.728 102.180 61.769 1.00 35.47 778 CYS D O 1
ATOM 9533 N N . LYS D 1 279 ? 28.457 103.862 60.300 1.00 29.49 779 LYS D N 1
ATOM 9534 C CA . LYS D 1 279 ? 27.126 103.401 59.897 1.00 28.79 779 LYS D CA 1
ATOM 9535 C C . LYS D 1 279 ? 27.253 102.310 58.850 1.00 31.24 779 LYS D C 1
ATOM 9536 O O . LYS D 1 279 ? 28.083 102.411 57.932 1.00 29.91 779 LYS D O 1
ATOM 9542 N N . THR D 1 280 ? 26.437 101.267 58.993 1.00 25.99 780 THR D N 1
ATOM 9543 C CA . THR D 1 280 ? 26.512 100.114 58.100 1.00 24.91 780 THR D CA 1
ATOM 9544 C C . THR D 1 280 ? 26.169 100.486 56.662 1.00 26.56 780 THR D C 1
ATOM 9545 O O . THR D 1 280 ? 26.785 99.991 55.721 1.00 31.12 780 THR D O 1
ATOM 9549 N N . GLU D 1 281 ? 25.165 101.345 56.513 1.00 22.51 781 GLU D N 1
ATOM 9550 C CA A GLU D 1 281 ? 24.755 101.849 55.203 0.41 29.52 781 GLU D CA 1
ATOM 9551 C CA B GLU D 1 281 ? 24.760 101.839 55.200 0.59 28.52 781 GLU D CA 1
ATOM 9552 C C . GLU D 1 281 ? 25.928 102.554 54.528 1.00 27.67 781 GLU D C 1
ATOM 9553 O O . GLU D 1 281 ? 26.167 102.392 53.335 1.00 27.97 781 GLU D O 1
ATOM 9576 N N . PHE D 1 282 ? 26.663 103.343 55.300 1.00 25.16 782 PHE D N 1
ATOM 9577 C CA . PHE D 1 282 ? 27.800 104.053 54.739 1.00 26.96 782 PHE D CA 1
ATOM 9578 C C . PHE D 1 282 ? 28.832 103.041 54.225 1.00 23.05 782 PHE D C 1
ATOM 9579 O O . PHE D 1 282 ? 29.230 103.086 53.061 1.00 27.69 782 PHE D O 1
ATOM 9587 N N . GLN D 1 283 ? 29.244 102.114 55.081 1.00 18.40 783 GLN D N 1
ATOM 9588 C CA . GLN D 1 283 ? 30.191 101.060 54.673 1.00 27.09 783 GLN D CA 1
ATOM 9589 C C . GLN D 1 283 ? 29.762 100.247 53.438 1.00 33.63 783 GLN D C 1
ATOM 9590 O O . GLN D 1 283 ? 30.593 99.917 52.589 1.00 34.71 783 GLN D O 1
ATOM 9596 N N . MET D 1 284 ? 28.480 99.897 53.354 1.00 31.47 784 MET D N 1
ATOM 9597 C CA . MET D 1 284 ? 27.992 99.117 52.226 1.00 27.27 784 MET D CA 1
ATOM 9598 C C . MET D 1 284 ? 28.139 99.925 50.951 1.00 30.99 784 MET D C 1
ATOM 9599 O O . MET D 1 284 ? 28.507 99.390 49.904 1.00 31.92 784 MET D O 1
ATOM 9604 N N . ARG D 1 285 ? 27.862 101.224 51.054 1.00 31.35 785 ARG D N 1
ATOM 9605 C CA . ARG D 1 285 ? 27.942 102.125 49.904 1.00 32.21 785 ARG D CA 1
ATOM 9606 C C . ARG D 1 285 ? 29.383 102.296 49.415 1.00 33.44 785 ARG D C 1
ATOM 9607 O O . ARG D 1 285 ? 29.616 102.326 48.210 1.00 33.98 785 ARG D O 1
ATOM 9615 N N . LEU D 1 286 ? 30.341 102.389 50.343 1.00 33.77 786 LEU D N 1
ATOM 9616 C CA . LEU D 1 286 ? 31.775 102.353 50.002 1.00 29.37 786 LEU D CA 1
ATOM 9617 C C . LEU D 1 286 ? 32.172 101.053 49.306 1.00 37.58 786 LEU D C 1
ATOM 9618 O O . LEU D 1 286 ? 32.690 101.075 48.190 1.00 43.52 786 LEU D O 1
ATOM 9623 N N . LEU D 1 287 ? 31.937 99.923 49.973 1.00 24.53 787 LEU D N 1
ATOM 9624 C CA . LEU D 1 287 ? 32.340 98.624 49.444 1.00 34.42 787 LEU D CA 1
ATOM 9625 C C . LEU D 1 287 ? 31.656 98.223 48.123 1.00 39.65 787 LEU D C 1
ATOM 9626 O O . LEU D 1 287 ? 32.327 97.793 47.180 1.00 42.78 787 LEU D O 1
ATOM 9631 N N . TRP D 1 288 ? 30.331 98.352 48.060 1.00 30.27 788 TRP D N 1
ATOM 9632 C CA . TRP D 1 288 ? 29.584 97.831 46.916 1.00 38.07 788 TRP D CA 1
ATOM 9633 C C . TRP D 1 288 ? 29.018 98.903 45.979 1.00 47.90 788 TRP D C 1
ATOM 9634 O O . TRP D 1 288 ? 28.314 98.584 45.018 1.00 45.31 788 TRP D O 1
ATOM 9645 N N . GLY D 1 289 ? 29.334 100.167 46.254 1.00 52.17 789 GLY D N 1
ATOM 9646 C CA . GLY D 1 289 ? 28.844 101.268 45.444 1.00 49.92 789 GLY D CA 1
ATOM 9647 C C . GLY D 1 289 ? 27.355 101.425 45.649 1.00 52.10 789 GLY D C 1
ATOM 9648 O O . GLY D 1 289 ? 26.732 100.556 46.246 1.00 46.75 789 GLY D O 1
ATOM 9649 N N . SER D 1 290 ? 26.784 102.520 45.149 1.00 65.07 790 SER D N 1
ATOM 9650 C CA . SER D 1 290 ? 25.375 102.847 45.398 1.00 73.59 790 SER D CA 1
ATOM 9651 C C . SER D 1 290 ? 24.388 102.044 44.552 1.00 74.62 790 SER D C 1
ATOM 9652 O O . SER D 1 290 ? 23.178 102.158 44.730 1.00 79.56 790 SER D O 1
ATOM 9655 N N . LYS D 1 291 ? 24.898 101.237 43.632 1.00 69.28 791 LYS D N 1
ATOM 9656 C CA . LYS D 1 291 ? 24.027 100.404 42.822 1.00 77.69 791 LYS D CA 1
ATOM 9657 C C . LYS D 1 291 ? 24.104 98.970 43.331 1.00 77.12 791 LYS D C 1
ATOM 9658 O O . LYS D 1 291 ? 23.081 98.300 43.508 1.00 83.27 791 LYS D O 1
ATOM 9664 N N . GLY D 1 292 ? 25.326 98.517 43.589 1.00 68.67 792 GLY D N 1
ATOM 9665 C CA . GLY D 1 292 ? 25.574 97.126 43.912 1.00 66.94 792 GLY D CA 1
ATOM 9666 C C . GLY D 1 292 ? 25.383 96.751 45.367 1.00 66.83 792 GLY D C 1
ATOM 9667 O O . GLY D 1 292 ? 25.494 95.572 45.713 1.00 61.94 792 GLY D O 1
ATOM 9668 N N . ALA D 1 293 ? 25.099 97.742 46.214 1.00 66.16 793 ALA D N 1
ATOM 9669 C CA . ALA D 1 293 ? 24.903 97.506 47.649 1.00 62.61 793 ALA D CA 1
ATOM 9670 C C . ALA D 1 293 ? 23.521 96.936 47.972 1.00 71.96 793 ALA D C 1
ATOM 9671 O O . ALA D 1 293 ? 23.236 96.587 49.120 1.00 67.86 793 ALA D O 1
ATOM 9673 N N . GLN D 1 294 ? 22.661 96.846 46.962 1.00 81.88 794 GLN D N 1
ATOM 9674 C CA . GLN D 1 294 ? 21.327 96.303 47.173 1.00 84.59 794 GLN D CA 1
ATOM 9675 C C . GLN D 1 294 ? 21.167 94.949 46.491 1.00 71.43 794 GLN D C 1
ATOM 9676 O O . GLN D 1 294 ? 20.056 94.495 46.248 1.00 73.53 794 GLN D O 1
ATOM 9682 N N . VAL D 1 295 ? 22.290 94.311 46.184 1.00 61.14 795 VAL D N 1
ATOM 9683 C CA . VAL D 1 295 ? 22.278 92.961 45.639 1.00 57.77 795 VAL D CA 1
ATOM 9684 C C . VAL D 1 295 ? 22.318 91.936 46.761 1.00 56.72 795 VAL D C 1
ATOM 9685 O O . VAL D 1 295 ? 22.892 92.190 47.819 1.00 53.18 795 VAL D O 1
ATOM 9689 N N . ASN D 1 296 ? 21.726 90.772 46.527 1.00 54.11 796 ASN D N 1
ATOM 9690 C CA . ASN D 1 296 ? 21.709 89.732 47.542 1.00 53.94 796 ASN D CA 1
ATOM 9691 C C . ASN D 1 296 ? 23.075 89.528 48.212 1.00 49.74 796 ASN D C 1
ATOM 9692 O O . ASN D 1 296 ? 24.127 89.650 47.571 1.00 41.67 796 ASN D O 1
ATOM 9697 N N . GLN D 1 297 ? 23.035 89.231 49.510 1.00 42.83 797 GLN D N 1
ATOM 9698 C CA . GLN D 1 297 ? 24.228 89.019 50.312 1.00 42.16 797 GLN D CA 1
ATOM 9699 C C . GLN D 1 297 ? 25.150 87.979 49.710 1.00 46.34 797 GLN D C 1
ATOM 9700 O O . GLN D 1 297 ? 26.356 88.195 49.628 1.00 50.20 797 GLN D O 1
ATOM 9706 N N . THR D 1 298 ? 24.587 86.834 49.328 1.00 46.96 798 THR D N 1
ATOM 9707 C CA . THR D 1 298 ? 25.407 85.711 48.898 1.00 49.27 798 THR D CA 1
ATOM 9708 C C . THR D 1 298 ? 26.382 86.169 47.815 1.00 53.11 798 THR D C 1
ATOM 9709 O O . THR D 1 298 ? 27.559 85.800 47.828 1.00 50.66 798 THR D O 1
ATOM 9713 N N . GLU D 1 299 ? 25.890 87.009 46.908 1.00 58.91 799 GLU D N 1
ATOM 9714 C CA . GLU D 1 299 ? 26.694 87.519 45.795 1.00 63.24 799 GLU D CA 1
ATOM 9715 C C . GLU D 1 299 ? 27.684 88.595 46.231 1.00 59.23 799 GLU D C 1
ATOM 9716 O O . GLU D 1 299 ? 28.867 88.545 45.884 1.00 58.08 799 GLU D O 1
ATOM 9722 N N . ARG D 1 300 ? 27.189 89.576 46.977 1.00 54.60 800 ARG D N 1
ATOM 9723 C CA . ARG D 1 300 ? 28.043 90.641 47.478 1.00 52.36 800 ARG D CA 1
ATOM 9724 C C . ARG D 1 300 ? 29.189 90.063 48.283 1.00 52.53 800 ARG D C 1
ATOM 9725 O O . ARG D 1 300 ? 30.279 90.625 48.311 1.00 60.90 800 ARG D O 1
ATOM 9733 N N . TYR D 1 301 ? 28.945 88.936 48.942 1.00 49.03 801 TYR D N 1
ATOM 9734 C CA . TYR D 1 301 ? 29.989 88.324 49.748 1.00 44.09 801 TYR D CA 1
ATOM 9735 C C . TYR D 1 301 ? 30.984 87.580 48.879 1.00 44.69 801 TYR D C 1
ATOM 9736 O O . TYR D 1 301 ? 32.187 87.731 49.055 1.00 52.87 801 TYR D O 1
ATOM 9745 N N . GLU D 1 302 ? 30.501 86.798 47.923 1.00 41.27 802 GLU D N 1
ATOM 9746 C CA . GLU D 1 302 ? 31.429 86.099 47.045 1.00 49.31 802 GLU D CA 1
ATOM 9747 C C . GLU D 1 302 ? 32.287 87.095 46.270 1.00 57.19 802 GLU D C 1
ATOM 9748 O O . GLU D 1 302 ? 33.513 86.948 46.174 1.00 53.87 802 GLU D O 1
ATOM 9754 N N . LYS D 1 303 ? 31.632 88.115 45.726 1.00 60.74 803 LYS D N 1
ATOM 9755 C CA . LYS D 1 303 ? 32.327 89.143 44.972 1.00 61.07 803 LYS D CA 1
ATOM 9756 C C . LYS D 1 303 ? 33.527 89.690 45.744 1.00 52.60 803 LYS D C 1
ATOM 9757 O O . LYS D 1 303 ? 34.570 89.961 45.158 1.00 54.17 803 LYS D O 1
ATOM 9763 N N . PHE D 1 304 ? 33.391 89.845 47.058 1.00 49.32 804 PHE D N 1
ATOM 9764 C CA . PHE D 1 304 ? 34.506 90.349 47.860 1.00 47.11 804 PHE D CA 1
ATOM 9765 C C . PHE D 1 304 ? 35.502 89.275 48.249 1.00 48.77 804 PHE D C 1
ATOM 9766 O O . PHE D 1 304 ? 36.678 89.562 48.484 1.00 48.87 804 PHE D O 1
ATOM 9774 N N . ASN D 1 305 ? 35.029 88.039 48.325 1.00 54.45 805 ASN D N 1
ATOM 9775 C CA . ASN D 1 305 ? 35.916 86.926 48.599 1.00 50.54 805 ASN D CA 1
ATOM 9776 C C . ASN D 1 305 ? 36.969 86.851 47.497 1.00 50.17 805 ASN D C 1
ATOM 9777 O O . ASN D 1 305 ? 38.154 86.647 47.763 1.00 42.25 805 ASN D O 1
ATOM 9782 N N . GLN D 1 306 ? 36.531 87.049 46.258 1.00 56.70 806 GLN D N 1
ATOM 9783 C CA . GLN D 1 306 ? 37.435 87.054 45.116 1.00 60.53 806 GLN D CA 1
ATOM 9784 C C . GLN D 1 306 ? 38.234 88.350 45.045 1.00 57.70 806 GLN D C 1
ATOM 9785 O O . GLN D 1 306 ? 39.454 88.327 44.872 1.00 56.64 806 GLN D O 1
ATOM 9791 N N . ILE D 1 307 ? 37.540 89.477 45.177 1.00 53.28 807 ILE D N 1
ATOM 9792 C CA . ILE D 1 307 ? 38.200 90.780 45.193 1.00 56.20 807 ILE D CA 1
ATOM 9793 C C . ILE D 1 307 ? 39.332 90.789 46.222 1.00 57.75 807 ILE D C 1
ATOM 9794 O O . ILE D 1 307 ? 40.422 91.296 45.959 1.00 59.86 807 ILE D O 1
ATOM 9799 N N . LEU D 1 308 ? 39.072 90.213 47.392 1.00 53.57 808 LEU D N 1
ATOM 9800 C CA . LEU D 1 308 ? 40.063 90.192 48.458 1.00 48.88 808 LEU D CA 1
ATOM 9801 C C . LEU D 1 308 ? 41.212 89.227 48.158 1.00 52.02 808 LEU D C 1
ATOM 9802 O O . LEU D 1 308 ? 42.377 89.570 48.350 1.00 51.18 808 LEU D O 1
ATOM 9807 N N . THR D 1 309 ? 40.894 88.020 47.694 1.00 47.06 809 THR D N 1
ATOM 9808 C CA . THR D 1 309 ? 41.949 87.081 47.342 1.00 51.41 809 THR D CA 1
ATOM 9809 C C . THR D 1 309 ? 42.847 87.694 46.274 1.00 60.74 809 THR D C 1
ATOM 9810 O O . THR D 1 309 ? 44.066 87.518 46.299 1.00 64.24 809 THR D O 1
ATOM 9814 N N . ALA D 1 310 ? 42.233 88.411 45.337 1.00 55.13 810 ALA D N 1
ATOM 9815 C CA . ALA D 1 310 ? 42.971 89.047 44.253 1.00 61.31 810 ALA D CA 1
ATOM 9816 C C . ALA D 1 310 ? 43.952 90.099 44.772 1.00 64.56 810 ALA D C 1
ATOM 9817 O O . ALA D 1 310 ? 45.134 90.075 44.437 1.00 68.54 810 ALA D O 1
ATOM 9819 N N . LEU D 1 311 ? 43.466 91.026 45.588 1.00 63.23 811 LEU D N 1
ATOM 9820 C CA . LEU D 1 311 ? 44.347 92.016 46.199 1.00 57.59 811 LEU D CA 1
ATOM 9821 C C . LEU D 1 311 ? 45.491 91.342 46.949 1.00 55.81 811 LEU D C 1
ATOM 9822 O O . LEU D 1 311 ? 46.624 91.808 46.918 1.00 62.09 811 LEU D O 1
ATOM 9827 N N . SER D 1 312 ? 45.197 90.236 47.619 1.00 56.74 812 SER D N 1
ATOM 9828 C CA . SER D 1 312 ? 46.216 89.564 48.413 1.00 60.91 812 SER D CA 1
ATOM 9829 C C . SER D 1 312 ? 47.304 88.994 47.512 1.00 67.46 812 SER D C 1
ATOM 9830 O O . SER D 1 312 ? 48.479 88.973 47.876 1.00 65.20 812 SER D O 1
ATOM 9833 N N . ARG D 1 313 ? 46.900 88.531 46.335 1.00 73.33 813 ARG D N 1
ATOM 9834 C CA . ARG D 1 313 ? 47.840 88.012 45.349 1.00 77.02 813 ARG D CA 1
ATOM 9835 C C . ARG D 1 313 ? 48.683 89.125 44.726 1.00 76.11 813 ARG D C 1
ATOM 9836 O O . ARG D 1 313 ? 49.883 88.959 44.521 1.00 71.81 813 ARG D O 1
ATOM 9844 N N . LYS D 1 314 ? 48.053 90.260 44.438 1.00 77.49 814 LYS D N 1
ATOM 9845 C CA . LYS D 1 314 ? 48.767 91.402 43.878 1.00 74.82 814 LYS D CA 1
ATOM 9846 C C . LYS D 1 314 ? 49.820 91.915 44.858 1.00 74.41 814 LYS D C 1
ATOM 9847 O O . LYS D 1 314 ? 50.941 92.216 44.461 1.00 82.51 814 LYS D O 1
ATOM 9853 N N . LEU D 1 315 ? 49.470 91.998 46.137 1.00 66.90 815 LEU D N 1
ATOM 9854 C CA . LEU D 1 315 ? 50.386 92.536 47.143 1.00 60.91 815 LEU D CA 1
ATOM 9855 C C . LEU D 1 315 ? 51.540 91.597 47.468 1.00 64.23 815 LEU D C 1
ATOM 9856 O O . LEU D 1 315 ? 52.670 92.041 47.677 1.00 60.46 815 LEU D O 1
ATOM 9861 N N . GLU D 1 316 ? 51.242 90.303 47.539 1.00 70.26 816 GLU D N 1
ATOM 9862 C CA . GLU D 1 316 ? 52.251 89.290 47.831 1.00 73.05 816 GLU D CA 1
ATOM 9863 C C . GLU D 1 316 ? 51.944 87.997 47.087 1.00 72.20 816 GLU D C 1
ATOM 9864 O O . GLU D 1 316 ? 51.166 87.162 47.559 1.00 70.29 816 GLU D O 1
ATOM 9870 N N . PRO D 1 317 ? 52.538 87.838 45.901 1.00 72.87 817 PRO D N 1
ATOM 9871 C CA . PRO D 1 317 ? 52.385 86.597 45.133 1.00 71.00 817 PRO D CA 1
ATOM 9872 C C . PRO D 1 317 ? 53.045 85.425 45.846 1.00 64.30 817 PRO D C 1
ATOM 9873 O O . PRO D 1 317 ? 53.902 85.661 46.697 1.00 62.90 817 PRO D O 1
ATOM 9877 N N . PRO D 1 318 ? 52.629 84.188 45.525 1.00 67.83 818 PRO D N 1
ATOM 9878 C CA . PRO D 1 318 ? 53.275 82.955 46.004 1.00 76.74 818 PRO D CA 1
ATOM 9879 C C . PRO D 1 318 ? 54.468 82.529 45.138 1.00 80.90 818 PRO D C 1
ATOM 9880 O O . PRO D 1 318 ? 54.930 81.383 45.230 1.00 83.12 818 PRO D O 1
#

InterPro domains:
  IPR000980 SH2 domain [PF00017] (154-234)
  IPR000980 SH2 domain [PS50001] (154-253)
  IPR000980 SH2 domain [SM00252] (152-240)
  IPR001895 Ras guanine-nucleotide exchange factors catalytic domain [PF00617] (597-686)
  IPR001895 Ras guanine-nucleotide exchange factors catalytic domain [PS50009] (548-818)
  IPR001895 Ras guanine-nucleotide exchange factors catalytic domain [SM00147] (544-819)
  IPR001895 Ras guanine-nucleotide exchange factors catalytic domain [cd00155] (544-790)
  IPR023578 Ras guanine nucleotide exchange factor domain superfamily [SSF48366] (513-761)
  IPR036860 SH2 domain superfamily [G3DSA:3.30.505.10] (140-257)
  IPR036860 SH2 domain superfamily [SSF55550] (140-257)
  IPR036964 Ras guanine-nucleotide exchange factor, catalytic domain superfamily [G3DSA:1.10.840.10] (501-825)
  IPR044102 SHEP1/BCAR3/NSP1, SH2 domain [cd10337] (147-282)
  IPR051853 Adapter protein with SH2 and Ras-GEF domains [PTHR14247] (1-824)

Foldseek 3Di:
DAAPQDLLPDDDPLDDNFWAAQPPVSLQVVLVVLVPDDLLLLLLLLLVVVCVLLVLPDQDPVNCVVQVHNTSLLSLLDPVNLNSLNNLQLLLQLLLLSLLCSLLPNDDDLLRSLVSLLSLLVSLVSNAAQQQALQNNLSSVSSCPPPLNVPLVSNLVSCCVPVVVSSCCCVPPVVVVSVCVQLLNDVPDGHNLGHQHHNSNLLSCVVPQPDDHQVCPSNCDDPSVDPNSNCSNSVVSVVCNVPVNVSSVSNCVSCPVPDDDRVSNQCSDSSSSLCHHHNSPGSPPDPVVSSVVSVVVSNVSSCVRPND/DAAPFDLLPDDDPLDPPWDAAQDPVSLQVVLVVLVVDDLLLLLLLLLVQLCVLLQLPDQDPVNCVVQVHNGSLLSLLDPNNLNSLNNLQLLLQLLLLSLLCSQLPVADDLLRSLVSVLSLLVNLVSNQAQQQALQVNLSSVVSCPPPLNVPLVSSLVSNCVPVVVSSCCCVPPVVVVSVCLQLLNCVPDHHNLGHQHHNSNLLSCVVPQPDDHQPCPSNCDDPNVDVNSVVSNSVVSVVCNVPVNVSSVSNCVSCVPPDRDRVSSVCSDSSNSLCNHLISVRSPDDPVVSSVVSVVVSNVSSCVNPND/DAAPFDLLPDDDPLDDNQWAEQPPVSLLVLVVVLVPDALQLLLLLLLVVVCVLFQLPDQDPVRCVVQVHNTSLLVLLDPNNLNSLNNLQLLLQLLLLLLLCCLLPVDDDLLRSLVSVLRLLSNLVCNQAQQQAQQVNLSSVVSCPPPLNVVLVSSLVSNCPPVVVSSCCCVPPVPVVSVCVQLLNCPVDHHNLGHLHRNSNLLSCVVPQPDDHAVCPSNCDDPSVDVNSNVSNSVVSVVCNVCVNVSSVSNCVSCPPPDHDPVSSQCSDSSVSLCHHGNSPRSPPDPVVSRVVSSVVSNVSSCVVPND/DAAPFDLLPDDDPLDDNFKAAQPVVSLLVVLVVLVVDALLLLLLLLLVLVCVLQQLPPQDPVNCVVQVHNTSLQVLLDPNNLNSLNNLQLLLQLLLLVLLCSLLPVDDDLLRSLVSLLRLLVNLCNNQAQQQAQQVNVSSVSNCPDPLNVPSVSSLVSNCVPVVVSNVCCVPPVVVVSVCLQLLNPVPDGHNLGHQHHNSLLVSCVVPQPHDHQPCPSNCDDPSVDVNSVVSNSVVSVVCNVPVNVSSVSNCVSCVPPDHDRVSNQCSDSSNSLCHRLNSVRSPDDPVVSRVVSVVVSSVSSCVVPND